Protein AF-F0YCX3-F1 (afdb_monomer_lite)

Structure (mmCIF, N/CA/C/O backbone):
data_AF-F0YCX3-F1
#
_entry.id   AF-F0YCX3-F1
#
loop_
_atom_site.group_PDB
_atom_site.id
_atom_site.type_symbol
_atom_site.label_atom_id
_atom_site.label_alt_id
_atom_site.label_comp_id
_atom_site.label_asym_id
_atom_site.label_entity_id
_atom_site.label_seq_id
_atom_site.pdbx_PDB_ins_code
_atom_site.Cartn_x
_atom_site.Cartn_y
_atom_site.Cartn_z
_atom_site.occupancy
_atom_site.B_iso_or_equiv
_atom_site.auth_seq_id
_atom_site.auth_comp_id
_atom_site.auth_asym_id
_atom_site.auth_atom_id
_atom_site.pdbx_PDB_model_num
ATOM 1 N N . MET A 1 1 ? 8.688 41.666 24.454 1.00 47.59 1 MET A N 1
ATOM 2 C CA . MET A 1 1 ? 7.400 41.330 23.799 1.00 47.59 1 MET A CA 1
ATOM 3 C C . MET A 1 1 ? 7.369 41.318 22.244 1.00 47.59 1 MET A C 1
ATOM 5 O O . MET A 1 1 ? 6.264 41.200 21.729 1.00 47.59 1 MET A O 1
ATOM 9 N N . PRO A 1 2 ? 8.477 41.288 21.458 1.00 38.41 2 PRO A N 1
ATOM 10 C CA . PRO A 1 2 ? 8.386 41.024 20.003 1.00 38.41 2 PRO A CA 1
ATOM 11 C C . PRO A 1 2 ? 8.439 39.530 19.612 1.00 38.41 2 PRO A C 1
ATOM 13 O O . PRO A 1 2 ? 7.847 39.137 18.614 1.00 38.41 2 PRO A O 1
ATOM 16 N N . GLN A 1 3 ? 9.088 38.669 20.409 1.00 35.78 3 GLN A N 1
ATOM 17 C CA . GLN A 1 3 ? 9.350 37.264 20.034 1.00 35.78 3 GLN A CA 1
ATOM 18 C C . GLN A 1 3 ? 8.102 36.362 19.969 1.00 35.78 3 GLN A C 1
ATOM 20 O O . GLN A 1 3 ? 8.056 35.449 19.152 1.00 35.78 3 GLN A O 1
ATOM 25 N N . ARG A 1 4 ? 7.045 36.642 20.749 1.00 36.81 4 ARG A N 1
ATOM 26 C CA . ARG A 1 4 ? 5.803 35.839 20.717 1.00 36.81 4 ARG A CA 1
ATOM 27 C C . ARG A 1 4 ? 4.957 36.049 19.454 1.00 36.81 4 ARG A C 1
ATOM 29 O O . ARG A 1 4 ? 4.172 35.175 19.115 1.00 36.81 4 ARG A O 1
ATOM 36 N N . ARG A 1 5 ? 5.122 37.171 18.739 1.00 35.44 5 ARG A N 1
ATOM 37 C CA . ARG A 1 5 ? 4.410 37.419 17.470 1.00 35.44 5 ARG A CA 1
ATOM 38 C C . ARG A 1 5 ? 5.035 36.671 16.288 1.00 35.44 5 ARG A C 1
ATOM 40 O O . ARG A 1 5 ? 4.300 36.283 15.393 1.00 35.44 5 ARG A O 1
ATOM 47 N N . SER A 1 6 ? 6.346 36.422 16.326 1.00 36.88 6 SER A N 1
ATOM 48 C CA . SER A 1 6 ? 7.071 35.696 15.270 1.00 36.88 6 SER A CA 1
ATOM 49 C C . SER A 1 6 ? 6.730 34.200 15.260 1.00 36.88 6 SER A C 1
ATOM 51 O O . SER A 1 6 ? 6.487 33.618 14.211 1.00 36.88 6 SER A O 1
ATOM 53 N N . MET A 1 7 ? 6.615 33.586 16.443 1.00 36.19 7 MET A N 1
ATOM 54 C CA . MET A 1 7 ? 6.300 32.156 16.580 1.00 36.19 7 MET A CA 1
ATOM 55 C C . MET A 1 7 ? 4.858 31.822 16.163 1.00 36.19 7 MET A C 1
ATOM 57 O O . MET A 1 7 ? 4.624 30.800 15.527 1.00 36.19 7 MET A O 1
ATOM 61 N N . LEU A 1 8 ? 3.903 32.712 16.468 1.00 36.25 8 LEU A N 1
ATOM 62 C CA . LEU A 1 8 ? 2.506 32.573 16.043 1.00 36.25 8 LEU A CA 1
ATOM 63 C C . LEU A 1 8 ? 2.362 32.722 14.518 1.00 36.25 8 LEU A C 1
ATOM 65 O O . LEU A 1 8 ? 1.550 32.034 13.914 1.00 36.25 8 LEU A O 1
ATOM 69 N N . TRP A 1 9 ? 3.180 33.579 13.897 1.00 37.59 9 TRP A N 1
ATOM 70 C CA . TRP A 1 9 ? 3.230 33.728 12.441 1.00 37.59 9 TRP A CA 1
ATOM 71 C C . TRP A 1 9 ? 3.814 32.494 11.747 1.00 37.59 9 TRP A C 1
ATOM 73 O O . TRP A 1 9 ? 3.242 32.050 10.757 1.00 37.59 9 TRP A O 1
ATOM 83 N N . CYS A 1 10 ? 4.885 31.896 12.286 1.00 36.91 10 CYS A N 1
ATOM 84 C CA . CYS A 1 10 ? 5.398 30.625 11.766 1.00 36.91 10 CYS A CA 1
ATOM 85 C C . CYS A 1 10 ? 4.357 29.507 11.889 1.00 36.91 10 CYS A C 1
ATOM 87 O O . CYS A 1 10 ? 4.061 28.879 10.887 1.00 36.91 10 CYS A O 1
ATOM 89 N N . LEU A 1 11 ? 3.738 29.309 13.061 1.00 39.09 11 LEU A N 1
ATOM 90 C CA . LEU A 1 11 ? 2.719 28.264 13.267 1.00 39.09 11 LEU A CA 1
ATOM 91 C C . LEU A 1 11 ? 1.493 28.413 12.347 1.00 39.09 11 LEU A C 1
ATOM 93 O O . LEU A 1 11 ? 0.972 27.414 11.857 1.00 39.09 11 LEU A O 1
ATOM 97 N N . LEU A 1 12 ? 1.045 29.646 12.081 1.00 37.91 12 LEU A N 1
ATOM 98 C CA . LEU A 1 12 ? -0.059 29.910 11.149 1.00 37.91 12 LEU A CA 1
ATOM 99 C C . LEU A 1 12 ? 0.344 29.676 9.683 1.00 37.91 12 LEU A C 1
ATOM 101 O O . LEU A 1 12 ? -0.471 29.179 8.907 1.00 37.91 12 LEU A O 1
ATOM 105 N N . ALA A 1 13 ? 1.594 29.969 9.312 1.00 37.59 13 ALA A N 1
ATOM 106 C CA . ALA A 1 13 ? 2.121 29.683 7.979 1.00 37.59 13 ALA A CA 1
ATOM 107 C C . ALA A 1 13 ? 2.312 28.172 7.734 1.00 37.59 13 ALA A C 1
ATOM 109 O O . ALA A 1 13 ? 1.992 27.691 6.648 1.00 37.59 13 ALA A O 1
ATOM 110 N N . THR A 1 14 ? 2.750 27.393 8.734 1.00 41.34 14 THR A N 1
ATOM 111 C CA . THR A 1 14 ? 2.881 25.928 8.599 1.00 41.34 14 THR A CA 1
ATOM 112 C C . THR A 1 14 ? 1.526 25.219 8.573 1.00 41.34 14 THR A C 1
ATOM 114 O O . THR A 1 14 ? 1.350 24.281 7.804 1.00 41.34 14 THR A O 1
ATOM 117 N N . ALA A 1 15 ? 0.539 25.684 9.349 1.00 40.69 15 ALA A N 1
ATOM 118 C CA . ALA A 1 15 ? -0.824 25.140 9.305 1.00 40.69 15 ALA A CA 1
ATOM 119 C C . ALA A 1 15 ? -1.536 25.430 7.967 1.00 40.69 15 ALA A C 1
ATOM 121 O O . ALA A 1 15 ? -2.356 24.639 7.505 1.00 40.69 15 ALA A O 1
ATOM 122 N N . SER A 1 16 ? -1.196 26.548 7.322 1.00 40.72 16 SER A N 1
ATOM 123 C CA . SER A 1 16 ? -1.679 26.923 5.990 1.00 40.72 16 SER A CA 1
ATOM 124 C C . SER A 1 16 ? -1.110 26.035 4.871 1.00 40.72 16 SER A C 1
ATOM 126 O O . SER A 1 16 ? -1.830 25.714 3.925 1.00 40.72 16 SER A O 1
ATOM 128 N N . ALA A 1 17 ? 0.133 25.562 5.008 1.00 43.62 17 ALA A N 1
ATOM 129 C CA . ALA A 1 17 ? 0.769 24.654 4.049 1.00 43.62 17 ALA A CA 1
ATOM 130 C C . ALA A 1 17 ? 0.133 23.245 3.997 1.00 43.62 17 ALA A C 1
ATOM 132 O O . ALA A 1 17 ? 0.432 22.477 3.086 1.00 43.62 17 ALA A O 1
ATOM 133 N N . LEU A 1 18 ? -0.755 22.912 4.944 1.00 43.53 18 LEU A N 1
ATOM 134 C CA . LEU A 1 18 ? -1.415 21.604 5.055 1.00 43.53 18 LEU A CA 1
ATOM 135 C C . LEU A 1 18 ? -2.778 21.525 4.346 1.00 43.53 18 LEU A C 1
ATOM 137 O O . LEU A 1 18 ? -3.364 20.446 4.269 1.00 43.53 18 LEU A O 1
ATOM 141 N N . GLN A 1 19 ? -3.318 22.635 3.832 1.00 54.84 19 GLN A N 1
ATOM 142 C CA . GLN A 1 19 ? -4.607 22.612 3.135 1.00 54.84 19 GLN A CA 1
ATOM 143 C C . GLN A 1 19 ? -4.411 22.201 1.666 1.00 54.84 19 GLN A C 1
ATOM 145 O O . GLN A 1 19 ? -3.623 22.827 0.951 1.00 54.84 19 GLN A O 1
ATOM 150 N N . PRO A 1 20 ? -5.127 21.175 1.169 1.00 59.06 20 PRO A N 1
ATOM 151 C CA . PRO A 1 20 ? -5.003 20.773 -0.220 1.00 59.06 20 PRO A CA 1
ATOM 152 C C . PRO A 1 20 ? -5.468 21.921 -1.138 1.00 59.06 20 PRO A C 1
ATOM 154 O O . PRO A 1 20 ? -6.512 22.527 -0.885 1.00 59.06 20 PRO A O 1
ATOM 157 N N . PRO A 1 21 ? -4.735 22.219 -2.227 1.00 67.50 21 PRO A N 1
ATOM 158 C CA . PRO A 1 21 ? -5.087 23.306 -3.134 1.00 67.50 21 PRO A CA 1
ATOM 159 C C . PRO A 1 21 ? -6.525 23.165 -3.644 1.00 67.50 21 PRO A C 1
ATOM 161 O O . PRO A 1 21 ? -6.964 22.065 -4.010 1.00 67.50 21 PRO A O 1
ATOM 164 N N . GLN A 1 22 ? -7.257 24.277 -3.664 1.00 84.62 22 GLN A N 1
ATOM 165 C CA . GLN A 1 22 ? -8.683 24.293 -3.980 1.00 84.62 22 GLN A CA 1
ATOM 166 C C . GLN A 1 22 ? -8.952 24.245 -5.495 1.00 84.62 22 GLN A C 1
ATOM 168 O O . GLN A 1 22 ? -8.148 24.669 -6.328 1.00 84.62 22 GLN A O 1
ATOM 173 N N . ILE A 1 23 ? -10.126 23.730 -5.851 1.00 94.88 23 ILE A N 1
ATOM 174 C CA . ILE A 1 23 ? -10.734 23.793 -7.179 1.00 94.88 23 ILE A C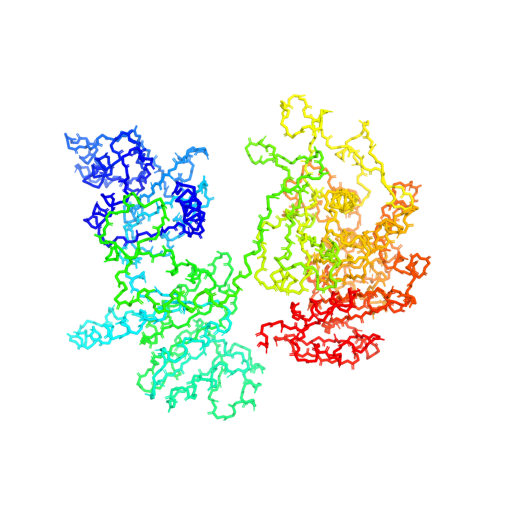A 1
ATOM 175 C C . ILE A 1 23 ? -11.966 24.687 -7.050 1.00 94.88 23 ILE A C 1
ATOM 177 O O . ILE A 1 23 ? -12.974 24.277 -6.482 1.00 94.88 23 ILE A O 1
ATOM 181 N N . ILE A 1 24 ? -11.907 25.905 -7.582 1.00 95.75 24 ILE A N 1
ATOM 182 C CA . ILE A 1 24 ? -13.023 26.847 -7.566 1.00 95.75 24 ILE A CA 1
ATOM 183 C C . ILE A 1 24 ? -13.843 26.687 -8.846 1.00 95.75 24 ILE A C 1
ATOM 185 O O . ILE A 1 24 ? -13.390 27.048 -9.931 1.00 95.75 24 ILE A O 1
ATOM 189 N N . ALA A 1 25 ? -15.069 26.183 -8.734 1.00 96.38 25 ALA A N 1
ATOM 190 C CA . ALA A 1 25 ? -15.956 25.972 -9.874 1.00 96.38 25 ALA A CA 1
ATOM 191 C C . ALA A 1 25 ? -16.889 27.175 -10.099 1.00 96.38 25 ALA A C 1
ATOM 193 O O . ALA A 1 25 ? -17.771 27.455 -9.289 1.00 96.38 25 ALA A O 1
ATOM 194 N N . ALA A 1 26 ? -16.717 27.881 -11.215 1.00 95.81 26 ALA A N 1
ATOM 195 C CA . ALA A 1 26 ? -17.555 28.989 -11.659 1.00 95.81 26 ALA A CA 1
ATOM 196 C C . ALA A 1 26 ? -18.626 28.522 -12.652 1.00 95.81 26 ALA A C 1
ATOM 198 O O . ALA A 1 26 ? -18.322 27.876 -13.651 1.00 95.81 26 ALA A O 1
ATOM 199 N N . ALA A 1 27 ? -19.885 28.909 -12.441 1.00 93.69 27 ALA A N 1
ATOM 200 C CA . ALA A 1 27 ? -20.987 28.479 -13.301 1.00 93.69 27 ALA A CA 1
ATOM 201 C C . ALA A 1 27 ? -21.066 29.251 -14.631 1.00 93.69 27 ALA A C 1
ATOM 203 O O . ALA A 1 27 ? -21.809 28.872 -15.534 1.00 93.69 27 ALA A O 1
ATOM 204 N N . SER A 1 28 ? -20.335 30.362 -14.768 1.00 93.50 28 SER A N 1
ATOM 205 C CA . SER A 1 28 ? -20.360 31.209 -15.966 1.00 93.50 28 SER A CA 1
ATOM 206 C C . SER A 1 28 ? -19.058 31.984 -16.163 1.00 93.50 28 SER A C 1
ATOM 208 O O . SER A 1 28 ? -18.295 32.179 -15.219 1.00 93.50 28 SER A O 1
ATOM 210 N N . SER A 1 29 ? -18.832 32.526 -17.366 1.00 92.81 29 SER A N 1
ATOM 211 C CA . SER A 1 29 ? -17.683 33.410 -17.634 1.00 92.81 29 SER A CA 1
ATOM 212 C C . SER A 1 29 ? -17.703 34.677 -16.774 1.00 92.81 29 SER A C 1
ATOM 214 O O . SER A 1 29 ? -16.655 35.180 -16.386 1.00 92.81 29 SER A O 1
ATOM 216 N N . ARG A 1 30 ? -18.895 35.192 -16.437 1.00 93.19 30 ARG A N 1
ATOM 217 C CA . ARG A 1 30 ? -19.039 36.338 -15.527 1.00 93.19 30 ARG A CA 1
ATOM 218 C C . ARG A 1 30 ? -18.520 35.999 -14.132 1.00 93.19 30 ARG A C 1
ATOM 220 O O . ARG A 1 30 ? -17.796 36.794 -13.546 1.00 93.19 30 ARG A O 1
ATOM 227 N N . GLU A 1 31 ? -18.885 34.831 -13.615 1.00 93.50 31 GLU A N 1
ATOM 228 C CA . GLU A 1 31 ? -18.381 34.366 -12.324 1.00 93.50 31 GLU A CA 1
ATOM 229 C C . GLU A 1 31 ? -16.896 34.046 -12.375 1.00 93.50 31 GLU A C 1
ATOM 231 O O . GLU A 1 31 ? -16.182 34.442 -11.468 1.00 93.50 31 GLU A O 1
ATOM 236 N N . MET A 1 32 ? -16.414 33.407 -13.440 1.00 93.81 32 MET A N 1
ATOM 237 C CA . MET A 1 32 ? -14.991 33.131 -13.620 1.00 93.81 32 MET A CA 1
ATOM 238 C C . MET A 1 32 ? -14.163 34.419 -13.575 1.00 93.81 32 MET A C 1
ATOM 240 O O . MET A 1 32 ? -13.180 34.466 -12.850 1.00 93.81 32 MET A O 1
ATOM 244 N N . ARG A 1 33 ? -14.592 35.492 -14.259 1.00 94.12 33 ARG A N 1
ATOM 245 C CA . ARG A 1 33 ? -13.935 36.810 -14.174 1.00 94.12 33 ARG A CA 1
ATOM 246 C C . ARG A 1 33 ? -13.958 37.391 -12.766 1.00 94.12 33 ARG A C 1
ATOM 248 O O . ARG A 1 33 ? -12.960 37.940 -12.317 1.00 94.12 33 ARG A O 1
ATOM 255 N N . ARG A 1 34 ? -15.093 37.266 -12.072 1.00 94.12 34 ARG A N 1
ATOM 256 C CA . ARG A 1 34 ? -15.215 37.703 -10.677 1.00 94.12 34 ARG A CA 1
ATOM 257 C C . ARG A 1 34 ? -14.226 36.948 -9.789 1.00 94.12 34 ARG A C 1
ATOM 259 O O . ARG A 1 34 ? -13.508 37.588 -9.042 1.00 94.12 34 ARG A O 1
ATOM 266 N N . ILE A 1 35 ? -14.170 35.620 -9.893 1.00 92.75 35 ILE A N 1
ATOM 267 C CA . ILE A 1 35 ? -13.247 34.782 -9.118 1.00 92.75 35 ILE A CA 1
ATOM 268 C C . ILE A 1 35 ? -11.798 35.103 -9.469 1.00 92.75 35 ILE A C 1
ATOM 270 O O . ILE A 1 35 ? -11.004 35.309 -8.563 1.00 92.75 35 ILE A O 1
ATOM 274 N N . ALA A 1 36 ? -11.464 35.218 -10.754 1.00 89.06 36 ALA A N 1
ATOM 275 C CA . ALA A 1 36 ? -10.132 35.601 -11.205 1.00 89.06 36 ALA A CA 1
ATOM 276 C C . ALA A 1 36 ? -9.657 36.902 -10.541 1.00 89.06 36 ALA A C 1
ATOM 278 O O . ALA A 1 36 ? -8.554 36.948 -10.015 1.00 89.06 36 ALA A O 1
ATOM 279 N N . ALA A 1 37 ? -10.516 37.922 -10.465 1.00 89.75 37 ALA A N 1
ATOM 280 C CA . ALA A 1 37 ? -10.189 39.175 -9.786 1.00 89.75 37 ALA A CA 1
ATOM 281 C C . ALA A 1 37 ? -9.966 39.029 -8.264 1.00 89.75 37 ALA A C 1
ATOM 283 O O . ALA A 1 37 ? -9.304 39.873 -7.663 1.00 89.75 37 ALA A O 1
ATOM 284 N N . LEU A 1 38 ? -10.522 37.986 -7.637 1.00 91.12 38 LEU A N 1
ATOM 285 C CA . LEU A 1 38 ? -10.379 37.715 -6.202 1.00 91.12 38 LEU A CA 1
ATOM 286 C C . LEU A 1 38 ? -9.153 36.864 -5.865 1.00 91.12 38 LEU A C 1
ATOM 288 O O . LEU A 1 38 ? -8.636 36.996 -4.756 1.00 91.12 38 LEU A O 1
ATOM 292 N N . VAL A 1 39 ? -8.730 35.984 -6.779 1.00 91.56 39 VAL A N 1
ATOM 293 C CA . VAL A 1 39 ? -7.721 34.947 -6.495 1.00 91.56 39 VAL A CA 1
ATOM 294 C C . VAL A 1 39 ? -6.423 35.091 -7.283 1.00 91.56 39 VAL A C 1
ATOM 296 O O . VAL A 1 39 ? -5.437 34.463 -6.924 1.00 91.56 39 VAL A O 1
ATOM 299 N N . VAL A 1 40 ? -6.409 35.891 -8.352 1.00 93.56 40 VAL A N 1
ATOM 300 C CA . VAL A 1 40 ? -5.179 36.226 -9.077 1.00 93.56 40 VAL A CA 1
ATOM 301 C C . VAL A 1 40 ? -4.567 37.471 -8.442 1.00 93.56 40 VAL A C 1
ATOM 303 O O . VAL A 1 40 ? -5.212 38.523 -8.333 1.00 93.56 40 VAL A O 1
ATOM 306 N N . GLU A 1 41 ? -3.319 37.334 -8.012 1.00 93.31 41 GLU A N 1
ATOM 307 C CA . GLU A 1 41 ? -2.528 38.410 -7.424 1.00 93.31 41 GLU A CA 1
ATOM 308 C C . GLU A 1 41 ? -1.599 39.046 -8.463 1.00 93.31 41 GLU A C 1
ATOM 310 O O . GLU A 1 41 ? -1.220 38.411 -9.453 1.00 93.31 41 GLU A O 1
ATOM 315 N N . ASP A 1 42 ? -1.206 40.295 -8.216 1.00 94.62 42 ASP A N 1
ATOM 316 C CA . ASP A 1 42 ? -0.187 40.962 -9.023 1.00 94.62 42 ASP A CA 1
ATOM 317 C C . ASP A 1 42 ? 1.135 40.179 -8.949 1.00 94.62 42 ASP A C 1
ATOM 319 O O . ASP A 1 42 ? 1.567 39.779 -7.870 1.00 94.62 42 ASP A O 1
ATOM 323 N N . GLY A 1 43 ? 1.751 39.917 -10.100 1.00 95.31 43 GLY A N 1
ATOM 324 C CA . GLY A 1 43 ? 2.933 39.061 -10.230 1.00 95.31 43 GLY A CA 1
ATOM 325 C C . GLY A 1 43 ? 2.643 37.575 -10.484 1.00 95.31 43 GLY A C 1
ATOM 326 O O . GLY A 1 43 ? 3.577 36.843 -10.811 1.00 95.31 43 GLY A O 1
ATOM 327 N N . SER A 1 44 ? 1.384 37.120 -10.406 1.00 94.75 44 SER A N 1
ATOM 328 C CA . SER A 1 44 ? 1.042 35.696 -10.581 1.00 94.75 44 SER A CA 1
ATOM 329 C C . SER A 1 44 ? 1.366 35.164 -11.982 1.00 94.75 44 SER A C 1
ATOM 331 O O . SER A 1 44 ? 1.151 35.830 -13.000 1.00 94.75 44 SER A O 1
ATOM 333 N N . ARG A 1 45 ? 1.797 33.905 -12.047 1.00 96.38 45 ARG A N 1
ATOM 334 C CA . ARG A 1 45 ? 1.898 33.099 -13.268 1.00 96.38 45 ARG A CA 1
ATOM 335 C C . ARG A 1 45 ? 0.581 32.359 -13.483 1.00 96.38 45 ARG A C 1
ATOM 337 O O . ARG A 1 45 ? 0.248 31.435 -12.744 1.00 96.38 45 ARG A O 1
ATOM 344 N N . VAL A 1 46 ? -0.167 32.756 -14.504 1.00 96.56 46 VAL A N 1
ATOM 345 C CA . VAL A 1 46 ? -1.509 32.246 -14.802 1.00 96.56 46 VAL A CA 1
ATOM 346 C C . VAL A 1 46 ? -1.493 31.418 -16.082 1.00 96.56 46 VAL A C 1
ATOM 348 O O . VAL A 1 46 ? -1.003 31.875 -17.112 1.00 96.56 46 VAL A O 1
ATOM 351 N N . LEU A 1 47 ? -2.081 30.225 -16.032 1.00 96.50 47 LEU A N 1
ATOM 352 C CA . LEU A 1 47 ? -2.372 29.405 -17.208 1.00 96.50 47 LEU A CA 1
ATOM 353 C C . LEU A 1 47 ? -3.869 29.476 -17.524 1.00 96.50 47 LEU A C 1
ATOM 355 O O . LEU A 1 47 ? -4.674 29.033 -16.713 1.00 96.50 47 LEU A O 1
ATOM 359 N N . GLU A 1 48 ? -4.258 29.991 -18.689 1.00 96.62 48 GLU A N 1
ATOM 360 C CA . GLU A 1 48 ? -5.644 29.972 -19.178 1.00 96.62 48 GLU A CA 1
ATOM 361 C C . GLU A 1 48 ? -5.816 28.877 -20.238 1.00 96.62 48 GLU A C 1
ATOM 363 O O . GLU A 1 48 ? -5.280 28.984 -21.336 1.00 96.62 48 GLU A O 1
ATOM 368 N N . LEU A 1 49 ? -6.596 27.837 -19.944 1.00 94.94 49 LEU A N 1
ATOM 369 C CA . LEU A 1 49 ? -6.935 26.764 -20.876 1.00 94.94 49 LEU A CA 1
ATOM 370 C C . LEU A 1 49 ? -8.328 26.975 -21.476 1.00 94.94 49 LEU A C 1
ATOM 372 O O . LEU A 1 49 ? -9.299 27.205 -20.755 1.00 94.94 49 LEU A O 1
ATOM 376 N N . GLY A 1 50 ? -8.434 26.838 -22.797 1.00 92.06 50 GLY A N 1
ATOM 377 C CA . GLY A 1 50 ? -9.643 27.164 -23.556 1.00 92.06 50 GLY A CA 1
ATOM 378 C C . GLY A 1 50 ? -9.762 28.660 -23.830 1.00 92.06 50 GLY A C 1
ATOM 379 O O . GLY A 1 50 ? -10.871 29.195 -23.895 1.00 92.06 50 GLY A O 1
ATOM 380 N N . SER A 1 51 ? -8.623 29.351 -23.934 1.00 90.75 51 SER A N 1
ATOM 381 C CA . SER A 1 51 ? -8.600 30.800 -24.099 1.00 90.75 51 SER A CA 1
ATOM 382 C C . SER A 1 51 ? -9.247 31.222 -25.416 1.00 90.75 51 SER A C 1
ATOM 384 O O . SER A 1 51 ? -8.908 30.746 -26.498 1.00 90.75 51 SER A O 1
ATOM 386 N N . GLN A 1 52 ? -10.175 32.171 -25.324 1.00 82.75 52 GLN A N 1
ATOM 387 C CA . GLN A 1 52 ? -10.791 32.814 -26.487 1.00 82.75 52 GLN A CA 1
ATOM 388 C C . GLN A 1 52 ? -10.266 34.240 -26.703 1.00 82.75 52 GLN A C 1
ATOM 390 O O . GLN A 1 52 ? -10.899 34.994 -27.439 1.00 82.75 52 GLN A O 1
ATOM 395 N N . LEU A 1 53 ? -9.165 34.617 -26.031 1.00 82.19 53 LEU A N 1
ATOM 396 C CA . LEU A 1 53 ? -8.590 35.973 -26.025 1.00 82.19 53 LEU A CA 1
ATOM 397 C C . LEU A 1 53 ? -9.647 37.058 -25.771 1.00 82.19 53 LEU A C 1
ATOM 399 O O . LEU A 1 53 ? -9.678 38.112 -26.402 1.00 82.19 53 LEU A O 1
ATOM 403 N N . SER A 1 54 ? -10.564 36.750 -24.855 1.00 82.75 54 SER A N 1
ATOM 404 C CA . SER A 1 54 ? -11.781 37.523 -24.624 1.00 82.75 54 SER A CA 1
ATOM 405 C C . SER A 1 54 ? -11.685 38.347 -23.339 1.00 82.75 54 SER A C 1
ATOM 407 O O . SER A 1 54 ? -10.650 38.419 -22.681 1.00 82.75 54 SER A O 1
ATOM 409 N N . SER A 1 55 ? -12.813 38.914 -22.911 1.00 86.69 55 SER A N 1
ATOM 410 C CA . SER A 1 55 ? -12.948 39.570 -21.603 1.00 86.69 55 SER A CA 1
ATOM 411 C C . SER A 1 55 ? -12.440 38.751 -20.400 1.00 86.69 55 SER A C 1
ATOM 413 O O . SER A 1 55 ? -12.082 39.349 -19.389 1.00 86.69 55 SER A O 1
ATOM 415 N N . THR A 1 56 ? -12.422 37.411 -20.462 1.00 91.19 56 THR A N 1
ATOM 416 C CA . THR A 1 56 ? -11.823 36.585 -19.396 1.00 91.19 56 THR A CA 1
ATOM 417 C C . THR A 1 56 ? -10.306 36.734 -19.378 1.00 91.19 56 THR A C 1
ATOM 419 O O . THR A 1 56 ? -9.757 37.113 -18.350 1.00 91.19 56 THR A O 1
ATOM 422 N N . THR A 1 57 ? -9.656 36.554 -20.525 1.00 93.69 57 THR A N 1
ATOM 423 C CA . THR A 1 57 ? -8.223 36.785 -20.724 1.00 93.69 57 THR A CA 1
ATOM 424 C C . THR A 1 57 ? -7.814 38.204 -20.322 1.00 93.69 57 THR A C 1
ATOM 426 O O . THR A 1 57 ? -6.837 38.377 -19.598 1.00 93.69 57 THR A O 1
ATOM 429 N N . ALA A 1 58 ? -8.607 39.219 -20.698 1.00 91.38 58 ALA A N 1
ATOM 430 C CA . ALA A 1 58 ? -8.392 40.606 -20.265 1.00 91.38 58 ALA A CA 1
ATOM 431 C C . ALA A 1 58 ? -8.401 40.741 -18.741 1.00 91.38 58 ALA A C 1
ATOM 433 O O . ALA A 1 58 ? -7.520 41.379 -18.170 1.00 91.38 58 ALA A O 1
ATOM 434 N N . ALA A 1 59 ? -9.393 40.139 -18.078 1.00 92.56 59 ALA A N 1
ATOM 435 C CA . ALA A 1 59 ? -9.511 40.189 -16.627 1.00 92.56 59 ALA A CA 1
ATOM 436 C C . ALA A 1 59 ? -8.341 39.474 -15.938 1.00 92.56 59 ALA A C 1
ATOM 438 O O . ALA A 1 59 ? -7.829 39.983 -14.947 1.00 92.56 59 ALA A O 1
ATOM 439 N N . LEU A 1 60 ? -7.890 38.337 -16.479 1.00 94.19 60 LEU A N 1
ATOM 440 C CA . LEU A 1 60 ? -6.726 37.611 -15.969 1.00 94.19 60 LEU A CA 1
ATOM 441 C C . LEU A 1 60 ? -5.448 38.431 -16.115 1.00 94.19 60 LEU A C 1
ATOM 443 O O . LEU A 1 60 ? -4.709 38.563 -15.146 1.00 94.19 60 LEU A O 1
ATOM 447 N N . LYS A 1 61 ? -5.215 39.037 -17.285 1.00 95.06 61 LYS A N 1
ATOM 448 C CA . LYS A 1 61 ? -4.037 39.880 -17.518 1.00 95.06 61 LYS A CA 1
ATOM 449 C C . LYS A 1 61 ? -4.044 41.126 -16.637 1.00 95.06 61 LYS A C 1
ATOM 451 O O . LYS A 1 61 ? -3.022 41.462 -16.051 1.00 95.06 61 LYS A O 1
ATOM 456 N N . ALA A 1 62 ? -5.200 41.772 -16.492 1.00 94.06 62 ALA A N 1
ATOM 457 C CA . ALA A 1 62 ? -5.352 42.916 -15.600 1.00 94.06 62 ALA A CA 1
ATOM 458 C C . ALA A 1 62 ? -5.119 42.540 -14.126 1.00 94.06 62 ALA A C 1
ATOM 460 O O . ALA A 1 62 ? -4.498 43.310 -13.401 1.00 94.06 62 ALA A O 1
ATOM 461 N N . ALA A 1 63 ? -5.595 41.370 -13.685 1.00 93.81 63 ALA A N 1
ATOM 462 C CA . ALA A 1 63 ? -5.412 40.905 -12.312 1.00 93.81 63 ALA A CA 1
ATOM 463 C C . ALA A 1 63 ? -3.972 40.451 -12.023 1.00 93.81 63 ALA A C 1
ATOM 465 O O . ALA A 1 63 ? -3.468 40.730 -10.940 1.00 93.81 63 ALA A O 1
ATOM 466 N N . ALA A 1 64 ? -3.316 39.797 -12.987 1.00 95.19 64 ALA A N 1
ATOM 467 C CA . ALA A 1 64 ? -1.935 39.337 -12.867 1.00 95.19 64 ALA A CA 1
ATOM 468 C C . ALA A 1 64 ? -0.916 40.485 -12.898 1.00 95.19 64 ALA A C 1
ATOM 470 O O . ALA A 1 64 ? 0.194 40.302 -12.413 1.00 95.19 64 ALA A O 1
ATOM 471 N N . GLY A 1 65 ? -1.267 41.644 -13.471 1.00 94.75 65 GLY A N 1
ATOM 472 C CA . GLY A 1 65 ? -0.427 42.845 -13.493 1.00 94.75 65 GLY A CA 1
ATOM 473 C C . GLY A 1 65 ? 0.963 42.592 -14.087 1.00 94.75 65 GLY A C 1
ATOM 474 O O . GLY A 1 65 ? 1.082 42.328 -15.285 1.00 94.75 65 GLY A O 1
ATOM 475 N N . ALA A 1 66 ? 2.005 42.670 -13.253 1.00 94.44 66 ALA A N 1
ATOM 476 C CA . ALA A 1 66 ? 3.399 42.391 -13.623 1.00 94.44 66 ALA A CA 1
ATOM 477 C C . ALA A 1 66 ? 3.695 40.897 -13.871 1.00 94.44 66 ALA A C 1
ATOM 479 O O . ALA A 1 66 ? 4.784 40.543 -14.325 1.00 94.44 66 ALA A O 1
ATOM 480 N N . GLY A 1 67 ? 2.739 40.024 -13.556 1.00 95.75 67 GLY A N 1
ATOM 481 C CA . GLY A 1 67 ? 2.803 38.588 -13.773 1.00 95.75 67 GLY A CA 1
ATOM 482 C C . GLY A 1 67 ? 2.692 38.178 -15.241 1.00 95.75 67 GLY A C 1
ATOM 483 O O . GLY A 1 67 ? 2.606 38.998 -16.162 1.00 95.75 67 GLY A O 1
ATOM 484 N N . ARG A 1 68 ? 2.674 36.861 -15.454 1.00 96.00 68 ARG A N 1
ATOM 485 C CA . ARG A 1 68 ? 2.666 36.244 -16.786 1.00 96.00 68 ARG A CA 1
ATOM 486 C C . ARG A 1 68 ? 1.389 35.444 -16.999 1.00 96.00 68 ARG A C 1
ATOM 488 O O . ARG A 1 68 ? 1.072 34.583 -16.188 1.00 96.00 68 ARG A O 1
ATOM 495 N N . VAL A 1 69 ? 0.706 35.665 -18.117 1.00 96.62 69 VAL A N 1
ATOM 496 C CA . VAL A 1 69 ? -0.461 34.894 -18.556 1.00 96.62 69 VAL A CA 1
ATOM 497 C C . VAL A 1 69 ? -0.099 34.092 -19.803 1.00 96.62 69 VAL A C 1
ATOM 499 O O . VAL A 1 69 ? 0.193 34.664 -20.854 1.00 96.62 69 VAL A O 1
ATOM 502 N N . VAL A 1 70 ? -0.141 32.766 -19.677 1.00 96.31 70 VAL A N 1
ATOM 503 C CA . VAL A 1 70 ? -0.002 31.814 -20.784 1.00 96.31 70 VAL A CA 1
ATOM 504 C C . VAL A 1 70 ? -1.391 31.313 -21.153 1.00 96.31 70 VAL A C 1
ATOM 506 O O . VAL A 1 70 ? -2.088 30.735 -20.324 1.00 96.31 70 VAL A O 1
ATOM 509 N N . ALA A 1 71 ? -1.804 31.537 -22.393 1.00 95.75 71 ALA A N 1
ATOM 510 C CA . ALA A 1 71 ? -3.090 31.105 -22.912 1.00 95.75 71 ALA A CA 1
ATOM 511 C C . ALA A 1 71 ? -2.911 29.891 -23.829 1.00 95.75 71 ALA A C 1
ATOM 513 O O . ALA A 1 71 ? -2.084 29.907 -24.736 1.00 95.75 71 ALA A O 1
ATOM 514 N N . VAL A 1 72 ? -3.704 28.845 -23.618 1.00 94.75 72 VAL A N 1
ATOM 515 C CA . VAL A 1 72 ? -3.711 27.637 -24.446 1.00 94.75 72 VAL A CA 1
ATOM 516 C C . VAL A 1 72 ? -5.124 27.384 -24.962 1.00 94.75 72 VAL A C 1
ATOM 518 O O . VAL A 1 72 ? -6.087 27.424 -24.195 1.00 94.75 72 VAL A O 1
ATOM 521 N N . ASP A 1 73 ? -5.268 27.108 -26.255 1.00 93.44 73 ASP A N 1
ATOM 522 C CA . ASP A 1 73 ? -6.551 26.761 -26.884 1.00 93.44 73 ASP A CA 1
ATOM 523 C C . ASP A 1 73 ? -6.402 25.543 -27.805 1.00 93.44 73 ASP A C 1
ATOM 525 O O . ASP A 1 73 ? -5.315 25.247 -28.305 1.00 93.44 73 ASP A O 1
ATOM 529 N N . VAL A 1 74 ? -7.505 24.833 -28.040 1.00 90.44 74 VAL A N 1
ATOM 530 C CA . VAL A 1 74 ? -7.545 23.711 -28.987 1.00 90.44 74 VAL A CA 1
ATOM 531 C C . VAL A 1 74 ? -7.874 24.241 -30.382 1.00 90.44 74 VAL A C 1
ATOM 533 O O . VAL A 1 74 ? -8.818 25.012 -30.571 1.00 90.44 74 VAL A O 1
ATOM 536 N N . ALA A 1 75 ? -7.122 23.790 -31.383 1.00 87.88 75 ALA A N 1
ATOM 537 C CA . ALA A 1 75 ? -7.332 24.097 -32.786 1.00 87.88 75 ALA A CA 1
ATOM 538 C C . ALA A 1 75 ? -8.730 23.637 -33.217 1.00 87.88 75 ALA A C 1
ATOM 540 O O . ALA A 1 75 ? -9.026 22.449 -33.368 1.00 87.88 75 ALA A O 1
ATOM 541 N N . ARG A 1 76 ? -9.626 24.596 -33.445 1.00 78.19 76 ARG A N 1
ATOM 542 C CA . ARG A 1 76 ? -10.990 24.314 -33.897 1.00 78.19 76 ARG A CA 1
ATOM 543 C C . ARG A 1 76 ? -11.012 24.258 -35.416 1.00 78.19 76 ARG A C 1
ATOM 545 O O . ARG A 1 76 ? -10.608 25.213 -36.081 1.00 78.19 76 ARG A O 1
ATOM 552 N N . LYS A 1 77 ? -11.543 23.164 -35.979 1.00 68.31 77 LYS A N 1
ATOM 553 C CA . LYS A 1 77 ? -11.853 23.102 -37.414 1.00 68.31 77 LYS A CA 1
ATOM 554 C C . LYS A 1 77 ? -12.795 24.258 -37.732 1.00 68.31 77 LYS A C 1
ATOM 556 O O . LYS A 1 77 ? -13.936 24.283 -37.275 1.00 68.31 77 LYS A O 1
ATOM 561 N N . THR A 1 78 ? -12.300 25.229 -38.489 1.00 58.22 78 THR A N 1
ATOM 562 C CA . THR A 1 78 ? -13.102 26.348 -38.975 1.00 58.22 78 THR A CA 1
ATOM 563 C C . THR A 1 78 ? -14.291 25.762 -39.737 1.00 58.22 78 THR A C 1
ATOM 565 O O . THR A 1 78 ? -14.077 24.906 -40.605 1.00 58.22 78 THR A O 1
ATOM 568 N N . PRO A 1 79 ? -15.544 26.151 -39.440 1.00 52.16 79 PRO A N 1
ATOM 569 C CA . PRO A 1 79 ? -16.661 25.727 -40.269 1.00 52.16 79 PRO A CA 1
ATOM 570 C C . PRO A 1 79 ? -16.366 26.115 -41.726 1.00 52.16 79 PRO A C 1
ATOM 572 O O . PRO A 1 79 ? -15.949 27.239 -42.007 1.00 52.16 79 PRO A O 1
ATOM 575 N N . LYS A 1 80 ? -16.536 25.162 -42.656 1.00 50.91 80 LYS A N 1
ATOM 576 C CA . LYS A 1 80 ? -16.183 25.317 -44.084 1.00 50.91 80 LYS A CA 1
ATOM 577 C C . LYS A 1 80 ? -16.942 26.454 -44.786 1.00 50.91 80 LYS A C 1
ATOM 579 O O . LYS A 1 80 ? -16.553 26.861 -45.877 1.00 50.91 80 LYS A O 1
ATOM 584 N N . THR A 1 81 ? -17.978 27.009 -44.162 1.00 48.44 81 THR A N 1
ATOM 585 C CA . THR A 1 81 ? -18.586 28.279 -44.561 1.00 48.44 81 THR A CA 1
ATOM 586 C C . THR A 1 81 ? -17.755 29.441 -44.009 1.00 48.44 81 THR A C 1
ATOM 588 O O . THR A 1 81 ? -17.992 29.950 -42.912 1.00 48.44 81 THR A O 1
ATOM 591 N N . LYS A 1 82 ? -16.740 29.819 -44.796 1.00 41.66 82 LYS A N 1
ATOM 592 C CA . LYS A 1 82 ? -15.924 31.033 -44.656 1.00 41.66 82 LYS A CA 1
ATOM 593 C C . LYS A 1 82 ? -16.826 32.265 -44.552 1.00 41.66 82 LYS A C 1
ATOM 595 O O . LYS A 1 82 ? -17.439 32.638 -45.541 1.00 41.66 82 LYS A O 1
ATOM 600 N N . THR A 1 83 ? -16.908 32.871 -43.378 1.00 43.44 83 THR A N 1
ATOM 601 C CA . THR A 1 83 ? -16.073 34.009 -42.955 1.00 43.44 83 THR A CA 1
ATOM 602 C C . THR A 1 83 ? -16.524 34.427 -41.557 1.00 43.44 83 THR A C 1
ATOM 604 O O . THR A 1 83 ? -17.684 34.263 -41.201 1.00 43.44 83 THR A O 1
ATOM 607 N N . GLU A 1 84 ? -15.588 34.960 -40.775 1.00 45.34 84 GLU A N 1
ATOM 608 C CA . GLU A 1 84 ? -15.803 35.753 -39.556 1.00 45.34 84 GLU A CA 1
ATOM 609 C C . GLU A 1 84 ? -15.570 35.074 -38.193 1.00 45.34 84 GLU A C 1
ATOM 611 O O . 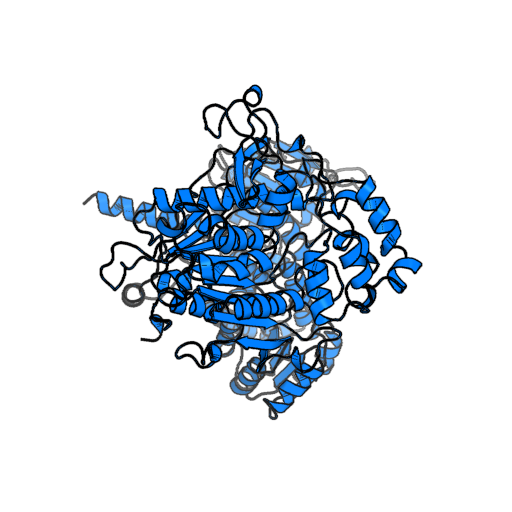GLU A 1 84 ? -14.618 35.453 -37.523 1.00 45.34 84 GLU A O 1
ATOM 616 N N . ARG A 1 85 ? -16.287 34.045 -37.739 1.00 48.56 85 ARG A N 1
ATOM 617 C CA . ARG A 1 85 ? -16.335 33.804 -36.273 1.00 48.56 85 ARG A CA 1
ATOM 618 C C . ARG A 1 85 ? -15.135 33.219 -35.513 1.00 48.56 85 ARG A C 1
ATOM 620 O O . ARG A 1 85 ? -15.213 33.224 -34.297 1.00 48.56 85 ARG A O 1
ATOM 627 N N . SER A 1 86 ? -14.057 32.713 -36.107 1.00 47.16 86 SER A N 1
ATOM 628 C CA . SER A 1 86 ? -12.879 32.264 -35.317 1.00 47.16 86 SER A CA 1
ATOM 629 C C . SER A 1 86 ? -11.604 33.040 -35.633 1.00 47.16 86 SER A C 1
ATOM 631 O O . SER A 1 86 ? -10.780 33.236 -34.746 1.00 47.16 86 SER A O 1
ATOM 633 N N . ALA A 1 87 ? -11.487 33.575 -36.852 1.00 46.53 87 ALA A N 1
ATOM 634 C CA . ALA A 1 87 ? -10.458 34.553 -37.192 1.00 46.53 87 ALA A CA 1
ATOM 635 C C . ALA A 1 87 ? -10.783 35.962 -36.644 1.00 46.53 87 ALA A C 1
ATOM 637 O O . ALA A 1 87 ? -9.854 36.669 -36.271 1.00 46.53 87 ALA A O 1
ATOM 638 N N . GLN A 1 88 ? -12.061 36.366 -36.498 1.00 50.09 88 GLN A N 1
ATOM 639 C CA . GLN A 1 88 ? -12.410 37.668 -35.887 1.00 50.09 88 GLN A CA 1
ATOM 640 C C . GLN A 1 88 ? -12.045 37.764 -34.404 1.00 50.09 88 GLN A C 1
ATOM 642 O O . GLN A 1 88 ? -11.612 38.827 -33.981 1.00 50.09 88 GLN A O 1
ATOM 647 N N . PHE A 1 89 ? -12.160 36.685 -33.616 1.00 53.62 89 PHE A N 1
ATOM 648 C CA . PHE A 1 89 ? -11.738 36.732 -32.204 1.00 53.62 89 PHE A CA 1
ATOM 649 C C . PHE A 1 89 ? -10.217 36.855 -32.042 1.00 53.62 89 PHE A C 1
ATOM 651 O O . PHE A 1 89 ? -9.755 37.259 -30.984 1.00 53.62 89 PHE A O 1
ATOM 658 N N . ARG A 1 90 ? -9.440 36.510 -33.077 1.00 57.25 90 ARG A N 1
ATOM 659 C CA . ARG A 1 90 ? -7.970 36.528 -33.040 1.00 57.25 90 ARG A CA 1
ATOM 660 C C . ARG A 1 90 ? -7.350 37.714 -33.790 1.00 57.25 90 ARG A C 1
ATOM 662 O O . ARG A 1 90 ? -6.192 38.022 -33.549 1.00 57.25 90 ARG A O 1
ATOM 669 N N . GLY A 1 91 ? -8.093 38.356 -34.698 1.00 49.03 91 GLY A N 1
ATOM 670 C CA . GLY A 1 91 ? -7.580 39.401 -35.596 1.00 49.03 91 GLY A CA 1
ATOM 671 C C . GLY A 1 91 ? -8.324 40.741 -35.567 1.00 49.03 91 GLY A C 1
ATOM 672 O O . GLY A 1 91 ? -7.966 41.631 -36.335 1.00 49.03 91 GLY A O 1
ATOM 673 N N . GLY A 1 92 ? -9.358 40.904 -34.734 1.00 56.38 92 GLY A N 1
ATOM 674 C CA . GLY A 1 92 ? -9.959 42.218 -34.476 1.00 56.38 92 GLY A CA 1
ATOM 675 C C . GLY A 1 92 ? -9.070 43.075 -33.566 1.00 56.38 92 GLY A C 1
ATOM 676 O O . GLY A 1 92 ? -8.304 42.534 -32.773 1.00 56.38 92 GLY A O 1
ATOM 677 N N . SER A 1 93 ? -9.205 44.405 -33.628 1.00 56.59 93 SER A N 1
ATOM 678 C CA . SER A 1 93 ? -8.518 45.377 -32.748 1.00 56.59 93 SER A CA 1
ATOM 679 C C . SER A 1 93 ? -8.717 45.145 -31.243 1.00 56.59 93 SER A C 1
ATOM 681 O O . SER A 1 93 ? -8.046 45.780 -30.436 1.00 56.59 93 SER A O 1
ATOM 683 N N . ASP A 1 94 ? -9.630 44.244 -30.878 1.00 59.94 94 ASP A N 1
ATOM 684 C CA . ASP A 1 94 ? -10.070 43.979 -29.511 1.00 59.94 94 ASP A CA 1
ATOM 685 C C . ASP A 1 94 ? -9.445 42.700 -28.919 1.00 59.94 94 ASP A C 1
ATOM 687 O O . ASP A 1 94 ? -9.773 42.320 -27.793 1.00 59.94 94 ASP A O 1
ATOM 691 N N . ALA A 1 95 ? -8.565 42.010 -29.661 1.00 68.75 95 ALA A N 1
ATOM 692 C CA . ALA A 1 95 ? -7.852 40.845 -29.145 1.00 68.75 95 ALA A CA 1
ATOM 693 C C . ALA A 1 95 ? -6.910 41.262 -28.006 1.00 68.75 95 ALA A C 1
ATOM 695 O O . ALA A 1 95 ? -6.046 42.127 -28.161 1.00 68.75 95 ALA A O 1
ATOM 696 N N . VAL A 1 96 ? -7.078 40.631 -26.846 1.00 78.69 96 VAL A N 1
ATOM 697 C CA . VAL A 1 96 ? -6.250 40.904 -25.669 1.00 78.69 96 VAL A CA 1
ATOM 698 C C . VAL A 1 96 ? -4.854 40.343 -25.904 1.00 78.69 96 VAL A C 1
ATOM 700 O O . VAL A 1 96 ? -4.697 39.139 -26.107 1.00 78.69 96 VAL A O 1
ATOM 703 N N . ALA A 1 97 ? -3.836 41.199 -25.829 1.00 82.56 97 ALA A N 1
ATOM 704 C CA . ALA A 1 97 ? -2.451 40.751 -25.820 1.00 82.56 97 ALA A CA 1
ATOM 705 C C . ALA A 1 97 ? -2.175 39.927 -24.548 1.00 82.56 97 ALA A C 1
ATOM 707 O O . ALA A 1 97 ? -2.296 40.428 -23.428 1.00 82.56 97 ALA A O 1
ATOM 708 N N . VAL A 1 98 ? -1.812 38.660 -24.737 1.00 87.19 98 VAL A N 1
ATOM 709 C CA . VAL A 1 98 ? -1.258 37.777 -23.700 1.00 87.19 98 VAL A CA 1
ATOM 710 C C . VAL A 1 98 ? 0.253 37.679 -23.866 1.00 87.19 98 VAL A C 1
ATOM 712 O O . VAL A 1 98 ? 0.778 38.001 -24.931 1.00 87.19 98 VAL A O 1
ATOM 715 N N . ASP A 1 99 ? 0.955 37.231 -22.826 1.00 92.56 99 ASP A N 1
ATOM 716 C CA . ASP A 1 99 ? 2.415 37.090 -22.888 1.00 92.56 99 ASP A CA 1
ATOM 717 C C . ASP A 1 99 ? 2.833 35.913 -23.777 1.00 92.56 99 ASP A C 1
ATOM 719 O O . ASP A 1 99 ? 3.897 35.939 -24.389 1.00 92.56 99 ASP A O 1
ATOM 723 N N . ASP A 1 100 ? 1.998 34.873 -23.831 1.00 94.12 100 ASP A N 1
ATOM 724 C CA . ASP A 1 100 ? 2.236 33.662 -24.609 1.00 94.12 100 ASP A CA 1
ATOM 725 C C . ASP A 1 100 ? 0.897 33.010 -24.985 1.00 94.12 100 ASP A C 1
ATOM 727 O O . ASP A 1 100 ? 0.025 32.843 -24.128 1.00 94.12 100 ASP A O 1
ATOM 731 N N . PHE A 1 101 ? 0.725 32.652 -26.258 1.00 93.81 101 PHE A N 1
ATOM 732 C CA . PHE A 1 101 ? -0.450 31.939 -26.757 1.00 93.81 101 PHE A CA 1
ATOM 733 C C . PHE A 1 101 ? -0.020 30.672 -27.491 1.00 93.81 101 PHE A C 1
ATOM 735 O O . PHE A 1 101 ? 0.745 30.733 -28.455 1.00 93.81 101 PHE A O 1
ATOM 742 N N . ARG A 1 102 ? -0.567 29.527 -27.077 1.00 94.88 102 ARG A N 1
ATOM 743 C CA . ARG A 1 102 ? -0.245 28.210 -27.631 1.00 94.88 102 ARG A CA 1
ATOM 744 C C . ARG A 1 102 ? -1.509 27.544 -28.155 1.00 94.88 102 ARG A C 1
ATOM 746 O O . ARG A 1 102 ? -2.504 27.414 -27.449 1.00 94.88 102 ARG A O 1
ATOM 753 N N . GLU A 1 103 ? -1.469 27.097 -29.400 1.00 93.50 103 GLU A N 1
ATOM 754 C CA . GLU A 1 103 ? -2.555 26.320 -29.991 1.00 93.50 103 GLU A CA 1
ATOM 755 C C . GLU A 1 103 ? -2.152 24.846 -30.068 1.00 93.50 103 GLU A C 1
ATOM 757 O O . GLU A 1 103 ? -1.070 24.520 -30.553 1.00 93.50 103 GLU A O 1
ATOM 762 N N . VAL A 1 104 ? -3.025 23.955 -29.595 1.00 93.56 104 VAL A N 1
ATOM 763 C CA . VAL A 1 104 ? -2.808 22.500 -29.607 1.00 93.56 104 VAL A CA 1
ATOM 764 C C . VAL A 1 104 ? -3.838 21.790 -30.476 1.00 93.56 104 VAL A C 1
ATOM 766 O O . VAL A 1 104 ? -4.942 22.290 -30.662 1.00 93.56 104 VAL A O 1
ATOM 769 N N . ALA A 1 105 ? -3.523 20.609 -31.009 1.00 90.31 105 ALA A N 1
ATOM 770 C CA . ALA A 1 105 ? -4.449 19.895 -31.891 1.00 90.31 105 ALA A CA 1
ATOM 771 C C . ALA A 1 105 ? -5.670 19.322 -31.143 1.00 90.31 105 ALA A C 1
ATOM 773 O O . ALA A 1 105 ? -6.778 19.324 -31.682 1.00 90.31 105 ALA A O 1
ATOM 774 N N . ALA A 1 106 ? -5.483 18.855 -29.906 1.00 88.75 106 ALA A N 1
ATOM 775 C CA . ALA A 1 106 ? -6.535 18.338 -29.036 1.00 88.75 106 ALA A CA 1
ATOM 776 C C . ALA A 1 106 ? -6.266 18.660 -27.555 1.00 88.75 106 ALA A C 1
ATOM 778 O O . ALA A 1 106 ? -5.133 18.901 -27.148 1.00 88.75 106 ALA A O 1
ATOM 779 N N . ALA A 1 107 ? -7.304 18.598 -26.710 1.00 85.56 107 ALA A N 1
ATOM 780 C CA . ALA A 1 107 ? -7.177 18.867 -25.271 1.00 85.56 107 ALA A CA 1
ATOM 781 C C . ALA A 1 107 ? -6.169 17.937 -24.563 1.00 85.56 107 ALA A C 1
ATOM 783 O O . ALA A 1 107 ? -5.479 18.356 -23.637 1.00 85.56 107 ALA A O 1
ATOM 784 N N . ARG A 1 108 ? -6.028 16.690 -25.033 1.00 85.00 108 ARG A N 1
ATOM 785 C CA . ARG A 1 108 ? -5.030 15.730 -24.525 1.00 85.00 108 ARG A CA 1
ATOM 786 C C . ARG A 1 108 ? -3.575 16.146 -24.783 1.00 85.00 108 ARG A C 1
ATOM 788 O O . ARG A 1 108 ? -2.688 15.628 -24.116 1.00 85.00 108 ARG A O 1
ATOM 795 N N . ASP A 1 109 ? -3.338 17.071 -25.715 1.00 90.81 109 ASP A N 1
ATOM 796 C CA . ASP A 1 109 ? -1.998 17.533 -26.094 1.00 90.81 109 ASP A CA 1
ATOM 797 C C . ASP A 1 109 ? -1.541 18.742 -25.253 1.00 90.81 109 ASP A C 1
ATOM 799 O O . ASP A 1 109 ? -0.369 19.107 -25.291 1.00 90.81 109 ASP A O 1
ATOM 803 N N . ILE A 1 110 ? -2.439 19.346 -24.457 1.00 89.62 110 ILE A N 1
ATOM 804 C CA . ILE A 1 110 ? -2.128 20.455 -23.534 1.00 89.62 110 ILE A CA 1
ATOM 805 C C . ILE A 1 110 ? -0.898 20.145 -22.661 1.00 89.62 110 ILE A C 1
ATOM 807 O O . ILE A 1 110 ? 0.004 20.978 -22.623 1.00 89.62 110 ILE A O 1
ATOM 811 N N . PRO A 1 111 ? -0.792 18.964 -22.015 1.00 88.44 111 PRO A N 1
ATOM 812 C CA . PRO A 1 111 ? 0.431 18.500 -21.369 1.00 88.44 111 PRO A CA 1
ATOM 813 C C . PRO A 1 111 ? 1.747 18.755 -22.104 1.00 88.44 111 PRO A C 1
ATOM 815 O O . PRO A 1 111 ? 2.696 19.226 -21.491 1.00 88.44 111 PRO A O 1
ATOM 818 N N . ALA A 1 112 ? 1.808 18.421 -23.394 1.00 88.88 112 ALA A N 1
ATOM 819 C CA . ALA A 1 112 ? 3.028 18.502 -24.191 1.00 88.88 112 ALA A CA 1
ATOM 820 C C . ALA A 1 112 ? 3.325 19.936 -24.652 1.00 88.88 112 ALA A C 1
ATOM 822 O O . ALA A 1 112 ? 4.450 20.246 -25.031 1.00 88.88 112 ALA A O 1
ATOM 823 N N . ALA A 1 113 ? 2.318 20.810 -24.619 1.00 90.31 113 ALA A N 1
ATOM 824 C CA . ALA A 1 113 ? 2.466 22.220 -24.945 1.00 90.31 113 ALA A CA 1
ATOM 825 C C . ALA A 1 113 ? 3.008 23.056 -23.779 1.00 90.31 113 ALA A C 1
ATOM 827 O O . ALA A 1 113 ? 3.328 24.224 -23.990 1.00 90.31 113 ALA A O 1
ATOM 828 N N . LEU A 1 114 ? 3.092 22.501 -22.566 1.00 92.25 114 LEU A N 1
ATOM 829 C CA . LEU A 1 114 ? 3.685 23.142 -21.392 1.00 92.25 114 LEU A CA 1
ATOM 830 C C . LEU A 1 114 ? 5.121 22.647 -21.206 1.00 92.25 114 LEU A C 1
ATOM 832 O O . LEU A 1 114 ? 5.381 21.453 -21.358 1.00 92.25 114 LEU A O 1
ATOM 836 N N . ALA A 1 115 ? 6.056 23.544 -20.875 1.00 90.12 115 ALA A N 1
ATOM 837 C CA . ALA A 1 115 ? 7.417 23.094 -20.588 1.00 90.12 115 ALA A CA 1
ATOM 838 C C . ALA A 1 115 ? 7.440 22.312 -19.254 1.00 90.12 115 ALA A C 1
ATOM 840 O O . ALA A 1 115 ? 6.684 22.660 -18.342 1.00 90.12 115 ALA A O 1
ATOM 841 N N . PRO A 1 116 ? 8.280 21.269 -19.105 1.00 84.38 116 PRO A N 1
ATOM 842 C CA . PRO A 1 116 ? 8.303 20.437 -17.895 1.00 84.38 116 PRO A CA 1
ATOM 843 C C . PRO A 1 116 ? 8.570 21.211 -16.594 1.00 84.38 116 PRO A C 1
ATOM 845 O O . PRO A 1 116 ? 8.092 20.822 -15.532 1.00 84.38 116 PRO A O 1
ATOM 848 N N . ASP A 1 117 ? 9.325 22.307 -16.674 1.00 87.94 117 ASP A N 1
ATOM 849 C CA . ASP A 1 117 ? 9.690 23.196 -15.570 1.00 87.94 117 ASP A CA 1
ATOM 850 C C . ASP A 1 117 ? 8.754 24.411 -15.430 1.00 87.94 117 ASP A C 1
ATOM 852 O O . ASP A 1 117 ? 8.912 25.237 -14.524 1.00 87.94 117 ASP A O 1
ATOM 856 N N . GLU A 1 118 ? 7.757 24.542 -16.307 1.00 91.62 118 GLU A N 1
ATOM 857 C CA . GLU A 1 118 ? 6.848 25.676 -16.302 1.00 91.62 118 GLU A CA 1
ATOM 858 C C . GLU A 1 118 ? 5.839 25.566 -15.160 1.00 91.62 118 GLU A C 1
ATOM 860 O O . GLU A 1 118 ? 4.972 24.690 -15.141 1.00 91.62 118 GLU A O 1
ATOM 865 N N . ARG A 1 119 ? 5.954 26.492 -14.204 1.00 92.06 119 ARG A N 1
ATOM 866 C CA . ARG A 1 119 ? 5.084 26.559 -13.029 1.00 92.06 119 ARG A CA 1
ATOM 867 C C . ARG A 1 119 ? 4.036 27.650 -13.146 1.00 92.06 119 ARG A C 1
ATOM 869 O O . ARG A 1 119 ? 4.302 28.714 -13.711 1.00 92.06 119 ARG A O 1
ATOM 876 N N . PHE A 1 120 ? 2.869 27.386 -12.577 1.00 94.25 120 PHE A N 1
ATOM 877 C CA . PHE A 1 120 ? 1.761 28.330 -12.509 1.00 94.25 120 PHE A CA 1
ATOM 878 C C . PHE A 1 120 ? 1.229 28.410 -11.083 1.00 94.25 120 PHE A C 1
ATOM 880 O O . PHE A 1 120 ? 1.158 27.397 -10.395 1.00 94.25 120 PHE A O 1
ATOM 887 N N . ASP A 1 121 ? 0.835 29.607 -10.665 1.00 93.50 121 ASP A N 1
ATOM 888 C CA . ASP A 1 121 ? 0.201 29.849 -9.367 1.00 93.50 121 ASP A CA 1
ATOM 889 C C . ASP A 1 121 ? -1.311 29.598 -9.470 1.00 93.50 121 ASP A C 1
ATOM 891 O O . ASP A 1 121 ? -1.934 29.010 -8.581 1.00 93.50 121 ASP A O 1
ATOM 895 N N . VAL A 1 122 ? -1.894 29.997 -10.610 1.00 94.94 122 VAL A N 1
ATOM 896 C CA . VAL A 1 122 ? -3.323 29.863 -10.906 1.00 94.94 122 VAL A CA 1
ATOM 897 C C . VAL A 1 122 ? -3.528 29.227 -12.278 1.00 94.94 122 VAL A C 1
ATOM 899 O O . VAL A 1 122 ? -2.997 29.693 -13.286 1.00 94.94 122 VAL A O 1
ATOM 902 N N . VAL A 1 123 ? -4.358 28.188 -12.335 1.00 95.56 123 VAL A N 1
ATOM 903 C CA . VAL A 1 123 ? -4.811 27.570 -13.587 1.00 95.56 123 VAL A CA 1
ATOM 904 C C . VAL A 1 123 ? -6.293 27.858 -13.775 1.00 95.56 123 VAL A C 1
ATOM 906 O O . VAL A 1 123 ? -7.119 27.500 -12.939 1.00 95.56 123 VAL A O 1
ATOM 909 N N . VAL A 1 124 ? -6.649 28.490 -14.885 1.00 95.94 124 VAL A N 1
ATOM 910 C CA . VAL A 1 124 ? -8.020 28.839 -15.251 1.00 95.94 124 VAL A CA 1
ATOM 911 C C . VAL A 1 124 ? -8.461 27.980 -16.428 1.00 95.94 124 VAL A C 1
ATOM 913 O O . VAL A 1 124 ? -7.796 27.968 -17.455 1.00 95.94 124 VAL A O 1
ATOM 916 N N . VAL A 1 125 ? -9.569 27.250 -16.300 1.00 95.12 125 VAL A N 1
ATOM 917 C CA . VAL A 1 125 ? -10.004 26.259 -17.300 1.00 95.12 125 VAL A CA 1
ATOM 918 C C . VAL A 1 125 ? -11.423 26.557 -17.782 1.00 95.12 125 VAL A C 1
ATOM 920 O O . VAL A 1 125 ? -12.366 26.484 -16.996 1.00 95.12 125 VAL A O 1
ATOM 923 N N . ASP A 1 126 ? -11.600 26.845 -19.074 1.00 94.12 126 ASP A N 1
ATOM 924 C CA . ASP A 1 126 ? -12.908 26.925 -19.741 1.00 94.12 126 ASP A CA 1
ATOM 925 C C . ASP A 1 126 ? -13.199 25.622 -20.502 1.00 94.12 126 ASP A C 1
ATOM 927 O O . ASP A 1 126 ? -12.841 25.444 -21.668 1.00 94.12 126 ASP A O 1
ATOM 931 N N . THR A 1 127 ? -13.856 24.679 -19.828 1.00 85.38 127 THR A N 1
ATOM 932 C CA . THR A 1 127 ? -14.108 23.327 -20.358 1.00 85.38 127 THR A CA 1
ATOM 933 C C . THR A 1 127 ? -15.022 23.327 -21.570 1.00 85.38 127 THR A C 1
ATOM 935 O O . THR A 1 127 ? -14.787 22.580 -22.515 1.00 85.38 127 THR A O 1
ATOM 938 N N . MET A 1 128 ? -16.003 24.229 -21.604 1.00 86.31 128 MET A N 1
ATOM 939 C CA . MET A 1 128 ? -16.860 24.423 -22.772 1.00 86.31 128 MET A CA 1
ATOM 940 C C . MET A 1 128 ? -16.064 24.858 -24.002 1.00 86.31 128 MET A C 1
ATOM 942 O O . MET A 1 128 ? -16.399 24.455 -25.114 1.00 86.31 128 MET A O 1
ATOM 946 N N . ALA A 1 129 ? -15.022 25.673 -23.826 1.00 85.38 129 ALA A N 1
ATOM 947 C CA . ALA A 1 129 ? -14.158 26.071 -24.931 1.00 85.38 129 ALA A CA 1
ATOM 948 C C . ALA A 1 129 ? -13.239 24.925 -25.391 1.00 85.38 129 ALA A C 1
ATOM 950 O O . ALA A 1 129 ? -13.042 24.768 -26.594 1.00 85.38 129 ALA A O 1
ATOM 951 N N . LEU A 1 130 ? -12.740 24.105 -24.459 1.00 84.69 130 LEU A N 1
ATOM 952 C CA . LEU A 1 130 ? -11.823 22.992 -24.744 1.00 84.69 130 LEU A CA 1
ATOM 953 C C . LEU A 1 130 ? -12.506 21.750 -25.329 1.00 84.69 130 LEU A C 1
ATOM 955 O O . LEU A 1 130 ? -12.026 21.181 -26.307 1.00 84.69 130 LEU A O 1
ATOM 959 N N . ALA A 1 131 ? -13.597 21.306 -24.707 1.00 79.56 131 ALA A N 1
ATOM 960 C CA . ALA A 1 131 ? -14.255 20.030 -24.988 1.00 79.56 131 ALA A CA 1
ATOM 961 C C . ALA A 1 131 ? -15.615 20.193 -25.687 1.00 79.56 131 ALA A C 1
ATOM 963 O O . ALA A 1 131 ? -16.215 19.208 -26.107 1.00 79.56 131 ALA A O 1
ATOM 964 N N . GLY A 1 132 ? -16.134 21.422 -25.805 1.00 80.00 132 GLY A N 1
ATOM 965 C CA . GLY A 1 132 ? -17.458 21.685 -26.380 1.00 80.00 132 GLY A CA 1
ATOM 966 C C . GLY A 1 132 ? -18.631 21.242 -25.497 1.00 80.00 132 GLY A C 1
ATOM 967 O O . GLY A 1 132 ? -19.784 21.415 -25.891 1.00 80.00 132 GLY A O 1
ATOM 968 N N . MET A 1 133 ? -18.356 20.687 -24.313 1.00 79.69 133 MET A N 1
ATOM 969 C CA . MET A 1 133 ? -19.343 20.169 -23.368 1.00 79.69 133 MET A CA 1
ATOM 970 C C . MET A 1 133 ? -18.926 20.467 -21.921 1.00 79.69 133 MET A C 1
ATOM 972 O O . MET A 1 133 ? -17.743 20.473 -21.591 1.00 79.69 133 MET A O 1
ATOM 976 N N . ASP A 1 134 ? -19.913 20.686 -21.050 1.00 81.75 134 ASP A N 1
ATOM 977 C CA . ASP A 1 134 ? -19.724 20.918 -19.613 1.00 81.75 134 ASP A CA 1
ATOM 978 C C . ASP A 1 134 ? -19.977 19.618 -18.835 1.00 81.75 134 ASP A C 1
ATOM 980 O O . ASP A 1 134 ? -21.008 19.445 -18.178 1.00 81.75 134 ASP A O 1
ATOM 984 N N . LEU A 1 135 ? -19.055 18.661 -18.977 1.00 84.06 135 LEU A N 1
ATOM 985 C CA . LEU A 1 135 ? -19.095 17.385 -18.265 1.00 84.06 135 LEU A CA 1
ATOM 986 C C . LEU A 1 135 ? -18.166 17.432 -17.047 1.00 84.06 135 LEU A C 1
ATOM 988 O O . LEU A 1 135 ? -16.958 17.643 -17.165 1.00 84.06 135 LEU A O 1
ATOM 992 N N . ALA A 1 136 ? -18.738 17.221 -15.857 1.00 85.31 136 ALA A N 1
ATOM 993 C CA . ALA A 1 136 ? -18.012 17.291 -14.587 1.00 85.31 136 ALA A CA 1
ATOM 994 C C . ALA A 1 136 ? -16.835 16.301 -14.505 1.00 85.31 136 ALA A C 1
ATOM 996 O O . ALA A 1 136 ? -15.775 16.663 -14.000 1.00 85.31 136 ALA A O 1
ATOM 997 N N . LEU A 1 137 ? -17.009 15.077 -15.018 1.00 85.62 137 LEU A N 1
ATOM 998 C CA . LEU A 1 137 ? -15.999 14.014 -14.954 1.00 85.62 137 LEU A CA 1
ATOM 999 C C . LEU A 1 137 ? -14.766 14.348 -15.801 1.00 85.62 137 LEU A C 1
ATOM 1001 O O . LEU A 1 137 ? -13.660 14.383 -15.267 1.00 85.62 137 LEU A O 1
ATOM 1005 N N . ASP A 1 138 ? -14.965 14.697 -17.074 1.00 85.50 138 ASP A N 1
ATOM 1006 C CA . ASP A 1 138 ? -13.875 15.072 -17.988 1.00 85.50 138 ASP A CA 1
ATOM 1007 C C . ASP A 1 138 ? -13.113 16.294 -17.474 1.00 85.50 138 ASP A C 1
ATOM 1009 O O . ASP A 1 138 ? -11.885 16.371 -17.535 1.00 85.50 138 ASP A O 1
ATOM 1013 N N . THR A 1 139 ? -13.856 17.241 -16.901 1.00 87.38 139 THR A N 1
ATOM 1014 C CA . THR A 1 139 ? -13.281 18.435 -16.293 1.00 87.38 139 THR A CA 1
ATOM 1015 C C . THR A 1 139 ? -12.388 18.088 -15.100 1.00 87.38 139 THR A C 1
ATOM 1017 O O . THR A 1 139 ? -11.273 18.600 -14.998 1.00 87.38 139 THR A O 1
ATOM 1020 N N . LEU A 1 140 ? -12.851 17.222 -14.192 1.00 89.75 140 LEU A N 1
ATOM 1021 C CA . LEU A 1 140 ? -12.066 16.797 -13.031 1.00 89.75 140 LEU A CA 1
ATOM 1022 C C . LEU A 1 140 ? -10.839 15.984 -13.437 1.00 89.75 140 LEU A C 1
ATOM 1024 O O . LEU A 1 140 ? -9.776 16.187 -12.852 1.00 89.75 140 LEU A O 1
ATOM 1028 N N . ALA A 1 141 ? -10.966 15.113 -14.440 1.00 88.44 141 ALA A N 1
ATOM 1029 C CA . ALA A 1 141 ? -9.844 14.359 -14.986 1.00 88.44 141 ALA A CA 1
ATOM 1030 C C . ALA A 1 141 ? -8.751 15.308 -15.505 1.00 88.44 141 ALA A C 1
ATOM 1032 O O . ALA A 1 141 ? -7.605 15.221 -15.067 1.00 88.44 141 ALA A O 1
ATOM 1033 N N . LEU A 1 142 ? -9.121 16.296 -16.330 1.00 87.12 142 LEU A N 1
ATOM 1034 C CA . LEU A 1 142 ? -8.187 17.303 -16.841 1.00 87.12 142 LEU A CA 1
ATOM 1035 C C . LEU A 1 142 ? -7.511 18.096 -15.710 1.00 87.12 142 LEU A C 1
ATOM 1037 O O . LEU A 1 142 ? -6.288 18.225 -15.688 1.00 87.12 142 LEU A O 1
ATOM 1041 N N . VAL A 1 143 ? -8.289 18.605 -14.750 1.00 89.62 143 VAL A N 1
ATOM 1042 C CA . VAL A 1 143 ? -7.758 19.378 -13.612 1.00 89.62 143 VAL A CA 1
ATOM 1043 C C . VAL A 1 143 ? -6.780 18.543 -12.784 1.00 89.62 143 VAL A C 1
ATOM 1045 O O . VAL A 1 143 ? -5.738 19.052 -12.373 1.00 89.62 143 VAL A O 1
ATOM 1048 N N . ARG A 1 144 ? -7.063 17.254 -12.568 1.00 87.75 144 ARG A N 1
ATOM 1049 C CA . ARG A 1 144 ? -6.158 16.341 -11.855 1.00 87.75 144 ARG A CA 1
ATOM 1050 C C . ARG A 1 144 ? -4.855 16.115 -12.600 1.00 87.75 144 ARG A C 1
ATOM 1052 O O . ARG A 1 144 ? -3.801 16.233 -11.984 1.00 87.75 144 ARG A O 1
ATOM 1059 N N . THR A 1 145 ? -4.918 15.858 -13.905 1.00 86.38 145 THR A N 1
ATOM 1060 C CA . THR A 1 145 ? -3.723 15.689 -14.745 1.00 86.38 145 THR A CA 1
ATOM 1061 C C . THR A 1 145 ? -2.837 16.935 -14.740 1.00 86.38 145 THR A C 1
ATOM 1063 O O . THR A 1 145 ? -1.614 16.829 -14.787 1.00 86.38 145 THR A O 1
ATOM 1066 N N . LEU A 1 146 ? -3.431 18.129 -14.682 1.00 85.62 146 LEU A N 1
ATOM 1067 C CA . LEU A 1 146 ? -2.676 19.380 -14.602 1.00 85.62 146 LEU A CA 1
ATOM 1068 C C . LEU A 1 146 ? -2.049 19.570 -13.221 1.00 85.62 146 LEU A C 1
ATOM 1070 O O . LEU A 1 146 ? -0.872 19.907 -13.121 1.00 85.62 146 LEU A O 1
ATOM 1074 N N . ARG A 1 147 ? -2.809 19.309 -12.153 1.00 87.12 147 ARG A N 1
ATOM 1075 C CA . ARG A 1 147 ? -2.319 19.433 -10.776 1.00 87.12 147 ARG A CA 1
ATOM 1076 C C . ARG A 1 147 ? -1.211 18.439 -10.451 1.00 87.12 147 ARG A C 1
ATOM 1078 O O . ARG A 1 147 ? -0.278 18.817 -9.756 1.00 87.12 147 ARG A O 1
ATOM 1085 N N . SER A 1 148 ? -1.277 17.205 -10.950 1.00 83.56 148 SER A N 1
ATOM 1086 C CA . SER A 1 148 ? -0.252 16.188 -10.671 1.00 83.56 148 SER A CA 1
ATOM 1087 C C . SER A 1 148 ? 1.118 16.531 -11.264 1.00 83.56 148 SER A C 1
ATOM 1089 O O . SER A 1 148 ? 2.137 16.076 -10.747 1.00 83.56 148 SER A O 1
ATOM 1091 N N . ARG A 1 149 ? 1.160 17.369 -12.308 1.00 82.31 149 ARG A N 1
ATOM 1092 C CA . ARG A 1 149 ? 2.401 17.852 -12.932 1.00 82.31 149 ARG A CA 1
ATOM 1093 C C . ARG A 1 149 ? 3.016 19.078 -12.262 1.00 82.31 149 ARG A C 1
ATOM 1095 O O . ARG A 1 149 ? 4.139 19.439 -12.589 1.00 82.31 149 ARG A O 1
ATOM 1102 N N . GLN A 1 150 ? 2.298 19.734 -11.359 1.00 79.62 150 GLN A N 1
ATOM 1103 C CA . GLN A 1 150 ? 2.713 21.001 -10.769 1.00 79.62 150 GLN A CA 1
ATOM 1104 C C . GLN A 1 150 ? 3.020 20.795 -9.284 1.00 79.62 150 GLN A C 1
ATOM 1106 O O . GLN A 1 150 ? 2.205 20.258 -8.536 1.00 79.62 150 GLN A O 1
ATOM 1111 N N . ARG A 1 151 ? 4.212 21.207 -8.846 1.00 76.94 151 ARG A N 1
ATOM 1112 C CA . ARG A 1 151 ? 4.624 21.158 -7.436 1.00 76.94 151 ARG A CA 1
ATOM 1113 C C . ARG A 1 151 ? 5.107 22.550 -7.009 1.00 76.94 151 ARG A C 1
ATOM 1115 O O . ARG A 1 151 ? 6.071 23.021 -7.603 1.00 76.94 151 ARG A O 1
ATOM 1122 N N . PRO A 1 152 ? 4.493 23.214 -6.012 1.00 79.50 152 PRO A N 1
ATOM 1123 C CA . PRO A 1 152 ? 3.221 22.847 -5.385 1.00 79.50 152 PRO A CA 1
ATOM 1124 C C . PRO A 1 152 ? 2.066 22.868 -6.409 1.00 79.50 152 PRO A C 1
ATOM 1126 O O . PRO A 1 152 ? 2.189 23.524 -7.446 1.00 79.50 152 PRO A O 1
ATOM 1129 N N . PRO A 1 153 ? 0.957 22.145 -6.171 1.00 80.25 153 PRO A N 1
ATOM 1130 C CA . PRO A 1 153 ? -0.147 22.142 -7.119 1.00 80.25 153 PRO A CA 1
ATOM 1131 C C . PRO A 1 153 ? -0.883 23.495 -7.097 1.00 80.25 153 PRO A C 1
ATOM 1133 O O . PRO A 1 153 ? -1.131 24.029 -6.014 1.00 80.25 153 PRO A O 1
ATOM 1136 N N . PRO A 1 154 ? -1.274 24.036 -8.262 1.00 86.69 154 PRO A N 1
ATOM 1137 C CA . PRO A 1 154 ? -1.856 25.367 -8.377 1.00 86.69 154 PRO A CA 1
ATOM 1138 C C . PRO A 1 154 ? -3.292 25.420 -7.866 1.00 86.69 154 PRO A C 1
ATOM 1140 O O . PRO A 1 154 ? -4.022 24.419 -7.874 1.00 86.69 154 PRO A O 1
ATOM 1143 N N . LEU A 1 155 ? -3.738 26.635 -7.544 1.00 93.62 155 LEU A N 1
ATOM 1144 C CA . LEU A 1 155 ? -5.158 26.936 -7.418 1.00 93.62 155 LEU A CA 1
ATOM 1145 C C . LEU A 1 155 ? -5.826 26.800 -8.792 1.00 93.62 155 LEU A C 1
ATOM 1147 O O . LEU A 1 155 ? -5.374 27.391 -9.772 1.00 93.62 155 LEU A O 1
ATOM 1151 N N . CYS A 1 156 ? -6.923 26.049 -8.876 1.00 95.81 156 CYS A N 1
ATOM 1152 C CA . CYS A 1 156 ? -7.635 25.849 -10.139 1.00 95.81 156 CYS A CA 1
ATOM 1153 C C . CYS A 1 156 ? -8.973 26.598 -10.143 1.00 95.81 156 CYS A C 1
ATOM 1155 O O . CYS A 1 156 ? -9.816 26.333 -9.294 1.00 95.81 156 CYS A O 1
ATOM 1157 N N . VAL A 1 157 ? -9.213 27.480 -11.116 1.00 95.94 157 VAL A N 1
ATOM 1158 C CA . VAL A 1 157 ? -10.511 28.136 -11.355 1.00 95.94 157 VAL A CA 1
ATOM 1159 C C . VAL A 1 157 ? -11.136 27.559 -12.617 1.00 95.94 157 VAL A C 1
ATOM 1161 O O . VAL A 1 157 ? -10.638 27.739 -13.721 1.00 95.94 157 VAL A O 1
ATOM 1164 N N . VAL A 1 158 ? -12.261 26.876 -12.482 1.00 96.12 158 VAL A N 1
ATOM 1165 C CA . VAL A 1 158 ? -12.835 26.065 -13.555 1.00 96.12 158 VAL A CA 1
ATOM 1166 C C . VAL A 1 158 ? -14.212 26.594 -13.918 1.00 96.12 158 VAL A C 1
ATOM 1168 O O . VAL A 1 158 ? -15.096 26.642 -13.068 1.00 96.12 158 VAL A O 1
ATOM 1171 N N . LYS A 1 159 ? -14.444 26.969 -15.177 1.00 95.62 159 LYS A N 1
ATOM 1172 C CA . LYS A 1 159 ? -15.787 27.311 -15.657 1.00 95.62 159 LYS A CA 1
ATOM 1173 C C . LYS A 1 159 ? -16.510 26.026 -16.009 1.00 95.62 159 LYS A C 1
ATOM 1175 O O . LYS A 1 159 ? -16.333 25.486 -17.092 1.00 95.62 159 LYS A O 1
ATOM 1180 N N . SER A 1 160 ? -17.329 25.568 -15.079 1.00 94.69 160 SER A N 1
ATOM 1181 C CA . SER A 1 160 ? -18.187 24.406 -15.233 1.00 94.69 160 SER A CA 1
ATOM 1182 C C . SER A 1 160 ? -19.414 24.606 -14.356 1.00 94.69 160 SER A C 1
ATOM 1184 O O . SER A 1 160 ? -19.324 24.635 -13.126 1.00 94.69 160 SER A O 1
ATOM 1186 N N . ALA A 1 161 ? -20.580 24.759 -14.982 1.00 92.75 161 ALA A N 1
ATOM 1187 C CA . ALA A 1 161 ? -21.838 24.834 -14.255 1.00 92.75 161 ALA A CA 1
ATOM 1188 C C . ALA A 1 161 ? -22.162 23.481 -13.613 1.00 92.75 161 ALA A C 1
ATOM 1190 O O . ALA A 1 161 ? -22.716 23.454 -12.515 1.00 92.75 161 ALA A O 1
ATOM 1191 N N . ALA A 1 162 ? -21.777 22.371 -14.251 1.00 91.38 162 ALA A N 1
ATOM 1192 C CA . ALA A 1 162 ? -21.882 21.036 -13.674 1.00 91.38 162 ALA A CA 1
ATOM 1193 C C . ALA A 1 162 ? -21.074 20.898 -12.370 1.00 91.38 162 ALA A C 1
ATOM 1195 O O . ALA A 1 162 ? -21.635 20.486 -11.355 1.00 91.38 162 ALA A O 1
ATOM 1196 N N . LEU A 1 163 ? -19.799 21.309 -12.349 1.00 93.50 163 LEU A N 1
ATOM 1197 C CA . LEU A 1 163 ? -18.991 21.273 -11.125 1.00 93.50 163 LEU A CA 1
ATOM 1198 C C . LEU A 1 163 ? -19.427 22.294 -10.083 1.00 93.50 163 LEU A C 1
ATOM 1200 O O . LEU A 1 163 ? -19.386 21.991 -8.895 1.00 93.50 163 LEU A O 1
ATOM 1204 N N . ALA A 1 164 ? -19.877 23.480 -10.495 1.00 93.88 164 ALA A N 1
ATOM 1205 C CA . ALA A 1 164 ? -20.404 24.466 -9.557 1.00 93.88 164 ALA A CA 1
ATOM 1206 C C . ALA A 1 164 ? -21.665 23.937 -8.850 1.00 93.88 164 ALA A C 1
ATOM 1208 O O . ALA A 1 164 ? -21.810 24.101 -7.639 1.00 93.88 164 ALA A O 1
ATOM 1209 N N . ARG A 1 165 ? -22.554 23.244 -9.579 1.00 91.38 165 ARG A N 1
ATOM 1210 C CA . ARG A 1 165 ? -23.707 22.548 -8.984 1.00 91.38 165 ARG A CA 1
ATOM 1211 C C . ARG A 1 165 ? -23.266 21.419 -8.057 1.00 91.38 165 ARG A C 1
ATOM 1213 O O . ARG A 1 165 ? -23.767 21.360 -6.937 1.00 91.38 165 ARG A O 1
ATOM 1220 N N . LEU A 1 166 ? -22.307 20.588 -8.481 1.00 93.31 166 LEU A N 1
ATOM 1221 C CA . LEU A 1 166 ? -21.752 19.509 -7.657 1.00 93.31 166 LEU A CA 1
ATOM 1222 C C . LEU A 1 166 ? -21.151 20.046 -6.350 1.00 93.31 166 LEU A C 1
ATOM 1224 O O . LEU A 1 166 ? -21.552 19.605 -5.282 1.00 93.31 166 LEU A O 1
ATOM 1228 N N . GLY A 1 167 ? -20.264 21.042 -6.398 1.00 92.38 167 GLY A N 1
ATOM 1229 C CA . GLY A 1 167 ? -19.665 21.646 -5.199 1.00 92.38 167 GLY A CA 1
ATOM 1230 C C . GLY A 1 167 ? -20.686 22.347 -4.294 1.00 92.38 167 GLY A C 1
ATOM 1231 O O . GLY A 1 167 ? -20.477 22.491 -3.091 1.00 92.38 167 GLY A O 1
ATOM 1232 N N . GLY A 1 168 ? -21.828 22.764 -4.847 1.00 90.62 168 GLY A N 1
ATOM 1233 C CA . GLY A 1 168 ? -22.953 23.281 -4.071 1.00 90.62 168 GLY A CA 1
ATOM 1234 C C . GLY A 1 168 ? -23.662 22.225 -3.219 1.00 90.62 168 GLY A C 1
ATOM 1235 O O . GLY A 1 168 ? -24.299 22.598 -2.232 1.00 90.62 168 GLY A O 1
ATOM 1236 N N . ARG A 1 169 ? -23.542 20.940 -3.580 1.00 92.75 169 ARG A N 1
ATOM 1237 C CA . ARG A 1 169 ? -24.266 19.818 -2.962 1.00 92.75 169 ARG A CA 1
ATOM 1238 C C . ARG A 1 169 ? -23.381 18.678 -2.445 1.00 92.75 169 ARG A C 1
ATOM 1240 O O . ARG A 1 169 ? -23.928 17.757 -1.856 1.00 92.75 169 ARG A O 1
ATOM 1247 N N . LEU A 1 170 ? -22.070 18.727 -2.670 1.00 94.75 170 LEU A N 1
ATOM 1248 C CA . LEU A 1 170 ? -21.085 17.762 -2.184 1.00 94.75 170 LEU A CA 1
ATOM 1249 C C . LEU A 1 170 ? -20.441 18.275 -0.888 1.00 94.75 170 LEU A C 1
ATOM 1251 O O . LEU A 1 170 ? -19.940 19.400 -0.854 1.00 94.75 170 LEU A O 1
ATOM 1255 N N . PHE A 1 171 ? -20.445 17.446 0.154 1.00 94.44 171 PHE A N 1
ATOM 1256 C CA . PHE A 1 171 ? -19.930 17.767 1.485 1.00 94.44 171 PHE A CA 1
ATOM 1257 C C . PHE A 1 171 ? -19.053 16.638 2.023 1.00 94.44 171 PHE A C 1
ATOM 1259 O O . PHE A 1 171 ? -19.281 15.467 1.723 1.00 94.44 171 PHE A O 1
ATOM 1266 N N . SER A 1 172 ? -18.057 17.006 2.825 1.00 93.31 172 SER A N 1
ATOM 1267 C CA . SER A 1 172 ? -17.325 16.066 3.675 1.00 93.31 172 SER A CA 1
ATOM 1268 C C . SER A 1 172 ? -18.185 15.741 4.897 1.00 93.31 172 SER A C 1
ATOM 1270 O O . SER A 1 172 ? -18.912 16.612 5.383 1.00 93.31 172 SER A O 1
ATOM 1272 N N . ALA A 1 173 ? -18.107 14.519 5.414 1.00 90.94 173 ALA A N 1
ATOM 1273 C CA . ALA A 1 173 ? -18.782 14.150 6.656 1.00 90.94 173 ALA A CA 1
ATOM 1274 C C . ALA A 1 173 ? -18.183 14.840 7.899 1.00 90.94 173 ALA A C 1
ATOM 1276 O O . ALA A 1 173 ? -18.816 14.870 8.946 1.00 90.94 173 ALA A O 1
ATOM 1277 N N . CYS A 1 174 ? -17.052 15.535 7.774 1.00 86.81 174 CYS A N 1
ATOM 1278 C CA . CYS A 1 174 ? -16.585 16.485 8.788 1.00 86.81 174 CYS A CA 1
ATOM 1279 C C . CYS A 1 174 ? -17.370 17.818 8.797 1.00 86.81 174 CYS A C 1
ATOM 1281 O O . CYS A 1 174 ? -17.238 18.607 9.729 1.00 86.81 174 CYS A O 1
ATOM 1283 N N . ASP A 1 175 ? -18.193 18.084 7.776 1.00 85.88 175 ASP A N 1
ATOM 1284 C CA . ASP A 1 175 ? -18.858 19.374 7.534 1.00 85.88 175 ASP A CA 1
ATOM 1285 C C . ASP A 1 175 ? -20.393 19.290 7.747 1.00 85.88 175 ASP A C 1
ATOM 1287 O O . ASP A 1 175 ? -21.186 19.957 7.073 1.00 85.88 175 ASP A O 1
ATOM 1291 N N . LEU A 1 176 ? -20.834 18.433 8.686 1.00 80.56 176 LEU A N 1
ATOM 1292 C CA . LEU A 1 176 ? -22.250 18.079 8.917 1.00 80.56 176 LEU A CA 1
ATOM 1293 C C . LEU A 1 176 ? -23.157 19.256 9.272 1.00 80.56 176 LEU A C 1
ATOM 1295 O O . LEU A 1 176 ? -24.325 19.258 8.887 1.00 80.56 176 LEU A O 1
ATOM 1299 N N . SER A 1 177 ? -22.641 20.278 9.958 1.00 76.38 177 SER A N 1
ATOM 1300 C CA . SER A 1 177 ? -23.433 21.466 10.312 1.00 76.38 177 SER A CA 1
ATOM 1301 C C . SER A 1 177 ? -24.034 22.143 9.075 1.00 76.38 177 SER A C 1
ATOM 1303 O O . SER A 1 177 ? -25.158 22.639 9.107 1.00 76.38 177 SER A O 1
ATOM 1305 N N . ARG A 1 178 ? -23.321 22.097 7.946 1.00 74.50 178 ARG A N 1
ATOM 1306 C CA . ARG A 1 178 ? -23.758 22.676 6.670 1.00 74.50 178 ARG A CA 1
ATOM 1307 C C . ARG A 1 178 ? -24.725 21.775 5.920 1.00 74.50 178 ARG A C 1
ATOM 1309 O O . ARG A 1 178 ? -25.520 22.271 5.119 1.00 74.50 178 ARG A O 1
ATOM 1316 N N . VAL A 1 179 ? -24.654 20.466 6.157 1.00 77.25 179 VAL A N 1
ATOM 1317 C CA . VAL A 1 179 ? -25.553 19.487 5.539 1.00 77.25 179 VAL A CA 1
ATOM 1318 C C . VAL A 1 179 ? -26.992 19.788 5.950 1.00 77.25 179 VAL A C 1
ATOM 1320 O O . VAL A 1 179 ? -27.863 19.835 5.084 1.00 77.25 179 VAL A O 1
ATOM 1323 N N . ASP A 1 180 ? -27.241 20.105 7.222 1.00 78.75 180 ASP A N 1
ATOM 1324 C CA . ASP A 1 180 ? -28.577 20.463 7.711 1.00 78.75 180 ASP A CA 1
ATOM 1325 C C . ASP A 1 180 ? -29.166 21.694 7.013 1.00 78.75 180 ASP A C 1
ATOM 1327 O O . ASP A 1 180 ? -30.310 21.667 6.540 1.00 78.75 180 ASP A O 1
ATOM 1331 N N . ASP A 1 181 ? -28.388 22.771 6.898 1.00 78.38 181 ASP A N 1
ATOM 1332 C CA . ASP A 1 181 ? -28.828 23.998 6.231 1.00 78.38 181 ASP A CA 1
ATOM 1333 C C . ASP A 1 181 ? -29.148 23.749 4.757 1.00 78.38 181 ASP A C 1
ATOM 1335 O O . ASP A 1 181 ? -30.171 24.203 4.230 1.00 78.38 181 ASP A O 1
ATOM 1339 N N . VAL A 1 182 ? -28.307 22.966 4.087 1.00 75.69 182 VAL A N 1
ATOM 1340 C CA . VAL A 1 182 ? -28.483 22.646 2.671 1.00 75.69 182 VAL A CA 1
ATOM 1341 C C . VAL A 1 182 ? -29.674 21.721 2.472 1.00 75.69 182 VAL A C 1
ATOM 1343 O O . VAL A 1 182 ? -30.451 21.950 1.550 1.00 75.69 182 VAL A O 1
ATOM 1346 N N . LEU A 1 183 ? -29.895 20.742 3.348 1.00 81.31 183 LEU A N 1
ATOM 1347 C CA . LEU A 1 183 ? -31.080 19.887 3.315 1.00 81.31 183 LEU A CA 1
ATOM 1348 C C . LEU A 1 183 ? -32.372 20.691 3.503 1.00 81.31 183 LEU A C 1
ATOM 1350 O O . LEU A 1 183 ? -33.374 20.403 2.841 1.00 81.31 183 LEU A O 1
ATOM 1354 N N . ARG A 1 184 ? -32.367 21.729 4.351 1.00 81.25 184 ARG A N 1
ATOM 1355 C CA . ARG A 1 184 ? -33.507 22.655 4.498 1.00 81.25 184 ARG A CA 1
ATOM 1356 C C . ARG A 1 184 ? -33.749 23.452 3.216 1.00 81.25 184 ARG A C 1
ATOM 1358 O O . ARG A 1 184 ? -34.888 23.534 2.749 1.00 81.25 184 ARG A O 1
ATOM 1365 N N . VAL A 1 185 ? -32.692 23.998 2.611 1.00 74.44 185 VAL A N 1
ATOM 1366 C CA . VAL A 1 185 ? -32.781 24.757 1.351 1.00 74.44 185 VAL A CA 1
ATOM 1367 C C . VAL A 1 185 ? -33.200 23.863 0.179 1.00 74.44 185 VAL A C 1
ATOM 1369 O O . VAL A 1 185 ? -34.047 24.260 -0.623 1.00 74.44 185 VAL A O 1
ATOM 1372 N N . ALA A 1 186 ? -32.655 22.651 0.085 1.00 75.25 186 ALA A N 1
ATOM 1373 C CA . ALA A 1 186 ? -32.989 21.664 -0.936 1.00 75.25 186 ALA A CA 1
ATOM 1374 C C . ALA A 1 186 ? -34.460 21.247 -0.831 1.00 75.25 186 ALA A C 1
ATOM 1376 O O . ALA A 1 186 ? -35.173 21.273 -1.833 1.00 75.25 186 ALA A O 1
ATOM 1377 N N . ALA A 1 187 ? -34.957 20.986 0.383 1.00 77.06 187 ALA A N 1
ATOM 1378 C CA . ALA A 1 187 ? -36.372 20.705 0.613 1.00 77.06 187 ALA A CA 1
ATOM 1379 C C . ALA A 1 187 ? -37.278 21.874 0.181 1.00 77.06 187 ALA A C 1
ATOM 1381 O O . ALA A 1 187 ? -38.335 21.649 -0.407 1.00 77.06 187 ALA A O 1
ATOM 1382 N N . ALA A 1 188 ? -36.869 23.124 0.423 1.00 74.88 188 ALA A N 1
ATOM 1383 C CA . ALA A 1 188 ? -37.611 24.302 -0.030 1.00 74.88 188 ALA A CA 1
ATOM 1384 C C . ALA A 1 188 ? -37.584 24.475 -1.561 1.00 74.88 188 ALA A C 1
ATOM 1386 O O . ALA A 1 188 ? -38.575 24.913 -2.147 1.00 74.88 188 ALA A O 1
ATOM 1387 N N . ARG A 1 189 ? -36.470 24.126 -2.221 1.00 69.06 189 ARG A N 1
ATOM 1388 C CA . ARG A 1 189 ? -36.348 24.138 -3.689 1.00 69.06 189 ARG A CA 1
ATOM 1389 C C . ARG A 1 189 ? -37.191 23.052 -4.346 1.00 69.06 189 ARG A C 1
ATOM 1391 O O . ARG A 1 189 ? -37.870 23.356 -5.320 1.00 69.06 189 ARG A O 1
ATOM 1398 N N . ARG A 1 190 ? -37.201 21.835 -3.795 1.00 70.50 190 ARG A N 1
ATOM 1399 C CA . ARG A 1 190 ? -37.977 20.704 -4.329 1.00 70.50 190 ARG A CA 1
ATOM 1400 C C . ARG A 1 190 ? -39.471 21.039 -4.397 1.00 70.50 190 ARG A C 1
ATOM 1402 O O . ARG A 1 190 ? -40.053 20.964 -5.469 1.00 70.50 190 ARG A O 1
ATOM 1409 N N . ARG A 1 191 ? -40.020 21.639 -3.330 1.00 67.81 191 ARG A N 1
ATOM 1410 C CA . ARG A 1 191 ? -41.410 22.150 -3.297 1.00 67.81 191 ARG A CA 1
ATOM 1411 C C . ARG A 1 191 ? -41.731 23.208 -4.361 1.00 67.81 191 ARG A C 1
ATOM 1413 O O . ARG A 1 191 ? -42.896 23.416 -4.677 1.00 67.81 191 ARG A O 1
ATOM 1420 N N . ARG A 1 192 ? -40.731 23.937 -4.877 1.00 62.66 192 ARG A N 1
ATOM 1421 C CA . ARG A 1 192 ? -40.919 24.922 -5.961 1.00 62.66 192 ARG A CA 1
ATOM 1422 C C . ARG A 1 192 ? -40.840 24.284 -7.352 1.00 62.66 192 ARG A C 1
ATOM 1424 O O . ARG A 1 192 ? -41.380 24.859 -8.293 1.00 62.66 192 ARG A O 1
ATOM 1431 N N . LEU A 1 193 ? -40.158 23.145 -7.489 1.00 57.88 193 LEU A N 1
ATOM 1432 C CA . LEU A 1 193 ? -39.953 22.437 -8.759 1.00 57.88 193 LEU A CA 1
ATOM 1433 C C . LEU A 1 193 ? -41.128 21.522 -9.138 1.00 57.88 193 LEU A C 1
ATOM 1435 O O . LEU A 1 193 ? -41.343 21.299 -10.332 1.00 57.88 193 LEU A O 1
ATOM 1439 N N . ASP A 1 194 ? -41.958 21.130 -8.164 1.00 55.81 194 ASP A N 1
ATOM 1440 C CA . ASP A 1 194 ? -43.234 20.414 -8.367 1.00 55.81 194 ASP A CA 1
ATOM 1441 C C . ASP A 1 194 ? -44.235 21.170 -9.277 1.00 55.81 194 ASP A C 1
ATOM 1443 O O . ASP A 1 194 ? -45.255 20.626 -9.690 1.00 55.81 194 ASP A O 1
ATOM 1447 N N . ALA A 1 195 ? -43.917 22.406 -9.681 1.00 56.97 195 ALA A N 1
ATOM 1448 C CA . ALA A 1 195 ? -44.622 23.189 -10.697 1.00 56.97 195 ALA A CA 1
ATOM 1449 C C . ALA A 1 195 ? -44.255 22.831 -12.165 1.00 56.97 195 ALA A C 1
ATOM 1451 O O . ALA A 1 195 ? -44.450 23.652 -13.063 1.00 56.97 195 ALA A O 1
ATOM 1452 N N . GLY A 1 196 ? -43.728 21.627 -12.434 1.00 52.97 196 GLY A N 1
ATOM 1453 C CA . GLY A 1 196 ? -43.586 21.083 -13.796 1.00 52.97 196 GLY A CA 1
ATOM 1454 C C . GLY A 1 196 ? -42.178 21.091 -14.410 1.00 52.97 196 GLY A C 1
ATOM 1455 O O . GLY A 1 196 ? -42.057 20.982 -15.630 1.00 52.97 196 GLY A O 1
ATOM 1456 N N . ARG A 1 197 ? -41.102 21.195 -13.613 1.00 50.75 197 ARG A N 1
ATOM 1457 C CA . ARG A 1 197 ? -39.715 21.001 -14.095 1.00 50.75 197 ARG A CA 1
ATOM 1458 C C . ARG A 1 197 ? -39.085 19.767 -13.447 1.00 50.75 197 ARG A C 1
ATOM 1460 O O . ARG A 1 197 ? -38.436 19.857 -12.415 1.00 50.75 197 ARG A O 1
ATOM 1467 N N . VAL A 1 198 ? -39.265 18.621 -14.100 1.00 47.94 198 VAL A N 1
ATOM 1468 C CA . VAL A 1 198 ? -38.925 17.268 -13.607 1.00 47.94 198 VAL A CA 1
ATOM 1469 C C . VAL A 1 198 ? -37.405 16.982 -13.539 1.00 47.94 198 VAL A C 1
ATOM 1471 O O . VAL A 1 198 ? -37.001 15.954 -13.020 1.00 47.94 198 VAL A O 1
ATOM 1474 N N . TYR A 1 199 ? -36.527 17.879 -14.006 1.00 49.53 199 TYR A N 1
ATOM 1475 C CA . TYR A 1 199 ? -35.114 17.544 -14.275 1.00 49.53 199 TYR A CA 1
ATOM 1476 C C . TYR A 1 199 ? -34.049 18.186 -13.360 1.00 49.53 199 TYR A C 1
ATOM 1478 O O . TYR A 1 199 ? -32.866 18.073 -13.672 1.00 49.53 199 TYR A O 1
ATOM 1486 N N . GLU A 1 200 ? -34.399 18.872 -12.263 1.00 57.22 200 GLU A N 1
ATOM 1487 C CA . GLU A 1 200 ? -33.414 19.727 -11.553 1.00 57.22 200 GLU A CA 1
ATOM 1488 C C . GLU A 1 200 ? -33.101 19.387 -10.082 1.00 57.22 200 GLU A C 1
ATOM 1490 O O . GLU A 1 200 ? -32.209 20.016 -9.505 1.00 57.22 200 GLU A O 1
ATOM 1495 N N . ALA A 1 201 ? -33.760 18.415 -9.448 1.00 66.25 201 ALA A N 1
ATOM 1496 C CA . ALA A 1 201 ? -33.502 18.105 -8.037 1.00 66.25 201 ALA A CA 1
ATOM 1497 C C . ALA A 1 201 ? -32.412 17.026 -7.868 1.00 66.25 201 ALA A C 1
ATOM 1499 O O . ALA A 1 201 ? -32.704 15.877 -7.582 1.00 66.25 201 ALA A O 1
ATOM 1500 N N . GLU A 1 202 ? -31.138 17.386 -8.038 1.00 86.56 202 GLU A N 1
ATOM 1501 C CA . GLU A 1 202 ? -30.031 16.464 -7.728 1.00 86.56 202 GLU A CA 1
ATOM 1502 C C . GLU A 1 202 ? -29.863 16.266 -6.198 1.00 86.56 202 GLU A C 1
ATOM 1504 O O . GLU A 1 202 ? -30.016 17.238 -5.447 1.00 86.56 202 GLU A O 1
ATOM 1509 N N . PRO A 1 203 ? -29.484 15.062 -5.714 1.00 93.88 203 PRO A N 1
ATOM 1510 C CA . PRO A 1 203 ? -29.343 14.789 -4.282 1.00 93.88 203 PRO A CA 1
ATOM 1511 C C . PRO A 1 203 ? -28.186 15.561 -3.642 1.00 93.88 203 PRO A C 1
ATOM 1513 O O . PRO A 1 203 ? -27.157 15.819 -4.283 1.00 93.88 203 PRO A O 1
ATOM 1516 N N . VAL A 1 204 ? -28.318 15.851 -2.343 1.00 94.88 204 VAL A N 1
ATOM 1517 C CA . VAL A 1 204 ? -27.169 16.208 -1.492 1.00 94.88 204 VAL A CA 1
ATOM 1518 C C . VAL A 1 204 ? -26.259 14.990 -1.368 1.00 94.88 204 VAL A C 1
ATOM 1520 O O . VAL A 1 204 ? -26.748 13.878 -1.211 1.00 94.88 204 VAL A O 1
ATOM 1523 N N . VAL A 1 205 ? -24.948 15.187 -1.449 1.00 96.81 205 VAL A N 1
ATOM 1524 C CA . VAL A 1 205 ? -23.951 14.116 -1.384 1.00 96.81 205 VAL A CA 1
ATOM 1525 C C . VAL A 1 205 ? -23.041 14.364 -0.191 1.00 96.81 205 VAL A C 1
ATOM 1527 O O . VAL A 1 205 ? -22.436 15.432 -0.098 1.00 96.81 205 VAL A O 1
ATOM 1530 N N . VAL A 1 206 ? -22.925 13.386 0.701 1.00 96.81 206 VAL A N 1
ATOM 1531 C CA . VAL A 1 206 ? -22.007 13.424 1.845 1.00 96.81 206 VAL A CA 1
ATOM 1532 C C . VAL A 1 206 ? -20.989 12.305 1.683 1.00 96.81 206 VAL A C 1
ATOM 1534 O O . VAL A 1 206 ? -21.360 11.137 1.616 1.00 96.81 206 VAL A O 1
ATOM 1537 N N . ALA A 1 207 ? -19.713 12.658 1.590 1.00 97.00 207 ALA A N 1
ATOM 1538 C CA . ALA A 1 207 ? -18.626 11.705 1.430 1.00 97.00 207 ALA A CA 1
ATOM 1539 C C . ALA A 1 207 ? -17.878 11.503 2.753 1.00 97.00 207 ALA A C 1
ATOM 1541 O O . ALA A 1 207 ? -17.504 12.477 3.404 1.00 97.00 207 ALA A O 1
ATOM 1542 N N . ALA A 1 208 ? -17.650 10.243 3.117 1.00 95.94 208 ALA A N 1
ATOM 1543 C CA . ALA A 1 208 ? -17.006 9.830 4.362 1.00 95.94 208 ALA A CA 1
ATOM 1544 C C . ALA A 1 208 ? -15.798 8.911 4.106 1.00 95.94 208 ALA A C 1
ATOM 1546 O O . ALA A 1 208 ? -15.713 8.255 3.061 1.00 95.94 208 ALA A O 1
ATOM 1547 N N . VAL A 1 209 ? -14.879 8.841 5.070 1.00 92.06 209 VAL A N 1
ATOM 1548 C CA . VAL A 1 209 ? -13.728 7.933 5.105 1.00 92.06 209 VAL A CA 1
ATOM 1549 C C . VAL A 1 209 ? -13.908 6.922 6.228 1.00 92.06 209 VAL A C 1
ATOM 1551 O O . VAL A 1 209 ? -14.041 7.269 7.396 1.00 92.06 209 VAL A O 1
ATOM 1554 N N . GLY A 1 210 ? -13.864 5.640 5.874 1.00 88.94 210 GLY A N 1
ATOM 1555 C CA . GLY A 1 210 ? -14.055 4.579 6.855 1.00 88.94 210 GLY A CA 1
ATOM 1556 C C . GLY A 1 210 ? -15.498 4.485 7.358 1.00 88.94 210 GLY A C 1
ATOM 1557 O O . GLY A 1 210 ? -16.389 5.245 6.976 1.00 88.94 210 GLY A O 1
ATOM 1558 N N . VAL A 1 211 ? -15.744 3.457 8.163 1.00 89.12 211 VAL A N 1
ATOM 1559 C CA . VAL A 1 211 ? -17.099 3.076 8.578 1.00 89.12 211 VAL A CA 1
ATOM 1560 C C . VAL A 1 211 ? -17.620 3.974 9.704 1.00 89.12 211 VAL A C 1
ATOM 1562 O O . VAL A 1 211 ? -18.816 4.251 9.760 1.00 89.12 211 VAL A O 1
ATOM 1565 N N . ASP A 1 212 ? -16.737 4.471 10.568 1.00 90.44 212 ASP A N 1
ATOM 1566 C CA . ASP A 1 212 ? -17.125 5.311 11.703 1.00 90.44 212 ASP A CA 1
ATOM 1567 C C . ASP A 1 212 ? -17.628 6.677 11.242 1.00 90.44 212 ASP A C 1
ATOM 1569 O O . ASP A 1 212 ? -18.726 7.090 11.622 1.00 90.44 212 ASP A O 1
ATOM 1573 N N . GLU A 1 213 ? -16.886 7.345 10.351 1.00 90.56 213 GLU A N 1
ATOM 1574 C CA . GLU A 1 213 ? -17.328 8.613 9.771 1.00 90.56 213 GLU A CA 1
ATOM 1575 C C . GLU A 1 213 ? -18.633 8.410 8.988 1.00 90.56 213 GLU A C 1
ATOM 1577 O O . GLU A 1 213 ? -19.584 9.163 9.181 1.00 90.56 213 GLU A O 1
ATOM 1582 N N . TYR A 1 214 ? -18.735 7.343 8.190 1.00 96.06 214 TYR A N 1
ATOM 1583 C CA . TYR A 1 214 ? -19.944 6.994 7.437 1.00 96.06 214 TYR A CA 1
ATOM 1584 C C . TYR A 1 214 ? -21.181 6.820 8.336 1.00 96.06 214 TYR A C 1
ATOM 1586 O O . TYR A 1 214 ? -22.247 7.367 8.044 1.00 96.06 214 TYR A O 1
ATOM 1594 N N . ARG A 1 215 ? -21.039 6.130 9.475 1.00 97.00 215 ARG A N 1
ATOM 1595 C CA . ARG A 1 215 ? -22.113 5.957 10.468 1.00 97.00 215 ARG A CA 1
ATOM 1596 C C . ARG A 1 215 ? -22.422 7.241 11.235 1.00 97.00 215 ARG A C 1
ATOM 1598 O O . ARG A 1 215 ? -23.580 7.469 11.581 1.00 97.00 215 ARG A O 1
ATOM 1605 N N . SER A 1 216 ? -21.432 8.103 11.467 1.00 93.56 216 SER A N 1
ATOM 1606 C CA . SER A 1 216 ? -21.629 9.380 12.169 1.00 93.56 216 SER A CA 1
ATOM 1607 C C . SER A 1 216 ? -22.592 10.334 11.449 1.00 93.56 216 SER A C 1
ATOM 1609 O O . SER A 1 216 ? -23.188 11.200 12.084 1.00 93.56 216 SER A O 1
ATOM 1611 N N . VAL A 1 217 ? -22.800 10.145 10.139 1.00 95.81 217 VAL A N 1
ATOM 1612 C CA . VAL A 1 217 ? -23.710 10.958 9.317 1.00 95.81 217 VAL A CA 1
ATOM 1613 C C . VAL A 1 217 ? -25.186 10.605 9.552 1.00 95.81 217 VAL A C 1
ATOM 1615 O O . VAL A 1 217 ? -26.061 11.439 9.306 1.00 95.81 217 VAL A O 1
ATOM 1618 N N . ILE A 1 218 ? -25.492 9.392 10.032 1.00 97.25 218 ILE A N 1
ATOM 1619 C CA . ILE A 1 218 ? -26.865 8.869 10.160 1.00 97.25 218 ILE A CA 1
ATOM 1620 C C . ILE A 1 218 ? -27.808 9.836 10.904 1.00 97.25 218 ILE A C 1
ATOM 1622 O O . ILE A 1 218 ? -28.863 10.140 10.343 1.00 97.25 218 ILE A O 1
ATOM 1626 N N . PRO A 1 219 ? -27.456 10.392 12.084 1.00 95.12 219 PRO A N 1
ATOM 1627 C CA . PRO A 1 219 ? -28.349 11.282 12.835 1.00 95.12 219 PRO A CA 1
ATOM 1628 C C . PRO A 1 219 ? -28.715 12.582 12.103 1.00 95.12 219 PRO A C 1
ATOM 1630 O O . PRO A 1 219 ? -29.735 13.192 12.412 1.00 95.12 219 PRO A O 1
ATOM 1633 N N . THR A 1 220 ? -27.887 13.020 11.152 1.00 92.38 220 THR A N 1
ATOM 1634 C CA . THR A 1 220 ? -28.108 14.234 10.350 1.00 92.38 220 THR A CA 1
ATOM 1635 C C . THR A 1 220 ? -28.816 13.912 9.033 1.00 92.38 220 THR A C 1
ATOM 1637 O O . THR A 1 220 ? -29.688 14.652 8.573 1.00 92.38 220 THR A O 1
ATOM 1640 N N . ALA A 1 221 ? -28.448 12.801 8.392 1.00 94.50 221 ALA A N 1
ATOM 1641 C CA . ALA A 1 221 ? -28.959 12.444 7.074 1.00 94.50 221 ALA A CA 1
ATOM 1642 C C . ALA A 1 221 ? -30.350 11.801 7.111 1.00 94.50 221 ALA A C 1
ATOM 1644 O O . ALA A 1 221 ? -31.136 12.048 6.190 1.00 94.50 221 ALA A O 1
ATOM 1645 N N . VAL A 1 222 ? -30.660 11.017 8.147 1.00 96.56 222 VAL A N 1
ATOM 1646 C CA . VAL A 1 222 ? -31.875 10.195 8.249 1.00 96.56 222 VAL A CA 1
ATOM 1647 C C . VAL A 1 222 ? -32.876 10.822 9.212 1.00 96.56 222 VAL A C 1
ATOM 1649 O O . VAL A 1 222 ? -32.517 11.255 10.305 1.00 96.56 222 VAL A O 1
ATOM 1652 N N . ARG A 1 223 ? -34.148 10.870 8.812 1.00 96.00 223 ARG A N 1
ATOM 1653 C CA . ARG A 1 223 ? -35.252 11.365 9.643 1.00 96.00 223 ARG A CA 1
ATOM 1654 C C . ARG A 1 223 ? -36.198 10.233 10.039 1.00 96.00 223 ARG A C 1
ATOM 1656 O O . ARG A 1 223 ? -36.326 9.262 9.293 1.00 96.00 223 ARG A O 1
ATOM 1663 N N . PRO A 1 224 ? -36.941 10.393 11.149 1.00 97.38 224 PRO A N 1
ATOM 1664 C CA . PRO A 1 224 ? -38.049 9.503 11.459 1.00 97.38 224 PRO A CA 1
ATOM 1665 C C . PRO A 1 224 ? -39.067 9.452 10.307 1.00 97.38 224 PRO A C 1
ATOM 1667 O O . PRO A 1 224 ? -39.544 10.492 9.850 1.00 97.38 224 PRO A O 1
ATOM 1670 N N . GLY A 1 225 ? -39.408 8.246 9.867 1.00 97.38 225 GLY A N 1
ATOM 1671 C CA . GLY A 1 225 ? -40.283 7.935 8.741 1.00 97.38 225 GLY A CA 1
ATOM 1672 C C . GLY A 1 225 ? -39.588 7.782 7.385 1.00 97.38 225 GLY A C 1
ATOM 1673 O O . GLY A 1 225 ? -40.253 7.321 6.460 1.00 97.38 225 GLY A O 1
ATOM 1674 N N . ASP A 1 226 ? -38.302 8.132 7.249 1.00 97.94 226 ASP A N 1
ATOM 1675 C CA . ASP A 1 226 ? -37.595 8.055 5.961 1.00 97.94 226 ASP A CA 1
ATOM 1676 C C . ASP A 1 226 ? -37.528 6.607 5.438 1.00 97.94 226 ASP A C 1
ATOM 1678 O O . ASP A 1 226 ? -37.291 5.658 6.190 1.00 97.94 226 ASP A O 1
ATOM 1682 N N . ALA A 1 227 ? -37.664 6.439 4.123 1.00 98.25 227 ALA A N 1
ATOM 1683 C CA . ALA A 1 227 ? -37.274 5.214 3.439 1.00 98.25 227 ALA A CA 1
ATOM 1684 C C . ALA A 1 227 ? -35.759 5.226 3.167 1.00 98.25 227 ALA A C 1
ATOM 1686 O O . ALA A 1 227 ? -35.250 6.107 2.471 1.00 98.25 227 ALA A O 1
ATOM 1687 N N . THR A 1 228 ? -35.029 4.241 3.686 1.00 98.62 228 THR A N 1
ATOM 1688 C CA . THR A 1 228 ? -33.564 4.165 3.609 1.00 98.62 228 THR A CA 1
ATOM 1689 C C . THR A 1 228 ? -33.089 2.930 2.847 1.00 98.62 228 THR A C 1
ATOM 1691 O O . THR A 1 228 ? -33.599 1.828 3.038 1.00 98.62 228 THR A O 1
ATOM 1694 N N . LEU A 1 229 ? -32.092 3.120 1.985 1.00 98.69 229 LEU A N 1
ATOM 1695 C CA . LEU A 1 229 ? -31.432 2.054 1.230 1.00 98.69 229 LEU A CA 1
ATOM 1696 C C . LEU A 1 229 ? -29.936 2.083 1.526 1.00 98.69 229 LEU A C 1
ATOM 1698 O O . LEU A 1 229 ? -29.314 3.130 1.361 1.00 98.69 229 LEU A O 1
ATOM 1702 N N . GLU A 1 230 ? -29.351 0.951 1.901 1.00 98.69 230 GLU A N 1
ATOM 1703 C CA . GLU A 1 230 ? -27.900 0.784 1.984 1.00 98.69 230 GLU A CA 1
ATOM 1704 C C . GLU A 1 230 ? -27.388 -0.162 0.893 1.00 98.69 230 GLU A C 1
ATOM 1706 O O . GLU A 1 230 ? -27.900 -1.267 0.735 1.00 98.69 230 GLU A O 1
ATOM 1711 N N . LEU A 1 231 ? -26.368 0.270 0.151 1.00 98.50 231 LEU A N 1
ATOM 1712 C CA . LEU A 1 231 ? -25.678 -0.496 -0.885 1.00 98.50 231 LEU A CA 1
ATOM 1713 C C . LEU A 1 231 ? -24.299 -0.919 -0.377 1.00 98.50 231 LEU A C 1
ATOM 1715 O O . LEU A 1 231 ? -23.536 -0.067 0.072 1.00 98.50 231 LEU A O 1
ATOM 1719 N N . GLY A 1 232 ? -23.982 -2.209 -0.487 1.00 97.69 232 GLY A N 1
ATOM 1720 C CA . GLY A 1 232 ? -22.817 -2.811 0.164 1.00 97.69 232 GLY A CA 1
ATOM 1721 C C . GLY A 1 232 ? -23.038 -2.968 1.668 1.00 97.69 232 GLY A C 1
ATOM 1722 O O . GLY A 1 232 ? -22.232 -2.524 2.481 1.00 97.69 232 GLY A O 1
ATOM 1723 N N . CYS A 1 233 ? -24.182 -3.542 2.056 1.00 97.62 233 CYS A N 1
ATOM 1724 C CA . CYS A 1 233 ? -24.574 -3.624 3.463 1.00 97.62 233 CYS A CA 1
ATOM 1725 C C . CYS A 1 233 ? -23.687 -4.554 4.303 1.00 97.62 233 CYS A C 1
ATOM 1727 O O . CYS A 1 233 ? -23.736 -4.484 5.537 1.00 97.62 233 CYS A O 1
ATOM 1729 N N . HIS A 1 234 ? -22.893 -5.426 3.668 1.00 95.94 234 HIS A N 1
ATOM 1730 C CA . HIS A 1 234 ? -22.091 -6.430 4.353 1.00 95.94 234 HIS A CA 1
ATOM 1731 C C . HIS A 1 234 ? -22.965 -7.227 5.350 1.00 95.94 234 HIS A C 1
ATOM 1733 O O . HIS A 1 234 ? -24.096 -7.595 5.034 1.00 95.94 234 HIS A O 1
ATOM 1739 N N . PHE A 1 235 ? -22.502 -7.433 6.585 1.00 92.69 235 PHE A N 1
ATOM 1740 C CA . PHE A 1 235 ? -23.260 -8.084 7.664 1.00 92.69 235 PHE A CA 1
ATOM 1741 C C . PHE A 1 235 ? -24.431 -7.258 8.243 1.00 92.69 235 PHE A C 1
ATOM 1743 O O . PHE A 1 235 ? -25.052 -7.666 9.218 1.00 92.69 235 PHE A O 1
ATOM 1750 N N . GLY A 1 236 ? -24.754 -6.088 7.685 1.00 97.56 236 GLY A N 1
ATOM 1751 C CA . GLY A 1 236 ? -25.986 -5.357 7.999 1.00 97.56 236 GLY A CA 1
ATOM 1752 C C . GLY A 1 236 ? -25.959 -4.480 9.255 1.00 97.56 236 GLY A C 1
ATOM 1753 O O . GLY A 1 236 ? -26.982 -3.900 9.611 1.00 97.56 236 GLY A O 1
ATOM 1754 N N . THR A 1 237 ? -24.809 -4.318 9.920 1.00 97.62 237 THR A N 1
ATOM 1755 C CA . THR A 1 237 ? -24.702 -3.484 11.136 1.00 97.62 237 THR A CA 1
ATOM 1756 C C . THR A 1 237 ? -25.069 -2.021 10.881 1.00 97.62 237 THR A C 1
ATOM 1758 O O . THR A 1 237 ? -25.800 -1.421 11.665 1.00 97.62 237 THR A O 1
ATOM 1761 N N . SER A 1 238 ? -24.579 -1.434 9.785 1.00 98.25 238 SER A N 1
ATOM 1762 C CA . SER A 1 238 ? -24.935 -0.061 9.403 1.00 98.25 238 SER A CA 1
ATOM 1763 C C . SER A 1 238 ? -26.413 0.031 9.005 1.00 98.25 238 SER A C 1
ATOM 1765 O O . SER A 1 238 ? -27.103 0.957 9.430 1.00 98.25 238 SER A O 1
ATOM 1767 N N . THR A 1 239 ? -26.937 -0.982 8.310 1.00 98.69 239 THR A N 1
ATOM 1768 C CA . THR A 1 239 ? -28.347 -1.058 7.903 1.00 98.69 239 THR A CA 1
ATOM 1769 C C . THR A 1 239 ? -29.271 -1.099 9.113 1.00 98.69 239 THR A C 1
ATOM 1771 O O . THR A 1 239 ? -30.289 -0.418 9.140 1.00 98.69 239 THR A O 1
ATOM 1774 N N . ALA A 1 240 ? -28.899 -1.830 10.165 1.00 98.44 240 ALA A N 1
ATOM 1775 C CA . ALA A 1 240 ? -29.657 -1.865 11.411 1.00 98.44 240 ALA A CA 1
ATOM 1776 C C . ALA A 1 240 ? -29.697 -0.495 12.112 1.00 98.44 240 ALA A C 1
ATOM 1778 O O . ALA A 1 240 ? -30.740 -0.103 12.638 1.00 98.44 240 ALA A O 1
ATOM 1779 N N . LEU A 1 241 ? -28.599 0.270 12.077 1.00 98.25 241 LEU A N 1
ATOM 1780 C CA . LEU A 1 241 ? -28.576 1.646 12.589 1.00 98.25 241 LEU A CA 1
ATOM 1781 C C . LEU A 1 241 ? -29.480 2.572 11.761 1.00 98.25 241 LEU A C 1
ATOM 1783 O O . LEU A 1 241 ? -30.196 3.394 12.333 1.00 98.25 241 LEU A O 1
ATOM 1787 N N . LEU A 1 242 ? -29.494 2.413 10.434 1.00 98.38 242 LEU A N 1
ATOM 1788 C CA . LEU A 1 242 ? -30.394 3.146 9.534 1.00 98.38 242 LEU A CA 1
ATOM 1789 C C . LEU A 1 242 ? -31.866 2.804 9.798 1.00 98.38 242 LEU A C 1
ATOM 1791 O O . LEU A 1 242 ? -32.700 3.707 9.891 1.00 98.38 242 LEU A O 1
ATOM 1795 N N . ALA A 1 243 ? -32.188 1.522 9.977 1.00 98.38 243 ALA A N 1
ATOM 1796 C CA . ALA A 1 243 ? -33.531 1.060 10.312 1.00 98.38 243 ALA A CA 1
ATOM 1797 C C . ALA A 1 243 ? -34.006 1.646 11.649 1.00 98.38 243 ALA A C 1
ATOM 1799 O O . ALA A 1 243 ? -35.123 2.152 11.743 1.00 98.38 243 ALA A O 1
ATOM 1800 N N . ALA A 1 244 ? -33.139 1.647 12.666 1.00 97.88 244 ALA A N 1
ATOM 1801 C CA . ALA A 1 244 ? -33.445 2.215 13.974 1.00 97.88 244 ALA A CA 1
ATOM 1802 C C . ALA A 1 244 ? -33.637 3.741 13.931 1.00 97.88 244 ALA A C 1
ATOM 1804 O O . ALA A 1 244 ? -34.557 4.260 14.562 1.00 97.88 244 ALA A O 1
ATOM 1805 N N . ALA A 1 245 ? -32.789 4.461 13.190 1.00 97.62 245 ALA A N 1
ATOM 1806 C CA . ALA A 1 245 ? -32.871 5.916 13.065 1.00 97.62 245 ALA A CA 1
ATOM 1807 C C . ALA A 1 245 ? -34.082 6.369 12.235 1.00 97.62 245 ALA A C 1
ATOM 1809 O O . ALA A 1 245 ? -34.714 7.377 12.558 1.00 97.62 245 ALA A O 1
ATOM 1810 N N . SER A 1 246 ? -34.407 5.630 11.172 1.00 97.56 246 SER A N 1
ATOM 1811 C CA . SER A 1 246 ? -35.537 5.949 10.303 1.00 97.56 246 SER A CA 1
ATOM 1812 C C . SER A 1 246 ? -36.871 5.538 10.915 1.00 97.56 246 SER A C 1
ATOM 1814 O O . SER A 1 246 ? -37.817 6.309 10.866 1.00 97.56 246 SER A O 1
ATOM 1816 N N . GLY A 1 247 ? -37.013 4.330 11.465 1.00 96.00 247 GLY A N 1
ATOM 1817 C CA . GLY A 1 247 ? -38.329 3.775 11.813 1.00 96.00 247 GLY A CA 1
ATOM 1818 C C . GLY A 1 247 ? -39.290 3.640 10.616 1.00 96.00 247 GLY A C 1
ATOM 1819 O O . GLY A 1 247 ? -40.479 3.389 10.815 1.00 96.00 247 GLY A O 1
ATOM 1820 N N . GLY A 1 248 ? -38.792 3.844 9.390 1.00 96.00 248 GLY A N 1
ATOM 1821 C CA . GLY A 1 248 ? -39.503 3.699 8.123 1.00 96.00 248 GLY A CA 1
ATOM 1822 C C . GLY A 1 248 ? -39.086 2.422 7.392 1.00 96.00 248 GLY A C 1
ATOM 1823 O O . GLY A 1 248 ? -38.618 1.461 8.003 1.00 96.00 248 GLY A O 1
ATOM 1824 N N . ALA A 1 249 ? -39.259 2.395 6.069 1.00 97.75 249 ALA A N 1
ATOM 1825 C CA . ALA A 1 249 ? -38.751 1.290 5.257 1.00 97.75 249 ALA A CA 1
ATOM 1826 C C . ALA A 1 249 ? -37.213 1.320 5.239 1.00 97.75 249 ALA A C 1
ATOM 1828 O O . ALA A 1 249 ? -36.626 2.361 4.963 1.00 97.75 249 ALA A O 1
ATOM 1829 N N . CYS A 1 250 ? -36.554 0.192 5.503 1.00 98.56 250 CYS A N 1
ATOM 1830 C CA . CYS A 1 250 ? -35.097 0.086 5.447 1.00 98.56 250 CYS A CA 1
ATOM 1831 C C . CYS A 1 250 ? -34.689 -1.202 4.730 1.00 98.56 250 CYS A C 1
ATOM 1833 O O . CYS A 1 250 ? -35.193 -2.274 5.072 1.00 98.56 250 CYS A O 1
ATOM 1835 N N . LEU A 1 251 ? -33.806 -1.082 3.736 1.00 98.62 251 LEU A N 1
ATOM 1836 C CA . LEU A 1 251 ? -33.314 -2.198 2.931 1.00 98.62 251 LEU A CA 1
ATOM 1837 C C . LEU A 1 251 ? -31.785 -2.162 2.830 1.00 98.62 251 LEU A C 1
ATOM 1839 O O . LEU A 1 251 ? -31.221 -1.165 2.384 1.00 98.62 251 LEU A O 1
ATOM 1843 N N . GLY A 1 252 ? -31.127 -3.267 3.180 1.00 98.69 252 GLY A N 1
ATOM 1844 C CA . GLY A 1 252 ? -29.714 -3.506 2.880 1.00 98.69 252 GLY A CA 1
ATOM 1845 C C . GLY A 1 252 ? -29.539 -4.347 1.614 1.00 98.69 252 GLY A C 1
ATOM 1846 O O . GLY A 1 252 ? -30.229 -5.349 1.422 1.00 98.69 252 GLY A O 1
ATOM 1847 N N . VAL A 1 253 ? -28.624 -3.954 0.734 1.00 98.62 253 VAL A N 1
ATOM 1848 C CA . VAL A 1 253 ? -28.303 -4.678 -0.501 1.00 98.62 253 VAL A CA 1
ATOM 1849 C C . VAL A 1 253 ? -26.818 -4.997 -0.552 1.00 98.62 253 VAL A C 1
ATOM 1851 O O . VAL A 1 253 ? -25.989 -4.117 -0.333 1.00 98.62 253 VAL A O 1
ATOM 1854 N N . ASP A 1 254 ? -26.482 -6.236 -0.897 1.00 98.38 254 ASP A N 1
ATOM 1855 C CA . ASP A 1 254 ? -25.107 -6.662 -1.164 1.00 98.38 254 ASP A CA 1
ATOM 1856 C C . ASP A 1 254 ? -25.065 -7.633 -2.353 1.00 98.38 254 ASP A C 1
ATOM 1858 O O . ASP A 1 254 ? -26.036 -8.347 -2.618 1.00 98.38 254 ASP A O 1
ATOM 1862 N N . VAL A 1 255 ? -23.945 -7.674 -3.074 1.00 95.44 255 VAL A N 1
ATOM 1863 C CA . VAL A 1 255 ? -23.746 -8.617 -4.186 1.00 95.44 255 VAL A CA 1
ATOM 1864 C C . VAL A 1 255 ? -23.506 -10.042 -3.676 1.00 95.44 255 VAL A C 1
ATOM 1866 O O . VAL A 1 255 ? -23.837 -11.010 -4.363 1.00 95.44 255 VAL A O 1
ATOM 1869 N N . GLY A 1 256 ? -22.968 -10.191 -2.461 1.00 91.44 256 GLY A N 1
ATOM 1870 C CA . GLY A 1 256 ? -22.666 -11.480 -1.851 1.00 91.44 256 GLY A CA 1
ATOM 1871 C C . GLY A 1 256 ? -23.907 -12.164 -1.279 1.00 91.44 256 GLY A C 1
ATOM 1872 O O . GLY A 1 256 ? -24.427 -11.774 -0.236 1.00 91.44 256 GLY A O 1
ATOM 1873 N N . ALA A 1 257 ? -24.361 -13.255 -1.903 1.00 92.81 257 ALA A N 1
ATOM 1874 C CA . ALA A 1 257 ? -25.515 -14.012 -1.408 1.00 92.81 257 ALA A CA 1
ATOM 1875 C C . ALA A 1 257 ? -25.312 -14.591 0.006 1.00 92.81 257 ALA A C 1
ATOM 1877 O O . ALA A 1 257 ? -26.240 -14.579 0.817 1.00 92.81 257 ALA A O 1
ATOM 1878 N N . SER A 1 258 ? -24.100 -15.060 0.317 1.00 84.06 258 SER A N 1
ATOM 1879 C CA . SER A 1 258 ? -23.717 -15.532 1.655 1.00 84.06 258 SER A CA 1
ATOM 1880 C C . SER A 1 258 ? -23.717 -14.402 2.687 1.00 84.06 258 SER A C 1
ATOM 1882 O O . SER A 1 258 ? -24.211 -14.582 3.798 1.00 84.06 258 SER A O 1
ATOM 1884 N N . ILE A 1 259 ? -23.234 -13.221 2.299 1.00 88.50 259 ILE A N 1
ATOM 1885 C CA . ILE A 1 259 ? -23.204 -12.011 3.126 1.00 88.50 259 ILE A CA 1
ATOM 1886 C C . ILE A 1 259 ? -24.629 -11.586 3.501 1.00 88.50 259 ILE A C 1
ATOM 1888 O O . ILE A 1 259 ? -24.931 -11.387 4.676 1.00 88.50 259 ILE A O 1
ATOM 1892 N N . VAL A 1 260 ? -25.535 -11.534 2.521 1.00 97.62 260 VAL A N 1
ATOM 1893 C CA . VAL A 1 260 ? -26.954 -11.216 2.748 1.00 97.62 260 VAL A CA 1
ATOM 1894 C C . VAL A 1 260 ? -27.625 -12.242 3.661 1.00 97.62 260 VAL A C 1
ATOM 1896 O O . VAL A 1 260 ? -28.444 -11.872 4.501 1.00 97.62 260 VAL A O 1
ATOM 1899 N N . ALA A 1 261 ? -27.303 -13.531 3.517 1.00 93.31 261 ALA A N 1
ATOM 1900 C CA . ALA A 1 261 ? -27.829 -14.565 4.406 1.00 93.31 261 ALA A CA 1
ATOM 1901 C C . ALA A 1 261 ? -27.390 -14.331 5.862 1.00 93.31 261 ALA A C 1
ATOM 1903 O O . ALA A 1 261 ? -28.239 -14.337 6.753 1.00 93.31 261 ALA A O 1
ATOM 1904 N N . ALA A 1 262 ? -26.106 -14.033 6.083 1.00 88.25 262 ALA A N 1
ATOM 1905 C CA . ALA A 1 262 ? -25.572 -13.703 7.403 1.00 88.25 262 ALA A CA 1
ATOM 1906 C C . ALA A 1 262 ? -26.201 -12.422 7.985 1.00 88.25 262 ALA A C 1
ATOM 1908 O O . ALA A 1 262 ? -26.581 -12.393 9.154 1.00 88.25 262 ALA A O 1
ATOM 1909 N N . ALA A 1 263 ? -26.396 -11.383 7.167 1.00 95.81 263 ALA A N 1
ATOM 1910 C CA . ALA A 1 263 ? -27.045 -10.145 7.599 1.00 95.81 263 ALA A CA 1
ATOM 1911 C C . ALA A 1 263 ? -28.494 -10.376 8.071 1.00 95.81 263 ALA A C 1
ATOM 1913 O O . ALA A 1 263 ? -28.904 -9.840 9.101 1.00 95.81 263 ALA A O 1
ATOM 1914 N N . ARG A 1 264 ? -29.260 -11.225 7.367 1.00 98.50 264 ARG A N 1
ATOM 1915 C CA . ARG A 1 264 ? -30.629 -11.611 7.768 1.00 98.50 264 ARG A CA 1
ATOM 1916 C C . ARG A 1 264 ? -30.658 -12.385 9.078 1.00 98.50 264 ARG A C 1
ATOM 1918 O O . ARG A 1 264 ? -31.577 -12.197 9.868 1.00 98.50 264 ARG A O 1
ATOM 1925 N N . GLU A 1 265 ? -29.679 -13.256 9.295 1.00 97.12 265 GLU A N 1
ATOM 1926 C CA . GLU A 1 265 ? -29.547 -13.993 10.551 1.00 97.12 265 GLU A CA 1
ATOM 1927 C C . GLU A 1 265 ? -29.231 -13.045 11.715 1.00 97.12 265 GLU A C 1
ATOM 1929 O O . GLU A 1 265 ? -29.865 -13.121 12.768 1.00 97.12 265 GLU A O 1
ATOM 1934 N N . GLN A 1 266 ? -28.304 -12.105 11.510 1.00 97.00 266 GLN A N 1
ATOM 1935 C CA . GLN A 1 266 ? -27.868 -11.163 12.540 1.00 97.00 266 GLN A CA 1
ATOM 1936 C C . GLN A 1 266 ? -28.917 -10.082 12.852 1.00 97.00 266 GLN A C 1
ATOM 1938 O O . GLN A 1 266 ? -29.059 -9.653 14.001 1.00 97.00 266 GLN A O 1
ATOM 1943 N N . HIS A 1 267 ? -29.668 -9.638 11.844 1.00 97.62 267 HIS A N 1
ATOM 1944 C CA . HIS A 1 267 ? -30.632 -8.545 11.945 1.00 97.62 267 HIS A CA 1
ATOM 1945 C C . HIS A 1 267 ? -31.997 -8.943 11.345 1.00 97.62 267 HIS A C 1
ATOM 1947 O O . HIS A 1 267 ? -32.453 -8.330 10.381 1.00 97.62 267 HIS A O 1
ATOM 1953 N N . PRO A 1 268 ? -32.720 -9.915 11.939 1.00 98.00 268 PRO A N 1
ATOM 1954 C CA . PRO A 1 268 ? -33.929 -10.511 11.345 1.00 98.00 268 PRO A CA 1
ATOM 1955 C C . PRO A 1 268 ? -35.130 -9.559 11.223 1.00 98.00 268 PRO A C 1
ATOM 1957 O O . PRO A 1 268 ? -36.156 -9.918 10.653 1.00 98.00 268 PRO A O 1
ATOM 1960 N N . HIS A 1 269 ? -35.025 -8.354 11.783 1.00 97.50 269 HIS A N 1
ATOM 1961 C CA . HIS A 1 269 ? -36.042 -7.305 11.726 1.00 97.50 269 HIS A CA 1
ATOM 1962 C C . HIS A 1 269 ? -35.800 -6.286 10.596 1.00 97.50 269 HIS A C 1
ATOM 1964 O O . HIS A 1 269 ? -36.600 -5.366 10.442 1.00 97.50 269 HIS A O 1
ATOM 1970 N N . VAL A 1 270 ? -34.716 -6.428 9.827 1.00 98.31 270 VAL A N 1
ATOM 1971 C CA . VAL A 1 270 ? -34.335 -5.549 8.709 1.00 98.31 270 VAL A CA 1
ATOM 1972 C C . VAL A 1 270 ? -34.439 -6.332 7.394 1.00 98.31 270 VAL A C 1
ATOM 1974 O O . VAL A 1 270 ? -34.107 -7.518 7.356 1.00 98.31 270 VAL A O 1
ATOM 1977 N N . ASP A 1 271 ? -34.922 -5.702 6.313 1.00 98.44 271 ASP A N 1
ATOM 1978 C CA . ASP A 1 271 ? -34.946 -6.343 4.988 1.00 98.44 271 ASP A CA 1
ATOM 1979 C C . ASP A 1 271 ? -33.538 -6.306 4.376 1.00 98.44 271 ASP A C 1
ATOM 1981 O O . ASP A 1 271 ? -32.875 -5.267 4.367 1.00 98.44 271 ASP A O 1
ATOM 1985 N N . PHE A 1 272 ? -33.096 -7.437 3.829 1.00 98.62 272 PHE A N 1
ATOM 1986 C CA . PHE A 1 272 ? -31.841 -7.543 3.091 1.00 98.62 272 PHE A CA 1
ATOM 1987 C C . PHE A 1 272 ? -32.061 -8.293 1.791 1.00 98.62 272 PHE A C 1
ATOM 1989 O O . PHE A 1 272 ? -32.790 -9.291 1.771 1.00 98.62 272 PHE A O 1
ATOM 1996 N N . ARG A 1 273 ? -31.402 -7.878 0.707 1.00 98.50 273 ARG A N 1
ATOM 1997 C CA . ARG A 1 273 ? -31.515 -8.524 -0.608 1.00 98.50 273 ARG A CA 1
ATOM 1998 C C . ARG A 1 273 ? -30.179 -8.617 -1.322 1.00 98.50 273 ARG A C 1
ATOM 2000 O O . ARG A 1 273 ? -29.306 -7.779 -1.153 1.00 98.50 273 ARG A O 1
ATOM 2007 N N . VAL A 1 274 ? -30.059 -9.645 -2.157 1.00 98.06 274 VAL A N 1
ATOM 2008 C CA . VAL A 1 274 ? -28.933 -9.763 -3.082 1.00 98.06 274 VAL A CA 1
ATOM 2009 C C . VAL A 1 274 ? -29.173 -8.818 -4.249 1.00 98.06 274 VAL A C 1
ATOM 2011 O O . VAL A 1 274 ? -30.248 -8.854 -4.853 1.00 98.06 274 VAL A O 1
ATOM 2014 N N . GLY A 1 275 ? -28.197 -7.975 -4.561 1.00 97.38 275 GLY A N 1
ATOM 2015 C CA . GLY A 1 275 ? -28.299 -7.016 -5.651 1.00 97.38 275 GLY A CA 1
ATOM 2016 C C . GLY A 1 275 ? -27.001 -6.257 -5.887 1.00 97.38 275 GLY A C 1
ATOM 2017 O O . GLY A 1 275 ? -26.127 -6.203 -5.030 1.00 97.38 275 GLY A O 1
ATOM 2018 N N . ASP A 1 276 ? -26.893 -5.667 -7.072 1.00 96.06 276 ASP A N 1
ATOM 2019 C CA . ASP A 1 276 ? -25.737 -4.878 -7.487 1.00 96.06 276 ASP A CA 1
ATOM 2020 C C . ASP A 1 276 ? -26.048 -3.379 -7.371 1.00 96.06 276 ASP A C 1
ATOM 2022 O O . ASP A 1 276 ? -27.077 -2.905 -7.862 1.00 96.06 276 ASP A O 1
ATOM 2026 N N . ALA A 1 277 ? -25.138 -2.630 -6.745 1.00 96.44 277 ALA A N 1
ATOM 2027 C CA . ALA A 1 277 ? -25.206 -1.177 -6.623 1.00 96.44 277 ALA A CA 1
ATOM 2028 C C . ALA A 1 277 ? -25.283 -0.465 -7.989 1.00 96.44 277 ALA A C 1
ATOM 2030 O O . ALA A 1 277 ? -25.889 0.604 -8.097 1.00 96.44 277 ALA A O 1
ATOM 2031 N N . TRP A 1 278 ? -24.713 -1.062 -9.039 1.00 95.31 278 TRP A N 1
ATOM 2032 C CA . TRP A 1 278 ? -24.721 -0.531 -10.403 1.00 95.31 278 TRP A CA 1
ATOM 2033 C C . TRP A 1 278 ? -25.997 -0.870 -11.182 1.00 95.31 278 TRP A C 1
ATOM 2035 O O . TRP A 1 278 ? -26.319 -0.200 -12.167 1.00 95.31 278 TRP A O 1
ATOM 2045 N N . ALA A 1 279 ? -26.782 -1.850 -10.726 1.00 96.69 279 ALA A N 1
ATOM 2046 C CA . ALA A 1 279 ? -28.046 -2.246 -11.342 1.00 96.69 279 ALA A CA 1
ATOM 2047 C C . ALA A 1 279 ? -29.207 -1.334 -10.895 1.00 96.69 279 ALA A C 1
ATOM 2049 O O . ALA A 1 279 ? -30.219 -1.788 -10.356 1.00 96.69 279 ALA A O 1
ATOM 2050 N N . THR A 1 280 ? -29.083 -0.024 -11.134 1.00 96.06 280 THR A N 1
ATOM 2051 C CA . THR A 1 280 ? -29.972 1.006 -10.562 1.00 96.06 280 THR A CA 1
ATOM 2052 C C . THR A 1 280 ? -31.450 0.860 -10.935 1.00 96.06 280 THR A C 1
ATOM 2054 O O . THR A 1 280 ? -32.315 1.190 -10.127 1.00 96.06 280 THR A O 1
ATOM 2057 N N . ALA A 1 281 ? -31.768 0.301 -12.106 1.00 93.12 281 ALA A N 1
ATOM 2058 C CA . ALA A 1 281 ? -33.145 -0.032 -12.479 1.00 93.12 281 ALA A CA 1
ATOM 2059 C C . ALA A 1 281 ? -33.745 -1.135 -11.585 1.00 93.12 281 ALA A C 1
ATOM 2061 O O . ALA A 1 281 ? -34.915 -1.065 -11.212 1.00 93.12 281 ALA A O 1
ATOM 2062 N N . GLY A 1 282 ? -32.934 -2.128 -11.204 1.00 95.31 282 GLY A N 1
ATOM 2063 C CA . GLY A 1 282 ? -33.321 -3.155 -10.240 1.00 95.31 282 GLY A CA 1
ATOM 2064 C C . GLY A 1 282 ? -33.550 -2.556 -8.854 1.00 95.31 282 GLY A C 1
ATOM 2065 O O . GLY A 1 282 ? -34.567 -2.838 -8.233 1.00 95.31 282 GLY A O 1
ATOM 2066 N N . LEU A 1 283 ? -32.669 -1.653 -8.413 1.00 96.81 283 LEU A N 1
ATOM 2067 C CA . LEU A 1 283 ? -32.824 -0.934 -7.141 1.00 96.81 283 LEU A CA 1
ATOM 2068 C C . LEU A 1 283 ? -34.090 -0.061 -7.105 1.00 96.81 283 LEU A C 1
ATOM 2070 O O . LEU A 1 283 ? -34.766 0.003 -6.078 1.00 96.81 283 LEU A O 1
ATOM 2074 N N . ALA A 1 284 ? -34.449 0.571 -8.225 1.00 95.94 284 ALA A N 1
ATOM 2075 C CA . ALA A 1 284 ? -35.682 1.346 -8.346 1.00 95.94 284 ALA A CA 1
ATOM 2076 C C . ALA A 1 284 ? -36.933 0.460 -8.222 1.00 95.94 284 ALA A C 1
ATOM 2078 O O . ALA A 1 284 ? -37.906 0.853 -7.585 1.00 95.94 284 ALA A O 1
ATOM 2079 N N . ALA A 1 285 ? -36.897 -0.763 -8.761 1.00 96.69 285 ALA A N 1
ATOM 2080 C CA . ALA A 1 285 ? -37.992 -1.727 -8.626 1.00 96.69 285 ALA A CA 1
ATOM 2081 C C . ALA A 1 285 ? -38.179 -2.249 -7.187 1.00 96.69 285 ALA A C 1
ATOM 2083 O O . ALA A 1 285 ? -39.235 -2.790 -6.863 1.00 96.69 285 ALA A O 1
ATOM 2084 N N . LEU A 1 286 ? -37.167 -2.090 -6.326 1.00 96.31 286 LEU A N 1
ATOM 2085 C CA . LEU A 1 286 ? -37.229 -2.429 -4.902 1.00 96.31 286 LEU A CA 1
ATOM 2086 C C . LEU A 1 286 ? -37.766 -1.280 -4.036 1.00 96.31 286 LEU A C 1
ATOM 2088 O O . LEU A 1 286 ? -37.984 -1.484 -2.842 1.00 96.31 286 LEU A O 1
ATOM 2092 N N . ALA A 1 287 ? -37.955 -0.086 -4.606 1.00 95.12 287 ALA A N 1
ATOM 2093 C CA . ALA A 1 287 ? -38.366 1.086 -3.852 1.00 95.12 287 ALA A CA 1
ATOM 2094 C C . ALA A 1 287 ? -39.785 0.933 -3.277 1.00 95.12 287 ALA A C 1
ATOM 2096 O O . ALA A 1 287 ? -40.673 0.380 -3.937 1.00 95.12 287 ALA A O 1
ATOM 2097 N N . PRO A 1 288 ? -40.045 1.456 -2.065 1.00 95.19 288 PRO A N 1
ATOM 2098 C CA . PRO A 1 288 ? -41.412 1.581 -1.581 1.00 95.19 288 PRO A CA 1
ATOM 2099 C C . PRO A 1 288 ? -42.194 2.575 -2.465 1.00 95.19 288 PRO A C 1
ATOM 2101 O O . PRO A 1 288 ? -41.588 3.334 -3.223 1.00 95.19 288 PRO A O 1
ATOM 2104 N N . PRO A 1 289 ? -43.537 2.642 -2.361 1.00 93.56 289 PRO A N 1
ATOM 2105 C CA . PRO A 1 289 ? -44.353 3.509 -3.221 1.00 93.56 289 PRO A CA 1
ATOM 2106 C C . PRO A 1 289 ? -43.950 4.993 -3.230 1.00 93.56 289 PRO A C 1
ATOM 2108 O O . PRO A 1 289 ? -44.218 5.687 -4.205 1.00 93.56 289 PRO A O 1
ATOM 2111 N N . ALA A 1 290 ? -43.326 5.478 -2.152 1.00 90.06 290 ALA A N 1
ATOM 2112 C CA . ALA A 1 290 ? -42.851 6.854 -2.016 1.00 90.06 290 ALA A CA 1
ATOM 2113 C C . ALA A 1 290 ? -41.415 7.087 -2.538 1.00 90.06 290 ALA A C 1
ATOM 2115 O O . ALA A 1 290 ? -40.969 8.230 -2.560 1.00 90.06 290 ALA A O 1
ATOM 2116 N N . GLY A 1 291 ? -40.702 6.042 -2.972 1.00 95.56 291 GLY A N 1
ATOM 2117 C CA . GLY A 1 291 ? -39.283 6.116 -3.329 1.00 95.56 291 GLY A CA 1
ATOM 2118 C C . GLY A 1 291 ? -38.345 6.004 -2.121 1.00 95.56 291 GLY A C 1
ATOM 2119 O O . GLY A 1 291 ? -38.776 5.701 -1.011 1.00 95.56 291 GLY A O 1
ATOM 2120 N N . TRP A 1 292 ? -37.049 6.229 -2.344 1.00 97.19 292 TRP A N 1
ATOM 2121 C CA . TRP A 1 292 ? -36.033 6.240 -1.286 1.00 97.19 292 TRP A CA 1
ATOM 2122 C C . TRP A 1 292 ? -35.723 7.678 -0.863 1.00 97.19 292 TRP A C 1
ATOM 2124 O O . TRP A 1 292 ? -35.405 8.511 -1.705 1.00 97.19 292 TRP A O 1
ATOM 2134 N N . ASP A 1 293 ? -35.755 7.979 0.434 1.00 96.88 293 ASP A N 1
ATOM 2135 C CA . ASP A 1 293 ? -35.422 9.307 0.957 1.00 96.88 293 ASP A CA 1
ATOM 2136 C C . ASP A 1 293 ? -33.910 9.487 1.134 1.00 96.88 293 ASP A C 1
ATOM 2138 O O . ASP A 1 293 ? -33.360 10.539 0.790 1.00 96.88 293 ASP A O 1
ATOM 2142 N N . ALA A 1 294 ? -33.228 8.461 1.648 1.00 98.00 294 ALA A N 1
ATOM 2143 C CA . ALA A 1 294 ? -31.787 8.471 1.875 1.00 98.00 294 ALA A CA 1
ATOM 2144 C C . ALA A 1 294 ? -31.135 7.186 1.359 1.00 98.00 294 ALA A C 1
ATOM 2146 O O . ALA A 1 294 ? -31.596 6.080 1.643 1.00 98.00 294 ALA A O 1
ATOM 2147 N N . VAL A 1 295 ? -30.036 7.344 0.623 1.00 98.56 295 VAL A N 1
ATOM 2148 C CA . VAL A 1 295 ? -29.235 6.231 0.107 1.00 98.56 295 VAL A CA 1
ATOM 2149 C C . VAL A 1 295 ? -27.848 6.283 0.731 1.00 98.56 295 VAL A C 1
ATOM 2151 O O . VAL A 1 295 ? -27.197 7.322 0.731 1.00 98.56 295 VAL A O 1
ATOM 2154 N N . PHE A 1 296 ? -27.404 5.158 1.260 1.00 98.62 296 PHE A N 1
ATOM 2155 C CA . PHE A 1 296 ? -26.127 4.948 1.924 1.00 98.62 296 PHE A CA 1
ATOM 2156 C C . PHE A 1 296 ? -25.309 3.967 1.068 1.00 98.62 296 PHE A C 1
ATOM 2158 O O . PHE A 1 296 ? -25.849 2.975 0.589 1.00 98.62 296 PHE A O 1
ATOM 2165 N N . VAL A 1 297 ? -24.050 4.287 0.767 1.00 98.50 297 VAL A N 1
ATOM 2166 C CA . VAL A 1 297 ? -23.215 3.541 -0.188 1.00 98.50 297 VAL A CA 1
ATOM 2167 C C . VAL A 1 297 ? -21.863 3.206 0.430 1.00 98.50 297 VAL A C 1
ATOM 2169 O O . VAL A 1 297 ? -21.028 4.091 0.623 1.00 98.50 297 VAL A O 1
ATOM 2172 N N . ASP A 1 298 ? -21.626 1.920 0.660 1.00 97.56 298 ASP A N 1
ATOM 2173 C CA . ASP A 1 298 ? -20.355 1.355 1.095 1.00 97.56 298 ASP A CA 1
ATOM 2174 C C . ASP A 1 298 ? -19.939 0.191 0.180 1.00 97.56 298 ASP A C 1
ATOM 2176 O O . ASP A 1 298 ? -20.015 -0.982 0.529 1.00 97.56 298 ASP A O 1
ATOM 2180 N N . VAL A 1 299 ? -19.508 0.525 -1.036 1.00 94.88 299 VAL A N 1
ATOM 2181 C CA . VAL A 1 299 ? -19.068 -0.460 -2.031 1.00 94.88 299 VAL A CA 1
ATOM 2182 C C . VAL A 1 299 ? -17.544 -0.424 -2.146 1.00 94.88 299 VAL A C 1
ATOM 2184 O O . VAL A 1 299 ? -16.938 0.647 -2.248 1.00 94.88 299 VAL A O 1
ATOM 2187 N N . GLY A 1 300 ? -16.915 -1.603 -2.140 1.00 86.00 300 GLY A N 1
ATOM 2188 C CA . GLY A 1 300 ? -15.473 -1.752 -2.354 1.00 86.00 300 GLY A CA 1
ATOM 2189 C C . GLY A 1 300 ? -15.005 -1.169 -3.696 1.00 86.00 300 GLY A C 1
ATOM 2190 O O . GLY A 1 300 ? -15.782 -1.019 -4.633 1.00 86.00 300 GLY A O 1
ATOM 2191 N N . GLY A 1 301 ? -13.724 -0.803 -3.793 1.00 79.56 301 GLY A N 1
ATOM 2192 C CA . GLY A 1 301 ? -13.123 -0.259 -5.024 1.00 79.56 301 GLY A CA 1
ATOM 2193 C C . GLY A 1 301 ? -13.255 1.261 -5.212 1.00 79.56 301 GLY A C 1
ATOM 2194 O O . GLY A 1 301 ? -12.395 1.871 -5.838 1.00 79.56 301 GLY A O 1
ATOM 2195 N N . LEU A 1 302 ? -14.212 1.925 -4.551 1.00 86.00 302 LEU A N 1
ATOM 2196 C CA . LEU A 1 302 ? -14.475 3.370 -4.713 1.00 86.00 302 LEU A CA 1
ATOM 2197 C C . LEU A 1 302 ? -13.412 4.318 -4.114 1.00 86.00 302 LEU A C 1
ATOM 2199 O O . LEU A 1 302 ? -13.566 5.545 -4.151 1.00 86.00 302 LEU A O 1
ATOM 2203 N N . SER A 1 303 ? -12.345 3.773 -3.526 1.00 79.44 303 SER A N 1
ATOM 2204 C CA . SER A 1 303 ? -11.206 4.528 -2.972 1.00 79.44 303 SER A CA 1
ATOM 2205 C C . SER A 1 303 ? -9.888 4.270 -3.716 1.00 79.44 303 SER A C 1
ATOM 2207 O O . SER A 1 303 ? -8.828 4.633 -3.212 1.00 79.44 303 SER A O 1
ATOM 2209 N N . SER A 1 304 ? -9.945 3.662 -4.906 1.00 75.50 304 SER A N 1
ATOM 2210 C CA . SER A 1 304 ? -8.796 3.493 -5.802 1.00 75.50 304 SER A CA 1
ATOM 2211 C C . SER A 1 304 ? -8.329 4.830 -6.410 1.00 75.50 304 SER A C 1
ATOM 2213 O O . SER A 1 304 ? -8.947 5.883 -6.202 1.00 75.50 304 SER A O 1
ATOM 2215 N N . VAL A 1 305 ? -7.251 4.792 -7.204 1.00 66.00 305 VAL A N 1
ATOM 2216 C CA . VAL A 1 305 ? -6.724 5.954 -7.949 1.00 66.00 305 VAL A CA 1
ATOM 2217 C C . VAL A 1 305 ? -7.773 6.608 -8.864 1.00 66.00 305 VAL A C 1
ATOM 2219 O O . VAL A 1 305 ? -7.817 7.837 -8.961 1.00 66.00 305 VAL A O 1
ATOM 2222 N N . ASP A 1 306 ? -8.687 5.812 -9.426 1.00 72.44 306 ASP A N 1
ATOM 2223 C CA . ASP A 1 306 ? -9.798 6.267 -10.274 1.00 72.44 306 ASP A CA 1
ATOM 2224 C C . ASP A 1 306 ? -11.131 6.404 -9.519 1.00 72.44 306 ASP A C 1
ATOM 2226 O O . ASP A 1 306 ? -12.120 6.917 -10.056 1.00 72.44 306 ASP A O 1
ATOM 2230 N N . GLY A 1 307 ? -11.147 6.060 -8.227 1.00 85.50 307 GLY A N 1
ATOM 2231 C CA . GLY A 1 307 ? -12.358 5.910 -7.418 1.00 85.50 307 GLY A CA 1
ATOM 2232 C C . GLY A 1 307 ? -13.257 7.150 -7.338 1.00 85.50 307 GLY A C 1
ATOM 2233 O O . GLY A 1 307 ? -14.450 7.030 -7.085 1.00 85.50 307 GLY A O 1
ATOM 2234 N N . THR A 1 308 ? -12.757 8.364 -7.608 1.00 90.31 308 THR A N 1
ATOM 2235 C CA . THR A 1 308 ? -13.632 9.556 -7.689 1.00 90.31 308 THR A CA 1
ATOM 2236 C C . THR A 1 308 ? -14.557 9.539 -8.894 1.00 90.31 308 THR A C 1
ATOM 2238 O O . THR A 1 308 ? -15.703 9.966 -8.763 1.00 90.31 308 THR A O 1
ATOM 2241 N N . LEU A 1 309 ? -14.069 9.125 -10.067 1.00 89.38 309 LEU A N 1
ATOM 2242 C CA . LEU A 1 309 ? -14.887 9.136 -11.280 1.00 89.38 309 LEU A CA 1
ATOM 2243 C C . LEU A 1 309 ? -15.969 8.060 -11.183 1.00 89.38 309 LEU A C 1
ATOM 2245 O O . LEU A 1 309 ? -17.130 8.342 -11.472 1.00 89.38 309 LEU A O 1
ATOM 2249 N N . GLU A 1 310 ? -15.603 6.884 -10.677 1.00 90.31 310 GLU A N 1
ATOM 2250 C CA . GLU A 1 310 ? -16.529 5.787 -10.388 1.00 90.31 310 GLU A CA 1
ATOM 2251 C C . GLU A 1 310 ? -17.568 6.191 -9.338 1.00 90.31 310 GLU A C 1
ATOM 2253 O O . GLU A 1 310 ? -18.768 6.095 -9.597 1.00 90.31 310 GLU A O 1
ATOM 2258 N N . ALA A 1 311 ? -17.137 6.746 -8.198 1.00 94.69 311 ALA A N 1
ATOM 2259 C CA . ALA A 1 311 ? -18.048 7.190 -7.144 1.00 94.69 311 ALA A CA 1
ATOM 2260 C C . ALA A 1 311 ? -19.027 8.266 -7.644 1.00 94.69 311 ALA A C 1
ATOM 2262 O O . ALA A 1 311 ? -20.220 8.200 -7.355 1.00 94.69 311 ALA A O 1
ATOM 2263 N N . LEU A 1 312 ? -18.562 9.242 -8.433 1.00 94.19 312 LEU A N 1
ATOM 2264 C CA . LEU A 1 312 ? -19.437 10.259 -9.027 1.00 94.19 312 LEU A CA 1
ATOM 2265 C C . LEU A 1 312 ? -20.390 9.675 -10.077 1.00 94.19 312 LEU A C 1
ATOM 2267 O O . LEU A 1 312 ? -21.545 10.102 -10.149 1.00 94.19 312 LEU A O 1
ATOM 2271 N N . GLY A 1 313 ? -19.921 8.721 -10.884 1.00 93.06 313 GLY A N 1
ATOM 2272 C CA . GLY A 1 313 ? -20.744 7.987 -11.843 1.00 93.06 313 GLY A CA 1
ATOM 2273 C C . GLY A 1 313 ? -21.885 7.250 -11.147 1.00 93.06 313 GLY A C 1
ATOM 2274 O O . GLY A 1 313 ? -23.047 7.437 -11.514 1.00 93.06 313 GLY A O 1
ATOM 2275 N N . LEU A 1 314 ? -21.565 6.512 -10.082 1.00 95.38 314 LEU A N 1
ATOM 2276 C CA . LEU A 1 314 ? -22.534 5.801 -9.255 1.00 95.38 314 LEU A CA 1
ATOM 2277 C C . LEU A 1 314 ? -23.526 6.763 -8.590 1.00 95.38 314 LEU A C 1
ATOM 2279 O O . LEU A 1 314 ? -24.732 6.605 -8.749 1.00 95.38 314 LEU A O 1
ATOM 2283 N N . VAL A 1 315 ? -23.048 7.820 -7.923 1.00 95.62 315 VAL A N 1
ATOM 2284 C CA . VAL A 1 315 ? -23.910 8.838 -7.288 1.00 95.62 315 VAL A CA 1
ATOM 2285 C C . VAL A 1 315 ? -24.870 9.471 -8.297 1.00 95.62 315 VAL A C 1
ATOM 2287 O O . VAL A 1 315 ? -26.037 9.706 -7.980 1.00 95.62 315 VAL A O 1
ATOM 2290 N N . ARG A 1 316 ? -24.413 9.743 -9.525 1.00 93.62 316 ARG A N 1
ATOM 2291 C CA . ARG A 1 316 ? -25.269 10.286 -10.586 1.00 93.62 316 ARG A CA 1
ATOM 2292 C C . ARG A 1 316 ? -26.309 9.269 -11.053 1.00 93.62 316 ARG A C 1
ATOM 2294 O O . ARG A 1 316 ? -27.460 9.653 -11.249 1.00 93.62 316 ARG A O 1
ATOM 2301 N N . ALA A 1 317 ? -25.921 8.008 -11.229 1.00 93.94 317 ALA A N 1
ATOM 2302 C CA . ALA A 1 317 ? -26.835 6.940 -11.623 1.00 93.94 317 ALA A CA 1
ATOM 2303 C C . ALA A 1 317 ? -27.917 6.705 -10.556 1.00 93.94 317 ALA A C 1
ATOM 2305 O O . ALA A 1 317 ? -29.098 6.635 -10.891 1.00 93.94 317 ALA A O 1
ATOM 2306 N N . LEU A 1 318 ? -27.531 6.674 -9.278 1.00 95.69 318 LEU A N 1
ATOM 2307 C CA . LEU A 1 318 ? -28.447 6.557 -8.141 1.00 95.69 318 LEU A CA 1
ATOM 2308 C C . LEU A 1 318 ? -29.366 7.774 -8.032 1.00 95.69 318 LEU A C 1
ATOM 2310 O O . LEU A 1 318 ? -30.573 7.617 -7.887 1.00 95.69 318 LEU A O 1
ATOM 2314 N N . GLY A 1 319 ? -28.816 8.983 -8.169 1.00 93.94 319 GLY A N 1
ATOM 2315 C CA . GLY A 1 319 ? -29.593 10.220 -8.168 1.00 93.94 319 GLY A CA 1
ATOM 2316 C C . GLY A 1 319 ? -30.673 10.241 -9.250 1.00 93.94 319 GLY A C 1
ATOM 2317 O O . GLY A 1 319 ? -31.801 10.629 -8.981 1.00 93.94 319 GLY A O 1
ATOM 2318 N N . ALA A 1 320 ? -30.343 9.781 -10.458 1.00 91.81 320 ALA A N 1
ATOM 2319 C CA . ALA A 1 320 ? -31.282 9.747 -11.575 1.00 91.81 320 ALA A CA 1
ATOM 2320 C C . ALA A 1 320 ? -32.332 8.630 -11.461 1.00 91.81 320 ALA A C 1
ATOM 2322 O O . ALA A 1 320 ? -33.467 8.823 -11.888 1.00 91.81 320 ALA A O 1
ATOM 2323 N N . ALA A 1 321 ? -31.955 7.461 -10.935 1.00 93.81 321 ALA A N 1
ATOM 2324 C CA . ALA A 1 321 ? -32.838 6.298 -10.876 1.00 93.81 321 ALA A CA 1
ATOM 2325 C C . ALA A 1 321 ? -33.740 6.280 -9.636 1.00 93.81 321 ALA A C 1
ATOM 2327 O O . ALA A 1 321 ? -34.866 5.797 -9.713 1.00 93.81 321 ALA A O 1
ATOM 2328 N N . LEU A 1 322 ? -33.234 6.763 -8.499 1.00 94.50 322 LEU A N 1
ATOM 2329 C CA . LEU A 1 322 ? -33.891 6.640 -7.195 1.00 94.50 322 LEU A CA 1
ATOM 2330 C C . LEU A 1 322 ? -34.427 7.976 -6.665 1.00 94.50 322 LEU A C 1
ATOM 2332 O O . LEU A 1 322 ? -35.226 7.965 -5.735 1.00 94.50 322 LEU A O 1
ATOM 2336 N N . ASP A 1 323 ? -33.973 9.100 -7.233 1.00 93.00 323 ASP A N 1
ATOM 2337 C CA . ASP A 1 323 ? -34.323 10.469 -6.829 1.00 93.00 323 ASP A CA 1
ATOM 2338 C C . ASP A 1 323 ? -34.278 10.714 -5.296 1.00 93.00 323 ASP A C 1
ATOM 2340 O O . ASP A 1 323 ? -35.215 11.278 -4.717 1.00 93.00 323 ASP A O 1
ATOM 2344 N N . PRO A 1 324 ? -33.208 10.299 -4.581 1.00 95.44 324 PRO A N 1
ATOM 2345 C CA . PRO A 1 324 ? -33.159 10.452 -3.138 1.00 95.44 324 PRO A CA 1
ATOM 2346 C C . PRO A 1 324 ? -32.931 11.909 -2.738 1.00 95.44 324 PRO A C 1
ATOM 2348 O O . PRO A 1 324 ? -32.383 12.719 -3.485 1.00 95.44 324 PRO A O 1
ATOM 2351 N N . ARG A 1 325 ? -33.299 12.264 -1.505 1.00 94.81 325 ARG A N 1
ATOM 2352 C CA . ARG A 1 325 ? -32.952 13.578 -0.937 1.00 94.81 325 ARG A CA 1
ATOM 2353 C C . ARG A 1 325 ? -31.448 13.681 -0.676 1.00 94.81 325 ARG A C 1
ATOM 2355 O O . ARG A 1 325 ? -30.864 14.755 -0.854 1.00 94.81 325 ARG A O 1
ATOM 2362 N N . ILE A 1 326 ? -30.842 12.591 -0.214 1.00 96.88 326 ILE A N 1
ATOM 2363 C CA . ILE A 1 326 ? -29.438 12.535 0.189 1.00 96.88 326 ILE A CA 1
ATOM 2364 C C . ILE A 1 326 ? -28.798 11.200 -0.198 1.00 96.88 326 ILE A C 1
ATOM 2366 O O . ILE A 1 326 ? -29.424 10.147 -0.096 1.00 96.88 326 ILE A O 1
ATOM 2370 N N . VAL A 1 327 ? -27.537 11.267 -0.620 1.00 98.00 327 VAL A N 1
ATOM 2371 C CA . VAL A 1 327 ? -26.647 10.123 -0.810 1.00 98.00 327 VAL A CA 1
ATOM 2372 C C . VAL A 1 327 ? -25.455 10.278 0.131 1.00 98.00 327 VAL A C 1
ATOM 2374 O O . VAL A 1 327 ? -24.723 11.263 0.041 1.00 98.00 327 VAL A O 1
ATOM 2377 N N . VAL A 1 328 ? -25.247 9.317 1.024 1.00 98.06 328 VAL A N 1
ATOM 2378 C CA . VAL A 1 328 ? -24.057 9.218 1.877 1.00 98.06 328 VAL A CA 1
ATOM 2379 C C . VAL A 1 328 ? -23.170 8.113 1.317 1.00 98.06 328 VAL A C 1
ATOM 2381 O O . VAL A 1 328 ? -23.656 7.022 1.048 1.00 98.06 328 VAL A O 1
ATOM 2384 N N . ILE A 1 329 ? -21.887 8.379 1.097 1.00 98.12 329 ILE A N 1
ATOM 2385 C CA . ILE A 1 329 ? -20.994 7.463 0.378 1.00 98.12 329 ILE A CA 1
ATOM 2386 C C . ILE A 1 329 ? -19.626 7.361 1.052 1.00 98.12 329 ILE A C 1
ATOM 2388 O O . ILE A 1 329 ? -18.961 8.370 1.296 1.00 98.12 329 ILE A O 1
ATOM 2392 N N . LYS A 1 330 ? -19.180 6.131 1.326 1.00 97.00 330 LYS A N 1
ATOM 2393 C CA . LYS A 1 330 ? -17.845 5.840 1.854 1.00 97.00 330 LYS A CA 1
ATOM 2394 C C . LYS A 1 330 ? -16.829 5.839 0.711 1.00 97.00 330 LYS A C 1
ATOM 2396 O O . LYS A 1 330 ? -16.675 4.860 -0.012 1.00 97.00 330 LYS A O 1
ATOM 2401 N N . SER A 1 331 ? -16.135 6.957 0.516 1.00 96.12 331 SER A N 1
ATOM 2402 C CA . SER A 1 331 ? -15.091 7.089 -0.504 1.00 96.12 331 SER A CA 1
ATOM 2403 C C . SER A 1 331 ? -14.074 8.150 -0.097 1.00 96.12 331 SER A C 1
ATOM 2405 O O . SER A 1 331 ? -14.380 9.346 -0.071 1.00 96.12 331 SER A O 1
ATOM 2407 N N . LYS A 1 332 ? -12.825 7.720 0.133 1.00 92.88 332 LYS A N 1
ATOM 2408 C CA . LYS A 1 332 ? -11.702 8.622 0.446 1.00 92.88 332 LYS A CA 1
ATOM 2409 C C . LYS A 1 332 ? -11.495 9.657 -0.653 1.00 92.88 332 LYS A C 1
ATOM 2411 O O . LYS A 1 332 ? -11.315 10.845 -0.386 1.00 92.88 332 LYS A O 1
ATOM 2416 N N . CYS A 1 333 ? -11.580 9.221 -1.903 1.00 91.44 333 CYS A N 1
ATOM 2417 C CA . CYS A 1 333 ? -11.327 10.072 -3.054 1.00 91.44 333 CYS A CA 1
ATOM 2418 C C . CYS A 1 333 ? -12.441 11.117 -3.247 1.00 91.44 333 CYS A C 1
ATOM 2420 O O . CYS A 1 333 ? -12.150 12.258 -3.616 1.00 91.44 333 CYS A O 1
ATOM 2422 N N . LEU A 1 334 ? -13.706 10.766 -2.977 1.00 94.56 334 LEU A N 1
ATOM 2423 C CA . LEU A 1 334 ? -14.819 11.716 -3.048 1.00 94.56 334 LEU A CA 1
ATOM 2424 C C . LEU A 1 334 ? -14.856 12.664 -1.840 1.00 94.56 334 LEU A C 1
ATOM 2426 O O . LEU A 1 334 ? -15.165 13.842 -2.016 1.00 94.56 334 LEU A O 1
ATOM 2430 N N . ARG A 1 335 ? -14.455 12.198 -0.650 1.00 94.25 335 ARG A N 1
ATOM 2431 C CA . ARG A 1 335 ? -14.251 13.053 0.529 1.00 94.25 335 ARG A CA 1
ATOM 2432 C C . ARG A 1 335 ? -13.178 14.106 0.264 1.00 94.25 335 ARG A C 1
ATOM 2434 O O . ARG A 1 335 ? -13.424 15.289 0.467 1.00 94.25 335 ARG A O 1
ATOM 2441 N N . ASN A 1 336 ? -12.037 13.714 -0.302 1.00 91.12 336 ASN A N 1
ATOM 2442 C CA . ASN A 1 336 ? -10.982 14.663 -0.679 1.00 91.12 336 ASN A CA 1
ATOM 2443 C C . ASN A 1 336 ? -11.457 15.666 -1.746 1.00 91.12 336 ASN A C 1
ATOM 2445 O O . ASN A 1 336 ? -11.060 16.834 -1.738 1.00 91.12 336 ASN A O 1
ATOM 2449 N N . LEU A 1 337 ? -12.323 15.237 -2.673 1.00 93.69 337 LEU A N 1
ATOM 2450 C CA . LEU A 1 337 ? -12.944 16.161 -3.621 1.00 93.69 337 LEU A CA 1
ATOM 2451 C C . LEU A 1 337 ? -13.878 17.147 -2.909 1.00 93.69 337 LEU A C 1
ATOM 2453 O O . LEU A 1 337 ? -13.841 18.328 -3.231 1.00 93.69 337 LEU A O 1
ATOM 2457 N N . ALA A 1 338 ? -14.683 16.697 -1.947 1.00 93.50 338 ALA A N 1
ATOM 2458 C CA . ALA A 1 338 ? -15.587 17.562 -1.192 1.00 93.50 338 ALA A CA 1
ATOM 2459 C C . ALA A 1 338 ? -14.846 18.675 -0.433 1.00 93.50 338 ALA A C 1
ATOM 2461 O O . ALA A 1 338 ? -15.332 19.800 -0.354 1.00 93.50 338 ALA A O 1
ATOM 2462 N N . GLU A 1 339 ? -13.651 18.377 0.075 1.00 90.94 339 GLU A N 1
ATOM 2463 C CA . GLU A 1 339 ? -12.803 19.342 0.788 1.00 90.94 339 GLU A CA 1
ATOM 2464 C C . GLU A 1 339 ? -12.092 20.328 -0.142 1.00 90.94 339 GLU A C 1
ATOM 2466 O O . GLU A 1 339 ? -11.744 21.434 0.267 1.00 90.94 339 GLU A O 1
ATOM 2471 N N . THR A 1 340 ? -11.886 19.952 -1.405 1.00 92.88 340 THR A N 1
ATOM 2472 C CA . THR A 1 340 ? -11.147 20.776 -2.371 1.00 92.88 340 THR A CA 1
ATOM 2473 C C . THR A 1 340 ? -12.046 21.515 -3.356 1.00 92.88 340 THR A C 1
ATOM 2475 O O . THR A 1 340 ? -11.644 22.560 -3.863 1.00 92.88 340 THR A O 1
ATOM 2478 N N . LEU A 1 341 ? -13.250 21.019 -3.647 1.00 95.00 341 LEU A N 1
ATOM 2479 C CA . LEU A 1 341 ? -14.170 21.601 -4.622 1.00 95.00 341 LEU A CA 1
ATOM 2480 C C . LEU A 1 341 ? -15.033 22.696 -3.986 1.00 95.00 341 LEU A C 1
ATOM 2482 O O . LEU A 1 341 ? -15.986 22.430 -3.255 1.00 95.00 341 LEU A O 1
ATOM 2486 N N . VAL A 1 342 ? -14.759 23.945 -4.349 1.00 93.69 342 VAL A N 1
ATOM 2487 C CA . VAL A 1 342 ? -15.468 25.121 -3.845 1.00 93.69 342 VAL A CA 1
ATOM 2488 C C . VAL A 1 342 ? -16.311 25.737 -4.967 1.00 93.69 342 VAL A C 1
ATOM 2490 O O . VAL A 1 342 ? -15.766 26.210 -5.963 1.00 93.69 342 VAL A O 1
ATOM 2493 N N . PRO A 1 343 ? -17.649 25.790 -4.862 1.00 93.75 343 PRO A N 1
ATOM 2494 C CA . PRO A 1 343 ? -18.453 26.537 -5.823 1.00 93.75 343 PRO A CA 1
ATOM 2495 C C . PRO A 1 343 ? -18.184 28.042 -5.686 1.00 93.75 343 PRO A C 1
ATOM 2497 O O . PRO A 1 343 ? -18.097 28.575 -4.579 1.00 93.75 343 PRO A O 1
ATOM 2500 N N . SER A 1 344 ? -18.118 28.752 -6.812 1.00 93.56 344 SER A N 1
ATOM 2501 C CA . SER A 1 344 ? -17.845 30.196 -6.889 1.00 93.56 344 SER A CA 1
ATOM 2502 C C . SER A 1 344 ? -18.750 31.031 -5.980 1.00 93.56 344 SER A C 1
ATOM 2504 O O . SER A 1 344 ? -18.315 32.048 -5.445 1.00 93.56 344 SER A O 1
ATOM 2506 N N . SER A 1 345 ? -20.000 30.612 -5.771 1.00 88.31 345 SER A N 1
ATOM 2507 C CA . SER A 1 345 ? -20.970 31.294 -4.909 1.00 88.31 345 SER A CA 1
ATOM 2508 C C . SER A 1 345 ? -20.545 31.364 -3.440 1.00 88.31 345 SER A C 1
ATOM 2510 O O . SER A 1 345 ? -21.100 32.167 -2.700 1.00 88.31 345 SER A O 1
ATOM 2512 N N . ARG A 1 346 ? -19.587 30.531 -3.014 1.00 87.06 346 ARG A N 1
ATOM 2513 C CA . ARG A 1 346 ? -19.016 30.531 -1.658 1.00 87.06 346 ARG A CA 1
ATOM 2514 C C . ARG A 1 346 ? -17.757 31.391 -1.530 1.00 87.06 346 ARG A C 1
ATOM 2516 O O . ARG A 1 346 ? -17.230 31.525 -0.436 1.00 87.06 346 ARG A O 1
ATOM 2523 N N . VAL A 1 347 ? -17.281 31.979 -2.626 1.00 89.44 347 VAL A N 1
ATOM 2524 C CA . VAL A 1 347 ? -16.114 32.865 -2.631 1.00 89.44 347 VAL A CA 1
ATOM 2525 C C . VAL A 1 347 ? -16.621 34.304 -2.672 1.00 89.44 347 VAL A C 1
ATOM 2527 O O . VAL A 1 347 ? -17.042 34.781 -3.731 1.00 89.44 347 VAL A O 1
ATOM 2530 N N . SER A 1 348 ? -16.655 34.976 -1.523 1.00 81.81 348 SER A N 1
ATOM 2531 C CA . SER A 1 348 ? -17.219 36.328 -1.370 1.00 81.81 348 SER A CA 1
ATOM 2532 C C . SER A 1 348 ? -16.173 37.431 -1.217 1.00 81.81 348 SER A C 1
ATOM 2534 O O . SER A 1 348 ? -16.451 38.558 -1.619 1.00 81.81 348 SER A O 1
ATOM 2536 N N . GLU A 1 349 ? -14.981 37.122 -0.706 1.00 76.56 349 GLU A N 1
ATOM 2537 C CA . GLU A 1 349 ? -13.932 38.107 -0.416 1.00 76.56 349 GLU A CA 1
ATOM 2538 C C . GLU A 1 349 ? -12.635 37.819 -1.192 1.00 76.56 349 GLU A C 1
ATOM 2540 O O . GLU A 1 349 ? -12.407 36.672 -1.594 1.00 76.56 349 GLU A O 1
ATOM 2545 N N . PRO A 1 350 ? -11.796 38.844 -1.460 1.00 68.50 350 PRO A N 1
ATOM 2546 C CA . PRO A 1 350 ? -10.478 38.640 -2.053 1.00 68.50 350 PRO A CA 1
ATOM 2547 C C . PRO A 1 350 ? -9.630 37.765 -1.133 1.00 68.50 350 PRO A C 1
ATOM 2549 O O . PRO A 1 350 ? -9.544 38.043 0.058 1.00 68.50 350 PRO A O 1
ATOM 2552 N N . LEU A 1 351 ? -8.936 36.765 -1.677 1.00 64.50 351 LEU A N 1
ATOM 2553 C CA . LEU A 1 351 ? -8.015 35.925 -0.893 1.00 64.50 351 LEU A CA 1
ATOM 2554 C C . LEU A 1 351 ? -6.688 36.646 -0.558 1.00 64.50 351 LEU A C 1
ATOM 2556 O O . LEU A 1 351 ? -5.762 36.035 -0.034 1.00 64.50 351 LEU A O 1
ATOM 2560 N N . ARG A 1 352 ? -6.592 37.950 -0.854 1.00 45.91 352 ARG A N 1
ATOM 2561 C CA . ARG A 1 352 ? -5.365 38.751 -0.771 1.00 45.91 352 ARG A CA 1
ATOM 2562 C C . ARG A 1 352 ? -4.910 38.946 0.676 1.00 45.91 352 ARG A C 1
ATOM 2564 O O . ARG A 1 352 ? -5.659 39.464 1.501 1.00 45.91 352 ARG A O 1
ATOM 2571 N N . GLY A 1 353 ? -3.643 38.640 0.951 1.00 42.81 353 GLY A N 1
ATOM 2572 C CA . GLY A 1 353 ? -2.962 39.016 2.201 1.00 42.81 353 GLY A CA 1
ATOM 2573 C C . GLY A 1 353 ? -3.138 38.054 3.381 1.00 42.81 353 GLY A C 1
ATOM 2574 O O . GLY A 1 353 ? -2.565 38.287 4.445 1.00 42.81 353 GLY A O 1
ATOM 2575 N N . LEU A 1 354 ? -3.863 36.953 3.193 1.00 41.03 354 LEU A N 1
ATOM 2576 C CA . LEU A 1 354 ? -3.777 35.772 4.044 1.00 41.03 354 LEU A CA 1
ATOM 2577 C C . LEU A 1 354 ? -2.791 34.837 3.349 1.00 41.03 354 LEU A C 1
ATOM 2579 O O . LEU A 1 354 ? -3.113 34.320 2.287 1.00 41.03 354 LEU A O 1
ATOM 2583 N N . GLY A 1 355 ? -1.581 34.640 3.879 1.00 41.72 355 GLY A N 1
ATOM 2584 C CA . GLY A 1 355 ? -0.678 33.622 3.333 1.00 41.72 355 GLY A CA 1
ATOM 2585 C C . GLY A 1 355 ? -1.371 32.265 3.410 1.00 41.72 355 GLY A C 1
ATOM 2586 O O . GLY A 1 355 ? -1.430 31.731 4.505 1.00 41.72 355 GLY A O 1
ATOM 2587 N N . LEU A 1 356 ? -1.996 31.824 2.305 1.00 42.53 356 LEU A N 1
ATOM 2588 C CA . LEU A 1 356 ? -2.783 30.594 2.073 1.00 42.53 356 LEU A CA 1
ATOM 2589 C C . LEU A 1 356 ? -3.562 30.023 3.284 1.00 42.53 356 LEU A C 1
ATOM 2591 O O . LEU A 1 356 ? -3.806 28.819 3.377 1.00 42.53 356 LEU A O 1
ATOM 2595 N N . GLY A 1 357 ? -3.928 30.860 4.249 1.00 35.97 357 GLY A N 1
ATOM 2596 C CA . GLY A 1 357 ? -4.560 30.490 5.504 1.00 35.97 357 GLY A CA 1
ATOM 2597 C C . GLY A 1 357 ? -6.025 30.867 5.426 1.00 35.97 357 GLY A C 1
ATOM 2598 O O . GLY A 1 357 ? -6.341 32.046 5.498 1.00 35.97 357 GLY A O 1
ATOM 2599 N N . CYS A 1 358 ? -6.864 29.851 5.218 1.00 33.31 358 CYS A N 1
ATOM 2600 C CA . CYS A 1 358 ? -8.320 29.773 5.388 1.00 33.31 358 CYS A CA 1
ATOM 2601 C C . CYS A 1 358 ? -9.126 31.099 5.410 1.00 33.31 358 CYS A C 1
ATOM 2603 O O . CYS A 1 358 ? -8.960 31.899 6.334 1.00 33.31 358 CYS A O 1
ATOM 2605 N N . PRO A 1 359 ? -10.124 31.304 4.526 1.00 39.06 359 PRO A N 1
ATOM 2606 C CA . PRO A 1 359 ? -11.177 32.258 4.838 1.00 39.06 359 PRO A CA 1
ATOM 2607 C C . PRO A 1 359 ? -11.987 31.722 6.027 1.00 39.06 359 PRO A C 1
ATOM 2609 O O . PRO A 1 359 ? -12.581 30.645 5.958 1.00 39.06 359 PRO A O 1
ATOM 2612 N N . ILE A 1 360 ? -12.043 32.499 7.112 1.00 40.69 360 ILE A N 1
ATOM 2613 C CA . ILE A 1 360 ? -13.112 32.386 8.106 1.00 40.69 360 ILE A CA 1
ATOM 2614 C C . ILE A 1 360 ? -14.409 32.714 7.362 1.00 40.69 360 ILE A C 1
ATOM 2616 O O . ILE A 1 360 ? -14.764 33.873 7.166 1.00 40.69 360 ILE A O 1
ATOM 2620 N N . ILE A 1 361 ? -15.087 31.672 6.891 1.00 42.34 361 ILE A N 1
ATOM 2621 C CA . ILE A 1 361 ? -16.485 31.743 6.483 1.00 42.34 361 ILE A CA 1
ATOM 2622 C C . ILE A 1 361 ? -17.279 31.989 7.769 1.00 42.34 361 ILE A C 1
ATOM 2624 O O . ILE A 1 361 ? -17.111 31.254 8.738 1.00 42.34 361 ILE A O 1
ATOM 2628 N N . ASP A 1 362 ? -18.080 33.055 7.768 1.00 34.47 362 ASP A N 1
ATOM 2629 C CA . ASP A 1 362 ? -18.925 33.575 8.851 1.00 34.47 362 ASP A CA 1
ATOM 2630 C C . ASP A 1 362 ? -19.440 32.494 9.828 1.00 34.47 362 ASP A C 1
ATOM 2632 O O . ASP A 1 362 ? -20.463 31.846 9.603 1.00 34.47 362 ASP A O 1
ATOM 2636 N N . MET A 1 363 ? -18.700 32.276 10.921 1.00 35.97 363 MET A N 1
ATOM 2637 C CA . MET A 1 363 ? -19.132 31.450 12.044 1.00 35.97 363 MET A CA 1
ATOM 2638 C C . MET A 1 363 ? -19.580 32.376 13.169 1.00 35.97 363 MET A C 1
ATOM 2640 O O . MET A 1 363 ? -18.773 32.850 13.967 1.00 35.97 363 MET A O 1
ATOM 2644 N N . GLY A 1 364 ? -20.892 32.593 13.267 1.00 32.50 364 GLY A N 1
ATOM 2645 C CA . GLY A 1 364 ? -21.553 33.274 14.384 1.00 32.50 364 GLY A CA 1
ATOM 2646 C C . GLY A 1 364 ? -21.499 32.508 15.717 1.00 32.50 364 GLY A C 1
ATOM 2647 O O . GLY A 1 364 ? -22.472 32.520 16.468 1.00 32.50 364 GLY A O 1
ATOM 2648 N N . VAL A 1 365 ? -20.389 31.831 16.033 1.00 35.25 365 VAL A N 1
ATOM 2649 C CA . VAL A 1 365 ? -20.180 31.109 17.294 1.00 35.25 365 VAL A CA 1
ATOM 2650 C C . VAL A 1 365 ? -19.040 31.770 18.067 1.00 35.25 365 VAL A C 1
ATOM 2652 O O . VAL A 1 365 ? -17.913 31.892 17.595 1.00 35.25 365 VAL A O 1
ATOM 2655 N N . SER A 1 366 ? -19.353 32.225 19.280 1.00 35.47 366 SER A N 1
ATOM 2656 C CA . SER A 1 366 ? -18.436 32.913 20.192 1.00 35.47 366 SER A CA 1
ATOM 2657 C C . SER A 1 366 ? -17.141 32.119 20.430 1.00 35.47 366 SER A C 1
ATOM 2659 O O . SER A 1 366 ? -17.130 31.081 21.093 1.00 35.47 366 SER A O 1
ATOM 2661 N N . VAL A 1 367 ? -16.030 32.685 19.952 1.00 38.09 367 VAL A N 1
ATOM 2662 C CA . VAL A 1 367 ? -14.638 32.192 20.008 1.00 38.09 367 VAL A CA 1
ATOM 2663 C C . VAL A 1 367 ? -14.161 31.803 21.423 1.00 38.09 367 VAL A C 1
ATOM 2665 O O . VAL A 1 367 ? -13.182 31.078 21.578 1.00 38.09 367 VAL A O 1
ATOM 2668 N N . ARG A 1 368 ? -14.856 32.226 22.488 1.00 36.75 368 ARG A N 1
ATOM 2669 C CA . ARG A 1 368 ? -14.446 31.950 23.876 1.00 36.75 368 ARG A CA 1
ATOM 2670 C C . ARG A 1 368 ? -14.753 30.533 24.374 1.00 36.75 368 ARG A C 1
ATOM 2672 O O . ARG A 1 368 ? -14.061 30.086 25.280 1.00 36.75 368 ARG A O 1
ATOM 2679 N N . ALA A 1 369 ? -15.739 29.829 23.811 1.00 35.78 369 ALA A N 1
ATOM 2680 C CA . ALA A 1 369 ? -16.101 28.481 24.276 1.00 35.78 369 ALA A CA 1
ATOM 2681 C C . ALA A 1 369 ? -15.236 27.377 23.636 1.00 35.78 369 ALA A C 1
ATOM 2683 O O . ALA A 1 369 ? -14.816 26.447 24.318 1.00 35.78 369 ALA A O 1
ATOM 2684 N N . ALA A 1 370 ? -14.890 27.521 22.353 1.00 37.06 370 ALA A N 1
ATOM 2685 C CA . ALA A 1 370 ? -14.029 26.570 21.646 1.00 37.06 370 ALA A CA 1
ATOM 2686 C C . ALA A 1 370 ? -12.567 26.626 22.131 1.00 37.06 370 ALA A C 1
ATOM 2688 O O . ALA A 1 370 ? -11.915 25.593 22.253 1.00 37.06 370 ALA A O 1
ATOM 2689 N N . ALA A 1 371 ? -12.070 27.813 22.499 1.00 36.25 371 ALA A N 1
ATOM 2690 C CA . ALA A 1 371 ? -10.704 27.981 22.996 1.00 36.25 371 ALA A CA 1
ATOM 2691 C C . ALA A 1 371 ? -10.437 27.270 24.339 1.00 36.25 371 ALA A C 1
ATOM 2693 O O . ALA A 1 371 ? -9.289 26.947 24.628 1.00 36.25 371 ALA A O 1
ATOM 2694 N N . LEU A 1 372 ? -11.473 27.006 25.150 1.00 33.12 372 LEU A N 1
ATOM 2695 C CA . LEU A 1 372 ? -11.329 26.273 26.414 1.00 33.12 372 LEU A CA 1
ATOM 2696 C C . LEU A 1 372 ? -11.415 24.748 26.243 1.00 33.12 372 LEU A C 1
ATOM 2698 O O . LEU A 1 372 ? -10.792 24.032 27.018 1.00 33.12 372 LEU A O 1
ATOM 2702 N N . LEU A 1 373 ? -12.149 24.250 25.238 1.00 34.53 373 LEU A N 1
ATOM 2703 C CA . LEU A 1 373 ? -12.251 22.809 24.965 1.00 34.53 373 LEU A CA 1
ATOM 2704 C C . LEU A 1 373 ? -11.050 22.280 24.162 1.00 34.53 373 LEU A C 1
ATOM 2706 O O . LEU A 1 373 ? -10.570 21.184 24.427 1.00 34.53 373 LEU A O 1
ATOM 2710 N N . VAL A 1 374 ? -10.517 23.080 23.232 1.00 36.81 374 VAL A N 1
ATOM 2711 C CA . VAL A 1 374 ? -9.330 22.717 22.433 1.00 36.81 374 VAL A CA 1
ATOM 2712 C C . VAL A 1 374 ? -8.045 22.735 23.276 1.00 36.81 374 VAL A C 1
ATOM 2714 O O . VAL A 1 374 ? -7.101 22.017 22.975 1.00 36.81 374 VAL A O 1
ATOM 2717 N N . ALA A 1 375 ? -8.012 23.484 24.383 1.00 36.78 375 ALA A N 1
ATOM 2718 C CA . ALA A 1 375 ? -6.859 23.530 25.286 1.00 36.78 375 ALA A CA 1
ATOM 2719 C C . ALA A 1 375 ? -6.719 22.300 26.213 1.00 36.78 375 ALA A C 1
ATOM 2721 O O . ALA A 1 375 ? -5.718 22.199 26.919 1.00 36.78 375 ALA A O 1
ATOM 2722 N N . ALA A 1 376 ? -7.699 21.385 26.234 1.00 38.88 376 ALA A N 1
ATOM 2723 C CA . ALA A 1 376 ? -7.716 20.221 27.128 1.00 38.88 376 ALA A CA 1
ATOM 2724 C C . ALA A 1 376 ? -7.526 18.871 26.416 1.00 38.88 376 ALA A C 1
ATOM 2726 O O . ALA A 1 376 ? -7.402 17.851 27.090 1.00 38.88 376 ALA A O 1
ATOM 2727 N N . MET A 1 377 ? -7.475 18.844 25.080 1.00 35.91 377 MET A N 1
ATOM 2728 C CA . MET A 1 377 ? -7.108 17.637 24.342 1.00 35.91 377 MET A CA 1
ATOM 2729 C C . MET A 1 377 ? -5.627 17.716 23.975 1.00 35.91 377 MET A C 1
ATOM 2731 O O . MET A 1 377 ? -5.248 18.623 23.231 1.00 35.91 377 MET A O 1
ATOM 2735 N N . PRO A 1 378 ? -4.766 16.819 24.489 1.00 41.72 378 PRO A N 1
ATOM 2736 C CA . PRO A 1 378 ? -3.405 16.716 23.997 1.00 41.72 378 PRO A CA 1
ATOM 2737 C C . PRO A 1 378 ? -3.482 16.232 22.550 1.00 41.72 378 PRO A C 1
ATOM 2739 O O . PRO A 1 378 ? -3.582 15.040 22.286 1.00 41.72 378 PRO A O 1
ATOM 2742 N N . THR A 1 379 ? -3.468 17.158 21.593 1.00 43.97 379 THR A N 1
ATOM 2743 C CA . THR A 1 379 ? -3.122 16.814 20.218 1.00 43.97 379 THR A CA 1
ATOM 2744 C C . THR A 1 379 ? -1.691 16.307 20.269 1.00 43.97 379 THR A C 1
ATOM 2746 O O . THR A 1 379 ? -0.770 17.085 20.535 1.00 43.97 379 THR A O 1
ATOM 2749 N N . THR A 1 380 ? -1.497 15.007 20.074 1.00 46.56 380 THR A N 1
ATOM 2750 C CA . THR A 1 380 ? -0.185 14.410 19.857 1.00 46.56 380 THR A CA 1
ATOM 2751 C C . THR A 1 380 ? 0.343 14.909 18.518 1.00 46.56 380 THR A C 1
ATOM 2753 O O . THR A 1 380 ? 0.263 14.252 17.490 1.00 46.56 380 THR A O 1
ATOM 2756 N N . THR A 1 381 ? 0.869 16.135 18.503 1.00 51.53 381 THR A N 1
ATOM 2757 C CA . THR A 1 381 ? 1.717 16.611 17.413 1.00 51.53 381 THR A CA 1
ATOM 2758 C C . THR A 1 381 ? 2.990 15.787 17.455 1.00 51.53 381 THR A C 1
ATOM 2760 O O . THR A 1 381 ? 3.919 16.119 18.191 1.00 51.53 381 THR A O 1
ATOM 2763 N N . ALA A 1 382 ? 3.013 14.689 16.702 1.00 56.97 382 ALA A N 1
ATOM 2764 C CA . ALA A 1 382 ? 4.254 14.031 16.340 1.00 56.97 382 ALA A CA 1
ATOM 2765 C C . ALA A 1 382 ? 5.186 15.094 15.743 1.00 56.97 382 ALA A C 1
ATOM 2767 O O . ALA A 1 382 ? 4.776 15.889 14.894 1.00 56.97 382 ALA A O 1
ATOM 2768 N N . ILE A 1 383 ? 6.426 15.149 16.221 1.00 60.81 383 ILE A N 1
ATOM 2769 C CA . ILE A 1 383 ? 7.447 15.978 15.588 1.00 60.81 383 ILE A CA 1
ATOM 2770 C C . ILE A 1 383 ? 7.808 15.242 14.298 1.00 60.81 383 ILE A C 1
ATOM 2772 O O . ILE A 1 383 ? 8.485 14.216 14.347 1.00 60.81 383 ILE A O 1
ATOM 2776 N N . THR A 1 384 ? 7.289 15.706 13.161 1.00 57.22 384 THR A N 1
ATOM 2777 C CA . THR A 1 384 ? 7.710 15.206 11.852 1.00 57.22 384 THR A CA 1
ATOM 2778 C C . THR A 1 384 ? 9.176 15.580 11.656 1.00 57.22 384 THR A C 1
ATOM 2780 O O . THR A 1 384 ? 9.541 16.755 11.726 1.00 57.22 384 THR A O 1
ATOM 2783 N N . ALA A 1 385 ? 10.033 14.575 11.483 1.00 68.06 385 ALA A N 1
ATOM 2784 C CA . ALA A 1 385 ? 11.436 14.794 11.162 1.00 68.06 385 ALA A CA 1
ATOM 2785 C C . ALA A 1 385 ? 11.605 15.010 9.655 1.00 68.06 385 ALA A C 1
ATOM 2787 O O . ALA A 1 385 ? 10.860 14.451 8.851 1.00 68.06 385 ALA A O 1
ATOM 2788 N N . ASP A 1 386 ? 12.611 15.791 9.274 1.00 88.75 386 ASP A N 1
ATOM 2789 C CA . ASP A 1 386 ? 13.119 15.780 7.906 1.00 88.75 386 ASP A CA 1
ATOM 2790 C C . ASP A 1 386 ? 13.706 14.397 7.577 1.00 88.75 386 ASP A C 1
ATOM 2792 O O . ASP A 1 386 ? 14.159 13.661 8.462 1.00 88.75 386 ASP A O 1
ATOM 2796 N N . ALA A 1 387 ? 13.726 14.044 6.290 1.00 93.69 387 ALA A N 1
ATOM 2797 C CA . ALA A 1 387 ? 14.365 12.814 5.839 1.00 93.69 387 ALA A CA 1
ATOM 2798 C C . ALA A 1 387 ? 15.847 12.819 6.243 1.00 93.69 387 ALA A C 1
ATOM 2800 O O . ALA A 1 387 ? 16.601 13.720 5.871 1.00 93.69 387 ALA A O 1
ATOM 2801 N N . THR A 1 388 ? 16.281 11.796 6.974 1.00 96.62 388 THR A N 1
ATOM 2802 C CA . THR A 1 388 ? 17.680 11.626 7.370 1.00 96.62 388 THR A CA 1
ATOM 2803 C C . THR A 1 388 ? 18.355 10.646 6.428 1.00 96.62 388 THR A C 1
ATOM 2805 O O . THR A 1 388 ? 18.014 9.467 6.417 1.00 96.62 388 THR A O 1
ATOM 2808 N N . VAL A 1 389 ? 19.313 11.125 5.636 1.00 96.56 389 VAL A N 1
ATOM 2809 C CA . VAL A 1 389 ? 20.093 10.295 4.707 1.00 96.56 389 VAL A CA 1
ATOM 2810 C C . VAL A 1 389 ? 21.151 9.508 5.482 1.00 96.56 389 VAL A C 1
ATOM 2812 O O . VAL A 1 389 ? 21.909 10.100 6.246 1.00 96.56 389 VAL A O 1
ATOM 2815 N N . PHE A 1 390 ? 21.212 8.190 5.286 1.00 96.31 390 PHE A N 1
ATOM 2816 C CA . PHE A 1 390 ? 22.162 7.302 5.973 1.00 96.31 390 PHE A CA 1
ATOM 2817 C C . PHE A 1 390 ? 23.254 6.726 5.061 1.00 96.31 390 PHE A C 1
ATOM 2819 O O . PHE A 1 390 ? 24.221 6.144 5.551 1.00 96.31 390 PHE A O 1
ATOM 2826 N N . GLY A 1 391 ? 23.103 6.859 3.742 1.00 93.81 391 GLY A N 1
ATOM 2827 C CA . GLY A 1 391 ? 24.006 6.279 2.752 1.00 93.81 391 GLY A CA 1
ATOM 2828 C C . GLY A 1 391 ? 24.508 7.288 1.722 1.00 93.81 391 GLY A C 1
ATOM 2829 O O . GLY A 1 391 ? 24.027 8.414 1.631 1.00 93.81 391 GLY A O 1
ATOM 2830 N N . LYS A 1 392 ? 25.496 6.870 0.924 1.00 96.06 392 LYS A N 1
ATOM 2831 C CA . LYS A 1 392 ? 26.158 7.721 -0.087 1.00 96.06 392 LYS A CA 1
ATOM 2832 C C . LYS A 1 392 ? 25.554 7.634 -1.492 1.00 96.06 392 LYS A C 1
ATOM 2834 O O . LYS A 1 392 ? 25.995 8.346 -2.391 1.00 96.06 392 LYS A O 1
ATOM 2839 N N . TYR A 1 393 ? 24.620 6.710 -1.706 1.00 97.12 393 TYR A N 1
ATOM 2840 C CA . TYR A 1 393 ? 24.057 6.453 -3.033 1.00 97.12 393 TYR A CA 1
ATOM 2841 C C . TYR A 1 393 ? 22.768 7.237 -3.272 1.00 97.12 393 TYR A C 1
ATOM 2843 O O . TYR A 1 393 ? 21.965 7.437 -2.361 1.00 97.12 393 TYR A O 1
ATOM 2851 N N . PHE A 1 394 ? 22.550 7.608 -4.526 1.00 96.88 394 PHE A N 1
ATOM 2852 C CA . PHE A 1 394 ? 21.357 8.282 -5.013 1.00 96.88 394 PHE A CA 1
ATOM 2853 C C . PHE A 1 394 ? 20.928 7.699 -6.363 1.00 96.88 394 PHE A C 1
ATOM 2855 O O . PHE A 1 394 ? 21.763 7.255 -7.155 1.00 96.88 394 PHE A O 1
ATOM 2862 N N . SER A 1 395 ? 19.626 7.693 -6.629 1.00 95.12 395 SER A N 1
ATOM 2863 C CA . SER A 1 395 ? 19.072 7.445 -7.962 1.00 95.12 395 SER A CA 1
ATOM 2864 C C . SER A 1 395 ? 18.987 8.760 -8.742 1.00 95.12 395 SER A C 1
ATOM 2866 O O . SER A 1 395 ? 19.191 9.842 -8.185 1.00 95.12 395 SER A O 1
ATOM 2868 N N . LEU A 1 396 ? 18.730 8.686 -10.047 1.00 94.19 396 LEU A N 1
ATOM 2869 C CA . LEU A 1 396 ? 18.439 9.861 -10.868 1.00 94.19 396 LEU A CA 1
ATOM 2870 C C . LEU A 1 396 ? 16.947 9.879 -11.188 1.00 94.19 396 LEU A C 1
ATOM 2872 O O . LEU A 1 396 ? 16.411 8.875 -11.654 1.00 94.19 396 LEU A O 1
ATOM 2876 N N . ASP A 1 397 ? 16.282 11.005 -10.946 1.00 89.38 397 ASP A N 1
ATOM 2877 C CA . ASP A 1 397 ? 14.888 11.180 -11.348 1.00 89.38 397 ASP A CA 1
ATOM 2878 C C . ASP A 1 397 ? 14.752 11.371 -12.873 1.00 89.38 397 ASP A C 1
ATOM 2880 O O . ASP A 1 397 ? 15.736 11.407 -13.616 1.00 89.38 397 ASP A O 1
ATOM 2884 N N . ALA A 1 398 ? 13.519 11.535 -13.360 1.00 87.31 398 ALA A N 1
ATOM 2885 C CA . ALA A 1 398 ? 13.251 11.743 -14.785 1.00 87.31 398 ALA A CA 1
ATOM 2886 C C . ALA A 1 398 ? 13.914 13.011 -15.372 1.00 87.31 398 ALA A C 1
ATOM 2888 O O . ALA A 1 398 ? 14.048 13.121 -16.590 1.00 87.31 398 ALA A O 1
ATOM 2889 N N . SER A 1 399 ? 14.329 13.967 -14.532 1.00 90.25 399 SER A N 1
ATOM 2890 C CA . SER A 1 399 ? 15.075 15.166 -14.933 1.00 90.25 399 SER A CA 1
ATOM 2891 C C . SER A 1 399 ? 16.599 14.980 -14.882 1.00 90.25 399 SER A C 1
ATOM 2893 O O . SER A 1 399 ? 17.345 15.869 -15.294 1.00 90.25 399 SER A O 1
ATOM 2895 N N . GLY A 1 400 ? 17.077 13.830 -14.395 1.00 91.81 400 GLY A N 1
ATOM 2896 C CA . GLY A 1 400 ? 18.493 13.551 -14.161 1.00 91.81 400 GLY A CA 1
ATOM 2897 C C . GLY A 1 400 ? 19.036 14.142 -12.854 1.00 91.81 400 GLY A C 1
ATOM 2898 O O . GLY A 1 400 ? 20.262 14.157 -12.655 1.00 91.81 400 GLY A O 1
ATOM 2899 N N . ALA A 1 401 ? 18.155 14.639 -11.978 1.00 93.88 401 ALA A N 1
ATOM 2900 C CA . ALA A 1 401 ? 18.519 15.165 -10.671 1.00 93.88 401 ALA A CA 1
ATOM 2901 C C . ALA A 1 401 ? 18.708 14.021 -9.657 1.00 93.88 401 ALA A C 1
ATOM 2903 O O . ALA A 1 401 ? 17.984 13.024 -9.713 1.00 93.88 401 ALA A O 1
ATOM 2904 N N . PRO A 1 402 ? 19.690 14.134 -8.744 1.00 95.94 402 PRO A N 1
ATOM 2905 C CA . PRO A 1 402 ? 19.946 13.111 -7.740 1.00 95.94 402 PRO A CA 1
ATOM 2906 C C . PRO A 1 402 ? 18.814 13.046 -6.705 1.00 95.94 402 PRO A C 1
ATOM 2908 O O . PRO A 1 402 ? 18.354 14.075 -6.212 1.00 95.94 402 PRO A O 1
ATOM 2911 N N . SER A 1 403 ? 18.413 11.830 -6.337 1.00 95.31 403 SER A N 1
ATOM 2912 C CA . SER A 1 403 ? 17.449 11.545 -5.274 1.00 95.31 403 SER A CA 1
ATOM 2913 C C . SER A 1 403 ? 18.030 10.549 -4.275 1.00 95.31 403 SER A C 1
ATOM 2915 O O . SER A 1 403 ? 18.452 9.454 -4.640 1.00 95.31 403 SER A O 1
ATOM 2917 N N . THR A 1 404 ? 18.042 10.920 -2.997 1.00 95.56 404 THR A N 1
ATOM 2918 C CA . THR A 1 404 ? 18.569 10.101 -1.890 1.00 95.56 404 THR A CA 1
ATOM 2919 C C . THR A 1 404 ? 17.470 9.452 -1.060 1.00 95.56 404 THR A C 1
ATOM 2921 O O . THR A 1 404 ? 17.748 8.914 0.009 1.00 95.56 404 THR A O 1
ATOM 2924 N N . ILE A 1 405 ? 16.216 9.544 -1.508 1.00 94.75 405 ILE A N 1
ATOM 2925 C CA . ILE A 1 405 ? 15.051 9.133 -0.719 1.00 94.75 405 ILE A CA 1
ATOM 2926 C C . ILE A 1 405 ? 15.126 7.649 -0.330 1.00 94.75 405 ILE A C 1
ATOM 2928 O O . ILE A 1 405 ? 14.895 7.312 0.829 1.00 94.75 405 ILE A O 1
ATOM 2932 N N . ASP A 1 406 ? 15.597 6.796 -1.242 1.00 93.75 406 ASP A N 1
ATOM 2933 C CA . ASP A 1 406 ? 15.788 5.355 -1.027 1.00 93.75 406 ASP A CA 1
ATOM 2934 C C . ASP A 1 406 ? 16.911 5.026 -0.027 1.00 93.75 406 ASP A C 1
ATOM 2936 O O . ASP A 1 406 ? 17.027 3.898 0.418 1.00 93.75 406 ASP A O 1
ATOM 2940 N N . GLN A 1 407 ? 17.753 5.986 0.361 1.00 95.00 407 GLN A N 1
ATOM 2941 C CA . GLN A 1 407 ? 18.734 5.816 1.443 1.00 95.00 407 GLN A CA 1
ATOM 2942 C C . GLN A 1 407 ? 18.550 6.848 2.539 1.00 95.00 407 GLN A C 1
ATOM 2944 O O . GLN A 1 407 ? 19.502 7.419 3.081 1.00 95.00 407 GLN A O 1
ATOM 2949 N N . SER A 1 408 ? 17.289 7.091 2.858 1.00 96.56 408 SER A N 1
ATOM 2950 C CA . SER A 1 408 ? 16.911 7.919 3.981 1.00 96.56 408 SER A CA 1
ATOM 2951 C C . SER A 1 408 ? 15.933 7.195 4.888 1.00 96.56 408 SER A C 1
ATOM 2953 O O . SER A 1 408 ? 15.389 6.148 4.541 1.00 96.56 408 SER A O 1
ATOM 2955 N N . TYR A 1 409 ? 15.716 7.747 6.071 1.00 96.88 409 TYR A N 1
ATOM 2956 C CA . TYR A 1 409 ? 14.606 7.366 6.925 1.00 96.88 409 TYR A CA 1
ATOM 2957 C C . TYR A 1 409 ? 13.938 8.601 7.514 1.00 96.88 409 TYR A C 1
ATOM 2959 O O . TYR A 1 409 ? 14.557 9.656 7.665 1.00 96.88 409 TYR A O 1
ATOM 2967 N N . TYR A 1 410 ? 12.678 8.439 7.895 1.00 96.06 410 TYR A N 1
ATOM 2968 C CA . TYR A 1 410 ? 11.963 9.393 8.734 1.00 96.06 410 TYR A CA 1
ATOM 2969 C C . TYR A 1 410 ? 11.818 8.795 10.126 1.00 96.06 410 TYR A C 1
ATOM 2971 O O . TYR A 1 410 ? 11.298 7.688 10.266 1.00 96.06 410 TYR A O 1
ATOM 2979 N N . LEU A 1 411 ? 12.296 9.512 11.144 1.00 96.19 411 LEU A N 1
ATOM 2980 C CA . LEU A 1 411 ? 12.185 9.103 12.542 1.00 96.19 411 LEU A CA 1
ATOM 2981 C C . LEU A 1 411 ? 11.117 9.936 13.246 1.00 96.19 411 LEU A C 1
ATOM 2983 O O . LEU A 1 411 ? 11.226 11.154 13.347 1.00 96.19 411 LEU A O 1
ATOM 2987 N N . PHE A 1 412 ? 10.124 9.255 13.794 1.00 94.56 412 PHE A N 1
ATOM 2988 C CA . PHE A 1 412 ? 9.055 9.839 14.582 1.00 94.56 412 PHE A CA 1
ATOM 2989 C C . PHE A 1 412 ? 9.265 9.456 16.045 1.00 94.56 412 PHE A C 1
ATOM 2991 O O . PHE A 1 412 ? 9.387 8.276 16.385 1.00 94.56 412 PHE A O 1
ATOM 2998 N N . LEU A 1 413 ? 9.324 10.464 16.912 1.00 93.75 413 LEU A N 1
ATOM 2999 C CA . LEU A 1 413 ? 9.549 10.287 18.344 1.00 93.75 413 LEU A CA 1
ATOM 3000 C C . LEU A 1 413 ? 8.277 10.607 19.139 1.00 93.75 413 LEU A C 1
ATOM 3002 O O . LEU A 1 413 ? 7.576 11.567 18.798 1.00 93.75 413 LEU A O 1
ATOM 3006 N N . PRO A 1 414 ? 7.980 9.851 20.214 1.00 92.12 414 PRO A N 1
ATOM 3007 C CA . PRO A 1 414 ? 6.904 10.197 21.131 1.00 92.12 414 PRO A CA 1
ATOM 3008 C C . PRO A 1 414 ? 7.117 11.588 21.740 1.00 92.12 414 PRO A C 1
ATOM 3010 O O . PRO A 1 414 ? 8.242 11.989 22.043 1.00 92.12 414 PRO A O 1
ATOM 3013 N N . THR A 1 415 ? 6.030 12.329 21.957 1.00 86.31 415 THR A N 1
ATOM 3014 C CA . THR A 1 415 ? 6.081 13.653 22.606 1.00 86.31 415 THR A CA 1
ATOM 3015 C C . THR A 1 415 ? 6.247 13.563 24.119 1.00 86.31 415 THR A C 1
ATOM 3017 O O . THR A 1 415 ? 6.708 14.512 24.755 1.00 86.31 415 THR A O 1
ATOM 3020 N N . VAL A 1 416 ? 5.857 12.430 24.704 1.00 81.81 416 VAL A N 1
ATOM 3021 C CA . VAL A 1 416 ? 5.958 12.168 26.138 1.00 81.81 416 VAL A CA 1
ATOM 3022 C C . VAL A 1 416 ? 7.241 11.379 26.398 1.00 81.81 416 VAL A C 1
ATOM 3024 O O . VAL A 1 416 ? 7.404 10.325 25.783 1.00 81.81 416 VAL A O 1
ATOM 3027 N N . PRO A 1 417 ? 8.114 11.834 27.318 1.00 80.81 417 PRO A N 1
ATOM 3028 C CA . PRO A 1 417 ? 9.289 11.079 27.745 1.00 80.81 417 PRO A CA 1
ATOM 3029 C C . PRO A 1 417 ? 8.943 9.643 28.177 1.00 80.81 417 PRO A C 1
ATOM 3031 O O . PRO A 1 417 ? 7.815 9.404 28.629 1.00 80.81 417 PRO A O 1
ATOM 3034 N N . PRO A 1 418 ? 9.893 8.693 28.101 1.00 78.31 418 PRO A N 1
ATOM 3035 C CA . PRO A 1 418 ? 9.684 7.331 28.584 1.00 78.31 418 PRO A CA 1
ATOM 3036 C C . PRO A 1 418 ? 9.164 7.321 30.030 1.00 78.31 418 PRO A C 1
ATOM 3038 O O . PRO A 1 418 ? 9.664 8.035 30.903 1.00 78.31 418 PRO A O 1
ATOM 3041 N N . ALA A 1 419 ? 8.110 6.539 30.280 1.00 66.56 419 ALA A N 1
ATOM 3042 C CA . ALA A 1 419 ? 7.383 6.548 31.555 1.00 66.56 419 ALA A CA 1
ATOM 3043 C C . ALA A 1 419 ? 8.216 6.033 32.744 1.00 66.56 419 ALA A C 1
ATOM 3045 O O . ALA A 1 419 ? 7.900 6.328 33.894 1.00 66.56 419 ALA A O 1
ATOM 3046 N N . ASP A 1 420 ? 9.271 5.273 32.469 1.00 70.44 420 ASP A N 1
ATOM 3047 C CA . ASP A 1 420 ? 10.219 4.730 33.441 1.00 70.44 420 ASP A CA 1
ATOM 3048 C C . ASP A 1 420 ? 11.323 5.728 33.834 1.00 70.44 420 ASP A C 1
ATOM 3050 O O . ASP A 1 420 ? 12.190 5.401 34.645 1.00 70.44 420 ASP A O 1
ATOM 3054 N N . GLY A 1 421 ? 11.308 6.947 33.278 1.00 70.06 421 GLY A N 1
ATOM 3055 C CA . GLY A 1 421 ? 12.410 7.898 33.424 1.00 70.06 421 GLY A CA 1
ATOM 3056 C C . GLY A 1 421 ? 13.674 7.463 32.675 1.00 70.06 421 GLY A C 1
ATOM 3057 O O . GLY A 1 421 ? 14.737 8.051 32.887 1.00 70.06 421 GLY A O 1
ATOM 3058 N N . GLY A 1 422 ? 13.570 6.440 31.818 1.00 69.31 422 GLY A N 1
ATOM 3059 C CA . GLY A 1 422 ? 14.623 6.002 30.921 1.00 69.31 422 GLY A CA 1
ATOM 3060 C C . GLY A 1 422 ? 14.954 7.078 29.891 1.00 69.31 422 GLY A C 1
ATOM 3061 O O . GLY A 1 422 ? 14.110 7.880 29.492 1.00 69.31 422 GLY A O 1
ATOM 3062 N N . ALA A 1 423 ? 16.213 7.107 29.457 1.00 73.38 423 ALA A N 1
ATOM 3063 C CA . ALA A 1 423 ? 16.681 8.085 28.477 1.00 73.38 423 ALA A CA 1
ATOM 3064 C C . ALA A 1 423 ? 16.288 7.733 27.027 1.00 73.38 423 ALA A C 1
ATOM 3066 O O . ALA A 1 423 ? 16.456 8.575 26.148 1.00 73.38 423 ALA A O 1
ATOM 3067 N N . ALA A 1 424 ? 15.781 6.519 26.765 1.00 92.50 424 ALA A N 1
ATOM 3068 C CA . ALA A 1 424 ? 15.632 5.995 25.411 1.00 92.50 424 ALA A CA 1
ATOM 3069 C C . ALA A 1 424 ? 14.289 5.279 25.157 1.00 92.50 424 ALA A C 1
ATOM 3071 O O . ALA A 1 424 ? 13.777 4.564 26.015 1.00 92.50 424 ALA A O 1
ATOM 3072 N N . TYR A 1 425 ? 13.724 5.476 23.966 1.00 94.62 425 TYR A N 1
ATOM 3073 C CA . TYR A 1 425 ? 12.483 4.873 23.486 1.00 94.62 425 TYR A CA 1
ATOM 3074 C C . TYR A 1 425 ? 12.756 3.533 22.793 1.00 94.62 425 TYR A C 1
ATOM 3076 O O . TYR A 1 425 ? 13.684 3.464 21.983 1.00 94.62 425 TYR A O 1
ATOM 3084 N N . PRO A 1 426 ? 11.924 2.493 22.990 1.00 96.31 426 PRO A N 1
ATOM 3085 C CA . PRO A 1 426 ? 11.897 1.391 22.037 1.00 96.31 426 PRO A CA 1
ATOM 3086 C C . PRO A 1 426 ? 11.507 1.920 20.656 1.00 96.31 426 PRO A C 1
ATOM 3088 O O . PRO A 1 426 ? 10.799 2.925 20.549 1.00 96.31 426 PRO A O 1
ATOM 3091 N N . VAL A 1 427 ? 11.947 1.243 19.600 1.00 97.38 427 VAL A N 1
ATOM 3092 C CA . VAL A 1 427 ? 11.711 1.687 18.222 1.00 97.38 427 VAL A CA 1
ATOM 3093 C C . VAL A 1 427 ? 11.156 0.564 17.366 1.00 97.38 427 VAL A C 1
ATOM 3095 O O . VAL A 1 427 ? 11.588 -0.580 17.480 1.00 97.38 427 VAL A O 1
ATOM 3098 N N . VAL A 1 428 ? 10.223 0.892 16.479 1.00 97.69 428 VAL A N 1
ATOM 3099 C CA . VAL A 1 428 ? 9.781 0.015 15.393 1.00 97.69 428 VAL A CA 1
ATOM 3100 C C . VAL A 1 428 ? 10.332 0.543 14.074 1.00 97.69 428 VAL A C 1
ATOM 3102 O O . VAL A 1 428 ? 10.082 1.691 13.712 1.00 97.69 428 VAL A O 1
ATOM 3105 N N . LEU A 1 429 ? 11.077 -0.297 13.358 1.00 97.69 429 LEU A N 1
ATOM 3106 C CA . LEU A 1 429 ? 11.595 -0.018 12.021 1.00 97.69 429 LEU A CA 1
ATOM 3107 C C . LEU A 1 429 ? 10.627 -0.585 10.987 1.00 97.69 429 LEU A C 1
ATOM 3109 O O . LEU A 1 429 ? 10.365 -1.788 10.988 1.00 97.69 429 LEU A O 1
ATOM 3113 N N . SER A 1 430 ? 10.116 0.267 10.107 1.00 96.44 430 SER A N 1
ATOM 3114 C CA . SER A 1 430 ? 9.219 -0.117 9.025 1.00 96.44 430 SER A CA 1
ATOM 3115 C C . SER A 1 430 ? 9.944 -0.122 7.694 1.00 96.44 430 SER A C 1
ATOM 3117 O O . SER A 1 430 ? 10.422 0.923 7.259 1.00 96.44 430 SER A O 1
ATOM 3119 N N . TYR A 1 431 ? 9.950 -1.271 7.027 1.00 95.00 431 TYR A N 1
ATOM 3120 C CA . TYR A 1 431 ? 10.409 -1.406 5.648 1.00 95.00 431 TYR A CA 1
ATOM 3121 C C . TYR A 1 431 ? 9.191 -1.567 4.742 1.00 95.00 431 TYR A C 1
ATOM 3123 O O . TYR A 1 431 ? 8.410 -2.512 4.884 1.00 95.00 431 TYR A O 1
ATOM 3131 N N . HIS A 1 432 ? 9.001 -0.595 3.849 1.00 87.06 432 HIS A N 1
ATOM 3132 C CA . HIS A 1 432 ? 7.830 -0.531 2.976 1.00 87.06 432 HIS A CA 1
ATOM 3133 C C . HIS A 1 432 ? 7.793 -1.690 1.979 1.00 87.06 432 HIS A C 1
ATOM 3135 O O . HIS A 1 432 ? 8.854 -2.200 1.594 1.00 87.06 432 HIS A O 1
ATOM 3141 N N . PRO A 1 433 ? 6.586 -2.111 1.556 1.00 77.94 433 PRO A N 1
ATOM 3142 C CA . PRO A 1 433 ? 6.453 -3.083 0.487 1.00 77.94 433 PRO A CA 1
ATOM 3143 C C . PRO A 1 433 ? 7.028 -2.537 -0.809 1.00 77.94 433 PRO A C 1
ATOM 3145 O O . PRO A 1 433 ? 7.019 -1.333 -1.060 1.00 77.94 433 PRO A O 1
ATOM 3148 N N . GLY A 1 434 ? 7.433 -3.471 -1.661 1.00 68.50 434 GLY A N 1
ATOM 3149 C CA . GLY A 1 434 ? 7.778 -3.166 -3.033 1.00 68.50 434 GLY A CA 1
ATOM 3150 C C . GLY A 1 434 ? 9.262 -3.161 -3.327 1.00 68.50 434 GLY A C 1
ATOM 3151 O O . GLY A 1 434 ? 9.585 -2.671 -4.380 1.00 68.50 434 GLY A O 1
ATOM 3152 N N . GLY A 1 435 ? 10.160 -3.713 -2.512 1.00 58.59 435 GLY A N 1
ATOM 3153 C CA . GLY A 1 435 ? 11.615 -3.730 -2.745 1.00 58.59 435 GLY A CA 1
ATOM 3154 C C . GLY A 1 435 ? 12.154 -4.081 -4.143 1.00 58.59 435 GLY A C 1
ATOM 3155 O O . GLY A 1 435 ? 13.311 -3.794 -4.437 1.00 58.59 435 GLY A O 1
ATOM 3156 N N . PHE A 1 436 ? 11.311 -4.593 -5.040 1.00 69.75 436 PHE A N 1
ATOM 3157 C CA . PHE A 1 436 ? 11.592 -4.734 -6.469 1.00 69.75 436 PHE A CA 1
ATOM 3158 C C . PHE A 1 436 ? 11.193 -3.520 -7.342 1.00 69.75 436 PHE A C 1
ATOM 3160 O O . PHE A 1 436 ? 11.787 -3.307 -8.394 1.00 69.75 436 PHE A O 1
ATOM 3167 N N . THR A 1 437 ? 10.217 -2.711 -6.926 1.00 67.94 437 THR A N 1
ATOM 3168 C CA . THR A 1 437 ? 9.580 -1.604 -7.667 1.00 67.94 437 THR A CA 1
ATOM 3169 C C . THR A 1 437 ? 9.360 -0.298 -6.869 1.00 67.94 437 THR A C 1
ATOM 3171 O O . THR A 1 437 ? 8.957 0.703 -7.455 1.00 67.94 437 THR A O 1
ATOM 3174 N N . GLY A 1 438 ? 9.593 -0.263 -5.552 1.00 72.62 438 GLY A N 1
ATOM 3175 C CA . GLY A 1 438 ? 9.351 0.877 -4.660 1.00 72.62 438 GLY A CA 1
ATOM 3176 C C . GLY A 1 438 ? 9.837 0.639 -3.220 1.00 72.62 438 GLY A C 1
ATOM 3177 O O . GLY A 1 438 ? 9.572 -0.394 -2.624 1.00 72.62 438 GLY A O 1
ATOM 3178 N N . GLY A 1 439 ? 10.564 1.601 -2.654 1.00 72.31 439 GLY A N 1
ATOM 3179 C CA . GLY A 1 439 ? 11.258 1.439 -1.363 1.00 72.31 439 GLY A CA 1
ATOM 3180 C C . GLY A 1 439 ? 11.531 2.768 -0.668 1.00 72.31 439 GLY A C 1
ATOM 3181 O O . GLY A 1 439 ? 12.324 2.839 0.266 1.00 72.31 439 GLY A O 1
ATOM 3182 N N . ALA A 1 440 ? 10.869 3.832 -1.125 1.00 88.31 440 ALA A N 1
ATOM 3183 C CA . ALA A 1 440 ? 10.965 5.139 -0.508 1.00 88.31 440 ALA A CA 1
ATOM 3184 C C . ALA A 1 440 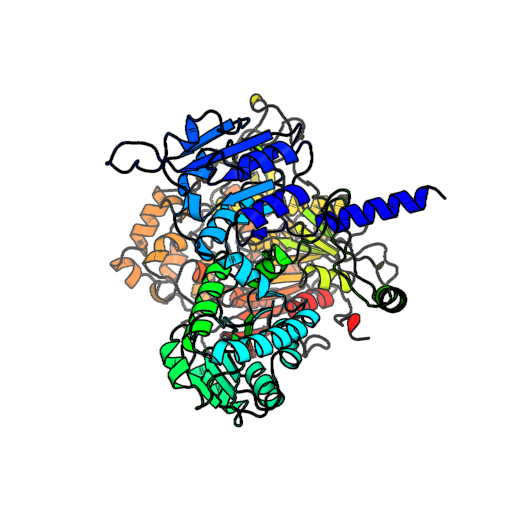? 10.282 5.115 0.872 1.00 88.31 440 ALA A C 1
ATOM 3186 O O . ALA A 1 440 ? 9.167 4.600 0.999 1.00 88.31 440 ALA A O 1
ATOM 3187 N N . PRO A 1 441 ? 10.903 5.696 1.908 1.00 92.81 441 PRO A N 1
ATOM 3188 C CA . PRO A 1 441 ? 10.270 5.836 3.202 1.00 92.81 441 PRO A CA 1
ATOM 3189 C C . PRO A 1 441 ? 9.135 6.868 3.139 1.00 92.81 441 PRO A C 1
ATOM 3191 O O . PRO A 1 441 ? 9.212 7.868 2.425 1.00 92.81 441 PRO A O 1
ATOM 3194 N N . SER A 1 442 ? 8.092 6.654 3.938 1.00 90.44 442 SER A N 1
ATOM 3195 C CA . SER A 1 442 ? 7.024 7.628 4.149 1.00 90.44 442 SER A CA 1
ATOM 3196 C C . SER A 1 442 ? 7.464 8.712 5.132 1.00 90.44 442 SER A C 1
ATOM 3198 O O . SER A 1 442 ? 7.849 8.408 6.264 1.00 90.44 442 SER A O 1
ATOM 3200 N N . GLY A 1 443 ? 7.359 9.975 4.708 1.00 90.12 443 GLY A N 1
ATOM 3201 C CA . GLY A 1 443 ? 7.458 11.141 5.595 1.00 90.12 443 GLY A CA 1
ATOM 3202 C C . GLY A 1 443 ? 6.181 11.409 6.389 1.00 90.12 443 GLY A C 1
ATOM 3203 O O . GLY A 1 443 ? 6.207 12.152 7.369 1.00 90.12 443 GLY A O 1
ATOM 3204 N N . ASP A 1 444 ? 5.083 10.762 6.003 1.00 85.56 444 ASP A N 1
ATOM 3205 C CA . ASP A 1 444 ? 3.817 10.836 6.710 1.00 85.56 444 ASP A CA 1
ATOM 3206 C C . ASP A 1 444 ? 3.738 9.703 7.734 1.00 85.56 444 ASP A C 1
ATOM 3208 O O . ASP A 1 444 ? 3.871 8.518 7.406 1.00 85.56 444 ASP A O 1
ATOM 3212 N N . CYS A 1 445 ? 3.509 10.084 8.988 1.00 79.31 445 CYS A N 1
ATOM 3213 C CA . CYS A 1 445 ? 3.126 9.165 10.047 1.00 79.31 445 CYS A CA 1
ATOM 3214 C C . CYS A 1 445 ? 1.679 8.742 9.778 1.00 79.31 445 CYS A C 1
ATOM 3216 O O . CYS A 1 445 ? 0.759 9.519 10.037 1.00 79.31 445 CYS A O 1
ATOM 3218 N N . ASP A 1 446 ? 1.480 7.551 9.202 1.00 73.38 446 ASP A N 1
ATOM 3219 C CA . ASP A 1 446 ? 0.136 7.012 8.973 1.00 73.38 446 ASP A CA 1
ATOM 3220 C C . ASP A 1 446 ? -0.662 7.042 10.287 1.00 73.38 446 ASP A C 1
ATOM 3222 O O . ASP A 1 446 ? -0.142 6.668 11.350 1.00 73.38 446 ASP A O 1
ATOM 3226 N N . ALA A 1 447 ? -1.903 7.528 10.207 1.00 63.47 447 ALA A N 1
ATOM 3227 C CA . ALA A 1 447 ? -2.736 7.855 11.357 1.00 63.47 447 ALA A CA 1
ATOM 3228 C C . ALA A 1 447 ? -3.004 6.634 12.249 1.00 63.47 447 ALA A C 1
ATOM 3230 O O . ALA A 1 447 ? -3.181 6.795 13.453 1.00 63.47 447 ALA A O 1
ATOM 3231 N N . ASP A 1 448 ? -2.975 5.422 11.688 1.00 76.69 448 ASP A N 1
ATOM 3232 C CA . ASP A 1 448 ? -3.355 4.217 12.426 1.00 76.69 448 ASP A CA 1
ATOM 3233 C C . ASP A 1 448 ? -2.157 3.466 13.028 1.00 76.69 448 ASP A C 1
ATOM 3235 O O . ASP A 1 448 ? -2.215 3.048 14.185 1.00 76.69 448 ASP A O 1
ATOM 3239 N N . VAL A 1 449 ? -1.056 3.283 12.285 1.00 85.56 449 VAL A N 1
ATOM 3240 C CA . VAL A 1 449 ? 0.103 2.502 12.771 1.00 85.56 449 VAL A CA 1
ATOM 3241 C C . VAL A 1 449 ? 1.055 3.378 13.578 1.00 85.56 449 VAL A C 1
ATOM 3243 O O . VAL A 1 449 ? 1.331 3.113 14.749 1.00 85.56 449 VAL A O 1
ATOM 3246 N N . CYS A 1 450 ? 1.573 4.429 12.942 1.00 89.62 450 CYS A N 1
ATOM 3247 C CA . CYS A 1 450 ? 2.633 5.249 13.507 1.00 89.62 450 CYS A CA 1
ATOM 3248 C C . CYS A 1 450 ? 2.116 6.050 14.708 1.00 89.62 450 CYS A C 1
ATOM 3250 O O . CYS A 1 450 ? 2.705 5.963 15.783 1.00 89.62 450 CYS A O 1
ATOM 3252 N N . ALA A 1 451 ? 0.972 6.735 14.591 1.00 88.19 451 ALA A N 1
ATOM 3253 C CA . ALA A 1 451 ? 0.426 7.502 15.715 1.00 88.19 451 ALA A CA 1
ATOM 3254 C C . ALA A 1 451 ? 0.111 6.607 16.928 1.00 88.19 451 ALA A C 1
ATOM 3256 O O . ALA A 1 451 ? 0.450 6.941 18.060 1.00 88.19 451 ALA A O 1
ATOM 3257 N N . SER A 1 452 ? -0.438 5.414 16.685 1.00 89.69 452 SER A N 1
ATOM 3258 C CA . SER A 1 452 ? -0.754 4.445 17.737 1.00 89.69 452 SER A CA 1
ATOM 3259 C C . SER A 1 452 ? 0.492 3.922 18.470 1.00 89.69 452 SER A C 1
ATOM 3261 O O . SER A 1 452 ? 0.439 3.705 19.686 1.00 89.69 452 SER A O 1
ATOM 3263 N N . LEU A 1 453 ? 1.627 3.763 17.775 1.00 93.38 453 LEU A N 1
ATOM 3264 C CA . LEU A 1 453 ? 2.924 3.451 18.392 1.00 93.38 453 LEU A CA 1
ATOM 3265 C C . LEU A 1 453 ? 3.458 4.631 19.218 1.00 93.38 453 LEU A C 1
ATOM 3267 O O . LEU A 1 453 ? 3.854 4.445 20.373 1.00 93.38 453 LEU A O 1
ATOM 3271 N N . LEU A 1 454 ? 3.407 5.848 18.669 1.00 92.75 454 LEU A N 1
ATOM 3272 C CA . LEU A 1 454 ? 3.873 7.057 19.355 1.00 92.75 454 LEU A CA 1
ATOM 3273 C C . LEU A 1 454 ? 3.087 7.320 20.647 1.00 92.75 454 LEU A C 1
ATOM 3275 O O . LEU A 1 454 ? 3.690 7.618 21.680 1.00 92.75 454 LEU A O 1
ATOM 3279 N N . ASP A 1 455 ? 1.768 7.118 20.630 1.00 89.62 455 ASP A N 1
ATOM 3280 C CA . ASP A 1 455 ? 0.886 7.253 21.798 1.00 89.62 455 ASP A CA 1
ATOM 3281 C C . ASP A 1 455 ? 1.230 6.266 22.929 1.00 89.62 455 ASP A C 1
ATOM 3283 O O . ASP A 1 455 ? 0.932 6.508 24.106 1.00 89.62 455 ASP A O 1
ATOM 3287 N N . ARG A 1 456 ? 1.891 5.155 22.586 1.00 90.31 456 ARG A N 1
ATOM 3288 C CA . ARG A 1 456 ? 2.374 4.134 23.527 1.00 90.31 456 ARG A CA 1
ATOM 3289 C C . ARG A 1 456 ? 3.802 4.386 24.002 1.00 90.31 456 ARG A C 1
ATOM 3291 O O . ARG A 1 456 ? 4.284 3.661 24.864 1.00 90.31 456 ARG A O 1
ATOM 3298 N N . GLY A 1 457 ? 4.460 5.439 23.517 1.00 92.62 457 GLY A N 1
ATOM 3299 C CA . GLY A 1 457 ? 5.855 5.718 23.847 1.00 92.62 457 GLY A CA 1
ATOM 3300 C C . GLY A 1 457 ? 6.831 4.828 23.075 1.00 92.62 457 GLY A C 1
ATOM 3301 O O . GLY A 1 457 ? 7.893 4.497 23.600 1.00 92.62 457 GLY A O 1
ATOM 3302 N N . ILE A 1 458 ? 6.464 4.425 21.856 1.00 94.56 458 ILE A N 1
ATOM 3303 C CA . ILE A 1 458 ? 7.308 3.658 20.940 1.00 94.56 458 ILE A CA 1
ATOM 3304 C C . ILE A 1 458 ? 7.661 4.565 19.762 1.00 94.56 458 ILE A C 1
ATOM 3306 O O . ILE A 1 458 ? 6.775 5.070 19.077 1.00 94.56 458 ILE A O 1
ATOM 3310 N N . ALA A 1 459 ? 8.953 4.788 19.533 1.00 95.81 459 ALA A N 1
ATOM 3311 C CA . ALA A 1 459 ? 9.428 5.502 18.357 1.00 95.81 459 ALA A CA 1
ATOM 3312 C C . ALA A 1 459 ? 9.158 4.688 17.086 1.00 95.81 459 ALA A C 1
ATOM 3314 O O . ALA A 1 459 ? 9.142 3.457 17.101 1.00 95.81 459 ALA A O 1
ATOM 3315 N N . PHE A 1 460 ? 8.980 5.374 15.965 1.00 96.38 460 PHE A N 1
ATOM 3316 C CA . PHE A 1 460 ? 8.745 4.738 14.675 1.00 96.38 460 PHE A CA 1
ATOM 3317 C C . PHE A 1 460 ? 9.740 5.281 13.659 1.00 96.38 460 PHE A C 1
ATOM 3319 O O . PHE A 1 460 ? 9.880 6.492 13.525 1.00 96.38 460 PHE A O 1
ATOM 3326 N N . ALA A 1 461 ? 10.435 4.401 12.947 1.00 96.69 461 ALA A N 1
ATOM 3327 C CA . ALA A 1 461 ? 11.338 4.779 11.872 1.00 96.69 461 ALA A CA 1
ATOM 3328 C C . ALA A 1 461 ? 10.845 4.167 10.562 1.00 96.69 461 ALA A C 1
ATOM 3330 O O . ALA A 1 461 ? 10.831 2.949 10.401 1.00 96.69 461 ALA A O 1
ATOM 3331 N N . SER A 1 462 ? 10.442 5.011 9.619 1.00 96.19 462 SER A N 1
ATOM 3332 C CA . SER A 1 462 ? 10.123 4.585 8.260 1.00 96.19 462 SER A CA 1
ATOM 3333 C C . SER A 1 462 ? 11.412 4.551 7.444 1.00 96.19 462 SER A C 1
ATOM 3335 O O . SER A 1 462 ? 11.976 5.608 7.164 1.00 96.19 462 SER A O 1
ATOM 3337 N N . MET A 1 463 ? 11.864 3.357 7.067 1.00 96.62 463 MET A N 1
ATOM 3338 C CA . MET A 1 463 ? 13.175 3.105 6.468 1.00 96.62 463 MET A CA 1
ATOM 3339 C C . MET A 1 463 ? 13.088 2.990 4.945 1.00 96.62 463 MET A C 1
ATOM 3341 O O . MET A 1 463 ? 12.238 2.271 4.416 1.00 96.62 463 MET A O 1
ATOM 3345 N N . GLY A 1 464 ? 13.981 3.696 4.255 1.00 95.00 464 GLY A N 1
ATOM 3346 C CA . GLY A 1 464 ? 14.237 3.521 2.833 1.00 95.00 464 GLY A CA 1
ATOM 3347 C C . GLY A 1 464 ? 15.290 2.454 2.572 1.00 95.00 464 GLY A C 1
ATOM 3348 O O . GLY A 1 464 ? 16.113 2.164 3.441 1.00 95.00 464 GLY A O 1
ATOM 3349 N N . TYR A 1 465 ? 15.263 1.883 1.374 1.00 95.56 465 TYR A N 1
ATOM 3350 C CA . TYR A 1 465 ? 16.340 1.046 0.846 1.00 95.56 465 TYR A CA 1
ATOM 3351 C C . TYR A 1 465 ? 16.346 1.097 -0.690 1.00 95.56 465 TYR A C 1
ATOM 3353 O O . TYR A 1 465 ? 15.318 1.368 -1.317 1.00 95.56 465 TYR A O 1
ATOM 3361 N N . ARG A 1 466 ? 17.505 0.853 -1.314 1.00 94.25 466 ARG A N 1
ATOM 3362 C CA . ARG A 1 466 ? 17.641 0.858 -2.775 1.00 94.25 466 ARG A CA 1
ATOM 3363 C C . ARG A 1 466 ? 16.957 -0.347 -3.424 1.00 94.25 466 ARG A C 1
ATOM 3365 O O . ARG A 1 466 ? 17.001 -1.458 -2.900 1.00 94.25 466 ARG A O 1
ATOM 3372 N N . LEU A 1 467 ? 16.420 -0.128 -4.623 1.00 92.00 467 LEU A N 1
ATOM 3373 C CA . LEU A 1 467 ? 15.658 -1.108 -5.404 1.00 92.00 467 LEU A CA 1
ATOM 3374 C C . LEU A 1 467 ? 16.541 -1.959 -6.316 1.00 92.00 467 LEU A C 1
ATOM 3376 O O . LEU A 1 467 ? 17.450 -1.438 -6.964 1.00 92.00 467 LEU A O 1
ATOM 3380 N N . ASP A 1 468 ? 16.209 -3.240 -6.441 1.00 88.81 468 ASP A N 1
ATOM 3381 C CA . ASP A 1 468 ? 16.982 -4.225 -7.212 1.00 88.81 468 ASP A CA 1
ATOM 3382 C C . ASP A 1 468 ? 17.124 -3.870 -8.705 1.00 88.81 468 ASP A C 1
ATOM 3384 O O . ASP A 1 468 ? 18.164 -4.121 -9.310 1.00 88.81 468 ASP A O 1
ATOM 3388 N N . GLY A 1 469 ? 16.099 -3.255 -9.309 1.00 86.50 469 GLY A N 1
ATOM 3389 C CA . GLY A 1 469 ? 16.100 -2.890 -10.733 1.00 86.50 469 GLY A CA 1
ATOM 3390 C C . GLY A 1 469 ? 16.567 -1.472 -11.058 1.00 86.50 469 GLY A C 1
ATOM 3391 O O . GLY A 1 469 ? 16.729 -1.133 -12.235 1.00 86.50 469 GLY A O 1
ATOM 3392 N N . ALA A 1 470 ? 16.790 -0.632 -10.048 1.00 91.31 470 ALA A N 1
ATOM 3393 C CA . ALA A 1 470 ? 17.187 0.753 -10.256 1.00 91.31 470 ALA A CA 1
ATOM 3394 C C . ALA A 1 470 ? 18.713 0.902 -10.286 1.00 91.31 470 ALA A C 1
ATOM 3396 O O . ALA A 1 470 ? 19.456 0.210 -9.592 1.00 91.31 470 ALA A O 1
ATOM 3397 N N . ARG A 1 471 ? 19.197 1.849 -11.096 1.00 94.31 471 ARG A N 1
ATOM 3398 C CA . ARG A 1 471 ? 20.619 2.200 -11.132 1.00 94.31 471 ARG A CA 1
ATOM 3399 C C . ARG A 1 471 ? 20.891 3.323 -10.146 1.00 94.31 471 ARG A C 1
ATOM 3401 O O . ARG A 1 471 ? 20.298 4.399 -10.231 1.00 94.31 471 ARG A O 1
ATOM 3408 N N . TYR A 1 472 ? 21.835 3.066 -9.254 1.00 96.00 472 TYR A N 1
ATOM 3409 C CA . TYR A 1 472 ? 22.277 4.014 -8.245 1.00 96.00 472 TYR A CA 1
ATOM 3410 C C . TYR A 1 472 ? 23.687 4.503 -8.534 1.00 96.00 472 TYR A C 1
ATOM 3412 O O . TYR A 1 472 ? 24.495 3.829 -9.176 1.00 96.00 472 TYR A O 1
ATOM 3420 N N . TYR A 1 473 ? 23.973 5.694 -8.031 1.00 97.44 473 TYR A N 1
ATOM 3421 C CA . TYR A 1 473 ? 25.234 6.391 -8.201 1.00 97.44 473 TYR A CA 1
ATOM 3422 C C . TYR A 1 473 ? 25.724 6.915 -6.860 1.00 97.44 473 TYR A C 1
ATOM 3424 O O . TYR A 1 473 ? 24.928 7.100 -5.949 1.00 97.44 473 TYR A O 1
ATOM 3432 N N . PHE A 1 474 ? 27.013 7.203 -6.746 1.00 97.94 474 PHE A N 1
ATOM 3433 C CA . PHE A 1 474 ? 27.588 7.944 -5.630 1.00 97.94 474 PHE A CA 1
ATOM 3434 C C . PHE A 1 474 ? 28.630 8.943 -6.135 1.00 97.94 474 PHE A C 1
ATOM 3436 O O . PHE A 1 474 ? 29.174 8.803 -7.238 1.00 97.94 474 PHE A O 1
ATOM 3443 N N . CYS A 1 475 ? 28.924 9.949 -5.316 1.00 97.44 475 CYS A N 1
ATOM 3444 C CA . CYS A 1 475 ? 30.033 10.861 -5.559 1.00 97.44 475 CYS A CA 1
ATOM 3445 C C . CYS A 1 475 ? 31.271 10.402 -4.769 1.00 97.44 475 CYS A C 1
ATOM 3447 O O . CYS A 1 475 ? 31.136 10.004 -3.609 1.00 97.44 475 CYS A O 1
ATOM 3449 N N . PRO A 1 476 ? 32.486 10.449 -5.348 1.00 95.75 476 PRO A N 1
ATOM 3450 C CA . PRO A 1 476 ? 33.706 10.001 -4.666 1.00 95.75 476 PRO A CA 1
ATOM 3451 C C . PRO A 1 476 ? 34.019 10.742 -3.360 1.00 95.75 476 PRO A C 1
ATOM 3453 O O . PRO A 1 476 ? 34.699 10.194 -2.499 1.00 95.75 476 PRO A O 1
ATOM 3456 N N . ASP A 1 477 ? 33.530 11.974 -3.216 1.00 94.25 477 ASP A N 1
ATOM 3457 C CA . ASP A 1 477 ? 33.667 12.794 -2.010 1.00 94.25 477 ASP A CA 1
ATOM 3458 C C . ASP A 1 477 ? 32.598 12.496 -0.939 1.00 94.25 477 ASP A C 1
ATOM 3460 O O . ASP A 1 477 ? 32.596 13.123 0.118 1.00 94.25 477 ASP A O 1
ATOM 3464 N N . GLY A 1 478 ? 31.694 11.545 -1.200 1.00 91.94 478 GLY A N 1
ATOM 3465 C CA . GLY A 1 478 ? 30.579 11.189 -0.323 1.00 91.94 478 GLY A CA 1
ATOM 3466 C C . GLY A 1 478 ? 29.383 12.141 -0.404 1.00 91.94 478 GLY A C 1
ATOM 3467 O O . GLY A 1 478 ? 28.394 11.919 0.293 1.00 91.94 478 GLY A O 1
ATOM 3468 N N . SER A 1 479 ? 29.441 13.183 -1.239 1.00 92.00 479 SER A N 1
ATOM 3469 C CA . SER A 1 479 ? 28.308 14.078 -1.459 1.00 92.00 479 SER A CA 1
ATOM 3470 C C . SER A 1 479 ? 27.232 13.430 -2.337 1.00 92.00 479 SER A C 1
ATOM 3472 O O . SER A 1 479 ? 27.420 12.383 -2.958 1.00 92.00 479 SER A O 1
ATOM 3474 N N . THR A 1 480 ? 26.076 14.079 -2.412 1.00 88.19 480 THR A N 1
ATOM 3475 C CA . THR A 1 480 ? 24.964 13.687 -3.293 1.00 88.19 480 THR A CA 1
ATOM 3476 C C . THR A 1 480 ? 24.854 14.617 -4.505 1.00 88.19 480 THR A C 1
ATOM 3478 O O . THR A 1 480 ? 23.977 14.454 -5.350 1.00 88.19 480 THR A O 1
ATOM 3481 N N . ALA A 1 481 ? 25.761 15.596 -4.605 1.00 89.75 481 ALA A N 1
ATOM 3482 C CA . ALA A 1 481 ? 25.727 16.691 -5.564 1.00 89.75 481 ALA A CA 1
ATOM 3483 C C . ALA A 1 481 ? 27.099 16.881 -6.231 1.00 89.75 481 ALA A C 1
ATOM 3485 O O . ALA A 1 481 ? 27.751 17.908 -6.067 1.00 89.75 481 ALA A O 1
ATOM 3486 N N . CYS A 1 482 ? 27.525 15.894 -7.017 1.00 93.69 482 CYS A N 1
ATOM 3487 C CA . CYS A 1 482 ? 28.675 16.020 -7.910 1.00 93.69 482 CYS A CA 1
ATOM 3488 C C . CYS A 1 482 ? 28.242 16.234 -9.365 1.00 93.69 482 CYS A C 1
ATOM 3490 O O . CYS A 1 482 ? 27.111 15.920 -9.772 1.00 93.69 482 CYS A O 1
ATOM 3492 N N . ALA A 1 483 ? 29.164 16.774 -10.168 1.00 95.50 483 ALA A N 1
ATOM 3493 C CA . ALA A 1 483 ? 28.951 16.925 -11.598 1.00 95.50 483 ALA A CA 1
ATOM 3494 C C . ALA A 1 483 ? 28.702 15.554 -12.242 1.00 95.50 483 ALA A C 1
ATOM 3496 O O . ALA A 1 483 ? 29.231 14.539 -11.794 1.00 95.50 483 ALA A O 1
ATOM 3497 N N . ALA A 1 484 ? 27.912 15.513 -13.318 1.00 95.69 484 ALA A N 1
ATOM 3498 C CA . ALA A 1 484 ? 27.556 14.257 -13.983 1.00 95.69 484 ALA A CA 1
ATOM 3499 C C . ALA A 1 484 ? 28.782 13.422 -14.407 1.00 95.69 484 ALA A C 1
ATOM 3501 O O . ALA A 1 484 ? 28.717 12.199 -14.363 1.00 95.69 484 ALA A O 1
ATOM 3502 N N . ALA A 1 485 ? 29.892 14.081 -14.758 1.00 96.25 485 ALA A N 1
ATOM 3503 C CA . ALA A 1 485 ? 31.156 13.439 -15.124 1.00 96.25 485 ALA A CA 1
ATOM 3504 C C . ALA A 1 485 ? 31.888 12.771 -13.942 1.00 96.25 485 ALA A C 1
ATOM 3506 O O . ALA A 1 485 ? 32.706 11.884 -14.166 1.00 96.25 485 ALA A O 1
ATOM 3507 N N . ASP A 1 486 ? 31.585 13.178 -12.707 1.00 96.62 486 ASP A N 1
ATOM 3508 C CA . ASP A 1 486 ? 32.222 12.664 -11.489 1.00 96.62 486 ASP A CA 1
ATOM 3509 C C . ASP A 1 486 ? 31.400 11.555 -10.814 1.00 96.62 486 ASP A C 1
ATOM 3511 O O . ASP A 1 486 ? 31.887 10.890 -9.896 1.00 96.62 486 ASP A O 1
ATOM 3515 N N . ARG A 1 487 ? 30.153 11.342 -11.257 1.00 97.19 487 ARG A N 1
ATOM 3516 C CA . ARG A 1 487 ? 29.261 10.305 -10.724 1.00 97.19 487 ARG A CA 1
ATOM 3517 C C . ARG A 1 487 ? 29.837 8.925 -11.024 1.00 97.19 487 ARG A C 1
ATOM 3519 O O . ARG A 1 487 ? 30.163 8.615 -12.169 1.00 97.19 487 ARG A O 1
ATOM 3526 N N . ARG A 1 488 ? 29.896 8.070 -10.007 1.00 97.31 488 ARG A N 1
ATOM 3527 C CA . ARG A 1 488 ? 30.246 6.653 -10.151 1.00 97.31 488 ARG A CA 1
ATOM 3528 C C . ARG A 1 488 ? 29.012 5.807 -9.927 1.00 97.31 488 ARG A C 1
ATOM 3530 O O . ARG A 1 488 ? 28.217 6.116 -9.048 1.00 97.31 488 ARG A O 1
ATOM 3537 N N . GLU A 1 489 ? 28.835 4.770 -10.732 1.00 97.31 489 GLU A N 1
ATOM 3538 C CA . GLU A 1 489 ? 27.783 3.784 -10.486 1.00 97.31 489 GLU A CA 1
ATOM 3539 C C . GLU A 1 489 ? 28.065 3.034 -9.177 1.00 97.31 489 GLU A C 1
ATOM 3541 O O . GLU A 1 489 ? 29.228 2.844 -8.819 1.00 97.31 489 GLU A O 1
ATOM 3546 N N . ALA A 1 490 ? 27.006 2.646 -8.463 1.00 96.94 490 ALA A N 1
ATOM 3547 C CA . ALA A 1 490 ? 27.098 1.939 -7.193 1.00 96.94 490 ALA A CA 1
ATOM 3548 C C . ALA A 1 490 ? 28.013 0.708 -7.277 1.00 96.94 490 ALA A C 1
ATOM 3550 O O . ALA A 1 490 ? 27.933 -0.090 -8.221 1.00 96.94 490 ALA A O 1
ATOM 3551 N N . GLU A 1 491 ? 28.876 0.566 -6.269 1.00 97.56 491 GLU A N 1
ATOM 3552 C CA . GLU A 1 491 ? 29.777 -0.574 -6.153 1.00 97.56 491 GLU A CA 1
ATOM 3553 C C . GLU A 1 491 ? 29.009 -1.896 -6.065 1.00 97.56 491 GLU A C 1
ATOM 3555 O O . GLU A 1 491 ? 27.914 -1.972 -5.499 1.00 97.56 491 GLU A O 1
ATOM 3560 N N . PHE A 1 492 ? 29.613 -2.959 -6.593 1.00 97.38 492 PHE A N 1
ATOM 3561 C CA . PHE A 1 492 ? 29.113 -4.309 -6.373 1.00 97.38 492 PHE A CA 1
ATOM 3562 C C . PHE A 1 492 ? 29.220 -4.680 -4.885 1.00 97.38 492 PHE A C 1
ATOM 3564 O O . PHE A 1 492 ? 30.199 -4.339 -4.216 1.00 97.38 492 PHE A O 1
ATOM 3571 N N . ILE A 1 493 ? 28.216 -5.389 -4.369 1.00 97.69 493 ILE A N 1
ATOM 3572 C CA . ILE A 1 493 ? 28.148 -5.808 -2.966 1.00 97.69 493 ILE A CA 1
ATOM 3573 C C . ILE A 1 493 ? 28.497 -7.293 -2.892 1.00 97.69 493 ILE A C 1
ATOM 3575 O O . ILE A 1 493 ? 27.711 -8.151 -3.300 1.00 97.69 493 ILE A O 1
ATOM 3579 N N . HIS A 1 494 ? 29.672 -7.593 -2.341 1.00 97.94 494 HIS A N 1
ATOM 3580 C CA . HIS A 1 494 ? 30.027 -8.955 -1.960 1.00 97.94 494 HIS A CA 1
ATOM 3581 C C . HIS A 1 494 ? 29.239 -9.352 -0.723 1.00 97.94 494 HIS A C 1
ATOM 3583 O O . HIS A 1 494 ? 29.288 -8.658 0.293 1.00 97.94 494 HIS A O 1
ATOM 3589 N N . VAL A 1 495 ? 28.561 -10.489 -0.806 1.00 98.31 495 VAL A N 1
ATOM 3590 C CA . VAL A 1 495 ? 27.911 -11.149 0.321 1.00 98.31 495 VAL A CA 1
ATOM 3591 C C . VAL A 1 495 ? 28.804 -12.302 0.755 1.00 98.31 495 VAL A C 1
ATOM 3593 O O . VAL A 1 495 ? 29.045 -13.248 0.004 1.00 98.31 495 VAL A O 1
ATOM 3596 N N . HIS A 1 496 ? 29.341 -12.201 1.962 1.00 98.31 496 HIS A N 1
ATOM 3597 C CA . HIS A 1 496 ? 30.161 -13.237 2.569 1.00 98.31 496 HIS A CA 1
ATOM 3598 C C . HIS A 1 496 ? 29.306 -14.444 2.970 1.00 98.31 496 HIS A C 1
ATOM 3600 O O . HIS A 1 496 ? 28.091 -14.345 3.118 1.00 98.31 496 HIS A O 1
ATOM 3606 N N . GLU A 1 497 ? 29.936 -15.603 3.169 1.00 98.00 497 GLU A N 1
ATOM 3607 C CA . GLU A 1 497 ? 29.227 -16.853 3.495 1.00 98.00 497 GLU A CA 1
ATOM 3608 C C . GLU A 1 497 ? 28.461 -16.796 4.826 1.00 98.00 497 GLU A C 1
ATOM 3610 O O . GLU A 1 497 ? 27.479 -17.512 5.012 1.00 98.00 497 GLU A O 1
ATOM 3615 N N . ASP A 1 498 ? 28.895 -15.937 5.749 1.00 97.25 498 ASP A N 1
ATOM 3616 C CA . ASP A 1 498 ? 28.210 -15.667 7.015 1.00 97.25 498 ASP A CA 1
ATOM 3617 C C . ASP A 1 498 ? 27.044 -14.671 6.874 1.00 97.25 498 ASP A C 1
ATOM 3619 O O . ASP A 1 498 ? 26.273 -14.492 7.818 1.00 97.25 498 ASP A O 1
ATOM 3623 N N . GLY A 1 499 ? 26.871 -14.082 5.687 1.00 97.88 499 GLY A N 1
ATOM 3624 C CA . GLY A 1 499 ? 25.875 -13.064 5.371 1.00 97.88 499 GLY A CA 1
ATOM 3625 C C . GLY A 1 499 ? 26.354 -11.629 5.597 1.00 97.88 499 GLY A C 1
ATOM 3626 O O . GLY A 1 499 ? 25.564 -10.707 5.422 1.00 97.88 499 GLY A O 1
ATOM 3627 N N . GLY A 1 500 ? 27.619 -11.417 5.979 1.00 98.12 500 GLY A N 1
ATOM 3628 C CA . GLY A 1 500 ? 28.223 -10.087 6.035 1.00 98.12 500 GLY A CA 1
ATOM 3629 C C . GLY A 1 500 ? 28.429 -9.475 4.645 1.00 98.12 500 GLY A C 1
ATOM 3630 O O . GLY A 1 500 ? 28.356 -10.166 3.630 1.00 98.12 500 GLY A O 1
ATOM 3631 N N . PHE A 1 501 ? 28.737 -8.176 4.595 1.00 98.38 501 PHE A N 1
ATOM 3632 C CA . PHE A 1 501 ? 28.897 -7.446 3.334 1.00 98.38 501 PHE A CA 1
ATOM 3633 C C . PHE A 1 501 ? 30.253 -6.757 3.190 1.00 98.38 501 PHE A C 1
ATOM 3635 O O . PHE A 1 501 ? 30.786 -6.207 4.156 1.00 98.38 501 PHE A O 1
ATOM 3642 N N . ALA A 1 502 ? 30.738 -6.672 1.950 1.00 98.06 502 ALA A N 1
ATOM 3643 C CA . ALA A 1 502 ? 31.836 -5.796 1.549 1.00 98.06 502 ALA A CA 1
ATOM 3644 C C . ALA A 1 502 ? 31.540 -5.120 0.201 1.00 98.06 502 ALA A C 1
ATOM 3646 O O . ALA A 1 502 ? 30.931 -5.716 -0.683 1.00 98.06 502 ALA A O 1
ATOM 3647 N N . LEU A 1 503 ? 31.991 -3.876 0.030 1.00 97.62 503 LEU A N 1
ATOM 3648 C CA . LEU A 1 503 ? 31.874 -3.152 -1.240 1.00 97.62 503 LEU A CA 1
ATOM 3649 C C . LEU A 1 503 ? 33.092 -3.423 -2.132 1.00 97.62 503 LEU A C 1
ATOM 3651 O O . LEU A 1 503 ? 34.231 -3.338 -1.671 1.00 97.62 503 LEU A O 1
ATOM 3655 N N . ASP A 1 504 ? 32.855 -3.691 -3.414 1.00 97.56 504 ASP A N 1
ATOM 3656 C CA . ASP A 1 504 ? 33.893 -3.849 -4.431 1.00 97.56 504 ASP A CA 1
ATOM 3657 C C . ASP A 1 504 ? 34.050 -2.571 -5.253 1.00 97.56 504 ASP A C 1
ATOM 3659 O O . ASP A 1 504 ? 33.305 -2.320 -6.195 1.00 97.56 504 ASP A O 1
ATOM 3663 N N . ALA A 1 505 ? 35.057 -1.762 -4.934 1.00 95.88 505 ALA A N 1
ATOM 3664 C CA . ALA A 1 505 ? 35.318 -0.529 -5.673 1.00 95.88 505 ALA A CA 1
ATOM 3665 C C . ALA A 1 505 ? 35.767 -0.750 -7.132 1.00 95.88 505 ALA A C 1
ATOM 3667 O O . ALA A 1 505 ? 35.787 0.209 -7.906 1.00 95.88 505 ALA A O 1
ATOM 3668 N N . ALA A 1 506 ? 36.156 -1.973 -7.515 1.00 97.06 506 ALA A N 1
ATOM 3669 C CA . ALA A 1 506 ? 36.581 -2.299 -8.874 1.00 97.06 506 ALA A CA 1
ATOM 3670 C C . ALA A 1 506 ? 35.427 -2.780 -9.770 1.00 97.06 506 ALA A C 1
ATOM 3672 O O . ALA A 1 506 ? 35.602 -2.870 -10.987 1.00 97.06 506 ALA A O 1
ATOM 3673 N N . ARG A 1 507 ? 34.258 -3.084 -9.193 1.00 97.56 507 ARG A N 1
ATOM 3674 C CA . ARG A 1 507 ? 33.089 -3.615 -9.902 1.00 97.56 507 ARG A CA 1
ATOM 3675 C C . ARG A 1 507 ? 31.845 -2.791 -9.600 1.00 97.56 507 ARG A C 1
ATOM 3677 O O . ARG A 1 507 ? 31.680 -2.266 -8.508 1.00 97.56 507 ARG A O 1
ATOM 3684 N N . THR A 1 508 ? 30.935 -2.715 -10.560 1.00 96.69 508 THR A N 1
ATOM 3685 C CA . THR A 1 508 ? 29.627 -2.075 -10.366 1.00 96.69 508 THR A CA 1
ATOM 3686 C C . THR A 1 508 ? 28.543 -3.126 -10.240 1.00 96.69 508 THR A C 1
ATOM 3688 O O . THR A 1 508 ? 28.724 -4.270 -10.671 1.00 96.69 508 THR A O 1
ATOM 3691 N N . LEU A 1 509 ? 27.395 -2.740 -9.695 1.00 92.88 509 LEU A N 1
ATOM 3692 C CA . LEU A 1 509 ? 26.243 -3.628 -9.617 1.00 92.88 509 LEU A CA 1
ATOM 3693 C C . LEU A 1 509 ? 25.803 -4.136 -11.008 1.00 92.88 509 LEU A C 1
ATOM 3695 O O . LEU A 1 509 ? 25.551 -5.329 -11.156 1.00 92.88 509 LEU A O 1
ATOM 3699 N N . ALA A 1 510 ? 25.834 -3.298 -12.056 1.00 93.50 510 ALA A N 1
ATOM 3700 C CA . ALA A 1 510 ? 25.535 -3.733 -13.427 1.00 93.50 510 ALA A CA 1
ATOM 3701 C C . ALA A 1 510 ? 26.550 -4.731 -14.017 1.00 93.50 510 ALA A C 1
ATOM 3703 O O . ALA A 1 510 ? 26.260 -5.354 -15.035 1.00 93.50 510 ALA A O 1
ATOM 3704 N N . SER A 1 511 ? 27.736 -4.882 -13.413 1.00 95.31 511 SER A N 1
ATOM 3705 C CA . SER A 1 511 ? 28.741 -5.867 -13.841 1.00 95.31 511 SER A CA 1
ATOM 3706 C C . SER A 1 511 ? 28.485 -7.275 -13.296 1.00 95.31 511 SER A C 1
ATOM 3708 O O . SER A 1 511 ? 29.283 -8.184 -13.532 1.00 95.31 511 SER A O 1
ATOM 3710 N N . TYR A 1 512 ? 27.432 -7.459 -12.498 1.00 95.69 512 TYR A N 1
ATOM 3711 C CA . TYR A 1 512 ? 27.062 -8.765 -11.982 1.00 95.69 512 TYR A CA 1
ATOM 3712 C C . TYR A 1 512 ? 26.407 -9.617 -13.072 1.00 95.69 512 TYR A C 1
ATOM 3714 O O . TYR A 1 512 ? 25.465 -9.189 -13.738 1.00 95.69 512 TYR A O 1
ATOM 3722 N N . GLU A 1 513 ? 26.916 -10.833 -13.252 1.00 96.00 513 GLU A N 1
ATOM 3723 C CA . GLU A 1 513 ? 26.323 -11.819 -14.147 1.00 96.00 513 GLU A CA 1
ATOM 3724 C C . GLU A 1 513 ? 25.271 -12.610 -13.374 1.00 96.00 513 GLU A C 1
ATOM 3726 O O . GLU A 1 513 ? 25.603 -13.418 -12.507 1.00 96.00 513 GLU A O 1
ATOM 3731 N N . VAL A 1 514 ? 24.004 -12.350 -13.691 1.00 96.69 514 VAL A N 1
ATOM 3732 C CA . VAL A 1 514 ? 22.854 -13.003 -13.059 1.00 96.69 514 VAL A CA 1
ATOM 3733 C C . VAL A 1 514 ? 22.876 -14.503 -13.341 1.00 96.69 514 VAL A C 1
ATOM 3735 O O . VAL A 1 514 ? 22.886 -14.930 -14.500 1.00 96.69 514 VAL A O 1
ATOM 3738 N N . ALA A 1 515 ? 22.855 -15.316 -12.288 1.00 97.00 515 ALA A N 1
ATOM 3739 C CA . ALA A 1 515 ? 22.843 -16.769 -12.413 1.00 97.00 515 ALA A CA 1
ATOM 3740 C C . ALA A 1 515 ? 21.449 -17.298 -12.788 1.00 97.00 515 ALA A C 1
ATOM 3742 O O . ALA A 1 515 ? 21.327 -18.191 -13.622 1.00 97.00 515 ALA A O 1
ATOM 3743 N N . ILE A 1 516 ? 20.408 -16.724 -12.195 1.00 96.38 516 ILE A N 1
ATOM 3744 C CA . ILE A 1 516 ? 19.009 -17.141 -12.267 1.00 96.38 516 ILE A CA 1
ATOM 3745 C C . ILE A 1 516 ? 18.106 -15.920 -12.483 1.00 96.38 516 ILE A C 1
ATOM 3747 O O . ILE A 1 516 ? 17.441 -15.811 -13.522 1.00 96.38 516 ILE A O 1
ATOM 3751 N N . GLY A 1 517 ? 18.096 -14.962 -11.552 1.00 94.56 517 GLY A N 1
ATOM 3752 C CA . GLY A 1 517 ? 17.192 -13.827 -11.664 1.00 94.56 517 GLY A CA 1
ATOM 3753 C C . GLY A 1 517 ? 17.365 -12.667 -10.701 1.00 94.56 517 GLY A C 1
ATOM 3754 O O . GLY A 1 517 ? 18.360 -12.527 -9.995 1.00 94.56 517 GLY A O 1
ATOM 3755 N N . ARG A 1 518 ? 16.376 -11.770 -10.736 1.00 91.31 518 ARG A N 1
ATOM 3756 C CA . ARG A 1 518 ? 16.475 -10.418 -10.166 1.00 91.31 518 ARG A CA 1
ATOM 3757 C C . ARG A 1 518 ? 16.715 -10.386 -8.663 1.00 91.31 518 ARG A C 1
ATOM 3759 O O . ARG A 1 518 ? 17.348 -9.469 -8.164 1.00 91.31 518 ARG A O 1
ATOM 3766 N N . GLN A 1 519 ? 16.240 -11.393 -7.941 1.00 92.44 519 GLN A N 1
ATOM 3767 C CA . GLN A 1 519 ? 16.326 -11.421 -6.482 1.00 92.44 519 GLN A CA 1
ATOM 3768 C C . GLN A 1 519 ? 17.755 -11.687 -5.971 1.00 92.44 519 GLN A C 1
ATOM 3770 O O . GLN A 1 519 ? 18.006 -11.571 -4.773 1.00 92.44 519 GLN A O 1
ATOM 3775 N N . GLU A 1 520 ? 18.717 -11.941 -6.869 1.00 95.50 520 GLU A N 1
ATOM 3776 C CA . GLU A 1 520 ? 20.172 -11.869 -6.622 1.00 95.50 520 GLU A CA 1
ATOM 3777 C C . GLU A 1 520 ? 20.642 -10.484 -6.179 1.00 95.50 520 GLU A C 1
ATOM 3779 O O . GLU A 1 520 ? 21.649 -10.368 -5.478 1.00 95.50 520 GLU A O 1
ATOM 3784 N N . PHE A 1 521 ? 19.880 -9.442 -6.509 1.00 94.25 521 PHE A N 1
ATOM 3785 C CA . PHE A 1 521 ? 20.175 -8.072 -6.112 1.00 94.25 521 PHE A CA 1
ATOM 3786 C C . PHE A 1 521 ? 19.625 -7.703 -4.724 1.00 94.25 521 PHE A C 1
ATOM 3788 O O . PHE A 1 521 ? 20.063 -6.690 -4.184 1.00 94.25 521 PHE A O 1
ATOM 3795 N N . ASN A 1 522 ? 18.838 -8.573 -4.064 1.00 92.44 522 ASN A N 1
ATOM 3796 C CA . ASN A 1 522 ? 18.334 -8.364 -2.692 1.00 92.44 522 ASN A CA 1
ATOM 3797 C C . ASN A 1 522 ? 19.442 -8.078 -1.658 1.00 92.44 522 ASN A C 1
ATOM 3799 O O . ASN A 1 522 ? 19.180 -7.498 -0.601 1.00 92.44 522 ASN A O 1
ATOM 3803 N N . GLY A 1 523 ? 20.692 -8.472 -1.941 1.00 94.44 523 GLY A N 1
ATOM 3804 C CA . GLY A 1 523 ? 21.851 -8.090 -1.128 1.00 94.44 523 GLY A CA 1
ATOM 3805 C C . GLY A 1 523 ? 21.993 -6.570 -0.973 1.00 94.44 523 GLY A C 1
ATOM 3806 O O . GLY A 1 523 ? 22.473 -6.103 0.055 1.00 94.44 523 GLY A O 1
ATOM 3807 N N . GLN A 1 524 ? 21.509 -5.795 -1.945 1.00 94.31 524 GLN A N 1
ATOM 3808 C CA . GLN A 1 524 ? 21.428 -4.343 -1.879 1.00 94.31 524 GLN A CA 1
ATOM 3809 C C . GLN A 1 524 ? 20.448 -3.863 -0.803 1.00 94.31 524 GLN A C 1
ATOM 3811 O O . GLN A 1 524 ? 20.843 -3.085 0.066 1.00 94.31 524 GLN A O 1
ATOM 3816 N N . ALA A 1 525 ? 19.208 -4.356 -0.819 1.00 94.31 525 ALA A N 1
ATOM 3817 C CA . ALA A 1 525 ? 18.204 -4.009 0.184 1.00 94.31 525 ALA A CA 1
ATOM 3818 C C . ALA A 1 525 ? 18.654 -4.411 1.600 1.00 94.31 525 ALA A C 1
ATOM 3820 O O . ALA A 1 525 ? 18.515 -3.639 2.547 1.00 94.31 525 ALA A O 1
ATOM 3821 N N . ALA A 1 526 ? 19.259 -5.594 1.746 1.00 96.31 526 ALA A N 1
ATOM 3822 C CA . ALA A 1 526 ? 19.793 -6.072 3.020 1.00 96.31 526 ALA A CA 1
ATOM 3823 C C . ALA A 1 526 ? 20.992 -5.237 3.519 1.00 96.31 526 ALA A C 1
ATOM 3825 O O . ALA A 1 526 ? 21.077 -4.924 4.711 1.00 96.31 526 ALA A O 1
ATOM 3826 N N . TYR A 1 527 ? 21.894 -4.832 2.617 1.00 97.44 527 TYR A N 1
ATOM 3827 C CA . TYR A 1 527 ? 22.995 -3.920 2.933 1.00 97.44 527 TYR A CA 1
ATOM 3828 C C . TYR A 1 527 ? 22.472 -2.573 3.439 1.00 97.44 527 TYR A C 1
ATOM 3830 O O . TYR A 1 527 ? 22.911 -2.097 4.488 1.00 97.44 527 TYR A O 1
ATOM 3838 N N . ASP A 1 528 ? 21.505 -1.982 2.734 1.00 96.75 528 ASP A N 1
ATOM 3839 C CA . ASP A 1 528 ? 20.936 -0.685 3.100 1.00 96.75 528 ASP A CA 1
ATOM 3840 C C . ASP A 1 528 ? 20.129 -0.761 4.400 1.00 96.75 528 ASP A C 1
ATOM 3842 O O . ASP A 1 528 ? 20.211 0.153 5.216 1.00 96.75 528 ASP A O 1
ATOM 3846 N N . ALA A 1 529 ? 19.418 -1.864 4.648 1.00 96.94 529 ALA A N 1
ATOM 3847 C CA . ALA A 1 529 ? 18.720 -2.092 5.909 1.00 96.94 529 ALA A CA 1
ATOM 3848 C C . ALA A 1 529 ? 19.685 -2.099 7.105 1.00 96.94 529 ALA A C 1
ATOM 3850 O O . ALA A 1 529 ? 19.422 -1.448 8.119 1.00 96.94 529 ALA A O 1
ATOM 3851 N N . ALA A 1 530 ? 20.834 -2.778 6.986 1.00 98.06 530 ALA A N 1
ATOM 3852 C CA . ALA A 1 530 ? 21.877 -2.704 8.009 1.00 98.06 530 ALA A CA 1
ATOM 3853 C C . ALA A 1 530 ? 22.464 -1.295 8.122 1.00 98.06 530 ALA A C 1
ATOM 3855 O O . ALA A 1 530 ? 22.534 -0.767 9.226 1.00 98.06 530 ALA A O 1
ATOM 3856 N N . ALA A 1 531 ? 22.850 -0.664 7.011 1.00 97.88 531 ALA A N 1
ATOM 3857 C CA . ALA A 1 531 ? 23.438 0.675 7.036 1.00 97.88 531 ALA A CA 1
ATOM 3858 C C . ALA A 1 531 ? 22.494 1.711 7.675 1.00 97.88 531 ALA A C 1
ATOM 3860 O O . ALA A 1 531 ? 22.914 2.486 8.535 1.00 97.88 531 ALA A O 1
ATOM 3861 N N . GLY A 1 532 ? 21.212 1.688 7.308 1.00 97.69 532 GLY A N 1
ATOM 3862 C CA . GLY A 1 532 ? 20.183 2.565 7.855 1.00 97.69 532 GLY A CA 1
ATOM 3863 C C . GLY A 1 532 ? 19.920 2.311 9.334 1.00 97.69 532 GLY A C 1
ATOM 3864 O O . GLY A 1 532 ? 19.836 3.266 10.108 1.00 97.69 532 GLY A O 1
ATOM 3865 N N . PHE A 1 533 ? 19.849 1.044 9.752 1.00 98.25 533 PHE A N 1
ATOM 3866 C CA . PHE A 1 533 ? 19.679 0.689 11.160 1.00 98.25 533 PHE A CA 1
ATOM 3867 C C . PHE A 1 533 ? 20.869 1.142 12.016 1.00 98.25 533 PHE A C 1
ATOM 3869 O O . PHE A 1 533 ? 20.690 1.785 13.049 1.00 98.25 533 PHE A O 1
ATOM 3876 N N . GLU A 1 534 ? 22.089 0.885 11.556 1.00 97.88 534 GLU A N 1
ATOM 3877 C CA . GLU A 1 534 ? 23.321 1.291 12.235 1.00 97.88 534 GLU A CA 1
ATOM 3878 C C . GLU A 1 534 ? 23.429 2.815 12.347 1.00 97.88 534 GLU A C 1
ATOM 3880 O O . GLU A 1 534 ? 23.756 3.355 13.407 1.00 97.88 534 GLU A O 1
ATOM 3885 N N . HIS A 1 535 ? 23.089 3.526 11.269 1.00 97.94 535 HIS A N 1
ATOM 3886 C CA . HIS A 1 535 ? 23.053 4.982 11.256 1.00 97.94 535 HIS A CA 1
ATOM 3887 C C . HIS A 1 535 ? 21.991 5.540 12.210 1.00 97.94 535 HIS A C 1
ATOM 3889 O O . HIS A 1 535 ? 22.245 6.535 12.894 1.00 97.94 535 HIS A O 1
ATOM 3895 N N . LEU A 1 536 ? 20.808 4.919 12.281 1.00 97.44 536 LEU A N 1
ATOM 3896 C CA . LEU A 1 536 ? 19.761 5.293 13.230 1.00 97.44 536 LEU A CA 1
ATOM 3897 C C . LEU A 1 536 ? 20.277 5.198 14.669 1.00 97.44 536 LEU A C 1
ATOM 3899 O O . LEU A 1 536 ? 20.181 6.183 15.400 1.00 97.44 536 LEU A O 1
ATOM 3903 N N . LEU A 1 537 ? 20.868 4.064 15.055 1.00 96.62 537 LEU A N 1
ATOM 3904 C CA . LEU A 1 537 ? 21.380 3.854 16.412 1.00 96.62 537 LEU A CA 1
ATOM 3905 C C . LEU A 1 537 ? 22.525 4.812 16.762 1.00 96.62 537 LEU A C 1
ATOM 3907 O O . LEU A 1 537 ? 22.555 5.364 17.860 1.00 96.62 537 LEU A O 1
ATOM 3911 N N . ALA A 1 538 ? 23.451 5.047 15.829 1.00 96.88 538 ALA A N 1
ATOM 3912 C CA . ALA A 1 538 ? 24.600 5.919 16.063 1.00 96.88 538 ALA A CA 1
ATOM 3913 C C . ALA A 1 538 ? 24.214 7.397 16.251 1.00 96.88 538 ALA A C 1
ATOM 3915 O O . ALA A 1 538 ? 24.877 8.112 17.002 1.00 96.88 538 ALA A O 1
ATOM 3916 N N . ASN A 1 539 ? 23.153 7.859 15.581 1.00 96.38 539 ASN A N 1
ATOM 3917 C CA . ASN A 1 539 ? 22.769 9.275 15.564 1.00 96.38 539 ASN A CA 1
ATOM 3918 C C . ASN A 1 539 ? 21.585 9.613 16.478 1.00 96.38 539 ASN A C 1
ATOM 3920 O O . ASN A 1 539 ? 21.265 10.789 16.645 1.00 96.38 539 ASN A O 1
ATOM 3924 N N . ASN A 1 540 ? 20.938 8.616 17.085 1.00 95.00 540 ASN A N 1
ATOM 3925 C CA . ASN A 1 540 ? 19.757 8.824 17.918 1.00 95.00 540 ASN A CA 1
ATOM 3926 C C . ASN A 1 540 ? 19.940 8.146 19.281 1.00 95.00 540 ASN A C 1
ATOM 3928 O O . ASN A 1 540 ? 19.382 7.076 19.517 1.00 95.00 540 ASN A O 1
ATOM 3932 N N . PRO A 1 541 ? 20.673 8.780 20.220 1.00 93.56 541 PRO A N 1
ATOM 3933 C CA . PRO A 1 541 ? 20.939 8.208 21.545 1.00 93.56 541 PRO A CA 1
ATOM 3934 C C . PRO A 1 541 ? 19.674 8.023 22.400 1.00 93.56 541 PRO A C 1
ATOM 3936 O O . PRO A 1 541 ? 19.718 7.356 23.428 1.00 93.56 541 PRO A O 1
ATOM 3939 N N . ASN A 1 542 ? 18.548 8.599 21.970 1.00 92.56 542 ASN A N 1
ATOM 3940 C CA . ASN A 1 542 ? 17.239 8.427 22.594 1.00 92.56 542 ASN A CA 1
ATOM 3941 C C . ASN A 1 542 ? 16.517 7.159 22.109 1.00 92.56 542 ASN A C 1
ATOM 3943 O O . ASN A 1 542 ? 15.326 7.028 22.366 1.00 92.56 542 ASN A O 1
ATOM 3947 N N . ILE A 1 543 ? 17.173 6.260 21.373 1.00 95.62 543 ILE A N 1
ATOM 3948 C CA . ILE A 1 543 ? 16.613 4.974 20.947 1.00 95.62 543 ILE A CA 1
ATOM 3949 C C . ILE A 1 543 ? 17.249 3.841 21.751 1.00 95.62 543 ILE A C 1
ATOM 3951 O O . ILE A 1 543 ? 18.468 3.757 21.882 1.00 95.62 543 ILE A O 1
ATOM 3955 N N . ASP A 1 544 ? 16.413 2.958 22.292 1.00 96.31 544 ASP A N 1
ATOM 3956 C CA . ASP A 1 544 ? 16.845 1.753 22.989 1.00 96.31 544 ASP A CA 1
ATOM 3957 C C . ASP A 1 544 ? 17.215 0.687 21.953 1.00 96.31 544 ASP A C 1
ATOM 3959 O O . ASP A 1 544 ? 16.358 0.000 21.386 1.00 96.31 544 ASP A O 1
ATOM 3963 N N . ALA A 1 545 ? 18.519 0.539 21.720 1.00 96.88 545 ALA A N 1
ATOM 3964 C CA . ALA A 1 545 ? 19.068 -0.428 20.776 1.00 96.88 545 ALA A CA 1
ATOM 3965 C C . ALA A 1 545 ? 18.690 -1.887 21.102 1.00 96.88 545 ALA A C 1
ATOM 3967 O O . ALA A 1 545 ? 18.772 -2.750 20.230 1.00 96.88 545 ALA A O 1
ATOM 3968 N N . HIS A 1 546 ? 18.243 -2.191 22.324 1.00 96.69 546 HIS A N 1
ATOM 3969 C CA . HIS A 1 546 ? 17.867 -3.540 22.752 1.00 96.69 546 HIS A CA 1
ATOM 3970 C C . HIS A 1 546 ? 16.352 -3.761 22.843 1.00 96.69 546 HIS A C 1
ATOM 3972 O O . HIS A 1 546 ? 15.920 -4.832 23.287 1.00 96.69 546 HIS A O 1
ATOM 3978 N N . LYS A 1 547 ? 15.545 -2.793 22.390 1.00 96.75 547 LYS A N 1
ATOM 3979 C CA . LYS A 1 547 ? 14.092 -2.912 22.214 1.00 96.75 547 LYS A CA 1
ATOM 3980 C C . LYS A 1 547 ? 13.684 -2.458 20.812 1.00 96.75 547 LYS A C 1
ATOM 3982 O O . LYS A 1 547 ? 12.981 -1.466 20.628 1.00 96.75 547 LYS A O 1
ATOM 3987 N N . VAL A 1 548 ? 14.146 -3.219 19.822 1.00 98.12 548 VAL A N 1
ATOM 3988 C CA . VAL A 1 548 ? 13.901 -2.946 18.401 1.00 98.12 548 VAL A CA 1
ATOM 3989 C C . VAL A 1 548 ? 12.830 -3.887 17.857 1.00 98.12 548 VAL A C 1
ATOM 3991 O O . VAL A 1 548 ? 12.928 -5.105 17.989 1.00 98.12 548 VAL A O 1
ATOM 3994 N N . GLY A 1 549 ? 11.793 -3.331 17.250 1.00 98.31 549 GLY A N 1
ATOM 3995 C CA . GLY A 1 549 ? 10.752 -4.049 16.525 1.00 98.31 549 GLY A CA 1
ATOM 3996 C C . GLY A 1 549 ? 10.941 -3.856 15.030 1.00 98.31 549 GLY A C 1
ATOM 3997 O O . GLY A 1 549 ? 11.397 -2.806 14.586 1.00 98.31 549 GLY A O 1
ATOM 3998 N N . LEU A 1 550 ? 10.594 -4.869 14.255 1.00 98.31 550 LEU A N 1
ATOM 3999 C CA . LEU A 1 550 ? 10.698 -4.869 12.804 1.00 98.31 550 LEU A CA 1
ATOM 4000 C C . LEU A 1 550 ? 9.292 -5.040 12.233 1.00 98.31 550 LEU A C 1
ATOM 4002 O O . LEU A 1 550 ? 8.570 -5.944 12.651 1.00 98.31 550 LEU A O 1
ATOM 4006 N N . THR A 1 551 ? 8.891 -4.177 11.305 1.00 97.81 551 THR A N 1
ATOM 4007 C CA . THR A 1 551 ? 7.607 -4.287 10.611 1.00 97.81 551 THR A CA 1
ATOM 4008 C C . THR A 1 551 ? 7.765 -4.101 9.113 1.00 97.81 551 THR A C 1
ATOM 4010 O O . THR A 1 551 ? 8.611 -3.338 8.652 1.00 97.81 551 THR A O 1
ATOM 4013 N N . GLY A 1 552 ? 6.930 -4.775 8.337 1.00 95.44 552 GLY A N 1
ATOM 4014 C CA . GLY A 1 552 ? 6.895 -4.585 6.895 1.00 95.44 552 GLY A CA 1
ATOM 4015 C C . GLY A 1 552 ? 5.872 -5.479 6.224 1.00 95.44 552 GLY A C 1
ATOM 4016 O O . GLY A 1 552 ? 5.074 -6.156 6.879 1.00 95.44 552 GLY A O 1
ATOM 4017 N N . SER A 1 553 ? 5.890 -5.455 4.899 1.00 94.62 553 SER A N 1
ATOM 4018 C CA . SER A 1 553 ? 5.056 -6.324 4.076 1.00 94.62 553 SER A CA 1
ATOM 4019 C C . SER A 1 553 ? 5.733 -6.649 2.753 1.00 94.62 553 SER A C 1
ATOM 4021 O O . SER A 1 553 ? 6.604 -5.893 2.311 1.00 94.62 553 SER A O 1
ATOM 4023 N N . SER A 1 554 ? 5.342 -7.767 2.130 1.00 94.94 554 SER A N 1
ATOM 4024 C CA . SER A 1 554 ? 5.880 -8.193 0.831 1.00 94.94 554 SER A CA 1
ATOM 4025 C C . SER A 1 554 ? 7.424 -8.154 0.818 1.00 94.94 554 SER A C 1
ATOM 4027 O O . SER A 1 554 ? 8.062 -8.476 1.813 1.00 94.94 554 SER A O 1
ATOM 4029 N N . ALA A 1 555 ? 8.055 -7.684 -0.255 1.00 90.56 555 ALA A N 1
ATOM 4030 C CA . ALA A 1 555 ? 9.511 -7.619 -0.412 1.00 90.56 555 ALA A CA 1
ATOM 4031 C C . ALA A 1 555 ? 10.284 -6.917 0.732 1.00 90.56 555 ALA A C 1
ATOM 4033 O O . ALA A 1 555 ? 11.465 -7.203 0.929 1.00 90.56 555 ALA A O 1
ATOM 4034 N N . GLY A 1 556 ? 9.634 -6.062 1.537 1.00 93.12 556 GLY A N 1
ATOM 4035 C CA . GLY A 1 556 ? 10.246 -5.497 2.745 1.00 93.12 556 GLY A CA 1
ATOM 4036 C C . GLY A 1 556 ? 10.733 -6.573 3.728 1.00 93.12 556 GLY A C 1
ATOM 4037 O O . GLY A 1 556 ? 11.666 -6.334 4.493 1.00 93.12 556 GLY A O 1
ATOM 4038 N N . GLY A 1 557 ? 10.176 -7.788 3.668 1.00 93.75 557 GLY A N 1
ATOM 4039 C CA . GLY A 1 557 ? 10.602 -8.925 4.479 1.00 93.75 557 GLY A CA 1
ATOM 4040 C C . GLY A 1 557 ? 12.040 -9.374 4.282 1.00 93.75 557 GLY A C 1
ATOM 4041 O O . GLY A 1 557 ? 12.622 -9.886 5.236 1.00 93.75 557 GLY A O 1
ATOM 4042 N N . ALA A 1 558 ? 12.649 -9.156 3.112 1.00 94.31 558 ALA A N 1
ATOM 4043 C CA . ALA A 1 558 ? 14.066 -9.458 2.910 1.00 94.31 558 ALA A CA 1
ATOM 4044 C C . ALA A 1 558 ? 14.940 -8.671 3.906 1.00 94.31 558 ALA A C 1
ATOM 4046 O O . ALA A 1 558 ? 15.799 -9.248 4.577 1.00 94.31 558 ALA A O 1
ATOM 4047 N N . ALA A 1 559 ? 14.645 -7.379 4.092 1.00 96.00 559 ALA A N 1
ATOM 4048 C CA . ALA A 1 559 ? 15.305 -6.529 5.080 1.00 96.00 559 ALA A CA 1
ATOM 4049 C C . ALA A 1 559 ? 15.004 -6.975 6.523 1.00 96.00 559 ALA A C 1
ATOM 4051 O O . ALA A 1 559 ? 15.926 -7.092 7.333 1.00 96.00 559 ALA A O 1
ATOM 4052 N N . LEU A 1 560 ? 13.735 -7.276 6.844 1.00 96.44 560 LEU A N 1
ATOM 4053 C CA . LEU A 1 560 ? 13.340 -7.710 8.196 1.00 96.44 560 LEU A CA 1
ATOM 4054 C C . LEU A 1 560 ? 14.034 -9.015 8.598 1.00 96.44 560 LEU A C 1
ATOM 4056 O O . LEU A 1 560 ? 14.611 -9.105 9.681 1.00 96.44 560 LEU A O 1
ATOM 4060 N N . ASN A 1 561 ? 13.991 -10.020 7.720 1.00 97.56 561 ASN A N 1
ATOM 4061 C CA . ASN A 1 561 ? 14.592 -11.328 7.954 1.00 97.56 561 ASN A CA 1
ATOM 4062 C C . ASN A 1 561 ? 16.114 -11.224 8.076 1.00 97.56 561 ASN A C 1
ATOM 4064 O O . ASN A 1 561 ? 16.703 -11.868 8.945 1.00 97.56 561 ASN A O 1
ATOM 4068 N N . TYR A 1 562 ? 16.756 -10.398 7.245 1.00 97.88 562 TYR A N 1
ATOM 4069 C CA . TYR A 1 562 ? 18.192 -10.174 7.344 1.00 97.88 562 TYR A CA 1
ATOM 4070 C C . TYR A 1 562 ? 18.575 -9.565 8.700 1.00 97.88 562 TYR A C 1
ATOM 4072 O O . TYR A 1 562 ? 19.438 -10.112 9.392 1.00 97.88 562 TYR A O 1
ATOM 4080 N N . LEU A 1 563 ? 17.903 -8.485 9.117 1.00 98.00 563 LEU A N 1
ATOM 4081 C CA . LEU A 1 563 ? 18.184 -7.822 10.393 1.00 98.00 563 LEU A CA 1
ATOM 4082 C C . LEU A 1 563 ? 17.931 -8.734 11.598 1.00 98.00 563 LEU A C 1
ATOM 4084 O O . LEU A 1 563 ? 18.742 -8.762 12.526 1.00 98.00 563 LEU A O 1
ATOM 4088 N N . ALA A 1 564 ? 16.833 -9.491 11.573 1.00 97.75 564 ALA A N 1
ATOM 4089 C CA . ALA A 1 564 ? 16.457 -10.384 12.660 1.00 97.75 564 ALA A CA 1
ATOM 4090 C C . ALA A 1 564 ? 17.400 -11.591 12.784 1.00 97.75 564 ALA A C 1
ATOM 4092 O O . ALA A 1 564 ? 17.816 -11.935 13.887 1.00 97.75 564 ALA A O 1
ATOM 4093 N N . TRP A 1 565 ? 17.745 -12.247 11.671 1.00 97.44 565 TRP A N 1
ATOM 4094 C CA . TRP A 1 565 ? 18.320 -13.599 11.727 1.00 97.44 565 TRP A CA 1
ATOM 4095 C C . TRP A 1 565 ? 19.775 -13.700 11.279 1.00 97.44 565 TRP A C 1
ATOM 4097 O O . TRP A 1 565 ? 20.457 -14.658 11.644 1.00 97.44 565 TRP A O 1
ATOM 4107 N N . VAL A 1 566 ? 20.253 -12.755 10.471 1.00 97.94 566 VAL A N 1
ATOM 4108 C CA . VAL A 1 566 ? 21.604 -12.804 9.897 1.00 97.94 566 VAL A CA 1
ATOM 4109 C C . VAL A 1 566 ? 22.472 -11.719 10.513 1.00 97.94 566 VAL A C 1
ATOM 4111 O O . VAL A 1 566 ? 23.425 -12.048 11.212 1.00 97.94 566 VAL A O 1
ATOM 4114 N N . TRP A 1 567 ? 22.107 -10.443 10.348 1.00 98.00 567 TRP A N 1
ATOM 4115 C CA . TRP A 1 567 ? 22.872 -9.313 10.882 1.00 98.00 567 TRP A CA 1
ATOM 4116 C C . TRP A 1 567 ? 23.096 -9.441 12.391 1.00 98.00 567 TRP A C 1
ATOM 4118 O O . TRP A 1 567 ? 24.219 -9.269 12.857 1.00 98.00 567 TRP A O 1
ATOM 4128 N N . HIS A 1 568 ? 22.057 -9.795 13.154 1.00 97.25 568 HIS A N 1
ATOM 4129 C CA . HIS A 1 568 ? 22.153 -9.940 14.609 1.00 97.25 568 HIS A CA 1
ATOM 4130 C C . HIS A 1 568 ? 23.099 -11.079 15.032 1.00 97.25 568 HIS A C 1
ATOM 4132 O O . HIS A 1 568 ? 23.762 -10.984 16.064 1.00 97.25 568 HIS A O 1
ATOM 4138 N N . ALA A 1 569 ? 23.199 -12.135 14.217 1.00 96.69 569 ALA A N 1
ATOM 4139 C CA . ALA A 1 569 ? 24.075 -13.277 14.464 1.00 96.69 569 ALA A CA 1
ATOM 4140 C C . ALA A 1 569 ? 25.548 -13.011 14.098 1.00 96.69 569 ALA A C 1
ATOM 4142 O O . ALA A 1 569 ? 26.417 -13.790 14.496 1.00 96.69 569 ALA A O 1
ATOM 4143 N N . LEU A 1 570 ? 25.846 -11.936 13.356 1.00 96.94 570 LEU A N 1
ATOM 4144 C CA . LEU A 1 570 ? 27.222 -11.581 13.013 1.00 96.94 570 LEU A CA 1
ATOM 4145 C C . LEU A 1 570 ? 28.023 -11.186 14.271 1.00 96.94 570 LEU A C 1
ATOM 4147 O O . LEU A 1 570 ? 27.468 -10.602 15.212 1.00 96.94 570 LEU A O 1
ATOM 4151 N N . PRO A 1 571 ? 29.340 -11.470 14.307 1.00 96.62 571 PRO A N 1
ATOM 4152 C CA . PRO A 1 571 ? 30.173 -11.201 15.475 1.00 96.62 571 PRO A CA 1
ATOM 4153 C C . PRO A 1 571 ? 30.071 -9.754 15.977 1.00 96.62 571 PRO A C 1
ATOM 4155 O O . PRO A 1 571 ? 30.362 -8.803 15.258 1.00 96.62 571 PRO A O 1
ATOM 4158 N N . GLY A 1 572 ? 29.686 -9.595 17.246 1.00 95.31 572 GLY A N 1
ATOM 4159 C CA . GLY A 1 572 ? 29.594 -8.300 17.927 1.00 95.31 572 GLY A CA 1
ATOM 4160 C C . GLY A 1 572 ? 28.247 -7.581 17.801 1.00 95.31 572 GLY A C 1
ATOM 4161 O O . GLY A 1 572 ? 27.965 -6.722 18.635 1.00 95.31 572 GLY A O 1
ATOM 4162 N N . ASN A 1 573 ? 27.380 -7.944 16.852 1.00 96.81 573 ASN A N 1
ATOM 4163 C CA . ASN A 1 573 ? 26.128 -7.212 16.622 1.00 96.81 573 ASN A CA 1
ATOM 4164 C C . ASN A 1 573 ? 25.080 -7.437 17.715 1.00 96.81 573 ASN A C 1
ATOM 4166 O O . ASN A 1 573 ? 24.474 -6.468 18.169 1.00 96.81 573 ASN A O 1
ATOM 4170 N N . ALA A 1 574 ? 24.945 -8.661 18.233 1.00 95.00 574 ALA A N 1
ATOM 4171 C CA . ALA A 1 574 ? 24.035 -8.956 19.346 1.00 95.00 574 ALA A CA 1
ATOM 4172 C C . ALA A 1 574 ? 24.314 -8.128 20.617 1.00 95.00 574 ALA A C 1
ATOM 4174 O O . ALA A 1 574 ? 23.404 -7.837 21.393 1.00 95.00 574 ALA A O 1
ATOM 4175 N N . ALA A 1 575 ? 25.571 -7.720 20.832 1.00 94.94 575 ALA A N 1
ATOM 4176 C CA . ALA A 1 575 ? 25.950 -6.853 21.947 1.00 94.94 575 ALA A CA 1
ATOM 4177 C C . ALA A 1 575 ? 25.619 -5.372 21.698 1.00 94.94 575 ALA A C 1
ATOM 4179 O O . ALA A 1 575 ? 25.566 -4.597 22.648 1.00 94.94 575 ALA A O 1
ATOM 4180 N N . ARG A 1 576 ? 25.422 -4.972 20.437 1.00 95.50 576 ARG A N 1
ATOM 4181 C CA . ARG A 1 576 ? 25.183 -3.583 20.020 1.00 95.50 576 ARG A CA 1
ATOM 4182 C C . ARG A 1 576 ? 23.700 -3.262 19.906 1.00 95.50 576 ARG A C 1
ATOM 4184 O O . ARG A 1 576 ? 23.301 -2.156 20.247 1.00 95.50 576 ARG A O 1
ATOM 4191 N N . ALA A 1 577 ? 22.902 -4.212 19.425 1.00 96.69 577 ALA A N 1
ATOM 4192 C CA . ALA A 1 577 ? 21.460 -4.067 19.320 1.00 96.69 577 ALA A CA 1
ATOM 4193 C C . ALA A 1 577 ? 20.768 -5.429 19.383 1.00 96.69 577 ALA A C 1
ATOM 4195 O O . ALA A 1 577 ? 21.361 -6.455 19.054 1.00 96.69 577 ALA A O 1
ATOM 4196 N N . THR A 1 578 ? 19.497 -5.450 19.779 1.00 96.88 578 THR A N 1
ATOM 4197 C CA . THR A 1 578 ? 18.723 -6.690 19.879 1.00 96.88 578 THR A CA 1
ATOM 4198 C C . THR A 1 578 ? 17.295 -6.489 19.376 1.00 96.88 578 THR A C 1
ATOM 4200 O O . THR A 1 578 ? 16.456 -5.950 20.106 1.00 96.88 578 THR A O 1
ATOM 4203 N N . PRO A 1 579 ? 16.983 -6.952 18.151 1.00 97.56 579 PRO A N 1
ATOM 4204 C CA . PRO A 1 579 ? 15.606 -7.059 17.688 1.00 97.56 579 PRO A CA 1
ATOM 4205 C C . PRO A 1 579 ? 14.794 -7.997 18.596 1.00 97.56 579 PRO A C 1
ATOM 4207 O O . PRO A 1 579 ? 15.284 -9.047 19.008 1.00 97.56 579 PRO A O 1
ATOM 4210 N N . ARG A 1 580 ? 13.567 -7.606 18.943 1.00 97.88 580 ARG A N 1
ATOM 4211 C CA . ARG A 1 580 ? 12.674 -8.314 19.882 1.00 97.88 580 ARG A CA 1
ATOM 4212 C C . ARG A 1 580 ? 11.386 -8.798 19.240 1.00 97.88 580 ARG A C 1
ATOM 4214 O O . ARG A 1 580 ? 10.755 -9.713 19.767 1.00 97.88 580 ARG A O 1
ATOM 4221 N N . ALA A 1 581 ? 10.976 -8.173 18.145 1.00 98.31 581 ALA A N 1
ATOM 4222 C CA . ALA A 1 581 ? 9.754 -8.534 17.456 1.00 98.31 581 ALA A CA 1
ATOM 4223 C C . ALA A 1 581 ? 9.856 -8.331 15.952 1.00 98.31 581 ALA A C 1
ATOM 4225 O O . ALA A 1 581 ? 10.543 -7.422 15.487 1.00 98.31 581 ALA A O 1
ATOM 4226 N N . LEU A 1 582 ? 9.106 -9.149 15.223 1.00 98.38 582 LEU A N 1
ATOM 4227 C CA . LEU A 1 582 ? 8.871 -9.044 13.793 1.00 98.38 582 LEU A CA 1
ATOM 4228 C C . LEU A 1 582 ? 7.364 -9.156 13.548 1.00 98.38 582 LEU A C 1
ATOM 4230 O O . LEU A 1 582 ? 6.762 -10.163 13.909 1.00 98.38 582 LEU A O 1
ATOM 4234 N N . VAL A 1 583 ? 6.768 -8.128 12.949 1.00 98.38 583 VAL A N 1
ATOM 4235 C CA . VAL A 1 583 ? 5.386 -8.129 12.450 1.00 98.38 583 VAL A CA 1
ATOM 4236 C C . VAL A 1 583 ? 5.444 -8.059 10.932 1.00 98.38 583 VAL A C 1
ATOM 4238 O O . VAL A 1 583 ? 6.020 -7.129 10.374 1.00 98.38 583 VAL A O 1
ATOM 4241 N N . TYR A 1 584 ? 4.873 -9.042 10.247 1.00 97.88 584 TYR A N 1
ATOM 4242 C CA . TYR A 1 584 ? 5.036 -9.161 8.805 1.00 97.88 584 TYR A CA 1
ATOM 4243 C C . TYR A 1 584 ? 3.743 -9.617 8.134 1.00 97.88 584 TYR A C 1
ATOM 4245 O O . TYR A 1 584 ? 3.216 -10.689 8.419 1.00 97.88 584 TYR A O 1
ATOM 4253 N N . THR A 1 585 ? 3.208 -8.779 7.251 1.00 96.50 585 THR A N 1
ATOM 4254 C CA . THR A 1 585 ? 1.995 -9.084 6.475 1.00 96.50 585 THR A CA 1
ATOM 4255 C C . THR A 1 585 ? 2.353 -9.381 5.024 1.00 96.50 585 THR A C 1
ATOM 4257 O O . THR A 1 585 ? 3.364 -8.881 4.533 1.00 96.50 585 THR A O 1
ATOM 4260 N N . MET A 1 586 ? 1.559 -10.199 4.326 1.00 95.94 586 MET A N 1
ATOM 4261 C CA . MET A 1 586 ? 1.903 -10.652 2.962 1.00 95.94 586 MET A CA 1
ATOM 4262 C C . MET A 1 586 ? 3.320 -11.242 2.921 1.00 95.94 586 MET A C 1
ATOM 4264 O O . MET A 1 586 ? 4.161 -10.888 2.093 1.00 95.94 586 MET A O 1
ATOM 4268 N N . ALA A 1 587 ? 3.611 -12.060 3.924 1.00 96.88 587 ALA A N 1
ATOM 4269 C CA . ALA A 1 587 ? 4.938 -12.513 4.244 1.00 96.88 587 ALA A CA 1
ATOM 4270 C C . ALA A 1 587 ? 5.479 -13.516 3.230 1.00 96.88 587 ALA A C 1
ATOM 4272 O O . ALA A 1 587 ? 4.752 -14.366 2.720 1.00 96.88 587 ALA A O 1
ATOM 4273 N N . GLN A 1 588 ? 6.786 -13.424 3.023 1.00 96.06 588 GLN A N 1
ATOM 4274 C CA . GLN A 1 588 ? 7.624 -14.281 2.190 1.00 96.06 588 GLN A CA 1
ATOM 4275 C C . GLN A 1 588 ? 8.701 -14.866 3.095 1.00 96.06 588 GLN A C 1
ATOM 4277 O O . GLN A 1 588 ? 9.452 -14.102 3.711 1.00 96.06 588 GLN A O 1
ATOM 4282 N N . LEU A 1 589 ? 8.725 -16.192 3.254 1.00 96.88 589 LEU A N 1
ATOM 4283 C CA . LEU A 1 589 ? 9.633 -16.830 4.205 1.00 96.88 589 LEU A CA 1
ATOM 4284 C C . LEU A 1 589 ? 11.034 -16.940 3.626 1.00 96.88 589 LEU A C 1
ATOM 4286 O O . LEU A 1 589 ? 11.966 -16.383 4.203 1.00 96.88 589 LEU A O 1
ATOM 4290 N N . ASN A 1 590 ? 11.191 -17.646 2.509 1.00 97.38 590 ASN A N 1
ATOM 4291 C CA . ASN A 1 590 ? 12.472 -17.732 1.833 1.00 97.38 590 ASN A CA 1
ATOM 4292 C C . ASN A 1 590 ? 12.441 -16.944 0.530 1.00 97.38 590 ASN A C 1
ATOM 4294 O O . ASN A 1 590 ? 11.388 -16.600 0.009 1.00 97.38 590 ASN A O 1
ATOM 4298 N N . TYR A 1 591 ? 13.631 -16.663 0.020 1.00 95.88 591 TYR A N 1
ATOM 4299 C CA . TYR A 1 591 ? 13.827 -16.106 -1.307 1.00 95.88 591 TYR A CA 1
ATOM 4300 C C . TYR A 1 591 ? 14.642 -17.095 -2.161 1.00 95.88 591 TYR A C 1
ATOM 4302 O O . TYR A 1 591 ? 15.351 -17.952 -1.621 1.00 95.88 591 TYR A O 1
ATOM 4310 N N . PRO A 1 592 ? 14.573 -16.983 -3.490 1.00 94.81 592 PRO A N 1
ATOM 4311 C CA . PRO A 1 592 ? 13.637 -16.156 -4.244 1.00 94.81 592 PRO A CA 1
ATOM 4312 C C . PRO A 1 592 ? 12.183 -16.689 -4.232 1.00 94.81 592 PRO A C 1
ATOM 4314 O O . PRO A 1 592 ? 11.971 -17.890 -4.097 1.00 94.81 592 PRO A O 1
ATOM 4317 N N . VAL A 1 593 ? 11.205 -15.788 -4.372 1.00 92.06 593 VAL A N 1
ATOM 4318 C CA . VAL A 1 593 ? 9.744 -16.044 -4.479 1.00 92.06 593 VAL A CA 1
ATOM 4319 C C . VAL A 1 593 ? 9.177 -15.744 -5.870 1.00 92.06 593 VAL A C 1
ATOM 4321 O O . VAL A 1 593 ? 8.092 -16.182 -6.221 1.00 92.06 593 VAL A O 1
ATOM 4324 N N . GLU A 1 594 ? 9.913 -14.990 -6.674 1.00 90.81 594 GLU A N 1
ATOM 4325 C CA . GLU A 1 594 ? 9.708 -14.867 -8.118 1.00 90.81 594 GLU A CA 1
ATOM 4326 C C . GLU A 1 594 ? 10.960 -15.485 -8.717 1.00 90.81 594 GLU A C 1
ATOM 4328 O O . GLU A 1 594 ? 12.025 -15.241 -8.163 1.00 90.81 594 GLU A O 1
ATOM 4333 N N . ASN A 1 595 ? 10.876 -16.319 -9.755 1.00 95.00 595 ASN A N 1
ATOM 4334 C CA . ASN A 1 595 ? 11.898 -17.344 -10.018 1.00 95.00 595 ASN A CA 1
ATOM 4335 C C . ASN A 1 595 ? 12.161 -18.244 -8.794 1.00 95.00 595 ASN A C 1
ATOM 4337 O O . ASN A 1 595 ? 13.309 -18.447 -8.397 1.00 95.00 595 ASN A O 1
ATOM 4341 N N . THR A 1 596 ? 11.078 -18.744 -8.192 1.00 96.94 596 THR A N 1
ATOM 4342 C CA . THR A 1 596 ? 11.057 -19.557 -6.968 1.00 96.94 596 THR A CA 1
ATOM 4343 C C . THR A 1 596 ? 11.980 -20.767 -7.083 1.00 96.94 596 THR A C 1
ATOM 4345 O O . THR A 1 596 ? 11.947 -21.492 -8.080 1.00 96.94 596 THR A O 1
ATOM 4348 N N . LEU A 1 597 ? 12.778 -21.008 -6.040 1.00 97.62 597 LEU A N 1
ATOM 4349 C CA . LEU A 1 597 ? 13.773 -22.085 -5.994 1.00 97.62 597 LEU A CA 1
ATOM 4350 C C . LEU A 1 597 ? 13.482 -23.116 -4.896 1.00 97.62 597 LEU A C 1
ATOM 4352 O O . LEU A 1 597 ? 12.530 -23.003 -4.129 1.00 97.62 597 LEU A O 1
ATOM 4356 N N . ASP A 1 598 ? 14.319 -24.146 -4.842 1.00 97.00 598 ASP A N 1
ATOM 4357 C CA . ASP A 1 598 ? 14.158 -25.395 -4.105 1.00 97.00 598 ASP A CA 1
ATOM 4358 C C . ASP A 1 598 ? 13.754 -25.226 -2.640 1.00 97.00 598 ASP A C 1
ATOM 4360 O O . ASP A 1 598 ? 12.909 -25.971 -2.146 1.00 97.00 598 ASP A O 1
ATOM 4364 N N . VAL A 1 599 ? 14.335 -24.255 -1.933 1.00 97.25 599 VAL A N 1
ATOM 4365 C CA . VAL A 1 599 ? 14.035 -24.039 -0.510 1.00 97.25 599 VAL A CA 1
ATOM 4366 C C . VAL A 1 599 ? 12.630 -23.493 -0.304 1.00 97.25 599 VAL A C 1
ATOM 4368 O O . VAL A 1 599 ? 11.958 -23.916 0.634 1.00 97.25 599 VAL A O 1
ATOM 4371 N N . GLU A 1 600 ? 12.173 -22.607 -1.183 1.00 97.38 600 GLU A N 1
ATOM 4372 C CA . GLU A 1 600 ? 10.806 -22.101 -1.125 1.00 97.38 600 GLU A CA 1
ATOM 4373 C C . GLU A 1 600 ? 9.822 -23.132 -1.689 1.00 97.38 600 GLU A C 1
ATOM 4375 O O . GLU A 1 600 ? 8.803 -23.394 -1.064 1.00 97.38 600 GLU A O 1
ATOM 4380 N N . TRP A 1 601 ? 10.153 -23.856 -2.764 1.00 98.12 601 TRP A N 1
ATOM 4381 C CA . TRP A 1 601 ? 9.331 -24.988 -3.218 1.00 98.12 601 TRP A CA 1
ATOM 4382 C C . TRP A 1 601 ? 9.178 -26.080 -2.159 1.00 98.12 601 TRP A C 1
ATOM 4384 O O . TRP A 1 601 ? 8.144 -26.741 -2.101 1.00 98.12 601 TRP A O 1
ATOM 4394 N N . ARG A 1 602 ? 10.160 -26.249 -1.270 1.00 98.00 602 ARG A N 1
ATOM 4395 C CA . ARG A 1 602 ? 10.037 -27.172 -0.139 1.00 98.00 602 ARG A CA 1
ATOM 4396 C C . ARG A 1 602 ? 8.995 -26.717 0.878 1.00 98.00 602 ARG A C 1
ATOM 4398 O O . ARG A 1 602 ? 8.346 -27.574 1.460 1.00 98.00 602 ARG A O 1
ATOM 4405 N N . VAL A 1 603 ? 8.781 -25.410 1.044 1.00 97.06 603 VAL A N 1
ATOM 4406 C CA . VAL A 1 603 ? 7.672 -24.891 1.861 1.00 97.06 603 VAL A CA 1
ATOM 4407 C C . VAL A 1 603 ? 6.330 -25.378 1.312 1.00 97.06 603 VAL A C 1
ATOM 4409 O O . VAL A 1 603 ? 5.490 -25.844 2.076 1.00 97.06 603 VAL A O 1
ATOM 4412 N N . TRP A 1 604 ? 6.156 -25.344 -0.010 1.00 97.62 604 TRP A N 1
ATOM 4413 C CA . TRP A 1 604 ? 4.975 -25.903 -0.668 1.00 97.62 604 TRP A CA 1
ATOM 4414 C C . TRP A 1 604 ? 4.915 -27.430 -0.530 1.00 97.62 604 TRP A C 1
ATOM 4416 O O . TRP A 1 604 ? 3.879 -27.977 -0.163 1.00 97.62 604 TRP A O 1
ATOM 4426 N N . ALA A 1 605 ? 6.023 -28.137 -0.761 1.00 97.50 605 ALA A N 1
ATOM 4427 C CA . ALA A 1 605 ? 6.060 -29.599 -0.691 1.00 97.50 605 ALA A CA 1
ATOM 4428 C C . ALA A 1 605 ? 5.761 -30.143 0.718 1.00 97.50 605 ALA A C 1
ATOM 4430 O O . ALA A 1 605 ? 5.122 -31.185 0.846 1.00 97.50 605 ALA A O 1
ATOM 4431 N N . ASP A 1 606 ? 6.197 -29.442 1.768 1.00 95.94 606 ASP A N 1
ATOM 4432 C CA . ASP A 1 606 ? 5.963 -29.809 3.171 1.00 95.94 606 ASP A CA 1
ATOM 4433 C C . ASP A 1 606 ? 4.477 -29.718 3.574 1.00 95.94 606 ASP A C 1
ATOM 4435 O O . ASP A 1 606 ? 4.079 -30.289 4.594 1.00 95.94 606 ASP A O 1
ATOM 4439 N N . ASP A 1 607 ? 3.671 -28.995 2.795 1.00 94.56 607 ASP A N 1
ATOM 4440 C CA . ASP A 1 607 ? 2.259 -28.731 3.061 1.00 94.56 607 ASP A CA 1
ATOM 4441 C C . ASP A 1 607 ? 1.337 -29.481 2.099 1.00 94.56 607 ASP A C 1
ATOM 4443 O O . ASP A 1 607 ? 0.416 -30.164 2.534 1.00 94.56 607 ASP A O 1
ATOM 4447 N N . LEU A 1 608 ? 1.593 -29.378 0.796 1.00 95.62 608 LEU A N 1
ATOM 4448 C CA . LEU A 1 608 ? 0.755 -29.986 -0.238 1.00 95.62 608 LEU A CA 1
ATOM 4449 C C . LEU A 1 608 ? 1.222 -31.399 -0.623 1.00 95.62 608 LEU A C 1
ATOM 4451 O O . LEU A 1 608 ? 0.479 -32.152 -1.250 1.00 95.62 608 LEU A O 1
ATOM 4455 N N . GLY A 1 609 ? 2.445 -31.774 -0.240 1.00 96.31 609 GLY A N 1
ATOM 4456 C CA . GLY A 1 609 ? 3.105 -33.006 -0.658 1.00 96.31 609 GLY A CA 1
ATOM 4457 C C . GLY A 1 609 ? 3.926 -32.837 -1.940 1.00 96.31 609 GLY A C 1
ATOM 4458 O O . GLY A 1 609 ? 3.645 -32.000 -2.795 1.00 96.31 609 GLY A O 1
ATOM 4459 N N . TYR A 1 610 ? 4.949 -33.680 -2.097 1.00 97.81 610 TYR A N 1
ATOM 4460 C CA . TYR A 1 610 ? 5.841 -33.657 -3.266 1.00 97.81 610 TYR A CA 1
ATOM 4461 C C . TYR A 1 610 ? 5.123 -34.008 -4.578 1.00 97.81 610 TYR A C 1
ATOM 4463 O O . TYR A 1 610 ? 5.537 -33.549 -5.638 1.00 97.81 610 TYR A O 1
ATOM 4471 N N . ASP A 1 611 ? 4.036 -34.780 -4.509 1.00 97.62 611 ASP A N 1
ATOM 4472 C CA . ASP A 1 611 ? 3.249 -35.189 -5.677 1.00 97.62 611 ASP A CA 1
ATOM 4473 C C . ASP A 1 611 ? 2.202 -34.144 -6.110 1.00 97.62 611 ASP A C 1
ATOM 4475 O O . ASP A 1 611 ? 1.561 -34.326 -7.152 1.00 97.62 611 ASP A O 1
ATOM 4479 N N . ALA A 1 612 ? 2.019 -33.061 -5.339 1.00 97.19 612 ALA A N 1
ATOM 4480 C CA . ALA A 1 612 ? 1.095 -31.980 -5.678 1.00 97.19 612 ALA A CA 1
ATOM 4481 C C . ALA A 1 612 ? 1.441 -31.384 -7.045 1.00 97.19 612 ALA A C 1
ATOM 4483 O O . ALA A 1 612 ? 2.618 -31.226 -7.385 1.00 97.19 612 ALA A O 1
ATOM 4484 N N . LYS A 1 613 ? 0.419 -31.073 -7.847 1.00 97.88 613 LYS A N 1
ATOM 4485 C CA . LYS A 1 613 ? 0.626 -30.554 -9.199 1.00 97.88 613 LYS A CA 1
ATOM 4486 C C . LYS A 1 613 ? 0.954 -29.073 -9.162 1.00 97.88 613 LYS A C 1
ATOM 4488 O O . LYS A 1 613 ? 0.357 -28.324 -8.397 1.00 97.88 613 LYS A O 1
ATOM 4493 N N . LEU A 1 614 ? 1.848 -28.641 -10.053 1.00 97.88 614 LEU A N 1
ATOM 4494 C CA . LEU A 1 614 ? 2.124 -27.216 -10.247 1.00 97.88 614 LEU A CA 1
ATOM 4495 C C . LEU A 1 614 ? 0.836 -26.444 -10.579 1.00 97.88 614 LEU A C 1
ATOM 4497 O O . LEU A 1 614 ? 0.630 -25.341 -10.080 1.00 97.88 614 LEU A O 1
ATOM 4501 N N . ALA A 1 615 ? -0.064 -27.067 -11.343 1.00 97.19 615 ALA A N 1
ATOM 4502 C CA . ALA A 1 615 ? -1.348 -26.487 -11.715 1.00 97.19 615 ALA A CA 1
ATOM 4503 C C . ALA A 1 615 ? -2.322 -26.244 -10.550 1.00 97.19 615 ALA A C 1
ATOM 4505 O O . ALA A 1 615 ? -3.261 -25.468 -10.698 1.00 97.19 615 ALA A O 1
ATOM 4506 N N . ASP A 1 616 ? -2.094 -26.871 -9.393 1.00 95.88 616 ASP A N 1
ATOM 4507 C CA . ASP A 1 616 ? -2.894 -26.613 -8.193 1.00 95.88 616 ASP A CA 1
ATOM 4508 C C . ASP A 1 616 ? -2.438 -25.340 -7.460 1.00 95.88 616 ASP A C 1
ATOM 4510 O O . ASP A 1 616 ? -3.122 -24.877 -6.549 1.00 95.88 616 ASP A O 1
ATOM 4514 N N . ILE A 1 617 ? -1.267 -24.801 -7.820 1.00 96.81 617 ILE A N 1
ATOM 4515 C CA . ILE A 1 617 ? -0.579 -23.735 -7.082 1.00 96.81 617 ILE A CA 1
ATOM 4516 C C . ILE A 1 617 ? -0.408 -22.479 -7.930 1.00 96.81 617 ILE A C 1
ATOM 4518 O O . ILE A 1 617 ? -0.569 -21.381 -7.416 1.00 96.81 617 ILE A O 1
ATOM 4522 N N . VAL A 1 618 ? -0.064 -22.619 -9.208 1.00 97.75 618 VAL A N 1
ATOM 4523 C CA . VAL A 1 618 ? 0.290 -21.495 -10.083 1.00 97.75 618 VAL A CA 1
ATOM 4524 C C . VAL A 1 618 ? -0.564 -21.554 -11.332 1.00 97.75 618 VAL A C 1
ATOM 4526 O O . VAL A 1 618 ? -0.676 -22.627 -11.907 1.00 97.75 618 VAL A O 1
ATOM 4529 N N . ASP A 1 619 ? -1.134 -20.439 -11.780 1.00 97.38 619 ASP A N 1
ATOM 4530 C CA . ASP A 1 619 ? -1.815 -20.350 -13.074 1.00 97.38 619 ASP A CA 1
ATOM 4531 C C . ASP A 1 619 ? -0.805 -20.536 -14.221 1.00 97.38 619 ASP A C 1
ATOM 4533 O O . ASP A 1 619 ? 0.345 -20.102 -14.128 1.00 97.38 619 ASP A O 1
ATOM 4537 N N . LEU A 1 620 ? -1.207 -21.184 -15.315 1.00 97.44 620 LEU A N 1
ATOM 4538 C CA . LEU A 1 620 ? -0.333 -21.372 -16.471 1.00 97.44 620 LEU A CA 1
ATOM 4539 C C . LEU A 1 620 ? 0.170 -20.029 -17.021 1.00 97.44 620 LEU A C 1
ATOM 4541 O O . LEU A 1 620 ? 1.348 -19.934 -17.376 1.00 97.44 620 LEU A O 1
ATOM 4545 N N . ASP A 1 621 ? -0.686 -19.005 -17.049 1.00 96.12 621 ASP A N 1
ATOM 4546 C CA . ASP A 1 621 ? -0.332 -17.683 -17.574 1.00 96.12 621 ASP A CA 1
ATOM 4547 C C . ASP A 1 621 ? 0.716 -16.978 -16.694 1.00 96.12 621 ASP A C 1
ATOM 4549 O O . ASP A 1 621 ? 1.550 -16.239 -17.213 1.00 96.12 621 ASP A O 1
ATOM 4553 N N . ASP A 1 622 ? 0.753 -17.278 -15.392 1.00 95.50 622 ASP A N 1
ATOM 4554 C CA . ASP A 1 622 ? 1.716 -16.720 -14.431 1.00 95.50 622 ASP A CA 1
ATOM 4555 C C . ASP A 1 622 ? 2.918 -17.644 -14.155 1.00 95.50 622 ASP A C 1
ATOM 4557 O O . ASP A 1 622 ? 3.877 -17.258 -13.476 1.00 95.50 622 ASP A O 1
ATOM 4561 N N . CYS A 1 623 ? 2.925 -18.861 -14.710 1.00 97.44 623 CYS A N 1
ATOM 4562 C CA . CYS A 1 623 ? 3.986 -19.846 -14.490 1.00 97.44 623 CYS A CA 1
ATOM 4563 C C . CYS A 1 623 ? 5.375 -19.290 -14.831 1.00 97.44 623 CYS A C 1
ATOM 4565 O O . CYS A 1 623 ? 6.341 -19.530 -14.103 1.00 97.44 623 CYS A O 1
ATOM 4567 N N . TYR A 1 624 ? 5.494 -18.500 -15.904 1.00 95.81 624 TYR A N 1
ATOM 4568 C CA . TYR A 1 624 ? 6.781 -17.930 -16.312 1.00 95.81 624 TYR A CA 1
ATOM 4569 C C . TYR A 1 624 ? 7.343 -16.918 -15.300 1.00 95.81 624 TYR A C 1
ATOM 4571 O O . TYR A 1 624 ? 8.561 -16.743 -15.256 1.00 95.81 624 TYR A O 1
ATOM 4579 N N . ALA A 1 625 ? 6.486 -16.249 -14.523 1.00 93.00 625 ALA A N 1
ATOM 4580 C CA . ALA A 1 625 ? 6.882 -15.254 -13.529 1.00 93.00 625 ALA A CA 1
ATOM 4581 C C . ALA A 1 625 ? 7.243 -15.908 -12.186 1.00 93.00 625 ALA A C 1
ATOM 4583 O O . ALA A 1 625 ? 8.185 -15.485 -11.514 1.00 93.00 625 ALA A O 1
ATOM 4584 N N . ILE A 1 626 ? 6.525 -16.972 -11.816 1.00 96.31 626 ILE A N 1
ATOM 4585 C CA . ILE A 1 626 ? 6.765 -17.708 -10.570 1.00 96.31 626 ILE A CA 1
ATOM 4586 C C . ILE A 1 626 ? 7.928 -18.687 -10.699 1.00 96.31 626 ILE A C 1
ATOM 4588 O O . ILE A 1 626 ? 8.817 -18.697 -9.850 1.00 96.31 626 ILE A O 1
ATOM 4592 N N . VAL A 1 627 ? 7.911 -19.531 -11.732 1.00 97.75 627 VAL A N 1
ATOM 4593 C CA . VAL A 1 627 ? 8.900 -20.599 -11.934 1.00 97.75 627 VAL A CA 1
ATOM 4594 C C . VAL A 1 627 ? 10.091 -20.071 -12.730 1.00 97.75 627 VAL A C 1
ATOM 4596 O O . VAL A 1 627 ? 11.238 -20.338 -12.388 1.00 97.75 627 VAL A O 1
ATOM 4599 N N . GLY A 1 628 ? 9.829 -19.297 -13.784 1.00 96.69 628 GLY A N 1
ATOM 4600 C CA . GLY A 1 628 ? 10.861 -18.583 -14.534 1.00 96.69 628 GLY A CA 1
ATOM 4601 C C . GLY A 1 628 ? 11.196 -17.221 -13.920 1.00 96.69 628 GLY A C 1
ATOM 4602 O O . GLY A 1 628 ? 10.746 -16.866 -12.840 1.00 96.69 628 GLY A O 1
ATOM 4603 N N . ASN A 1 629 ? 12.015 -16.441 -14.626 1.00 95.19 629 ASN A N 1
ATOM 4604 C CA . ASN A 1 629 ? 12.355 -15.066 -14.244 1.00 95.19 629 ASN A CA 1
ATOM 4605 C C . ASN A 1 629 ? 11.442 -14.037 -14.947 1.00 95.19 629 ASN A C 1
ATOM 4607 O O . ASN A 1 629 ? 11.546 -13.911 -16.175 1.00 95.19 629 ASN A O 1
ATOM 4611 N N . PRO A 1 630 ? 10.624 -13.253 -14.213 1.00 92.69 630 PRO A N 1
ATOM 4612 C CA . PRO A 1 630 ? 9.685 -12.298 -14.809 1.00 92.69 630 PRO A CA 1
ATOM 4613 C C . PRO A 1 630 ? 10.388 -11.169 -15.580 1.00 92.69 630 PRO A C 1
ATOM 4615 O O . PRO A 1 630 ? 9.845 -10.639 -16.547 1.00 92.69 630 PRO A O 1
ATOM 4618 N N . CYS A 1 631 ? 11.642 -10.845 -15.249 1.00 92.69 631 CYS A N 1
ATOM 4619 C CA . CYS A 1 631 ? 12.397 -9.809 -15.956 1.00 92.69 631 CYS A CA 1
ATOM 4620 C C . CYS A 1 631 ? 12.903 -10.225 -17.341 1.00 92.69 631 CYS A C 1
ATOM 4622 O O . CYS A 1 631 ? 13.379 -9.373 -18.091 1.00 92.69 631 CYS A O 1
ATOM 4624 N N . CYS A 1 632 ? 12.828 -11.507 -17.701 1.00 93.81 632 CYS A N 1
ATOM 4625 C CA . CYS A 1 632 ? 13.249 -11.967 -19.023 1.00 93.81 632 CYS A CA 1
ATOM 4626 C C . CYS A 1 632 ? 12.174 -11.763 -20.100 1.00 93.81 632 CYS A C 1
ATOM 4628 O O . CYS A 1 632 ? 12.519 -11.589 -21.266 1.00 93.81 632 CYS A O 1
ATOM 4630 N N . GLY A 1 633 ? 10.891 -11.736 -19.725 1.00 80.12 633 GLY A N 1
ATOM 4631 C CA . GLY A 1 633 ? 9.764 -11.638 -20.661 1.00 80.12 633 GLY A CA 1
ATOM 4632 C C . GLY A 1 633 ? 9.377 -10.216 -21.077 1.00 80.12 633 GLY A C 1
ATOM 4633 O O . GLY A 1 633 ? 8.449 -10.051 -21.863 1.00 80.12 633 GLY A O 1
ATOM 4634 N N . GLY A 1 634 ? 10.062 -9.189 -20.558 1.00 71.00 634 GLY A N 1
ATOM 4635 C CA . GLY A 1 634 ? 9.633 -7.795 -20.719 1.00 71.00 634 GLY A CA 1
ATOM 4636 C C . GLY A 1 634 ? 8.382 -7.455 -19.905 1.00 71.00 634 GLY A C 1
ATOM 4637 O O . GLY A 1 634 ? 7.647 -6.547 -20.282 1.00 71.00 634 GLY A O 1
ATOM 4638 N N . ASP A 1 635 ? 8.133 -8.193 -18.819 1.00 72.31 635 ASP A N 1
ATOM 4639 C CA . ASP A 1 635 ? 7.038 -7.915 -17.895 1.00 72.31 635 ASP A CA 1
ATOM 4640 C C . ASP A 1 635 ? 7.151 -6.483 -17.344 1.00 72.31 635 ASP A C 1
ATOM 4642 O O . ASP A 1 635 ? 8.253 -5.976 -17.101 1.00 72.31 635 ASP A O 1
ATOM 4646 N N . MET A 1 636 ? 6.001 -5.849 -17.112 1.00 63.16 636 MET A N 1
ATOM 4647 C CA . MET A 1 636 ? 5.871 -4.471 -16.633 1.00 63.16 636 MET A CA 1
ATOM 4648 C C . MET A 1 636 ? 6.688 -4.228 -15.358 1.00 63.16 636 MET A C 1
ATOM 4650 O O . MET A 1 636 ? 7.188 -3.129 -15.136 1.00 63.16 636 MET A O 1
ATOM 4654 N N . ILE A 1 637 ? 6.871 -5.261 -14.529 1.00 73.31 637 ILE A N 1
ATOM 4655 C CA . ILE A 1 637 ? 7.608 -5.159 -13.263 1.00 73.31 637 ILE A CA 1
ATOM 4656 C C . ILE A 1 637 ? 9.101 -4.853 -13.486 1.00 73.31 637 ILE A C 1
ATOM 4658 O O . ILE A 1 637 ? 9.747 -4.278 -12.612 1.00 73.31 637 ILE A O 1
ATOM 4662 N N . CYS A 1 638 ? 9.663 -5.218 -14.640 1.00 80.12 638 CYS A N 1
ATOM 4663 C CA . CYS A 1 638 ? 11.070 -4.971 -14.971 1.00 80.12 638 CYS A CA 1
ATOM 4664 C C . CYS A 1 638 ? 11.243 -4.027 -16.167 1.00 80.12 638 CYS A C 1
ATOM 4666 O O . CYS A 1 638 ? 12.370 -3.797 -16.619 1.00 80.12 638 CYS A O 1
ATOM 4668 N N . GLU A 1 639 ? 10.148 -3.459 -16.677 1.00 74.12 639 GLU A N 1
ATOM 4669 C CA . GLU A 1 639 ? 10.199 -2.438 -17.712 1.00 74.12 639 GLU A CA 1
ATOM 4670 C C . GLU A 1 639 ? 10.936 -1.203 -17.170 1.00 74.12 639 GLU A C 1
ATOM 4672 O O . GLU A 1 639 ? 10.565 -0.609 -16.159 1.00 74.12 639 GLU A O 1
ATOM 4677 N N . GLY A 1 640 ? 12.041 -0.837 -17.824 1.00 74.25 640 GLY A N 1
ATOM 4678 C CA . GLY A 1 640 ? 12.898 0.263 -17.376 1.00 74.25 640 GLY A CA 1
ATOM 4679 C C . GLY A 1 640 ? 13.951 -0.114 -16.330 1.00 74.25 640 GLY A C 1
ATOM 4680 O O . GLY A 1 640 ? 14.650 0.783 -15.852 1.00 74.25 640 GLY A O 1
ATOM 4681 N N . ALA A 1 641 ? 14.126 -1.405 -16.009 1.00 82.81 641 ALA A N 1
ATOM 4682 C CA . ALA A 1 641 ? 15.251 -1.852 -15.192 1.00 82.81 641 ALA A CA 1
ATOM 4683 C C . ALA A 1 641 ? 16.576 -1.405 -15.831 1.00 82.81 641 ALA A C 1
ATOM 4685 O O . ALA A 1 641 ? 16.864 -1.665 -17.001 1.00 82.81 641 ALA A O 1
ATOM 4686 N N . ALA A 1 642 ? 17.392 -0.700 -15.054 1.00 86.12 642 ALA A N 1
ATOM 4687 C CA . ALA A 1 642 ? 18.623 -0.094 -15.545 1.00 86.12 642 ALA A CA 1
ATOM 4688 C C . ALA A 1 642 ? 19.836 -1.037 -15.436 1.00 86.12 642 ALA A C 1
ATOM 4690 O O . ALA A 1 642 ? 20.943 -0.676 -15.844 1.00 86.12 642 ALA A O 1
ATOM 4691 N N . VAL A 1 643 ? 19.644 -2.240 -14.901 1.00 88.50 643 VAL A N 1
ATOM 4692 C CA . VAL A 1 643 ? 20.642 -3.312 -14.803 1.00 88.50 643 VAL A CA 1
ATOM 4693 C C . VAL A 1 643 ? 20.089 -4.578 -15.458 1.00 88.50 643 VAL A C 1
ATOM 4695 O O . VAL A 1 643 ? 18.873 -4.761 -15.524 1.00 88.50 643 VAL A O 1
ATOM 4698 N N . ASN A 1 644 ? 20.960 -5.448 -15.979 1.00 92.31 644 ASN A N 1
ATOM 4699 C CA . ASN A 1 644 ? 20.500 -6.715 -16.543 1.00 92.31 644 ASN A CA 1
ATOM 4700 C C . ASN A 1 644 ? 20.095 -7.663 -15.407 1.00 92.31 644 ASN A C 1
ATOM 4702 O O . ASN A 1 644 ? 20.955 -8.217 -14.732 1.00 92.31 644 ASN A O 1
ATOM 4706 N N . LEU A 1 645 ? 18.789 -7.851 -15.228 1.00 93.75 645 LEU A N 1
ATOM 4707 C CA . LEU A 1 645 ? 18.200 -8.737 -14.219 1.00 93.75 645 LEU A CA 1
ATOM 4708 C C . LEU A 1 645 ? 17.882 -10.142 -14.758 1.00 93.75 645 LEU A C 1
ATOM 4710 O O . LEU A 1 645 ? 17.273 -10.951 -14.056 1.00 93.75 645 LEU A O 1
ATOM 4714 N N . CYS A 1 646 ? 18.220 -10.422 -16.018 1.00 95.44 646 CYS A N 1
ATOM 4715 C CA . CYS A 1 646 ? 17.775 -11.611 -16.728 1.00 95.44 646 CYS A CA 1
ATOM 4716 C C . CYS A 1 646 ? 18.936 -12.532 -17.120 1.00 95.44 646 CYS A C 1
ATOM 4718 O O . CYS A 1 646 ? 19.824 -12.157 -17.892 1.00 95.44 646 CYS A O 1
ATOM 4720 N N . ASN A 1 647 ? 18.844 -13.792 -16.689 1.00 97.12 647 ASN A N 1
ATOM 4721 C CA . ASN A 1 647 ? 19.522 -14.906 -17.341 1.00 97.12 647 ASN A CA 1
ATOM 4722 C C . ASN A 1 647 ? 18.555 -15.592 -18.317 1.00 97.12 647 ASN A C 1
ATOM 4724 O O . ASN A 1 647 ? 17.809 -16.502 -17.952 1.00 97.12 647 ASN A O 1
ATOM 4728 N N . MET A 1 648 ? 18.567 -15.147 -19.575 1.00 96.75 648 MET A N 1
ATOM 4729 C CA . MET A 1 648 ? 17.638 -15.632 -20.603 1.00 96.75 648 MET A CA 1
ATOM 4730 C C . MET A 1 648 ? 17.809 -17.131 -20.890 1.00 96.75 648 MET A C 1
ATOM 4732 O O . MET A 1 648 ? 16.839 -17.828 -21.179 1.00 96.75 648 MET A O 1
ATOM 4736 N N . THR A 1 649 ? 19.038 -17.644 -20.797 1.00 97.81 649 THR A N 1
ATOM 4737 C CA . THR A 1 649 ? 19.327 -19.067 -21.021 1.00 97.81 649 THR A CA 1
ATOM 4738 C C . THR A 1 649 ? 18.654 -19.930 -19.960 1.00 97.81 649 THR A C 1
ATOM 4740 O O . THR A 1 649 ? 17.968 -20.892 -20.306 1.00 97.81 649 THR A O 1
ATOM 4743 N N . TRP A 1 650 ? 18.815 -19.570 -18.683 1.00 97.88 650 TRP A N 1
ATOM 4744 C CA . TRP A 1 650 ? 18.154 -20.257 -17.576 1.00 97.88 650 TRP A CA 1
ATOM 4745 C C . TRP A 1 650 ? 16.630 -20.125 -17.674 1.00 97.88 650 TRP A C 1
ATOM 4747 O O . TRP A 1 650 ? 15.933 -21.136 -17.640 1.00 97.88 650 TRP A O 1
ATOM 4757 N N . HIS A 1 651 ? 16.121 -18.907 -17.900 1.00 97.56 651 HIS A N 1
ATOM 4758 C CA . HIS A 1 651 ? 14.685 -18.644 -18.024 1.00 97.56 651 HIS A CA 1
ATOM 4759 C C . HIS A 1 651 ? 14.040 -19.512 -19.110 1.00 97.56 651 HIS A C 1
ATOM 4761 O O . HIS A 1 651 ? 13.087 -20.232 -18.829 1.00 97.56 651 HIS A O 1
ATOM 4767 N N . ASN A 1 652 ? 14.587 -19.510 -20.330 1.00 97.44 652 ASN A N 1
ATOM 4768 C CA . ASN A 1 652 ? 14.034 -20.295 -21.434 1.00 97.44 652 ASN A CA 1
ATOM 4769 C C . ASN A 1 652 ? 14.056 -21.800 -21.144 1.00 97.44 652 ASN A C 1
ATOM 4771 O O . ASN A 1 652 ? 13.101 -22.497 -21.479 1.00 97.44 652 ASN A O 1
ATOM 4775 N N . ALA A 1 653 ? 15.125 -22.306 -20.519 1.00 98.12 653 ALA A N 1
ATOM 4776 C CA . ALA A 1 653 ? 15.218 -23.715 -20.150 1.00 98.12 653 ALA A CA 1
ATOM 4777 C C . ALA A 1 653 ? 14.166 -24.098 -19.096 1.00 98.12 653 ALA A C 1
ATOM 4779 O O . ALA A 1 653 ? 13.491 -25.116 -19.244 1.00 98.12 653 ALA A O 1
ATOM 4780 N N . THR A 1 654 ? 13.991 -23.267 -18.067 1.00 98.06 654 THR A N 1
ATOM 4781 C CA . THR A 1 654 ? 13.008 -23.470 -16.998 1.00 98.06 654 THR A CA 1
ATOM 4782 C C . THR A 1 654 ? 11.569 -23.362 -17.516 1.00 98.06 654 THR A C 1
ATOM 4784 O O . THR A 1 654 ? 10.765 -24.262 -17.278 1.00 98.06 654 THR A O 1
ATOM 4787 N N . VAL A 1 655 ? 11.247 -22.326 -18.296 1.00 97.75 655 VAL A N 1
ATOM 4788 C CA . VAL A 1 655 ? 9.911 -22.125 -18.888 1.00 97.75 655 VAL A CA 1
ATOM 4789 C C . VAL A 1 655 ? 9.561 -23.251 -19.858 1.00 97.75 655 VAL A C 1
ATOM 4791 O O . VAL A 1 655 ? 8.461 -23.792 -19.787 1.00 97.75 655 VAL A O 1
ATOM 4794 N N . ALA A 1 656 ? 10.493 -23.675 -20.718 1.00 98.06 656 ALA A N 1
ATOM 4795 C CA . ALA A 1 656 ? 10.259 -24.812 -21.609 1.00 98.06 656 ALA A CA 1
ATOM 4796 C C . ALA A 1 656 ? 10.005 -26.113 -20.831 1.00 98.06 656 ALA A C 1
ATOM 4798 O O . ALA A 1 656 ? 9.213 -26.950 -21.266 1.00 98.06 656 ALA A O 1
ATOM 4799 N N . ARG A 1 657 ? 10.665 -26.274 -19.678 1.00 98.38 657 ARG A N 1
ATOM 4800 C CA . ARG A 1 657 ? 10.543 -27.460 -18.832 1.00 98.38 657 ARG A CA 1
ATOM 4801 C C . ARG A 1 657 ? 9.236 -27.517 -18.045 1.00 98.38 657 ARG A C 1
ATOM 4803 O O . ARG A 1 657 ? 8.752 -28.623 -17.849 1.00 98.38 657 ARG A O 1
ATOM 4810 N N . TYR A 1 658 ? 8.692 -26.385 -17.598 1.00 98.50 658 TYR A N 1
ATOM 4811 C CA . TYR A 1 658 ? 7.574 -26.372 -16.641 1.00 98.50 658 TYR A CA 1
ATOM 4812 C C . TYR A 1 658 ? 6.335 -25.601 -17.080 1.00 98.50 658 TYR A C 1
ATOM 4814 O O . TYR A 1 658 ? 5.248 -25.925 -16.623 1.00 98.50 658 TYR A O 1
ATOM 4822 N N . CYS A 1 659 ? 6.468 -24.616 -17.964 1.00 98.06 659 CYS A N 1
ATOM 4823 C CA . CYS A 1 659 ? 5.400 -23.664 -18.280 1.00 98.06 659 CYS A CA 1
ATOM 4824 C C . CYS A 1 659 ? 4.860 -23.814 -19.708 1.00 98.06 659 CYS A C 1
ATOM 4826 O O . CYS A 1 659 ? 4.210 -22.916 -20.237 1.00 98.06 659 CYS A O 1
ATOM 4828 N N . THR A 1 660 ? 5.122 -24.948 -20.359 1.00 97.88 660 THR A N 1
ATOM 4829 C CA . THR A 1 660 ? 4.356 -25.353 -21.546 1.00 97.88 660 THR A CA 1
ATOM 4830 C C . THR A 1 660 ? 3.095 -26.077 -21.091 1.00 97.88 660 THR A C 1
ATOM 4832 O O . THR A 1 660 ? 3.135 -26.756 -20.071 1.00 97.88 660 THR A O 1
ATOM 4835 N N . ALA A 1 661 ? 1.990 -25.972 -21.836 1.00 97.19 661 ALA A N 1
ATOM 4836 C CA . ALA A 1 661 ? 0.711 -26.566 -21.430 1.00 97.19 661 ALA A CA 1
ATOM 4837 C C . ALA A 1 661 ? 0.826 -28.058 -21.044 1.00 97.19 661 ALA A C 1
ATOM 4839 O O . ALA A 1 661 ? 0.296 -28.472 -20.014 1.00 97.19 661 ALA A O 1
ATOM 4840 N N . ASP A 1 662 ? 1.576 -28.845 -21.824 1.00 97.56 662 ASP A N 1
ATOM 4841 C CA . ASP A 1 662 ? 1.777 -30.277 -21.569 1.00 97.56 662 ASP A CA 1
ATOM 4842 C C . ASP A 1 662 ? 2.650 -30.539 -20.328 1.00 97.56 662 ASP A C 1
ATOM 4844 O O . ASP A 1 662 ? 2.343 -31.415 -19.514 1.00 97.56 662 ASP A O 1
ATOM 4848 N N . ALA A 1 663 ? 3.742 -29.784 -20.163 1.00 98.00 663 ALA A N 1
ATOM 4849 C CA . ALA A 1 663 ? 4.639 -29.963 -19.025 1.00 98.00 663 ALA A CA 1
ATOM 4850 C C . ALA A 1 663 ? 3.996 -29.486 -17.718 1.00 98.00 663 ALA A C 1
ATOM 4852 O O . ALA A 1 663 ? 4.006 -30.211 -16.728 1.00 98.00 663 ALA A O 1
ATOM 4853 N N . TYR A 1 664 ? 3.363 -28.316 -17.741 1.00 97.94 664 TYR A N 1
ATOM 4854 C CA . TYR A 1 664 ? 2.656 -27.716 -16.614 1.00 97.94 664 TYR A CA 1
ATOM 4855 C C . TYR A 1 664 ? 1.580 -28.645 -16.038 1.00 97.94 664 TYR A C 1
ATOM 4857 O O . TYR A 1 664 ? 1.483 -28.809 -14.823 1.00 97.94 664 TYR A O 1
ATOM 4865 N N . ALA A 1 665 ? 0.821 -29.326 -16.903 1.00 96.81 665 ALA A N 1
ATOM 4866 C CA . ALA A 1 665 ? -0.227 -30.255 -16.484 1.00 96.81 665 ALA A CA 1
ATOM 4867 C C . ALA A 1 665 ? 0.303 -31.501 -15.746 1.00 96.81 665 ALA A C 1
ATOM 4869 O O . ALA A 1 665 ? -0.454 -32.181 -15.048 1.00 96.81 665 ALA A O 1
ATOM 4870 N N . THR A 1 666 ? 1.584 -31.841 -15.916 1.00 98.00 666 THR A N 1
ATOM 4871 C CA . THR A 1 666 ? 2.178 -33.061 -15.350 1.00 98.00 666 THR A CA 1
ATOM 4872 C C . THR A 1 666 ? 3.204 -32.794 -14.256 1.00 98.00 666 THR A C 1
ATOM 4874 O O . THR A 1 666 ? 3.329 -33.645 -13.368 1.00 98.00 666 THR A O 1
ATOM 4877 N N . ALA A 1 667 ? 3.853 -31.628 -14.280 1.00 98.56 667 ALA A N 1
ATOM 4878 C CA . ALA A 1 667 ? 4.863 -31.201 -13.324 1.00 98.56 667 ALA A CA 1
ATOM 4879 C C . ALA A 1 667 ? 4.342 -31.212 -11.884 1.00 98.56 667 ALA A C 1
ATOM 4881 O O . ALA A 1 667 ? 3.204 -30.816 -11.602 1.00 98.56 667 ALA A O 1
ATOM 4882 N N . THR A 1 668 ? 5.195 -31.660 -10.971 1.00 98.44 668 THR A N 1
ATOM 4883 C CA . THR A 1 668 ? 4.914 -31.662 -9.536 1.00 98.44 668 THR A CA 1
ATOM 4884 C C . THR A 1 668 ? 5.761 -30.637 -8.793 1.00 98.44 668 THR A C 1
ATOM 4886 O O . THR A 1 668 ? 6.779 -30.150 -9.290 1.00 98.44 668 THR A O 1
ATOM 4889 N N . VAL A 1 669 ? 5.369 -30.332 -7.557 1.00 98.25 669 VAL A N 1
ATOM 4890 C CA . VAL A 1 669 ? 6.213 -29.554 -6.642 1.00 98.25 669 VAL A CA 1
ATOM 4891 C C . VAL A 1 669 ? 7.545 -30.269 -6.393 1.00 98.25 669 VAL A C 1
ATOM 4893 O O . VAL A 1 669 ? 8.584 -29.618 -6.320 1.00 98.25 669 VAL A O 1
ATOM 4896 N N . GLY A 1 670 ? 7.550 -31.604 -6.325 1.00 98.50 670 GLY A N 1
ATOM 4897 C CA . GLY A 1 670 ? 8.772 -32.394 -6.186 1.00 98.50 670 GLY A CA 1
ATOM 4898 C C . GLY A 1 670 ? 9.759 -32.184 -7.335 1.00 98.50 670 GLY A C 1
ATOM 4899 O O . GLY A 1 670 ? 10.941 -31.955 -7.073 1.00 98.50 670 GLY A O 1
ATOM 4900 N N . ASP A 1 671 ? 9.278 -32.145 -8.58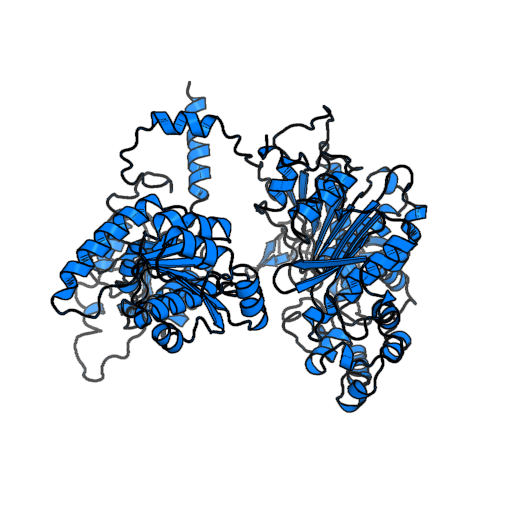3 1.00 98.56 671 ASP A N 1
ATOM 4901 C CA . ASP A 1 671 ? 10.124 -31.846 -9.747 1.00 98.56 671 ASP A CA 1
ATOM 4902 C C . ASP A 1 671 ? 10.811 -30.475 -9.601 1.00 98.56 671 ASP A C 1
ATOM 4904 O O . ASP A 1 671 ? 11.996 -30.314 -9.916 1.00 98.56 671 ASP A O 1
ATOM 4908 N N . LEU A 1 672 ? 10.083 -29.475 -9.093 1.00 98.50 672 LEU A N 1
ATOM 4909 C CA . LEU A 1 672 ? 10.605 -28.129 -8.856 1.00 98.50 672 LEU A CA 1
ATOM 4910 C C . LEU A 1 672 ? 11.646 -28.116 -7.730 1.00 98.50 672 LEU A C 1
ATOM 4912 O O . LEU A 1 672 ? 12.728 -27.565 -7.928 1.00 98.50 672 LEU A O 1
ATOM 4916 N N . VAL A 1 673 ? 11.386 -28.789 -6.602 1.00 98.44 673 VAL A N 1
ATOM 4917 C CA . VAL A 1 673 ? 12.352 -28.927 -5.492 1.00 98.44 673 VAL A CA 1
ATOM 4918 C C . VAL A 1 673 ? 13.665 -29.559 -5.958 1.00 98.44 673 VAL A C 1
ATOM 4920 O O . VAL A 1 673 ? 14.737 -29.143 -5.526 1.00 98.44 673 VAL A O 1
ATOM 4923 N N . GLU A 1 674 ? 13.607 -30.562 -6.831 1.00 98.25 674 GLU A N 1
ATOM 4924 C CA . GLU A 1 674 ? 14.801 -31.281 -7.286 1.00 98.25 674 GLU A CA 1
ATOM 4925 C C . GLU A 1 674 ? 15.642 -30.499 -8.301 1.00 98.25 674 GLU A C 1
ATOM 4927 O O . GLU A 1 674 ? 16.837 -30.758 -8.451 1.00 98.25 674 GLU A O 1
ATOM 4932 N N . THR A 1 675 ? 15.032 -29.569 -9.038 1.00 98.12 675 THR A N 1
ATOM 4933 C CA . THR A 1 675 ? 15.637 -29.039 -10.271 1.00 98.12 675 THR A CA 1
ATOM 4934 C C . THR A 1 675 ? 15.801 -27.528 -10.287 1.00 98.12 675 THR A C 1
ATOM 4936 O O . THR A 1 675 ? 16.677 -27.034 -10.995 1.00 98.12 675 THR A O 1
ATOM 4939 N N . GLN A 1 676 ? 14.994 -26.790 -9.525 1.00 97.81 676 GLN A N 1
ATOM 4940 C CA . GLN A 1 676 ? 15.103 -25.341 -9.365 1.00 97.81 676 GLN A CA 1
ATOM 4941 C C . GLN A 1 676 ? 16.032 -25.024 -8.192 1.00 97.81 676 GLN A C 1
ATOM 4943 O O . GLN A 1 676 ? 15.636 -24.385 -7.229 1.00 97.81 676 GLN A O 1
ATOM 4948 N N . VAL A 1 677 ? 17.269 -25.518 -8.234 1.00 97.62 677 VAL A N 1
ATOM 4949 C CA . VAL A 1 677 ? 18.210 -25.420 -7.108 1.00 97.62 677 VAL A CA 1
ATOM 4950 C C . VAL A 1 677 ? 19.087 -24.182 -7.244 1.00 97.62 677 VAL A C 1
ATOM 4952 O O . VAL A 1 677 ? 19.666 -23.938 -8.305 1.00 97.62 677 VAL A O 1
ATOM 4955 N N . TRP A 1 678 ? 19.233 -23.422 -6.157 1.00 97.44 678 TRP A N 1
ATOM 4956 C CA . TRP A 1 678 ? 20.180 -22.308 -6.133 1.00 97.44 678 TRP A CA 1
ATOM 4957 C C . TRP A 1 678 ? 21.640 -22.807 -6.204 1.00 97.44 678 TRP A C 1
ATOM 4959 O O . TRP A 1 678 ? 22.042 -23.634 -5.375 1.00 97.44 678 TRP A O 1
ATOM 4969 N N . PRO A 1 679 ? 22.462 -22.302 -7.144 1.00 97.06 679 PRO A N 1
ATOM 4970 C C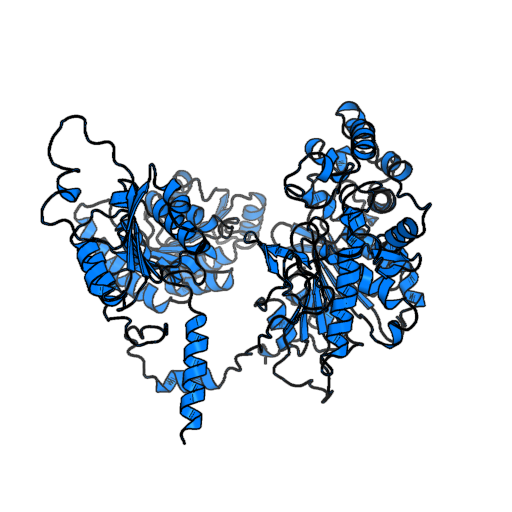A . PRO A 1 679 ? 23.891 -22.604 -7.193 1.00 97.06 679 PRO A CA 1
ATOM 4971 C C . PRO A 1 679 ? 24.610 -22.162 -5.912 1.00 97.06 679 PRO A C 1
ATOM 4973 O O . PRO A 1 679 ? 24.255 -21.158 -5.307 1.00 97.06 679 PRO A O 1
ATOM 4976 N N . THR A 1 680 ? 25.638 -22.893 -5.477 1.00 97.38 680 THR A N 1
ATOM 4977 C CA . THR A 1 680 ? 26.397 -22.592 -4.238 1.00 97.38 680 THR A CA 1
ATOM 4978 C C . THR A 1 680 ? 27.912 -22.738 -4.408 1.00 97.38 680 THR A C 1
ATOM 4980 O O . THR A 1 680 ? 28.652 -22.925 -3.438 1.00 97.38 680 THR A O 1
ATOM 4983 N N . GLU A 1 681 ? 28.408 -22.642 -5.639 1.00 97.88 681 GLU A N 1
ATOM 4984 C CA . GLU A 1 681 ? 29.807 -22.893 -5.990 1.00 97.88 681 GLU A CA 1
ATOM 4985 C C . GLU A 1 681 ? 30.727 -21.755 -5.526 1.00 97.88 681 GLU A C 1
ATOM 4987 O O . GLU A 1 681 ? 31.854 -21.989 -5.080 1.00 97.88 681 GLU A O 1
ATOM 4992 N N . THR A 1 682 ? 30.239 -20.516 -5.556 1.00 97.81 682 THR A N 1
ATOM 4993 C CA . THR A 1 682 ? 30.994 -19.317 -5.164 1.00 97.81 682 THR A CA 1
ATOM 4994 C C . THR A 1 682 ? 30.640 -18.833 -3.756 1.00 97.81 682 THR A C 1
ATOM 4996 O O . THR A 1 682 ? 29.561 -19.110 -3.231 1.00 97.81 682 THR A O 1
ATOM 4999 N N . ALA A 1 683 ? 31.545 -18.063 -3.140 1.00 97.69 683 ALA A N 1
ATOM 5000 C CA . ALA A 1 683 ? 31.284 -17.430 -1.845 1.00 97.69 683 ALA A CA 1
ATOM 5001 C C . ALA A 1 683 ? 30.075 -16.479 -1.907 1.00 97.69 683 ALA A C 1
ATOM 5003 O O . ALA A 1 683 ? 29.233 -16.526 -1.017 1.00 97.69 683 ALA A O 1
ATOM 5004 N N . GLN A 1 684 ? 29.942 -15.707 -2.995 1.00 97.44 684 GLN A N 1
ATOM 5005 C CA . GLN A 1 684 ? 28.788 -14.835 -3.241 1.00 97.44 684 GLN A CA 1
ATOM 5006 C C . GLN A 1 684 ? 27.476 -15.622 -3.227 1.00 97.44 684 GLN A C 1
ATOM 5008 O O . GLN A 1 684 ? 26.521 -15.230 -2.567 1.00 97.44 684 GLN A O 1
ATOM 5013 N N . GLN A 1 685 ? 27.427 -16.746 -3.941 1.00 97.81 685 GLN A N 1
ATOM 5014 C CA . GLN A 1 685 ? 26.233 -17.584 -4.012 1.00 97.81 685 GLN A CA 1
ATOM 5015 C C . GLN A 1 685 ? 25.869 -18.197 -2.655 1.00 97.81 685 GLN A C 1
ATOM 5017 O O . GLN A 1 685 ? 24.700 -18.190 -2.270 1.00 97.81 685 GLN A O 1
ATOM 5022 N N . ARG A 1 686 ? 26.856 -18.680 -1.890 1.00 98.31 686 ARG A N 1
ATOM 5023 C CA . ARG A 1 686 ? 26.628 -19.159 -0.515 1.00 98.31 686 ARG A CA 1
ATOM 5024 C C . ARG A 1 686 ? 26.167 -18.037 0.417 1.00 98.31 686 ARG A C 1
ATOM 5026 O O . ARG A 1 686 ? 25.286 -18.264 1.242 1.00 98.31 686 ARG A O 1
ATOM 5033 N N . GLY A 1 687 ? 26.710 -16.833 0.251 1.00 98.25 687 GLY A N 1
ATOM 5034 C CA . GLY A 1 687 ? 26.274 -15.640 0.969 1.00 98.25 687 GLY A CA 1
ATOM 5035 C C . GLY A 1 687 ? 24.831 -15.253 0.646 1.00 98.25 687 GLY A C 1
ATOM 5036 O O . GLY A 1 687 ? 24.035 -15.055 1.557 1.00 98.25 687 GLY A O 1
ATOM 5037 N N . LEU A 1 688 ? 24.440 -15.229 -0.631 1.00 97.75 688 LEU A N 1
ATOM 5038 C CA . LEU A 1 688 ? 23.054 -14.964 -1.040 1.00 97.75 688 LEU A CA 1
ATOM 5039 C C . LEU A 1 688 ? 22.080 -16.002 -0.466 1.00 97.75 688 LEU A C 1
ATOM 5041 O O . LEU A 1 688 ? 21.072 -15.628 0.129 1.00 97.75 688 LEU A O 1
ATOM 5045 N N . ALA A 1 689 ? 22.434 -17.289 -0.515 1.00 97.75 689 ALA A N 1
ATOM 5046 C CA . ALA A 1 689 ? 21.668 -18.351 0.140 1.00 97.75 689 ALA A CA 1
ATOM 5047 C C . ALA A 1 689 ? 21.497 -18.097 1.649 1.00 97.75 689 ALA A C 1
ATOM 5049 O O . ALA A 1 689 ? 20.424 -18.321 2.214 1.00 97.75 689 ALA A O 1
ATOM 5050 N N . LYS A 1 690 ? 22.547 -17.592 2.311 1.00 97.75 690 LYS A N 1
ATOM 5051 C CA . LYS A 1 690 ? 22.503 -17.204 3.723 1.00 97.75 690 LYS A CA 1
ATOM 5052 C C . LYS A 1 690 ? 21.545 -16.038 3.971 1.00 97.75 690 LYS A C 1
ATOM 5054 O O . LYS A 1 690 ? 20.892 -16.051 5.007 1.00 97.75 690 LYS A O 1
ATOM 5059 N N . LEU A 1 691 ? 21.403 -15.076 3.058 1.00 96.38 691 LEU A N 1
ATOM 5060 C CA . LEU A 1 691 ? 20.401 -14.006 3.189 1.00 96.38 691 LEU A CA 1
ATOM 5061 C C . LEU A 1 691 ? 18.976 -14.534 3.001 1.00 96.38 691 LEU A C 1
ATOM 5063 O O . LEU A 1 691 ? 18.069 -14.161 3.742 1.00 96.38 691 LEU A O 1
ATOM 5067 N N . TRP A 1 692 ? 18.785 -15.408 2.016 1.00 95.50 692 TRP A N 1
ATOM 5068 C CA . TRP A 1 692 ? 17.465 -15.812 1.552 1.00 95.50 692 TRP A CA 1
ATOM 5069 C C . TRP A 1 692 ? 16.783 -16.882 2.388 1.00 95.50 692 TRP A C 1
ATOM 5071 O O . TRP A 1 692 ? 15.559 -16.885 2.488 1.00 95.50 692 TRP A O 1
ATOM 5081 N N . TYR A 1 693 ? 17.536 -17.810 2.976 1.00 97.44 693 TYR A N 1
ATOM 5082 C CA . TYR A 1 693 ? 16.960 -18.969 3.660 1.00 97.44 693 TYR A CA 1
ATOM 5083 C C . TYR A 1 693 ? 16.578 -18.634 5.102 1.00 97.44 693 TYR A C 1
ATOM 5085 O O . TYR A 1 693 ? 17.130 -19.193 6.058 1.00 97.44 693 TYR A O 1
ATOM 5093 N N . ALA A 1 694 ? 15.629 -17.706 5.270 1.00 97.31 694 ALA A N 1
ATOM 5094 C CA . ALA A 1 694 ? 15.215 -17.206 6.577 1.00 97.31 694 ALA A CA 1
ATOM 5095 C C . ALA A 1 694 ? 14.728 -18.331 7.494 1.00 97.31 694 ALA A C 1
ATOM 5097 O O . ALA A 1 694 ? 15.035 -18.304 8.682 1.00 97.31 694 ALA A O 1
ATOM 5098 N N . GLN A 1 695 ? 14.074 -19.366 6.955 1.00 96.88 695 GLN A N 1
ATOM 5099 C CA . GLN A 1 695 ? 13.691 -20.555 7.726 1.00 96.88 695 GLN A CA 1
ATOM 5100 C C . GLN A 1 695 ? 14.903 -21.218 8.405 1.00 96.88 695 GLN A C 1
ATOM 5102 O O . GLN A 1 695 ? 14.858 -21.552 9.590 1.00 96.88 695 GLN A O 1
ATOM 5107 N N . ARG A 1 696 ? 16.015 -21.378 7.672 1.00 96.38 696 ARG A N 1
ATOM 5108 C CA . ARG A 1 696 ? 17.257 -21.968 8.200 1.00 96.38 696 ARG A CA 1
ATOM 5109 C C . ARG A 1 696 ? 17.940 -21.031 9.190 1.00 96.38 696 ARG A C 1
ATOM 5111 O O . ARG A 1 696 ? 18.460 -21.487 10.205 1.00 96.38 696 ARG A O 1
ATOM 5118 N N . ASN A 1 697 ? 17.927 -19.727 8.918 1.00 97.19 697 ASN A N 1
ATOM 5119 C CA . ASN A 1 697 ? 18.504 -18.734 9.823 1.00 97.19 697 ASN A CA 1
ATOM 5120 C C . ASN A 1 697 ? 17.742 -18.660 11.149 1.00 97.19 697 ASN A C 1
ATOM 5122 O O . ASN A 1 697 ? 18.361 -18.618 12.210 1.00 97.19 697 ASN A O 1
ATOM 5126 N N . MET A 1 698 ? 16.412 -18.731 11.088 1.00 96.31 698 MET A N 1
ATOM 5127 C CA . MET A 1 698 ? 15.532 -18.743 12.250 1.00 96.31 698 MET A CA 1
ATOM 5128 C C . MET A 1 698 ? 15.775 -19.970 13.130 1.00 96.31 698 MET A C 1
ATOM 5130 O O . MET A 1 698 ? 15.816 -19.837 14.347 1.00 96.31 698 MET A O 1
ATOM 5134 N N . ALA A 1 699 ? 16.043 -21.146 12.552 1.00 93.75 699 ALA A N 1
ATOM 5135 C CA . ALA A 1 699 ? 16.426 -22.330 13.329 1.00 93.75 699 ALA A CA 1
ATOM 5136 C C . ALA A 1 699 ? 17.709 -22.113 14.162 1.00 93.75 699 ALA A C 1
ATOM 5138 O O . ALA A 1 699 ? 17.872 -22.705 15.228 1.00 93.75 699 ALA A O 1
ATOM 5139 N N . GLY A 1 700 ? 18.605 -21.229 13.711 1.00 91.25 700 GLY A N 1
ATOM 5140 C CA . GLY A 1 700 ? 19.794 -20.811 14.456 1.00 91.25 700 GLY A CA 1
ATOM 5141 C C . GLY A 1 700 ? 19.533 -19.768 15.550 1.00 91.25 700 GLY A C 1
ATOM 5142 O O . GLY A 1 700 ? 20.451 -19.483 16.319 1.00 91.25 700 GLY A O 1
ATOM 5143 N N . ALA A 1 701 ? 18.319 -19.207 15.650 1.00 84.56 701 ALA A N 1
ATOM 5144 C CA . ALA A 1 701 ? 17.984 -18.108 16.561 1.00 84.56 701 ALA A CA 1
ATOM 5145 C C . ALA A 1 701 ? 18.288 -18.430 18.025 1.00 84.56 701 ALA A C 1
ATOM 5147 O O . ALA A 1 701 ? 18.847 -17.596 18.734 1.00 84.56 701 ALA A O 1
ATOM 5148 N N . ALA A 1 702 ? 18.011 -19.658 18.469 1.00 81.06 702 ALA A N 1
ATOM 5149 C CA . ALA A 1 702 ? 18.281 -20.086 19.841 1.00 81.06 702 ALA A CA 1
ATOM 5150 C C . ALA A 1 702 ? 19.770 -20.011 20.234 1.00 81.06 702 ALA A C 1
ATOM 5152 O O . ALA A 1 702 ? 20.082 -19.917 21.418 1.00 81.06 702 ALA A O 1
ATOM 5153 N N . ALA A 1 703 ? 20.694 -20.040 19.265 1.00 83.62 703 ALA A N 1
ATOM 5154 C CA . ALA A 1 703 ? 22.127 -19.945 19.536 1.00 83.62 703 ALA A CA 1
ATOM 5155 C C . ALA A 1 703 ? 22.598 -18.504 19.797 1.00 83.62 703 ALA A C 1
ATOM 5157 O O . ALA A 1 703 ? 23.603 -18.313 20.479 1.00 83.62 703 ALA A O 1
ATOM 5158 N N . HIS A 1 704 ? 21.903 -17.498 19.256 1.00 87.00 704 HIS A N 1
ATOM 5159 C CA . HIS A 1 704 ? 22.326 -16.094 19.329 1.00 87.00 704 HIS A CA 1
ATOM 5160 C C . HIS A 1 704 ? 21.315 -15.164 20.016 1.00 87.00 704 HIS A C 1
ATOM 5162 O O . HIS A 1 704 ? 21.655 -14.033 20.353 1.00 87.00 704 HIS A O 1
ATOM 5168 N N . TYR A 1 705 ? 20.104 -15.640 20.304 1.00 88.38 705 TYR A N 1
ATOM 5169 C CA . TYR A 1 705 ? 19.164 -14.996 21.212 1.00 88.38 705 TYR A CA 1
ATOM 5170 C C . TYR A 1 705 ? 19.125 -15.723 22.555 1.00 88.38 705 TYR A C 1
ATOM 5172 O O . TYR A 1 705 ? 18.934 -16.935 22.621 1.00 88.38 705 TYR A O 1
ATOM 5180 N N . ASN A 1 706 ? 19.196 -14.970 23.657 1.00 88.62 706 ASN A N 1
ATOM 5181 C CA . ASN A 1 706 ? 18.835 -15.495 24.973 1.00 88.62 706 ASN A CA 1
ATOM 5182 C C . ASN A 1 706 ? 17.303 -15.537 25.099 1.00 88.62 706 ASN A C 1
ATOM 5184 O O . ASN A 1 706 ? 16.703 -14.698 25.774 1.00 88.62 706 ASN A O 1
ATOM 5188 N N . LEU A 1 707 ? 16.673 -16.500 24.418 1.00 88.12 707 LEU A N 1
ATOM 5189 C CA . LEU A 1 707 ? 15.212 -16.629 24.332 1.00 88.12 707 LEU A CA 1
ATOM 5190 C C . LEU A 1 707 ? 14.550 -16.858 25.699 1.00 88.12 707 LEU A C 1
ATOM 5192 O O . LEU A 1 707 ? 13.380 -16.528 25.877 1.00 88.12 707 LEU A O 1
ATOM 5196 N N . THR A 1 708 ? 15.300 -17.379 26.678 1.00 84.19 708 THR A N 1
ATOM 5197 C CA . THR A 1 708 ? 14.821 -17.552 28.056 1.00 84.19 708 THR A CA 1
ATOM 5198 C C . THR A 1 708 ? 14.729 -16.240 28.824 1.00 84.19 708 THR A C 1
ATOM 5200 O O . THR A 1 708 ? 13.747 -16.023 29.528 1.00 84.19 708 THR A O 1
ATOM 5203 N N . ALA A 1 709 ? 15.733 -15.367 28.700 1.00 87.38 709 ALA A N 1
ATOM 5204 C CA . ALA A 1 709 ? 15.729 -14.075 29.382 1.00 87.38 709 ALA A CA 1
ATOM 5205 C C . ALA A 1 709 ? 14.897 -13.042 28.621 1.00 87.38 709 ALA A C 1
ATOM 5207 O O . ALA A 1 709 ? 14.262 -12.186 29.223 1.00 87.38 709 ALA A O 1
ATOM 5208 N N . THR A 1 710 ? 14.904 -13.128 27.295 1.00 88.56 710 THR A N 1
ATOM 5209 C CA . THR A 1 710 ? 14.280 -12.148 26.419 1.00 88.56 710 THR A CA 1
ATOM 5210 C C . THR A 1 710 ? 13.712 -12.829 25.174 1.00 88.56 710 THR A C 1
ATOM 5212 O O . THR A 1 710 ? 14.443 -13.045 24.201 1.00 88.56 710 THR A O 1
ATOM 5215 N N . PRO A 1 711 ? 12.419 -13.186 25.205 1.00 94.50 711 PRO A N 1
ATOM 5216 C CA . PRO A 1 711 ? 11.748 -13.829 24.086 1.00 94.50 711 PRO A CA 1
ATOM 5217 C C . PRO A 1 711 ? 11.749 -12.949 22.834 1.00 94.50 711 PRO A C 1
ATOM 5219 O O . PRO A 1 711 ? 11.640 -11.727 22.928 1.00 94.50 711 PRO A O 1
ATOM 5222 N N . PHE A 1 712 ? 11.807 -13.587 21.668 1.00 97.44 712 PHE A N 1
ATOM 5223 C CA . PHE A 1 712 ? 11.517 -12.944 20.391 1.00 97.44 712 PHE A CA 1
ATOM 5224 C C . PHE A 1 712 ? 10.076 -13.258 19.977 1.00 97.44 712 PHE A C 1
ATOM 5226 O O . PHE A 1 712 ? 9.638 -14.406 20.113 1.00 97.44 712 PHE A O 1
ATOM 5233 N N . TYR A 1 713 ? 9.360 -12.256 19.467 1.00 98.25 713 TYR A N 1
ATOM 5234 C CA . TYR A 1 713 ? 7.962 -12.363 19.054 1.00 98.25 713 TYR A CA 1
ATOM 5235 C C . TYR A 1 713 ? 7.814 -12.247 17.536 1.00 98.25 713 TYR A C 1
ATOM 5237 O O . TYR A 1 713 ? 8.258 -11.279 16.931 1.00 98.25 713 TYR A O 1
ATOM 5245 N N . VAL A 1 714 ? 7.157 -13.218 16.918 1.00 98.50 714 VAL A N 1
ATOM 5246 C CA . VAL A 1 714 ? 6.872 -13.245 15.482 1.00 98.50 714 VAL A CA 1
ATOM 5247 C C . VAL A 1 714 ? 5.364 -13.124 15.286 1.00 98.50 714 VAL A C 1
ATOM 5249 O O . VAL A 1 714 ? 4.608 -13.916 15.833 1.00 98.50 714 VAL A O 1
ATOM 5252 N N . TYR A 1 715 ? 4.908 -12.152 14.510 1.00 98.62 715 TYR A N 1
ATOM 5253 C CA . TYR A 1 715 ? 3.523 -12.038 14.066 1.00 98.62 715 TYR A CA 1
ATOM 5254 C C . TYR A 1 715 ? 3.511 -12.065 12.547 1.00 98.62 715 TYR A C 1
ATOM 5256 O O . TYR A 1 715 ? 4.150 -11.222 11.917 1.00 98.62 715 TYR A O 1
ATOM 5264 N N . VAL A 1 716 ? 2.785 -13.009 11.958 1.00 98.44 716 VAL A N 1
ATOM 5265 C CA . VAL A 1 716 ? 2.686 -13.138 10.504 1.00 98.44 716 VAL A CA 1
ATOM 5266 C C . VAL A 1 716 ? 1.233 -13.274 10.076 1.00 98.44 716 VAL A C 1
ATOM 5268 O O . VAL A 1 716 ? 0.470 -13.991 10.720 1.00 98.44 716 VAL A O 1
ATOM 5271 N N . ALA A 1 717 ? 0.843 -12.587 9.003 1.00 98.25 717 ALA A N 1
ATOM 5272 C CA . ALA A 1 717 ? -0.501 -12.701 8.447 1.00 98.25 717 ALA A CA 1
ATOM 5273 C C . ALA A 1 717 ? -0.502 -12.673 6.914 1.00 98.25 717 ALA A C 1
ATOM 5275 O O . ALA A 1 717 ? -0.105 -11.671 6.312 1.00 98.25 717 ALA A O 1
ATOM 5276 N N . ASN A 1 718 ? -1.009 -13.743 6.297 1.00 98.25 718 ASN A N 1
ATOM 5277 C CA . ASN A 1 718 ? -1.214 -13.839 4.849 1.00 98.25 718 ASN A CA 1
ATOM 5278 C C . ASN A 1 718 ? -2.672 -14.185 4.563 1.00 98.25 718 ASN A C 1
ATOM 5280 O O . ASN A 1 718 ? -3.248 -15.042 5.224 1.00 98.25 718 ASN A O 1
ATOM 5284 N N . GLN A 1 719 ? -3.270 -13.519 3.580 1.00 96.44 719 GLN A N 1
ATOM 5285 C CA . GLN A 1 719 ? -4.688 -13.705 3.254 1.00 96.44 719 GLN A CA 1
ATOM 5286 C C . GLN A 1 719 ? -4.927 -14.297 1.865 1.00 96.44 719 GLN A C 1
ATOM 5288 O O . GLN A 1 719 ? -6.020 -14.782 1.594 1.00 96.44 719 GLN A O 1
ATOM 5293 N N . LEU A 1 720 ? -3.914 -14.263 0.997 1.00 96.12 720 LEU A N 1
ATOM 5294 C CA . LEU A 1 720 ? -4.032 -14.717 -0.384 1.00 96.12 720 LEU A CA 1
ATOM 5295 C C . LEU A 1 720 ? -3.842 -16.233 -0.475 1.00 96.12 720 LEU A C 1
ATOM 5297 O O . LEU A 1 720 ? -3.031 -16.811 0.253 1.00 96.12 720 LEU A O 1
ATOM 5301 N N . ASN A 1 721 ? -4.614 -16.866 -1.351 1.00 95.31 721 ASN A N 1
ATOM 5302 C CA . ASN A 1 721 ? -4.674 -18.322 -1.502 1.00 95.31 721 ASN A CA 1
ATOM 5303 C C . ASN A 1 721 ? -5.009 -18.782 -2.936 1.00 95.31 721 ASN A C 1
ATOM 5305 O O . ASN A 1 721 ? -5.273 -19.963 -3.157 1.00 95.31 721 ASN A O 1
ATOM 5309 N N . GLY A 1 722 ? -5.046 -17.861 -3.897 1.00 94.19 722 GLY A N 1
ATOM 5310 C CA . GLY A 1 722 ? -5.217 -18.141 -5.313 1.00 94.19 722 GLY A CA 1
ATOM 5311 C C . GLY A 1 722 ? -3.909 -18.488 -6.017 1.00 94.19 722 GLY A C 1
ATOM 5312 O O . GLY A 1 722 ? -2.837 -18.569 -5.416 1.00 94.19 722 GLY A O 1
ATOM 5313 N N . THR A 1 723 ? -4.026 -18.684 -7.327 1.00 96.06 723 THR A N 1
ATOM 5314 C CA . THR A 1 723 ? -2.964 -19.230 -8.183 1.00 96.06 723 THR A CA 1
ATOM 5315 C C . THR A 1 723 ? -2.271 -18.187 -9.055 1.00 96.06 723 THR A C 1
ATOM 5317 O O . THR A 1 723 ? -1.297 -18.500 -9.736 1.00 96.06 723 THR A O 1
ATOM 5320 N N . VAL A 1 724 ? -2.760 -16.946 -9.061 1.00 95.25 724 VAL A N 1
ATOM 5321 C CA . VAL A 1 724 ? -2.154 -15.861 -9.843 1.00 95.25 724 VAL A CA 1
ATOM 5322 C C . VAL A 1 724 ? -0.893 -15.329 -9.165 1.00 95.25 724 VAL A C 1
ATOM 5324 O O . VAL A 1 724 ? -0.745 -15.431 -7.946 1.00 95.25 724 VAL A O 1
ATOM 5327 N N . HIS A 1 725 ? 0.000 -14.710 -9.935 1.00 93.44 725 HIS A N 1
ATOM 5328 C CA . HIS A 1 725 ? 1.350 -14.310 -9.520 1.00 93.44 725 HIS A CA 1
ATOM 5329 C C . HIS A 1 725 ? 1.403 -13.679 -8.114 1.00 93.44 725 HIS A C 1
ATOM 5331 O O . HIS A 1 725 ? 2.087 -14.189 -7.226 1.00 93.44 725 HIS A O 1
ATOM 5337 N N . MET A 1 726 ? 0.644 -12.603 -7.878 1.00 92.75 726 MET A N 1
ATOM 5338 C CA . MET A 1 726 ? 0.661 -11.892 -6.591 1.00 92.75 726 MET A CA 1
ATOM 5339 C C . MET A 1 726 ? 0.097 -12.710 -5.424 1.00 92.75 726 MET A C 1
ATOM 5341 O O . MET A 1 726 ? 0.476 -12.475 -4.276 1.00 92.75 726 MET A O 1
ATOM 5345 N N . GLU A 1 727 ? -0.806 -13.651 -5.695 1.00 95.81 727 GLU A N 1
ATOM 5346 C CA . GLU A 1 727 ? -1.364 -14.529 -4.670 1.00 95.81 727 GLU A CA 1
ATOM 5347 C C . GLU A 1 727 ? -0.378 -15.625 -4.278 1.00 95.81 727 GLU A C 1
ATOM 5349 O O . GLU A 1 727 ? -0.225 -15.889 -3.088 1.00 95.81 727 GLU A O 1
ATOM 5354 N N . VAL A 1 728 ? 0.367 -16.177 -5.239 1.00 97.00 728 VAL A N 1
ATOM 5355 C CA . VAL A 1 728 ? 1.386 -17.207 -4.989 1.00 97.00 728 VAL A CA 1
ATOM 5356 C C . VAL A 1 728 ? 2.542 -16.659 -4.151 1.00 97.00 728 VAL A C 1
ATOM 5358 O O . VAL A 1 728 ? 2.922 -17.261 -3.147 1.00 97.00 728 VAL A O 1
ATOM 5361 N N . VAL A 1 729 ? 3.073 -15.479 -4.488 1.00 95.69 729 VAL A N 1
ATOM 5362 C CA . VAL A 1 729 ? 4.206 -14.882 -3.745 1.00 95.69 729 VAL A CA 1
ATOM 5363 C C . VAL A 1 729 ? 3.833 -14.394 -2.341 1.00 95.69 729 VAL A C 1
ATOM 5365 O O . VAL A 1 729 ? 4.717 -14.070 -1.548 1.00 95.69 729 VAL A O 1
ATOM 5368 N N . HIS A 1 730 ? 2.541 -14.306 -2.024 1.00 97.19 730 HIS A N 1
ATOM 5369 C CA . HIS A 1 730 ? 2.013 -13.893 -0.717 1.00 97.19 730 HIS A CA 1
ATOM 5370 C C . HIS A 1 730 ? 1.064 -14.939 -0.128 1.00 97.19 730 HIS A C 1
ATOM 5372 O O . HIS A 1 730 ? 0.213 -14.626 0.711 1.00 97.19 730 HIS A O 1
ATOM 5378 N N . HIS A 1 731 ? 1.222 -16.184 -0.566 1.00 98.12 731 HIS A N 1
ATOM 5379 C CA . HIS A 1 731 ? 0.283 -17.248 -0.282 1.00 98.12 731 HIS A CA 1
ATOM 5380 C C . HIS A 1 731 ? 0.234 -17.592 1.213 1.00 98.12 731 HIS A C 1
ATOM 5382 O O . HIS A 1 731 ? 1.222 -17.466 1.946 1.00 98.12 731 HIS A O 1
ATOM 5388 N N . ALA A 1 732 ? -0.922 -18.065 1.674 1.00 98.00 732 ALA A N 1
ATOM 5389 C CA . ALA A 1 732 ? -1.190 -18.506 3.043 1.00 98.00 732 ALA A CA 1
ATOM 5390 C C . ALA A 1 732 ? -0.152 -19.517 3.583 1.00 98.00 732 ALA A C 1
ATOM 5392 O O . ALA A 1 732 ? 0.197 -19.482 4.769 1.00 98.00 732 ALA A O 1
ATOM 5393 N N . VAL A 1 733 ? 0.406 -20.358 2.703 1.00 97.69 733 VAL A N 1
ATOM 5394 C CA . VAL A 1 733 ? 1.445 -21.352 3.038 1.00 97.69 733 VAL A CA 1
ATOM 5395 C C . VAL A 1 733 ? 2.686 -20.712 3.671 1.00 97.69 733 VAL A C 1
ATOM 5397 O O . VAL A 1 733 ? 3.248 -21.266 4.615 1.00 97.69 733 VAL A O 1
ATOM 5400 N N . ALA A 1 734 ? 3.077 -19.507 3.242 1.00 97.75 734 ALA A N 1
ATOM 5401 C CA . ALA A 1 734 ? 4.256 -18.833 3.775 1.00 97.75 734 ALA A CA 1
ATOM 5402 C C . ALA A 1 734 ? 4.052 -18.428 5.245 1.00 97.75 734 ALA A C 1
ATOM 5404 O O . ALA A 1 734 ? 4.918 -18.679 6.087 1.00 97.75 734 ALA A O 1
ATOM 5405 N N . ALA A 1 735 ? 2.883 -17.882 5.601 1.00 98.12 735 ALA A N 1
ATOM 5406 C CA . ALA A 1 735 ? 2.553 -17.551 6.991 1.00 98.12 735 ALA A CA 1
ATOM 5407 C C . ALA A 1 735 ? 2.508 -18.795 7.893 1.00 98.12 735 ALA A C 1
ATOM 5409 O O . ALA A 1 735 ? 2.951 -18.755 9.051 1.00 98.12 735 ALA A O 1
ATOM 5410 N N . ARG A 1 736 ? 2.031 -19.928 7.369 1.00 97.56 736 ARG A N 1
ATOM 5411 C CA . ARG A 1 736 ? 2.064 -21.202 8.091 1.00 97.56 736 ARG A CA 1
ATOM 5412 C C . ARG A 1 736 ? 3.490 -21.736 8.252 1.00 97.56 736 ARG A C 1
ATOM 5414 O O . ARG A 1 736 ? 3.859 -22.193 9.337 1.00 97.56 736 ARG A O 1
ATOM 5421 N N . ALA A 1 737 ? 4.316 -21.638 7.220 1.00 97.81 737 ALA A N 1
ATOM 5422 C CA . ALA A 1 737 ? 5.716 -22.039 7.272 1.00 97.81 737 ALA A CA 1
ATOM 5423 C C . ALA A 1 737 ? 6.515 -21.204 8.282 1.00 97.81 737 ALA A C 1
ATOM 5425 O O . ALA A 1 737 ? 7.321 -21.754 9.035 1.00 97.81 737 ALA A O 1
ATOM 5426 N N . TYR A 1 738 ? 6.215 -19.905 8.392 1.00 97.81 738 TYR A N 1
ATOM 5427 C CA . TYR A 1 738 ? 6.723 -19.047 9.464 1.00 97.81 738 TYR A CA 1
ATOM 5428 C C . TYR A 1 738 ? 6.380 -19.593 10.852 1.00 97.81 738 TYR A C 1
ATOM 5430 O O . TYR A 1 738 ? 7.258 -19.667 11.709 1.00 97.81 738 TYR A O 1
ATOM 5438 N N . ALA A 1 739 ? 5.133 -20.020 11.080 1.00 97.56 739 ALA A N 1
ATOM 5439 C CA . ALA A 1 739 ? 4.734 -20.630 12.348 1.00 97.56 739 ALA A CA 1
ATOM 5440 C C . ALA A 1 739 ? 5.516 -21.918 12.645 1.00 97.56 739 ALA A C 1
ATOM 5442 O O . ALA A 1 739 ? 5.998 -22.090 13.765 1.00 97.56 739 ALA A O 1
ATOM 5443 N N . LYS A 1 740 ? 5.690 -22.804 11.652 1.00 97.38 740 LYS A N 1
ATOM 5444 C CA . LYS A 1 740 ? 6.494 -24.033 11.797 1.00 97.38 740 LYS A CA 1
ATOM 5445 C C . LYS A 1 740 ? 7.951 -23.709 12.150 1.00 97.38 740 LYS A C 1
ATOM 5447 O O . LYS A 1 740 ? 8.492 -24.276 13.099 1.00 97.38 740 LYS A O 1
ATOM 5452 N N . ALA A 1 741 ? 8.564 -22.774 11.424 1.00 97.19 741 ALA A N 1
ATOM 5453 C CA . ALA A 1 741 ? 9.944 -22.347 11.640 1.00 97.19 741 ALA A CA 1
ATOM 5454 C C . ALA A 1 741 ? 10.136 -21.713 13.027 1.00 97.19 741 ALA A C 1
ATOM 5456 O O . ALA A 1 741 ? 11.048 -22.089 13.764 1.00 97.19 741 ALA A O 1
ATOM 5457 N N . ALA A 1 742 ? 9.233 -20.811 13.418 1.00 97.50 742 ALA A N 1
ATOM 5458 C CA . ALA A 1 742 ? 9.272 -20.131 14.706 1.00 97.50 742 ALA A CA 1
ATOM 5459 C C . ALA A 1 742 ? 9.050 -21.104 15.871 1.00 97.50 742 ALA A C 1
ATOM 5461 O O . ALA A 1 742 ? 9.757 -21.027 16.877 1.00 97.50 742 ALA A O 1
ATOM 5462 N N . ALA A 1 743 ? 8.124 -22.057 15.722 1.00 96.69 743 ALA A N 1
ATOM 5463 C CA . ALA A 1 743 ? 7.905 -23.122 16.695 1.00 96.69 743 ALA A CA 1
ATOM 5464 C C . ALA A 1 743 ? 9.164 -23.978 16.888 1.00 96.69 743 ALA A C 1
ATOM 5466 O O . ALA A 1 74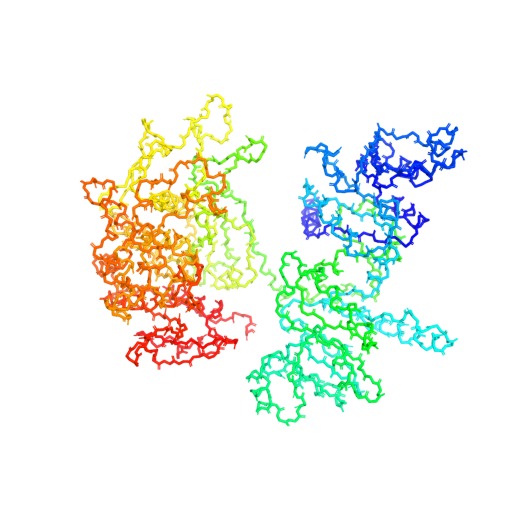3 ? 9.588 -24.191 18.023 1.00 96.69 743 ALA A O 1
ATOM 5467 N N . ALA A 1 744 ? 9.783 -24.425 15.789 1.00 96.12 744 ALA A N 1
ATOM 5468 C CA . ALA A 1 744 ? 11.002 -25.232 15.825 1.00 96.12 744 ALA A CA 1
ATOM 5469 C C . ALA A 1 744 ? 12.186 -24.481 16.460 1.00 96.12 744 ALA A C 1
ATOM 5471 O O . ALA A 1 744 ? 13.002 -25.084 17.153 1.00 96.12 744 ALA A O 1
ATOM 5472 N N . ALA A 1 745 ? 12.250 -23.162 16.269 1.00 96.19 745 ALA A N 1
ATOM 5473 C CA . ALA A 1 745 ? 13.260 -22.288 16.857 1.00 96.19 745 ALA A CA 1
ATOM 5474 C C . ALA A 1 745 ? 12.966 -21.865 18.313 1.00 96.19 745 ALA A C 1
ATOM 5476 O O . ALA A 1 745 ? 13.774 -21.164 18.922 1.00 96.19 745 ALA A O 1
ATOM 5477 N N . GLY A 1 746 ? 11.824 -22.266 18.889 1.00 96.06 746 GLY A N 1
ATOM 5478 C CA . GLY A 1 746 ? 11.426 -21.886 20.249 1.00 96.06 746 GLY A CA 1
ATOM 5479 C C . GLY A 1 746 ? 11.041 -20.408 20.404 1.00 96.06 746 GLY A C 1
ATOM 5480 O O . GLY A 1 746 ? 11.099 -19.871 21.512 1.00 96.06 746 GLY A O 1
ATOM 5481 N N . LEU A 1 747 ? 10.662 -19.735 19.314 1.00 96.81 747 LEU A N 1
ATOM 5482 C CA . LEU A 1 747 ? 10.224 -18.337 19.321 1.00 96.81 747 LEU A CA 1
ATOM 5483 C C . LEU A 1 747 ? 8.748 -18.240 19.718 1.00 96.81 747 LEU A C 1
ATOM 5485 O O . LEU A 1 747 ? 7.968 -19.161 19.469 1.00 96.81 747 LEU A O 1
ATOM 5489 N N . ARG A 1 748 ? 8.331 -17.109 20.298 1.00 97.94 748 ARG A N 1
ATOM 5490 C CA . ARG A 1 748 ? 6.901 -16.828 20.488 1.00 97.94 748 ARG A CA 1
ATOM 5491 C C . ARG A 1 748 ? 6.333 -16.392 19.155 1.00 97.94 748 ARG A C 1
ATOM 5493 O O . ARG A 1 748 ? 6.873 -15.468 18.556 1.00 97.94 748 ARG A O 1
ATOM 5500 N N . TYR A 1 749 ? 5.261 -17.022 18.691 1.00 98.38 749 TYR A N 1
ATOM 5501 C CA . TYR A 1 749 ? 4.686 -16.654 17.403 1.00 98.38 749 TYR A CA 1
ATOM 5502 C C . TYR A 1 749 ? 3.168 -16.559 17.410 1.00 98.38 749 TYR A C 1
ATOM 5504 O O . TYR A 1 749 ? 2.484 -17.171 18.229 1.00 98.38 749 TYR A O 1
ATOM 5512 N N . VAL A 1 750 ? 2.673 -15.775 16.462 1.00 98.56 750 VAL A N 1
ATOM 5513 C CA . VAL A 1 750 ? 1.285 -15.629 16.053 1.00 98.56 750 VAL A CA 1
ATOM 5514 C C . VAL A 1 750 ? 1.269 -15.734 14.537 1.00 98.56 750 VAL A C 1
ATOM 5516 O O . VAL A 1 750 ? 2.043 -15.053 13.867 1.00 98.56 750 VAL A O 1
ATOM 5519 N N . SER A 1 751 ? 0.414 -16.590 13.997 1.00 98.56 751 SER A N 1
ATOM 5520 C CA . SER A 1 751 ? 0.241 -16.725 12.557 1.00 98.56 751 SER A CA 1
ATOM 5521 C C . SER A 1 751 ? -1.236 -16.753 12.200 1.00 98.56 751 SER A C 1
ATOM 5523 O O . SER A 1 751 ? -2.004 -17.507 12.803 1.00 98.56 751 SER A O 1
ATOM 5525 N N . TYR A 1 752 ? -1.601 -15.918 11.231 1.00 98.62 752 TYR A N 1
ATOM 5526 C CA . TYR A 1 752 ? -2.906 -15.882 10.589 1.00 98.62 752 TYR A CA 1
ATOM 5527 C C . TYR A 1 752 ? -2.755 -16.255 9.113 1.00 98.62 752 TYR A C 1
ATOM 5529 O O . TYR A 1 752 ? -1.940 -15.669 8.402 1.00 98.62 752 TYR A O 1
ATOM 5537 N N . TYR A 1 753 ? -3.537 -17.223 8.645 1.00 98.44 753 TYR A N 1
ATOM 5538 C CA . TYR A 1 753 ? -3.510 -17.657 7.246 1.00 98.44 753 TYR A CA 1
ATOM 5539 C C . TYR A 1 753 ? -4.875 -18.169 6.795 1.00 98.44 753 TYR A C 1
ATOM 5541 O O . TYR A 1 753 ? -5.583 -18.809 7.570 1.00 98.44 753 TYR A O 1
ATOM 5549 N N . THR A 1 754 ? -5.281 -17.872 5.566 1.00 97.81 754 THR A N 1
ATOM 5550 C CA . THR A 1 754 ? -6.537 -18.382 4.994 1.00 97.81 754 THR A CA 1
ATOM 5551 C C . THR A 1 754 ? -6.425 -19.863 4.625 1.00 97.81 754 THR A C 1
ATOM 5553 O O . THR A 1 754 ? -5.334 -20.435 4.621 1.00 97.81 754 THR A O 1
ATOM 5556 N N . ASP A 1 755 ? -7.562 -20.519 4.385 1.00 96.81 755 ASP A N 1
ATOM 5557 C CA . ASP A 1 755 ? -7.580 -21.892 3.864 1.00 96.81 755 ASP A CA 1
ATOM 5558 C C . ASP A 1 755 ? -6.933 -21.924 2.469 1.00 96.81 755 ASP A C 1
ATOM 5560 O O . ASP A 1 755 ? -7.137 -21.004 1.682 1.00 96.81 755 ASP A O 1
ATOM 5564 N N . TYR A 1 756 ? -6.202 -22.983 2.133 1.00 95.50 756 TYR A N 1
ATOM 5565 C CA . TYR A 1 756 ? -5.601 -23.166 0.808 1.00 95.50 756 TYR A CA 1
ATOM 5566 C C . TYR A 1 756 ? -5.774 -24.604 0.307 1.00 95.50 756 TYR A C 1
ATOM 5568 O O . TYR A 1 756 ? -6.180 -25.500 1.054 1.00 95.50 756 TYR A O 1
ATOM 5576 N N . ALA A 1 757 ? -5.507 -24.821 -0.983 1.00 91.50 757 ALA A N 1
ATOM 5577 C CA . ALA A 1 757 ? -5.644 -26.131 -1.611 1.00 91.50 757 ALA A CA 1
ATOM 5578 C C . ALA A 1 757 ? -4.778 -27.184 -0.904 1.00 91.50 757 ALA A C 1
ATOM 5580 O O . ALA A 1 757 ? -3.648 -26.911 -0.507 1.00 91.50 757 ALA A O 1
ATOM 5581 N N . HIS A 1 758 ? -5.320 -28.396 -0.754 1.00 91.44 758 HIS A N 1
ATOM 5582 C CA . HIS A 1 758 ? -4.656 -29.536 -0.105 1.00 91.44 758 HIS A CA 1
ATOM 5583 C C . HIS A 1 758 ? -4.307 -29.351 1.382 1.00 91.44 758 HIS A C 1
ATOM 5585 O O . HIS A 1 758 ? -3.666 -30.224 1.960 1.00 91.44 758 HIS A O 1
ATOM 5591 N N . MET A 1 759 ? -4.787 -28.284 2.031 1.00 94.38 759 MET A N 1
ATOM 5592 C CA . MET A 1 759 ? -4.637 -28.103 3.475 1.00 94.38 759 MET A CA 1
ATOM 5593 C C . MET A 1 759 ? -5.294 -29.269 4.232 1.00 94.38 759 MET A C 1
ATOM 5595 O O . MET A 1 759 ? -6.502 -29.509 4.130 1.00 94.38 759 MET A O 1
ATOM 5599 N N . THR A 1 760 ? -4.499 -30.002 5.004 1.00 94.38 760 THR A N 1
ATOM 5600 C CA . THR A 1 760 ? -4.968 -31.115 5.832 1.00 94.38 760 THR A CA 1
ATOM 5601 C C . THR A 1 760 ? -5.575 -30.618 7.147 1.00 94.38 760 THR A C 1
ATOM 5603 O O . THR A 1 760 ? -5.445 -29.457 7.534 1.00 94.38 760 THR A O 1
ATOM 5606 N N . ALA A 1 761 ? -6.236 -31.511 7.888 1.00 93.56 761 ALA A N 1
ATOM 5607 C CA . ALA A 1 761 ? -6.781 -31.168 9.202 1.00 93.56 761 ALA A CA 1
ATOM 5608 C C . ALA A 1 761 ? -5.689 -30.777 10.220 1.00 93.56 761 ALA A C 1
ATOM 5610 O O . ALA A 1 761 ? -5.931 -29.910 11.056 1.00 93.56 761 ALA A O 1
ATOM 5611 N N . ASP A 1 762 ? -4.492 -31.365 10.121 1.00 91.75 762 ASP A N 1
ATOM 5612 C CA . ASP A 1 762 ? -3.341 -31.033 10.979 1.00 91.75 762 ASP A CA 1
ATOM 5613 C C . ASP A 1 762 ? -2.710 -29.681 10.602 1.00 91.75 762 ASP A C 1
ATOM 5615 O O . ASP A 1 762 ? -1.960 -29.069 11.377 1.00 91.75 762 ASP A O 1
ATOM 5619 N N . ASP A 1 763 ? -3.017 -29.207 9.394 1.00 93.06 763 ASP A N 1
ATOM 5620 C CA . ASP A 1 763 ? -2.572 -27.921 8.892 1.00 93.06 763 ASP A CA 1
ATOM 5621 C C . ASP A 1 763 ? -3.452 -26.767 9.347 1.00 93.06 763 ASP A C 1
ATOM 5623 O O . ASP A 1 763 ? -2.957 -25.642 9.382 1.00 93.06 763 ASP A O 1
ATOM 5627 N N . ALA A 1 764 ? -4.693 -27.046 9.751 1.00 94.06 764 ALA A N 1
ATOM 5628 C CA . ALA A 1 764 ? -5.609 -26.050 10.278 1.00 94.06 764 ALA A CA 1
ATOM 5629 C C . ALA A 1 764 ? -5.066 -25.378 11.553 1.00 94.06 764 ALA A C 1
ATOM 5631 O O . ALA A 1 764 ? -4.256 -25.923 12.314 1.00 94.06 764 ALA A O 1
ATOM 5632 N N . GLY A 1 765 ? -5.530 -24.151 11.785 1.00 94.19 765 GLY A N 1
ATOM 5633 C CA . GLY A 1 765 ? -5.201 -23.400 12.992 1.00 94.19 765 GLY A CA 1
ATOM 5634 C C . GLY A 1 765 ? -5.852 -23.980 14.249 1.00 94.19 765 GLY A C 1
ATOM 5635 O O . GLY A 1 765 ? -6.840 -24.707 14.184 1.00 94.19 765 GLY A O 1
ATOM 5636 N N . ASP A 1 766 ? -5.339 -23.575 15.410 1.00 94.75 766 ASP A N 1
ATOM 5637 C CA . ASP A 1 766 ? -5.921 -23.876 16.723 1.00 94.75 766 ASP A CA 1
ATOM 5638 C C . ASP A 1 766 ? -7.297 -23.203 16.900 1.00 94.75 766 ASP A C 1
ATOM 5640 O O . ASP A 1 766 ? -8.141 -23.652 17.675 1.00 94.75 766 ASP A O 1
ATOM 5644 N N . ALA A 1 767 ? -7.523 -22.102 16.178 1.00 97.31 767 ALA A N 1
ATOM 5645 C CA . ALA A 1 767 ? -8.791 -21.392 16.105 1.00 97.31 767 ALA A CA 1
ATOM 5646 C C . ALA A 1 767 ? -9.018 -20.830 14.696 1.00 97.31 767 ALA A C 1
ATOM 5648 O O . ALA A 1 767 ? -8.100 -20.771 13.874 1.00 97.31 767 ALA A O 1
ATOM 5649 N N . ARG A 1 768 ? -10.250 -20.385 14.428 1.00 97.69 768 ARG A N 1
ATOM 5650 C CA . ARG A 1 768 ? -10.627 -19.715 13.180 1.00 97.69 768 ARG A CA 1
ATOM 5651 C C . ARG A 1 768 ? -11.350 -18.410 13.478 1.00 97.69 768 ARG A C 1
ATOM 5653 O O . ARG A 1 768 ? -12.190 -18.363 14.375 1.00 97.69 768 ARG A O 1
ATOM 5660 N N . PHE A 1 769 ? -11.044 -17.370 12.711 1.00 97.31 769 PHE A N 1
ATOM 5661 C CA . PHE A 1 769 ? -11.629 -16.044 12.878 1.00 97.31 769 PHE A CA 1
ATOM 5662 C C . PHE A 1 769 ? -12.102 -15.490 11.538 1.00 97.31 769 PHE A C 1
ATOM 5664 O O . PHE A 1 769 ? -11.334 -15.441 10.581 1.00 97.31 769 PHE A O 1
ATOM 5671 N N . ALA A 1 770 ? -13.358 -15.049 11.486 1.00 95.88 770 ALA A N 1
ATOM 5672 C CA . ALA A 1 770 ? -13.876 -14.295 10.352 1.00 95.88 770 ALA A CA 1
ATOM 5673 C C . ALA A 1 770 ? -13.430 -12.830 10.461 1.00 95.88 770 ALA A C 1
ATOM 5675 O O . ALA A 1 770 ? -13.673 -12.179 11.482 1.00 95.88 770 ALA A O 1
ATOM 5676 N N . VAL A 1 771 ? -12.782 -12.317 9.419 1.00 90.00 771 VAL A N 1
ATOM 5677 C CA . VAL A 1 771 ? -12.319 -10.930 9.314 1.00 90.00 771 VAL A CA 1
ATOM 5678 C C . VAL A 1 771 ? -12.711 -10.417 7.933 1.00 90.00 771 VAL A C 1
ATOM 5680 O O . VAL A 1 771 ? -12.111 -10.778 6.928 1.00 90.00 771 VAL A O 1
ATOM 5683 N N . GLY A 1 772 ? -13.755 -9.588 7.872 1.00 88.25 772 GLY A N 1
ATOM 5684 C CA . GLY A 1 772 ? -14.344 -9.199 6.588 1.00 88.25 772 GLY A CA 1
ATOM 5685 C C . GLY A 1 772 ? -14.954 -10.406 5.867 1.00 88.25 772 GLY A C 1
ATOM 5686 O O . GLY A 1 772 ? -15.747 -11.134 6.466 1.00 88.25 772 GLY A O 1
ATOM 5687 N N . SER A 1 773 ? -14.580 -10.605 4.600 1.00 84.50 773 SER A N 1
ATOM 5688 C CA . SER A 1 773 ? -14.964 -11.770 3.787 1.00 84.50 773 SER A CA 1
ATOM 5689 C C . SER A 1 773 ? -14.128 -13.018 4.062 1.00 84.50 773 SER A C 1
ATOM 5691 O O . SER A 1 773 ? -14.530 -14.113 3.667 1.00 84.50 773 SER A O 1
ATOM 5693 N N . ASP A 1 774 ? -12.983 -12.862 4.723 1.00 91.44 774 ASP A N 1
ATOM 5694 C CA . ASP A 1 774 ? -11.986 -13.915 4.839 1.00 91.44 774 ASP A CA 1
ATOM 5695 C C . ASP A 1 774 ? -12.126 -14.653 6.169 1.00 91.44 774 ASP A C 1
ATOM 5697 O O . ASP A 1 774 ? -12.522 -14.094 7.198 1.00 91.44 774 ASP A O 1
ATOM 5701 N N . VAL A 1 775 ? -11.776 -15.937 6.158 1.00 96.12 775 VAL A N 1
ATOM 5702 C CA . VAL A 1 775 ? -11.684 -16.757 7.366 1.00 96.12 775 VAL A CA 1
ATOM 5703 C C . VAL A 1 775 ? -10.233 -17.157 7.552 1.00 96.12 775 VAL A C 1
ATOM 5705 O O . VAL A 1 775 ? -9.695 -17.946 6.780 1.00 96.12 775 VAL A O 1
ATOM 5708 N N . TYR A 1 776 ? -9.617 -16.635 8.606 1.00 98.12 776 TYR A N 1
ATOM 5709 C CA . TYR A 1 776 ? -8.244 -16.956 8.955 1.00 98.12 776 TYR A CA 1
ATOM 5710 C C . TYR A 1 776 ? -8.208 -18.129 9.925 1.00 98.12 776 TYR A C 1
ATOM 5712 O O . TYR A 1 776 ? -8.865 -18.111 10.969 1.00 98.12 776 TYR A O 1
ATOM 5720 N N . ASN A 1 777 ? -7.379 -19.113 9.612 1.00 98.31 777 ASN A N 1
ATOM 5721 C CA . ASN A 1 777 ? -6.780 -20.001 10.590 1.00 98.31 777 ASN A CA 1
ATOM 5722 C C . ASN A 1 777 ? -5.838 -19.193 11.480 1.00 98.31 777 ASN A C 1
ATOM 5724 O O . ASN A 1 777 ? -5.136 -18.296 11.015 1.00 98.31 777 ASN A O 1
ATOM 5728 N N . TYR A 1 778 ? -5.818 -19.527 12.762 1.00 98.31 778 TYR A N 1
ATOM 5729 C CA . TYR A 1 778 ? -4.968 -18.901 13.759 1.00 98.31 778 TYR A CA 1
ATOM 5730 C C . TYR A 1 778 ? -4.106 -19.941 14.451 1.00 98.31 778 TYR A C 1
ATOM 5732 O O . TYR A 1 778 ? -4.617 -20.964 14.902 1.00 98.31 778 TYR A O 1
ATOM 5740 N N . LYS A 1 779 ? -2.813 -19.654 14.594 1.00 97.69 779 LYS A N 1
ATOM 5741 C CA . LYS A 1 779 ? -1.884 -20.496 15.348 1.00 97.69 779 LYS A CA 1
ATOM 5742 C C . LYS A 1 779 ? -0.978 -19.654 16.233 1.00 97.69 779 LYS A C 1
ATOM 5744 O O . LYS A 1 779 ? -0.459 -18.626 15.796 1.00 97.69 779 LYS A O 1
ATOM 5749 N N . SER A 1 780 ? -0.769 -20.087 17.472 1.00 97.94 780 SER A N 1
ATOM 5750 C CA . SER A 1 780 ? 0.121 -19.396 18.413 1.00 97.94 780 SER A CA 1
ATOM 5751 C C . SER A 1 780 ? 0.563 -20.319 19.541 1.00 97.94 780 SER A C 1
ATOM 5753 O O . SER A 1 780 ? -0.257 -20.985 20.163 1.00 97.94 780 SER A O 1
ATOM 5755 N N . ASN A 1 781 ? 1.845 -20.280 19.905 1.00 97.44 781 ASN A N 1
ATOM 5756 C CA . ASN A 1 781 ? 2.386 -21.078 21.015 1.00 97.44 781 ASN A CA 1
ATOM 5757 C C . ASN A 1 781 ? 2.399 -20.364 22.380 1.00 97.44 781 ASN A C 1
ATOM 5759 O O . ASN A 1 781 ? 2.987 -20.874 23.333 1.00 97.44 781 ASN A O 1
ATOM 5763 N N . TRP A 1 782 ? 1.797 -19.177 22.493 1.00 97.06 782 TRP A N 1
ATOM 5764 C CA . TRP A 1 782 ? 1.830 -18.379 23.727 1.00 97.06 782 TRP A CA 1
ATOM 5765 C C . TRP A 1 782 ? 0.488 -17.720 24.075 1.00 97.06 782 TRP A C 1
ATOM 5767 O O . TRP A 1 782 ? 0.456 -16.770 24.866 1.00 97.06 782 TRP A O 1
ATOM 5777 N N . ASP A 1 783 ? -0.599 -18.269 23.521 1.00 93.81 783 ASP A N 1
ATOM 5778 C CA . ASP A 1 783 ? -1.992 -17.884 23.787 1.00 93.81 783 ASP A CA 1
ATOM 5779 C C . ASP A 1 783 ? -2.263 -16.379 23.596 1.00 93.81 783 ASP A C 1
ATOM 5781 O O . ASP A 1 783 ? -2.790 -15.691 24.469 1.00 93.81 783 ASP A O 1
ATOM 5785 N N . PHE A 1 784 ? -1.809 -15.829 22.465 1.00 96.69 784 PHE A N 1
ATOM 5786 C CA . PHE A 1 784 ? -1.818 -14.387 22.219 1.00 96.69 784 PHE A CA 1
ATOM 5787 C C . PHE A 1 784 ? -3.221 -13.764 22.249 1.00 96.69 784 PHE A C 1
ATOM 5789 O O . PHE A 1 784 ? -3.410 -12.724 22.876 1.00 96.69 784 PHE A O 1
ATOM 5796 N N . VAL A 1 785 ? -4.217 -14.405 21.628 1.00 96.88 785 VAL A N 1
ATOM 5797 C CA . VAL A 1 785 ? -5.584 -13.857 21.530 1.00 96.88 785 VAL A CA 1
ATOM 5798 C C . VAL A 1 785 ? -6.293 -13.765 22.880 1.00 96.88 785 VAL A C 1
ATOM 5800 O O . VAL A 1 785 ? -7.148 -12.898 23.053 1.00 96.88 785 VAL A O 1
ATOM 5803 N N . ALA A 1 786 ? -5.921 -14.603 23.852 1.00 96.25 786 ALA A N 1
ATOM 5804 C CA . ALA A 1 786 ? -6.471 -14.555 25.203 1.00 96.25 786 ALA A CA 1
ATOM 5805 C C . ALA A 1 786 ? -5.736 -13.563 26.120 1.00 96.25 786 ALA A C 1
ATOM 5807 O O . ALA A 1 786 ? -6.180 -13.318 27.246 1.00 96.25 786 ALA A O 1
ATOM 5808 N N . ARG A 1 787 ? -4.616 -12.967 25.678 1.00 95.25 787 ARG A N 1
ATOM 5809 C CA . ARG A 1 787 ? -3.872 -12.006 26.500 1.00 95.25 787 ARG A CA 1
ATOM 5810 C C . ARG A 1 787 ? -4.719 -10.773 26.797 1.00 95.25 787 ARG A C 1
ATOM 5812 O O . ARG A 1 787 ? -5.399 -10.215 25.930 1.00 95.25 787 ARG A O 1
ATOM 5819 N N . THR A 1 788 ? -4.613 -10.298 28.036 1.00 93.44 788 THR A N 1
ATOM 5820 C CA . THR A 1 788 ? -5.203 -9.027 28.461 1.00 93.44 788 THR A CA 1
ATOM 5821 C C . THR A 1 788 ? -4.743 -7.906 27.532 1.00 93.44 788 THR A C 1
ATOM 5823 O O . THR A 1 788 ? -3.551 -7.740 27.293 1.00 93.44 788 THR A O 1
ATOM 5826 N N . GLY A 1 789 ? -5.697 -7.141 27.000 1.00 88.75 789 GLY A N 1
ATOM 5827 C CA . GLY A 1 789 ? -5.436 -6.083 26.022 1.00 88.75 789 GLY A CA 1
ATOM 5828 C C . GLY A 1 789 ? -5.497 -6.528 24.557 1.00 88.75 789 GLY A C 1
ATOM 5829 O O . GLY A 1 789 ? -5.707 -5.666 23.716 1.00 88.75 789 GLY A O 1
ATOM 5830 N N . VAL A 1 790 ? -5.413 -7.832 24.252 1.00 93.94 790 VAL A N 1
ATOM 5831 C CA . VAL A 1 790 ? -5.547 -8.391 22.885 1.00 93.94 790 VAL A CA 1
ATOM 5832 C C . VAL A 1 790 ? -6.928 -8.984 22.631 1.00 93.94 790 VAL A C 1
ATOM 5834 O O . VAL A 1 790 ? -7.466 -8.867 21.530 1.00 93.94 790 VAL A O 1
ATOM 5837 N N . ALA A 1 791 ? -7.535 -9.589 23.653 1.00 93.19 791 ALA A N 1
ATOM 5838 C CA . ALA A 1 791 ? -8.875 -10.166 23.566 1.00 93.19 791 ALA A CA 1
ATOM 5839 C C . ALA A 1 791 ? -9.940 -9.236 22.933 1.00 93.19 791 ALA A C 1
ATOM 5841 O O . ALA A 1 791 ? -10.695 -9.729 22.095 1.00 93.19 791 ALA A O 1
ATOM 5842 N N . PRO A 1 792 ? -10.001 -7.920 23.238 1.00 91.81 792 PRO A N 1
ATOM 5843 C CA . PRO A 1 792 ? -11.008 -7.037 22.644 1.00 91.81 792 PRO A CA 1
ATOM 5844 C C . PRO A 1 792 ? -10.635 -6.498 21.251 1.00 91.81 792 PRO A C 1
ATOM 5846 O O . PRO A 1 792 ? -11.439 -5.787 20.655 1.00 91.81 792 PRO A O 1
ATOM 5849 N N . LEU A 1 793 ? -9.424 -6.762 20.749 1.00 92.00 793 LEU A N 1
ATOM 5850 C CA . LEU A 1 793 ? -8.958 -6.207 19.478 1.00 92.00 793 LEU A CA 1
ATOM 5851 C C . LEU A 1 793 ? -9.514 -6.998 18.289 1.00 92.00 793 LEU A C 1
ATOM 5853 O O . LEU A 1 793 ? -9.717 -8.212 18.369 1.00 92.00 793 LEU A O 1
ATOM 5857 N N . GLY A 1 794 ? -9.711 -6.306 17.165 1.00 92.06 794 GLY A N 1
ATOM 5858 C CA . GLY A 1 794 ? -10.016 -6.955 15.891 1.00 92.06 794 GLY A CA 1
ATOM 5859 C C . GLY A 1 794 ? -8.855 -7.846 15.443 1.00 92.06 794 GLY A C 1
ATOM 5860 O O . GLY A 1 794 ? -7.690 -7.462 15.568 1.00 92.06 794 GLY A O 1
ATOM 5861 N N . ARG A 1 795 ? -9.164 -9.032 14.917 1.00 96.88 795 ARG A N 1
ATOM 5862 C CA . ARG A 1 795 ? -8.152 -9.977 14.424 1.00 96.88 795 ARG A CA 1
ATOM 5863 C C . ARG A 1 795 ? -7.528 -9.451 13.139 1.00 96.88 795 ARG A C 1
ATOM 5865 O O . ARG A 1 795 ? -8.215 -8.821 12.340 1.00 96.88 795 ARG A O 1
ATOM 5872 N N . VAL A 1 796 ? -6.225 -9.662 12.979 1.00 94.88 796 VAL A N 1
ATOM 5873 C CA . VAL A 1 796 ? -5.410 -9.154 11.861 1.00 94.88 796 VAL A CA 1
ATOM 5874 C C . VAL A 1 796 ? -5.324 -7.616 11.804 1.00 94.88 796 VAL A C 1
ATOM 5876 O O . VAL A 1 796 ? -4.636 -7.046 10.960 1.00 94.88 796 VAL A O 1
ATOM 5879 N N . SER A 1 797 ? -5.955 -6.908 12.748 1.00 94.31 797 SER A N 1
ATOM 5880 C CA . SER A 1 797 ? -5.963 -5.446 12.771 1.00 94.31 797 SER A CA 1
ATOM 5881 C C . SER A 1 797 ? -4.591 -4.864 13.111 1.00 94.31 797 SER A C 1
ATOM 5883 O O . SER A 1 797 ? -3.789 -5.471 13.822 1.00 94.31 797 SER A O 1
ATOM 5885 N N . VAL A 1 798 ? -4.360 -3.620 12.689 1.00 91.81 798 VAL A N 1
ATOM 5886 C CA . VAL A 1 798 ? -3.182 -2.834 13.086 1.00 91.81 798 VAL A CA 1
ATOM 5887 C C . VAL A 1 798 ? -3.031 -2.772 14.611 1.00 91.81 798 VAL A C 1
ATOM 5889 O O . VAL A 1 798 ? -1.927 -2.904 15.133 1.00 91.81 798 VAL A O 1
ATOM 5892 N N . ALA A 1 799 ? -4.135 -2.624 15.349 1.00 93.44 799 ALA A N 1
ATOM 5893 C CA . ALA A 1 799 ? -4.097 -2.586 16.809 1.00 93.44 799 ALA A CA 1
ATOM 5894 C C . ALA A 1 799 ? -3.582 -3.906 17.408 1.00 93.44 799 ALA A C 1
ATOM 5896 O O . ALA A 1 799 ? -2.798 -3.892 18.358 1.00 93.44 799 ALA A O 1
ATOM 5897 N N . GLU A 1 800 ? -3.998 -5.043 16.846 1.00 95.44 800 GLU A N 1
ATOM 5898 C CA . GLU A 1 800 ? -3.505 -6.357 17.256 1.00 95.44 800 GLU A CA 1
ATOM 5899 C C . GLU A 1 800 ? -2.018 -6.532 16.912 1.00 95.44 800 GLU A C 1
ATOM 5901 O O . GLU A 1 800 ? -1.238 -6.983 17.750 1.00 95.44 800 GLU A O 1
ATOM 5906 N N . GLN A 1 801 ? -1.600 -6.109 15.720 1.00 96.50 801 GLN A N 1
ATOM 5907 C CA . GLN A 1 801 ? -0.196 -6.113 15.309 1.00 96.50 801 GLN A CA 1
ATOM 5908 C C . GLN A 1 801 ? 0.683 -5.300 16.276 1.00 96.50 801 GLN A C 1
ATOM 5910 O O . GLN A 1 801 ? 1.702 -5.798 16.757 1.00 96.50 801 GLN A O 1
ATOM 5915 N N . ILE A 1 802 ? 0.247 -4.092 16.651 1.00 95.88 802 ILE A N 1
ATOM 5916 C CA . ILE A 1 802 ? 0.936 -3.227 17.623 1.00 95.88 802 ILE A CA 1
ATOM 5917 C C . ILE A 1 802 ? 1.042 -3.882 19.000 1.00 95.88 802 ILE A C 1
ATOM 5919 O O . ILE A 1 802 ? 2.072 -3.745 19.664 1.00 95.88 802 ILE A O 1
ATOM 5923 N N . ALA A 1 803 ? 0.020 -4.628 19.427 1.00 96.44 803 ALA A N 1
ATOM 5924 C CA . ALA A 1 803 ? 0.071 -5.329 20.704 1.00 96.44 803 ALA A CA 1
ATOM 5925 C C . ALA A 1 803 ? 1.273 -6.288 20.777 1.00 96.44 803 ALA A C 1
ATOM 5927 O O . ALA A 1 803 ? 1.896 -6.389 21.832 1.00 96.44 803 ALA A O 1
ATOM 5928 N N . THR A 1 804 ? 1.672 -6.910 19.660 1.00 97.31 804 THR A N 1
ATOM 5929 C CA . THR A 1 804 ? 2.890 -7.741 19.584 1.00 97.31 804 THR A CA 1
ATOM 5930 C C . THR A 1 804 ? 4.138 -6.965 20.012 1.00 97.31 804 THR A C 1
ATOM 5932 O O . THR A 1 804 ? 4.909 -7.457 20.837 1.00 97.31 804 THR A O 1
ATOM 5935 N N . PHE A 1 805 ? 4.319 -5.735 19.518 1.00 97.62 805 PHE A N 1
ATOM 5936 C CA . PHE A 1 805 ? 5.441 -4.877 19.915 1.00 97.62 805 PHE A CA 1
ATOM 5937 C C . PHE A 1 805 ? 5.377 -4.500 21.391 1.00 97.62 805 PHE A C 1
ATOM 5939 O O . PHE A 1 805 ? 6.387 -4.558 22.088 1.00 97.62 805 PHE A O 1
ATOM 5946 N N . CYS A 1 806 ? 4.190 -4.183 21.901 1.00 96.44 806 CYS A N 1
ATOM 5947 C CA . CYS A 1 806 ? 4.025 -3.879 23.316 1.00 96.44 806 CYS A CA 1
ATOM 5948 C C . CYS A 1 806 ? 4.431 -5.060 24.214 1.00 96.44 806 CYS A C 1
ATOM 5950 O O . CYS A 1 806 ? 5.164 -4.849 25.179 1.00 96.44 806 CYS A O 1
ATOM 5952 N N . PHE A 1 807 ? 4.053 -6.303 23.883 1.00 96.25 807 PHE A N 1
ATOM 5953 C CA . PHE A 1 807 ? 4.533 -7.480 24.626 1.00 96.25 807 PHE A CA 1
ATOM 5954 C C . PHE A 1 807 ? 6.043 -7.677 24.502 1.00 96.25 807 PHE A C 1
ATOM 5956 O O . PHE A 1 807 ? 6.692 -8.038 25.483 1.00 96.25 807 PHE A O 1
ATOM 5963 N N . ALA A 1 808 ? 6.606 -7.429 23.320 1.00 96.69 808 ALA A N 1
ATOM 5964 C CA . ALA A 1 808 ? 8.037 -7.565 23.079 1.00 96.69 808 ALA A CA 1
ATOM 5965 C C . ALA A 1 808 ? 8.888 -6.537 23.832 1.00 96.69 808 ALA A C 1
ATOM 5967 O O . ALA A 1 808 ? 10.014 -6.839 24.220 1.00 96.69 808 ALA A O 1
ATOM 5968 N N . PHE A 1 809 ? 8.351 -5.340 24.062 1.00 95.94 809 PHE A N 1
ATOM 5969 C CA . PHE A 1 809 ? 9.039 -4.255 24.767 1.00 95.94 809 PHE A CA 1
ATOM 5970 C C . PHE A 1 809 ? 8.681 -4.156 26.250 1.00 95.94 809 PHE A C 1
ATOM 5972 O O . PHE A 1 809 ? 9.201 -3.267 26.936 1.00 95.94 809 PHE A O 1
ATOM 5979 N N . GLU A 1 810 ? 7.815 -5.055 26.728 1.00 94.19 810 GLU A N 1
ATOM 5980 C CA . GLU A 1 810 ? 7.265 -5.065 28.087 1.00 94.19 810 GLU A CA 1
ATOM 5981 C C . GLU A 1 810 ? 6.522 -3.760 28.419 1.00 94.19 810 GLU A C 1
ATOM 5983 O O . GLU A 1 810 ? 6.592 -3.231 29.527 1.00 94.19 810 GLU A O 1
ATOM 5988 N N . GLN A 1 811 ? 5.802 -3.225 27.431 1.00 89.69 811 GLN A N 1
ATOM 5989 C CA . GLN A 1 811 ? 4.977 -2.032 27.566 1.00 89.69 811 GLN A CA 1
ATOM 5990 C C . GLN A 1 811 ? 3.495 -2.379 27.727 1.00 89.69 811 GLN A C 1
ATOM 5992 O O . GLN A 1 811 ? 2.980 -3.366 27.197 1.00 89.69 811 GLN A O 1
ATOM 5997 N N . THR A 1 812 ? 2.772 -1.525 28.447 1.00 86.00 812 THR A N 1
ATOM 5998 C CA . THR A 1 812 ? 1.323 -1.639 28.600 1.00 86.00 812 THR A CA 1
ATOM 5999 C C . THR A 1 812 ? 0.619 -1.422 27.260 1.00 86.00 812 THR A C 1
ATOM 6001 O O . THR A 1 812 ? 0.700 -0.355 26.664 1.00 86.00 812 THR A O 1
ATOM 6004 N N . CYS A 1 813 ? -0.132 -2.428 26.805 1.00 75.81 813 CYS A N 1
ATOM 6005 C CA . CYS A 1 813 ? -0.834 -2.409 25.513 1.00 75.81 813 CYS A CA 1
ATOM 6006 C C . CYS A 1 813 ? -2.110 -1.535 25.496 1.00 75.81 813 CYS A C 1
ATOM 6008 O O . CYS A 1 813 ? -2.774 -1.438 24.462 1.00 75.81 813 CYS A O 1
ATOM 6010 N N . HIS A 1 814 ? -2.509 -0.949 26.630 1.00 72.88 814 HIS A N 1
ATOM 6011 C CA . HIS A 1 814 ? -3.783 -0.237 26.760 1.00 72.88 814 HIS A CA 1
ATOM 6012 C C . HIS A 1 814 ? -3.754 1.130 26.061 1.00 72.88 814 HIS A C 1
ATOM 6014 O O . HIS A 1 814 ? -2.804 1.893 26.220 1.00 72.88 814 HIS A O 1
ATOM 6020 N N . ASN A 1 815 ? -4.827 1.463 25.332 1.00 59.94 815 ASN A N 1
ATOM 6021 C CA . ASN A 1 815 ? -5.039 2.818 24.817 1.00 59.94 815 ASN A CA 1
ATOM 6022 C C . ASN A 1 815 ? -5.084 3.800 25.993 1.00 59.94 815 ASN A C 1
ATOM 6024 O O . ASN A 1 815 ? -5.994 3.728 26.820 1.00 59.94 815 ASN A O 1
ATOM 6028 N N . ARG A 1 816 ? -4.132 4.739 26.049 1.00 56.28 816 ARG A N 1
ATOM 6029 C CA . ARG A 1 816 ? -4.137 5.819 27.052 1.00 56.28 816 ARG A CA 1
ATOM 6030 C C . ARG A 1 816 ? -5.390 6.696 26.965 1.00 56.28 816 ARG A C 1
ATOM 6032 O O . ARG A 1 816 ? -5.761 7.285 27.965 1.00 56.28 816 ARG A O 1
ATOM 6039 N N . THR A 1 817 ? -6.046 6.743 25.807 1.00 46.62 817 THR A N 1
ATOM 6040 C CA . THR A 1 817 ? -7.258 7.533 25.530 1.00 46.62 817 THR A CA 1
ATOM 6041 C C . THR A 1 817 ? -8.564 6.912 26.035 1.00 46.62 817 THR A C 1
ATOM 6043 O O . THR A 1 817 ? -9.614 7.532 25.897 1.00 46.62 817 THR A O 1
ATOM 6046 N N . ALA A 1 818 ? -8.533 5.706 26.614 1.00 36.38 818 ALA A N 1
ATOM 6047 C CA . ALA A 1 818 ? -9.705 5.101 27.258 1.00 36.38 818 ALA A CA 1
ATOM 6048 C C . ALA A 1 818 ? -9.856 5.478 28.753 1.00 36.38 818 ALA A C 1
ATOM 6050 O O . ALA A 1 818 ? -10.802 5.023 29.397 1.00 36.38 818 ALA A O 1
ATOM 6051 N N . LEU A 1 819 ? -8.933 6.283 29.295 1.00 30.98 819 LEU A N 1
ATOM 6052 C CA . LEU A 1 819 ? -8.963 6.902 30.628 1.00 30.98 819 LEU A CA 1
ATOM 6053 C C . LEU A 1 819 ? -9.110 8.418 30.480 1.00 30.98 819 LEU A C 1
ATOM 6055 O O . LEU A 1 819 ? -9.730 9.018 31.387 1.00 30.98 819 LEU A O 1
#

Secondary structure (DSSP, 8-state):
--HHHHHHHHHHHHHHTTSPPPEEEESSHHHHHHHHHHHPPTT-EEEEET--SSHHHHHHHHHHTTSEEEEEEE-----SS-SSTTTHHHHSTTPPPPSEEEEESSGGGHHHHS-TT---SEEEEEHHHHHSS--HHHHHHHHHHHHHTSSSPPEEEEE-HHHHHHHHHEEEGGGHHHHHHHHHHHHHHHHHHTTT-TT--PPEEEEESHHHHHHHTHHHH--TT--EEEES-TTSHHHHHHHHHH-S-EEEEES-HHHHHHHHHH-TTSEEEE--TT-HHHHHHTS-TT--SEEEE--TTTTSTTHHHHHHHHHHHHHHHH--SEEEEE-HHHHHHHHHEEEGGG--S--TTSSS--------S-HHHHHHHGGGS-----BPPPPEE-SSEEEE-TTS-EE-GGGEEEEEB-SSPPTT--S-EEEEEEE-S-TTT--PPPSS--TTTHHHHHHTT-EEEEE----TTS--EE-TTS-S---GGG-EEPEEEEE-TTS-EEEEEEEEGGG---SS-GGGGGHHHHHHHHHHHHHHHHH-TTEEEEEEEEEEETTHHHHHHIIIIIGGGSTTHHHH--EEEEEEES---BS-TTTT-HHHHHHHHHHH-TT-BGGGTS-TTTHHHHTS-GGGTT-GGGTT-SS----HHHHHHHHHHHSSHHHHTT-BHHHHHHHSPPP-SSHHHHHHHHHHBHHHHHHTHHHHS-TTTS--EEEEEE-B-SSSHHHHTTBHHHHHHHHHHHHHTT-EEEEEEE--TT--GGGS-SEEEEETTEEEEEEESS-GGGSTTTTTSPTT-HHHHHHHHHHHHT---S-GGG-

Organism: Aureococcus anophagefferens (NCBI:txid44056)

Radius of gyration: 30.22 Å; chains: 1; bounding box: 81×81×78 Å

pLDDT: mean 87.72, std 16.31, range [30.98, 98.69]

InterPro domains:
  IPR029058 Alpha/Beta hydrolase fold [G3DSA:3.40.50.1820] (397-629)
  IPR029058 Alpha/Beta hydrolase fold [SSF53474] (382-581)
  IPR029058 Alpha/Beta hydrolase fold [SSF53474] (407-758)
  IPR029063 S-adenosyl-L-methionine-dependent methyltransferase superfamily [G3DSA:3.40.50.150] (15-208)
  IPR029063 S-adenosyl-L-methionine-dependent methyltransferase superfamily [G3DSA:3.40.50.150] (220-347)
  IPR029063 S-adenosyl-L-methionine-dependent methyltransferase superfamily [SSF53335] (27-149)
  IPR029063 S-adenosyl-L-methionine-dependent methyltransferase superfamily [SSF53335] (221-302)

Sequence (819 aa):
MPQRRSMLWCLLATASALQPPQIIAAASSREMRRIAALVVEDGSRVLELGSQLSSTTAALKAAAGAGRVVAVDVARKTPKTKTERSAQFRGGSDAVAVDDFREVAAARDIPAALAPDERFDVVVVDTMALAGMDLALDTLALVRTLRSRQRPPPLCVVKSAALARLGGRLFSACDLSRVDDVLRVAAARRRRLDAGRVYEAEPVVVAAVGVDEYRSVIPTAVRPGDATLELGCHFGTSTALLAAASGGACLGVDVGASIVAAAREQHPHVDFRVGDAWATAGLAALAPPAGWDAVFVDVGGLSSVDGTLEALGLVRALGAALDPRIVVIKSKCLRNLAETLVPSSRVSEPLRGLGLGCPIIDMGVSVRAAALLVAAMPTTTAITADATVFGKYFSLDASGAPSTIDQSYYLFLPTVPPADGGAAYPVVLSYHPGGFTGGAPSGDCDADVCASLLDRGIAFASMGYRLDGARYYFCPDGSTACAAADRREAEFIHVHEDGGFALDAARTLASYEVAIGRQEFNGQAAYDAAAGFEHLLANNPNIDAHKVGLTGSSAGGAALNYLAWVWHALPGNAARATPRALVYTMAQLNYPVENTLDVEWRVWADDLGYDAKLADIVDLDDCYAIVGNPCCGGDMICEGAAVNLCNMTWHNATVARYCTADAYATATVGDLVETQVWPTETAQQRGLAKLWYAQRNMAGAAAHYNLTATPFYVYVANQLNGTVHMEVVHHAVAARAYAKAAAAAGLRYVSYYTDYAHMTADDAGDARFAVGSDVYNYKSNWDFVARTGVAPLGRVSVAEQIATFCFAFEQTCHNRTAL

Foldseek 3Di:
DPVVVVVVVVVLLVVLVPAQAFAEEEQDLVLLLVVLLQEAAAQFAEEEELDLLDPSVVSNCVRNHNHAYEYEAEDDDDPPPDDDDRVVSVPPPSRHDGPHYYYHNALVCVVVRADLPDAGQEYEYECCSRPVDQDPLVQVVSLVVQQVSHVNGHRYYYNHSVLLVVLLQEAELVGLVVNQVSLVVLVVVVVVCVVPPPPPNFAREYEYADDVSLLSCLLRQEAAAFAEEEEQCQLPPSQVSNCVRHVHATEYEYQDPVRQVNNCVVCVPHHYDYDHLQPLLVVLVVADPVFGAEYEYDDPPLADPSNQSVVVVSSVSNCVRGVYNYYYYHYPVSSSNNSRRHYSVQDDHRPPPSSSRDDPDDDPDDPVPVVVVVVPDPPFPWPQDDWAALAFKFFADPVRATHRQLRTKIKTFAPDADPVPDLAAQEEEEFEPDLQNDTGFDSDQPPQQRVLCSLQRYMYMGHHFHHLLTWMWGAPVSDRDDDPVRIDTFFDWFQFLLLDIDGDPVHHVLNDDAPAFSCLSLNRRQVSLVSHLVSCVVPCVRHDQAQYEYEYEFSSVLNVLCVQQRQLPPPPNVVRHHYAEYAYELDFQFDDQFLDAQLSLVLVCVFQNQQAALVQAAPLVQCLGRNHPCLLVCHPSNPNRPHPGDPNVNSVVRCVQANDPVNRRRDTSNNRNVPRHQDDPDSRSSSSNSSGNSLVSLLCNVVRDPCVVAAHEYEYEAEAADHYSSSNSSDLSRLLSVVVSCVNSVHWYKGWGFDYPNGDPVSAAPDWDDDRPTIIGIHTPPPLCPDVLNVVDDPPDSLNSVVRSCVNNVTDSDRPVVD